Protein AF-0000000066037462 (afdb_homodimer)

Secondary structure (DSSP, 8-state):
--GGGTTTTHHHHHHHHHHHHHSTTHHHHHHHH-SSEEEEEETTS-EEEE-HHHHHHH---HHHHTT--GGGGB-TTS-HHHHHHHHHHHHTT--EEEEEEEE-TTS-EEEEEEEEEEEE-TTS-EEEEEEEEEE-HHHHHHHHHHHHHHHHHHHHHHHSSSEEEEE-TTS-EEEE-HHHHHHHHHTTT--HHHHHT--TTTS-TT-EEEEEEEETTEEEEEEEEEEEE------GGGTTT--PPPEEEEEEEE-HHHHHHHHHHHHHHHHHHHHHHHHHHHHHHHHHHHHHHHHHHHHHHHHHHHHTTTSTHHHHHHHHHHHHHHHHHHHHHTPPP---S--EEEEHHHHHHHHHHHHTTTS-TT-EEEEEES-TT-EEEE-HHHHHHHHHHHHHHHHHHHHH-TTS--EEEEEEEEETTEEEEEEEESS-------------TTS--TT-HHHHHHHHHHHTT-EEEEEE-TTS-EEEEEEEE-HHHHHGGG-/--GGGTTSTHHHHHHHHHHHHHSTTHHHHHHHH-SSEEEEEETTS-EEEE-HHHHHHH---HHHHTT--GGGGB-TTS-HHHHHHHHHHHHTT--EEEEEEEE-TTS-EEEEEEEEEEEE-TTS-EEEEEEEEEE-HHHHHHHHHHHHHHHHHHHHHHHSSSEEEEE-TTS-EEEE-HHHHHHHHHTTT--HHHHHT--TTTS-TT-EEEEEEEETTEEEEEEEEEEEE------GGGTTT--PPPEEEEEEEE-HHHHHHHHHHHHHHHHHHHHHHHHHHHHHHHHHHHHHHHHHHHHHHHHHHHHTTTSTHHHHHHHHHHHHHHHHHHHHHTPPP---S--EEEEHHHHHHHHHHHHTTTS-TT-EEEEEES-TT-EEEE-HHHHHHHHHHHHHHHHHHHHH-TTS--EEEEEEEEETTEEEEEEEESS-------------TTS--TT-HHHHHHHHHHHTT-EEEEEE-TTS-EEEEEEEE-HHHHHGGG-

Radius of gyration: 48.55 Å; Cα contacts (8 Å, |Δi|>4): 1665; chains: 2; bounding box: 73×156×96 Å

Solvent-accessible surface area (backbone atoms only — not comparable to full-atom values): 52484 Å² total; per-residue (Å²): 127,73,71,75,57,64,71,79,41,53,61,61,47,51,52,46,49,53,46,42,69,76,35,75,56,52,43,48,51,50,50,48,66,32,82,53,20,33,37,33,21,35,70,85,44,26,24,73,45,57,26,56,31,31,25,66,71,37,62,42,53,62,79,71,41,49,69,31,48,70,69,73,30,58,38,93,64,41,60,65,68,58,55,51,52,44,48,57,36,43,75,69,65,32,66,38,74,50,75,45,38,32,32,28,72,87,62,50,69,43,23,30,43,36,40,39,35,62,38,59,44,97,86,68,45,75,46,28,36,40,37,39,37,42,81,42,31,65,63,50,24,51,51,29,46,36,51,35,50,50,46,49,46,52,52,49,43,59,66,46,89,38,21,36,38,31,23,38,82,81,67,43,78,76,44,65,26,57,50,35,52,50,50,13,52,44,45,75,66,38,60,53,53,66,68,56,70,58,53,68,88,76,43,54,71,70,43,75,45,77,42,68,38,69,41,81,88,38,82,35,36,33,38,38,34,31,36,79,36,80,44,57,52,50,49,42,77,44,66,81,63,68,67,31,72,57,28,35,39,35,42,36,32,80,45,34,64,61,49,48,51,50,48,48,52,50,49,52,52,49,50,52,50,28,53,52,48,51,46,43,43,47,37,31,53,39,50,54,54,24,54,60,35,38,46,49,33,47,50,51,40,51,49,51,37,65,70,61,48,95,47,81,75,32,54,62,40,47,51,23,37,52,35,30,54,51,20,52,53,44,51,61,46,45,42,54,68,85,76,84,55,70,68,42,78,44,59,41,57,64,52,51,50,51,54,48,62,72,40,54,83,73,45,53,97,59,44,44,80,46,79,48,60,76,49,87,80,43,60,46,47,38,41,63,59,58,56,48,36,40,53,48,39,52,49,51,50,51,51,59,54,42,66,76,42,75,88,53,72,47,46,36,40,38,39,36,43,80,53,95,54,24,36,36,38,38,39,37,35,65,51,58,67,64,79,65,67,81,55,75,67,77,65,58,45,80,44,82,43,82,73,46,46,64,58,38,36,48,53,53,34,48,72,59,65,30,48,78,46,80,44,74,38,92,88,44,12,26,35,40,36,41,34,35,48,27,66,70,53,68,65,54,65,78,109,126,71,72,75,56,62,71,78,41,53,59,60,46,51,52,46,49,52,46,42,69,76,34,74,56,53,44,50,50,50,51,50,66,32,83,54,20,35,38,32,20,35,69,85,46,27,23,74,45,58,26,58,32,32,27,64,70,38,62,42,53,61,78,70,42,50,69,31,47,70,68,74,31,57,37,92,64,42,59,66,68,57,54,50,54,43,50,57,37,44,77,69,66,32,66,39,74,50,74,44,39,32,31,28,71,86,63,50,67,43,23,29,43,37,40,37,36,61,38,60,45,98,86,68,44,75,47,28,35,39,36,39,37,42,82,43,31,66,62,48,25,51,52,33,46,35,51,37,50,50,45,48,46,52,53,49,44,60,67,47,88,39,22,35,38,30,24,39,83,82,68,42,79,77,43,65,28,57,50,35,51,49,49,13,52,46,45,75,67,39,60,51,54,66,68,57,71,59,55,68,87,78,43,55,72,69,43,75,46,76,43,70,36,68,43,80,88,38,82,35,36,33,36,38,34,32,37,80,37,79,45,55,51,50,49,44,77,43,65,82,61,70,66,31,72,58,28,36,38,35,42,35,32,81,45,34,64,62,49,48,51,50,49,50,53,50,50,51,51,51,50,51,50,27,52,51,50,51,44,44,44,48,39,33,52,41,49,54,54,24,54,61,35,37,46,49,33,48,51,51,38,51,49,51,37,64,71,61,48,94,47,81,77,31,54,62,39,48,51,22,37,53,35,31,53,52,20,51,53,46,50,62,43,45,44,53,69,83,77,84,56,68,68,43,78,43,60,41,58,65,51,51,50,50,54,48,62,72,39,56,80,73,46,54,96,60,44,45,80,46,77,50,61,76,50,87,80,42,61,47,46,38,41,64,59,58,57,48,36,40,54,46,38,52,50,52,50,51,51,57,54,40,66,77,42,75,88,55,70,48,45,36,41,37,40,36,41,77,56,95,54,23,36,36,36,38,40,36,36,64,52,60,69,62,79,65,68,77,54,75,68,78,66,60,41,79,45,81,47,81,71,46,44,64,59,40,36,48,52,55,34,50,71,58,66,28,48,78,45,78,42,74,38,92,90,44,13,26,35,40,37,42,34,34,48,28,66,72,54,69,66,53,63,81,108

InterPro domains:
  IPR000014 PAS domain [PS50112] (30-94)
  IPR000014 PAS domain [SM00091] (25-92)
  IPR000014 PAS domain [TIGR00229] (27-146)
  IPR000014 PAS domain [cd00130] (34-136)
  IPR000700 PAS-associated, C-terminal [PS50113] (94-148)
  IPR001610 PAC motif [SM00086] (97-139)
  IPR013767 PAS fold [PF00989] (27-136)
  IPR014285 Nitrogen fixation negative regulator NifL [TIGR02938] (25-343)
  IPR035965 PAS domain superfamily [SSF55785] (33-136)
  IPR036890 Histidine kinase/HSP90-like ATPase superfamily [SSF55874] (347-486)
  IPR052163 Diguanylate Cyclase/Regulatory Protein [PTHR46663] (29-149)

Organism: Klebsiella oxytoca (NCBI:txid571)

Nearest PDB structures (foldseek):
  2gj3-assembly1_A  TM=9.673E-01  e=5.608E-14  Azotobacter vinelandii
  6ph2-assembly2_D  TM=9.497E-01  e=4.662E-12  Brucella melitensis bv. 1 str. 16M
  6ph3-assembly2_C  TM=4.786E-01  e=8.064E-17  Brucella melitensis bv. 1 str. 16M
  8dik-assembly1_A  TM=9.574E-01  e=7.719E-10  Escherichia coli
  3lyx-assembly1_A  TM=8.939E-01  e=1.826E-09  Colwellia psychrerythraea 34H

Sequence (990 aa):
MTLNMMLDNAVPEAIAGALTQQHPGLFFTMVEQASVAISLTDARANIIYANPAFCRQTGYSLAQLLNQNPRLLASSQTPREIYQEMWQTLLQRQPWRGQLINQRRDGGLYLVDIDITPVLNPQGELEHYLAMQRDISVSYTLEQRLRNHMTLMEAVLNNIPAAVVVVDEQDRVVMDNLAYKTFCADCGGKELLVELQVSPRKMGPGAEQILPVVVRGAVRWLSVTCWALPGVSEEASRYFVDSAPARTLMVIADCTQQRQQQEQGRLDRLKQQMTAGKLLAAIRESLDAALIQLNCPINMLAAARRLNGEGSGNVALDAAWREGEEAMARLQRCRPSLELESNAVWPLQPFFDDLYALYRTRFDDRARLQVDMASPHLVGFGQRTQLLACLSLWLDRTLALAAELPSVPLEIELYAEEDEGWLSLYLNDNVPLLQVRYAHSPDALNSPGKGMELRLIQTLVAYHRGAIELASRPQGGTSLVLRFPLFNTLTGGEQMTLNMMLDNAVPEAIAGALTQQHPGLFFTMVEQASVAISLTDARANIIYANPAFCRQTGYSLAQLLNQNPRLLASSQTPREIYQEMWQTLLQRQPWRGQLINQRRDGGLYLVDIDITPVLNPQGELEHYLAMQRDISVSYTLEQRLRNHMTLMEAVLNNIPAAVVVVDEQDRVVMDNLAYKTFCADCGGKELLVELQVSPRKMGPGAEQILPVVVRGAVRWLSVTCWALPGVSEEASRYFVDSAPARTLMVIADCTQQRQQQEQGRLDRLKQQMTAGKLLAAIRESLDAALIQLNCPINMLAAARRLNGEGSGNVALDAAWREGEEAMARLQRCRPSLELESNAVWPLQPFFDDLYALYRTRFDDRARLQVDMASPHLVGFGQRTQLLACLSLWLDRTLALAAELPSVPLEIELYAEEDEGWLSLYLNDNVPLLQVRYAHSPDALNSPGKGMELRLIQTLVAYHRGAIELASRPQGGTSLVLRFPLFNTLTGGEQ

Foldseek 3Di:
DPVVCPPVCPVVVVVVVVVCVVPPCPVVVVQQPDLWWKFKAWPVQQTQDTHVNVCVVQVHDRVRRGRDHPCQFADPPFDPVQVVVCVVQVVVQHKDWDWGWTAHPVGDTFIKTKIKGFDADPVRHTTMIMMIIDGCRVVVVVVVVVVVVVVVVLVCQAPDQWKKFKAFPVRHTPDTHPVQCVQCVQLVVHRPCVQQVDDLVPAPAQDWDWGWGQGNNDIWIKIKHKHKDDDFDPDPVCVPVRDDTIMMMMIIHTCRVVVVVVVVVVLVVLVVLLLVLLLLLVLLLVLVVVLVVLVVVLVVLVVVLVVVPPDPVNVVSVVVSVVSVVVSVVSVVPNDDSPPDDKDKAFCVVLVVSLCVNCVVVADPLEDEAEEEPDRRDIDIGDSSLVSSLVVLVVVLQSVQCVVVVPHRKYWYWYWYDDPQKIKIKIKIQAAPPPPPPPCPPDDSSPVDRPCSVVSSVSSLVVQVKDWDWDADPNRIIMIMIMGGHPVVVPPVVD/DPVVCPPVCVVVVVVVVVVCVVPPCVVVVVQQPDLWWKFKAWPVQQTQDTHPNVCVVQVHDRVRRGRDHPCQFADPPFDPVQVVVCVVQVVVQHKDWDWGWTAHPVGDTFIKTKIWGFDADPVRHTTMIMMIIDGCRVVVVVVVVVVVVVVVVLVCQAPDQWKKFKAFPVRHTPDTHPVQCVQCVQLVVHRPCVQQVDDLVPAPAQDWDWGWGQGNNDIWIKIKHKHKDDDFDPDPVCVPVRDDTIMMMMIIHTCRVVVVVVVVVVLVVLVVLLLVLLLLLLLLLVLVVVLVVLCVVLVVLVVVLVVVPPDPVNVVSVVVSVVSVVVSVVSVVPNDDSPPDDKDKAFCVVLVVSLCVNCVVVADPLEDEAEEEPDRRDIDITDSSLVSSLVVLVVVLQSVQCVVVVPDRKYWYWYWYDDPQKIKIKIKIQAAPPPPPPPPPPDDSSPVDRPCSVVSSVSSLVVQVKDWDWDADPNRIIMIMIMGGHPVVVVPVVD

Structure (mmCIF, N/CA/C/O backbone):
data_AF-0000000066037462-model_v1
#
loop_
_entity.id
_entity.type
_entity.pdbx_description
1 polymer 'Nitrogen fixation regulatory protein'
#
loop_
_atom_site.group_PDB
_atom_site.id
_atom_site.type_symbol
_atom_site.label_atom_id
_atom_site.label_alt_id
_atom_site.label_comp_id
_atom_site.label_asym_id
_atom_site.label_entity_id
_atom_site.label_seq_id
_atom_site.pdbx_PDB_ins_code
_atom_site.Cartn_x
_atom_site.Cartn_y
_atom_site.Cartn_z
_atom_site.occupancy
_atom_site.B_iso_or_equiv
_atom_site.auth_seq_id
_atom_site.auth_comp_id
_atom_site.auth_asym_id
_atom_site.auth_atom_id
_atom_site.pdbx_PDB_model_num
ATOM 1 N N . MET A 1 1 ? -6.363 57.156 3.645 1 24.55 1 MET A N 1
ATOM 2 C CA . MET A 1 1 ? -7.281 56.875 4.746 1 24.55 1 MET A CA 1
ATOM 3 C C . MET A 1 1 ? -6.793 57.531 6.039 1 24.55 1 MET A C 1
ATOM 5 O O . MET A 1 1 ? -7.488 57.5 7.055 1 24.55 1 MET A O 1
ATOM 9 N N . THR A 1 2 ? -5.52 57.969 6.012 1 28.16 2 THR A N 1
ATOM 10 C CA . THR A 1 2 ? -4.723 58.5 7.125 1 28.16 2 THR A CA 1
ATOM 11 C C . THR A 1 2 ? -5.168 59.906 7.512 1 28.16 2 THR A C 1
ATOM 13 O O . THR A 1 2 ? -5.195 60.25 8.695 1 28.16 2 THR A O 1
ATOM 16 N N . LEU A 1 3 ? -5.398 60.719 6.488 1 29.78 3 LEU A N 1
ATOM 17 C CA . LEU A 1 3 ? -5.637 62.156 6.68 1 29.78 3 LEU A CA 1
ATOM 18 C C . LEU A 1 3 ? -7.004 62.406 7.301 1 29.78 3 LEU A C 1
ATOM 20 O O . LEU A 1 3 ? -7.168 63.312 8.117 1 29.78 3 LEU A O 1
ATOM 24 N N . ASN A 1 4 ? -8.039 61.625 6.777 1 30.88 4 ASN A N 1
ATOM 25 C CA . ASN A 1 4 ? -9.398 61.906 7.223 1 30.88 4 ASN A CA 1
ATOM 26 C C . ASN A 1 4 ? -9.594 61.531 8.695 1 30.88 4 ASN A C 1
ATOM 28 O O . ASN A 1 4 ? -10.719 61.562 9.203 1 30.88 4 ASN A O 1
ATOM 32 N N . MET A 1 5 ? -8.617 60.969 9.352 1 34.03 5 MET A N 1
ATOM 33 C CA . MET A 1 5 ? -8.578 60.562 10.742 1 34.03 5 MET A CA 1
ATOM 34 C C . MET A 1 5 ? -8.508 61.75 11.68 1 34.03 5 MET A C 1
ATOM 36 O O . MET A 1 5 ? -8.734 61.625 12.883 1 34.03 5 MET A O 1
ATOM 40 N N . MET A 1 6 ? -8.023 62.906 11.234 1 35.03 6 MET A N 1
ATOM 41 C CA . MET A 1 6 ? -7.805 64.125 12.031 1 35.03 6 MET A CA 1
ATOM 42 C C . MET A 1 6 ? -9.117 64.812 12.344 1 35.03 6 MET A C 1
ATOM 44 O O . MET A 1 6 ? -9.219 65.562 13.328 1 35.03 6 MET A O 1
ATOM 48 N N . LEU A 1 7 ? -9.961 64.875 11.336 1 37.12 7 LEU A N 1
ATOM 49 C CA . LEU A 1 7 ? -11.047 65.812 11.484 1 37.12 7 LEU A CA 1
ATOM 50 C C . LEU A 1 7 ? -12.039 65.375 12.547 1 37.12 7 LEU A C 1
ATOM 52 O O . LEU A 1 7 ? -12.609 66.188 13.266 1 37.12 7 LEU A O 1
ATOM 56 N N . ASP A 1 8 ? -12.531 64.062 12.367 1 41.34 8 ASP A N 1
ATOM 57 C CA . ASP A 1 8 ? -13.664 63.625 13.188 1 41.34 8 ASP A CA 1
ATOM 58 C C . ASP A 1 8 ? -13.211 63.25 14.594 1 41.34 8 ASP A C 1
ATOM 60 O O . ASP A 1 8 ? -13.922 62.531 15.312 1 41.34 8 ASP A O 1
ATOM 64 N N . ASN A 1 9 ? -12.031 63.594 15.078 1 47.56 9 ASN A N 1
ATOM 65 C CA . ASN A 1 9 ? -11.289 63.281 16.297 1 47.56 9 ASN A CA 1
ATOM 66 C C . ASN A 1 9 ? -11.641 64.188 17.438 1 47.56 9 ASN A C 1
ATOM 68 O O . ASN A 1 9 ? -10.93 64.25 18.453 1 47.56 9 ASN A O 1
ATOM 72 N N . ALA A 1 10 ? -12.578 65.062 17.203 1 56.97 10 ALA A N 1
ATOM 73 C CA . ALA A 1 10 ? -12.945 66 18.25 1 56.97 10 ALA A CA 1
ATOM 74 C C . ALA A 1 10 ? -13.586 65.25 19.438 1 56.97 10 ALA A C 1
ATOM 76 O O . ALA A 1 10 ? -13.312 65.625 20.594 1 56.97 10 ALA A O 1
ATOM 77 N N . VAL A 1 11 ? -14.422 64.312 19.016 1 58.28 11 VAL A N 1
ATOM 78 C CA . VAL A 1 11 ? -15.203 63.688 20.078 1 58.28 11 VAL A CA 1
ATOM 79 C C . VAL A 1 11 ? -14.281 62.875 21 1 58.28 11 VAL A C 1
ATOM 81 O O . VAL A 1 11 ? -14.273 63.094 22.219 1 58.28 11 VAL A O 1
ATOM 84 N N . PRO A 1 12 ? -13.375 62.125 20.391 1 65.81 12 PRO A N 1
ATOM 85 C CA . PRO A 1 12 ? -12.492 61.375 21.297 1 65.81 12 PRO A CA 1
ATOM 86 C C . PRO A 1 12 ? -11.578 62.312 22.094 1 65.81 12 PRO A C 1
ATOM 88 O O . PRO A 1 12 ? -11.312 62.031 23.281 1 65.81 12 PRO A O 1
ATOM 91 N N . GLU A 1 13 ? -11.227 63.375 21.453 1 66.25 13 GLU A N 1
ATOM 92 C CA . GLU A 1 13 ? -10.344 64.312 22.141 1 66.25 13 GLU A CA 1
ATOM 93 C C . GLU A 1 13 ? -11.07 65 23.297 1 66.25 13 GLU A C 1
ATOM 95 O O . GLU A 1 13 ? -10.477 65.25 24.359 1 66.25 13 GLU A O 1
ATOM 100 N N . ALA A 1 14 ? -12.375 65.312 23 1 73.44 14 ALA A N 1
ATOM 101 C CA . ALA A 1 14 ? -13.164 65.938 24.047 1 73.44 14 ALA A CA 1
ATOM 102 C C . ALA A 1 14 ? -13.367 64.938 25.219 1 73.44 14 ALA A C 1
ATOM 104 O O . ALA A 1 14 ? -13.258 65.375 26.391 1 73.44 14 ALA A O 1
ATOM 105 N N . ILE A 1 15 ? -13.633 63.781 24.859 1 72.75 15 ILE A N 1
ATOM 106 C CA . ILE A 1 15 ? -13.82 62.75 25.891 1 72.75 15 ILE A CA 1
ATOM 107 C C . ILE A 1 15 ? -12.508 62.562 26.656 1 72.75 15 ILE A C 1
ATOM 109 O O . ILE A 1 15 ? -12.5 62.531 27.891 1 72.75 15 ILE A O 1
ATOM 113 N N . ALA A 1 16 ? -11.484 62.469 25.891 1 71 16 ALA A N 1
ATOM 114 C CA . ALA A 1 16 ? -10.172 62.281 26.484 1 71 16 ALA A CA 1
ATOM 115 C C . ALA A 1 16 ? -9.789 63.438 27.391 1 71 16 ALA A C 1
ATOM 117 O O . ALA A 1 16 ? -9.219 63.219 28.469 1 71 16 ALA A O 1
ATOM 118 N N . GLY A 1 17 ? -10.086 64.562 26.828 1 70.44 17 GLY A N 1
ATOM 119 C CA . GLY A 1 17 ? -9.797 65.75 27.625 1 70.44 17 GLY A CA 1
ATOM 120 C C . GLY A 1 17 ? -10.516 65.75 28.969 1 70.44 17 GLY A C 1
ATOM 121 O O . GLY A 1 17 ? -9.914 66.062 30 1 70.44 17 GLY A O 1
ATOM 122 N N . ALA A 1 18 ? -11.734 65.438 28.922 1 75.19 18 ALA A N 1
ATOM 123 C CA . ALA A 1 18 ? -12.539 65.375 30.141 1 75.19 18 ALA A CA 1
ATOM 124 C C . ALA A 1 18 ? -12.039 64.312 31.094 1 75.19 18 ALA A C 1
ATOM 126 O O . ALA A 1 18 ? -11.945 64.5 32.312 1 75.19 18 ALA A O 1
ATOM 127 N N . LEU A 1 19 ? -11.703 63.219 30.547 1 76.75 19 LEU A N 1
ATOM 128 C CA . LEU A 1 19 ? -11.227 62.094 31.344 1 76.75 19 LEU A CA 1
ATOM 129 C C . LEU A 1 19 ? -9.867 62.406 31.953 1 76.75 19 LEU A C 1
ATOM 131 O O . LEU A 1 19 ? -9.602 62.031 33.125 1 76.75 19 LEU A O 1
ATOM 135 N N . THR A 1 20 ? -9 62.969 31.141 1 72.56 20 THR A N 1
ATOM 136 C CA . THR A 1 20 ? -7.672 63.344 31.625 1 72.56 20 THR A CA 1
ATOM 137 C C . THR A 1 20 ? -7.758 64.312 32.781 1 72.56 20 THR A C 1
ATOM 139 O O . THR A 1 20 ? -6.945 64.312 33.688 1 72.56 20 THR A O 1
ATOM 142 N N . GLN A 1 21 ? -8.766 65.188 32.656 1 69.81 21 GLN A N 1
ATOM 143 C CA . GLN A 1 21 ? -8.961 66.188 33.688 1 69.81 21 GLN A CA 1
ATOM 144 C C . GLN A 1 21 ? -9.445 65.562 34.969 1 69.81 21 GLN A C 1
ATOM 146 O O . GLN A 1 21 ? -8.992 65.938 36.062 1 69.81 21 GLN A O 1
ATOM 151 N N . GLN A 1 22 ? -10.336 64.688 34.812 1 71.06 22 GLN A N 1
ATOM 152 C CA . GLN A 1 22 ? -10.922 64 35.969 1 71.06 22 GLN A CA 1
ATOM 153 C C . GLN A 1 22 ? -9.938 63.031 36.594 1 71.06 22 GLN A C 1
ATOM 155 O O . GLN A 1 22 ? -9.891 62.906 37.812 1 71.06 22 GLN A O 1
ATOM 160 N N . HIS A 1 23 ? -9.164 62.406 35.781 1 75.31 23 HIS A N 1
ATOM 161 C CA . HIS A 1 23 ? -8.203 61.406 36.25 1 75.31 23 HIS A CA 1
ATOM 162 C C . HIS A 1 23 ? -6.863 61.562 35.531 1 75.31 23 HIS A C 1
ATOM 164 O O . HIS A 1 23 ? -6.57 60.844 34.594 1 75.31 23 HIS A O 1
ATOM 170 N N . PRO A 1 24 ? -6.117 62.469 36.281 1 67.44 24 PRO A N 1
ATOM 171 C CA . PRO A 1 24 ? -4.805 62.656 35.656 1 67.44 24 PRO A CA 1
ATOM 172 C C . PRO A 1 24 ? -3.969 61.375 35.594 1 67.44 24 PRO A C 1
ATOM 174 O O . PRO A 1 24 ? -4.016 60.562 36.531 1 67.44 24 PRO A O 1
ATOM 177 N N . GLY A 1 25 ? -3.578 60.844 34.5 1 77.62 25 GLY A N 1
ATOM 178 C CA . GLY A 1 25 ? -2.699 59.688 34.375 1 77.62 25 GLY A CA 1
ATOM 179 C C . GLY A 1 25 ? -3.402 58.438 33.844 1 77.62 25 GLY A C 1
ATOM 180 O O . GLY A 1 25 ? -2.803 57.375 33.75 1 77.62 25 GLY A O 1
ATOM 181 N N . LEU A 1 26 ? -4.699 58.625 33.656 1 80.88 26 LEU A N 1
ATOM 182 C CA . LEU A 1 26 ? -5.5 57.469 33.25 1 80.88 26 LEU A CA 1
ATOM 183 C C . LEU A 1 26 ? -4.914 56.844 31.969 1 80.88 26 LEU A C 1
ATOM 185 O O . LEU A 1 26 ? -4.734 55.656 31.906 1 80.88 26 LEU A O 1
ATOM 189 N N . PHE A 1 27 ? -4.598 57.656 31.031 1 85.25 27 PHE A N 1
ATOM 190 C CA . PHE A 1 27 ? -4.09 57.156 29.766 1 85.25 27 PHE A CA 1
ATOM 191 C C . PHE A 1 27 ? -2.688 56.594 29.938 1 85.25 27 PHE A C 1
ATOM 193 O O . PHE A 1 27 ? -2.311 55.625 29.25 1 85.25 27 PHE A O 1
ATOM 200 N N . PHE A 1 28 ? -1.96 57.156 30.828 1 84.56 28 PHE A N 1
ATOM 201 C CA . PHE A 1 28 ? -0.673 56.562 31.172 1 84.56 28 PHE A CA 1
ATOM 202 C C . PHE A 1 28 ? -0.854 55.156 31.719 1 84.56 28 PHE A C 1
ATOM 204 O O . PHE A 1 28 ? -0.123 54.25 31.344 1 84.56 28 PHE A O 1
ATOM 211 N N . THR A 1 29 ? -1.801 55.031 32.562 1 83.12 29 THR A N 1
ATOM 212 C CA . THR A 1 29 ? -2.098 53.719 33.156 1 83.12 29 THR A CA 1
ATOM 213 C C . THR A 1 29 ? -2.479 52.719 32.062 1 83.12 29 THR A C 1
ATOM 215 O O . THR A 1 29 ? -2.08 51.531 32.125 1 83.12 29 THR A O 1
ATOM 218 N N . MET A 1 30 ? -3.217 53.156 31.078 1 86.12 30 MET A N 1
ATOM 219 C CA . MET A 1 30 ? -3.621 52.281 29.969 1 86.12 30 MET A CA 1
ATOM 220 C C . MET A 1 30 ? -2.406 51.781 29.188 1 86.12 30 MET A C 1
ATOM 222 O O . MET A 1 30 ? -2.326 50.594 28.844 1 86.12 30 MET A O 1
ATOM 226 N N . VAL A 1 31 ? -1.505 52.656 28.938 1 88.25 31 VAL A N 1
ATOM 227 C CA . VAL A 1 31 ? -0.301 52.312 28.188 1 88.25 31 VAL A CA 1
ATOM 228 C C . VAL A 1 31 ? 0.572 51.375 29 1 88.25 31 VAL A C 1
ATOM 230 O O . VAL A 1 31 ? 1.131 50.406 28.453 1 88.25 31 VAL A O 1
ATOM 233 N N . GLU A 1 32 ? 0.625 51.562 30.297 1 87.19 32 GLU A N 1
ATOM 234 C CA . GLU A 1 32 ? 1.433 50.75 31.188 1 87.19 32 GLU A CA 1
ATOM 235 C C . GLU A 1 32 ? 0.896 49.312 31.25 1 87.19 32 GLU A C 1
ATOM 237 O O . GLU A 1 32 ? 1.666 48.375 31.391 1 87.19 32 GLU A O 1
ATOM 242 N N . GLN A 1 33 ? -0.359 49.219 31.078 1 84.06 33 GLN A N 1
ATOM 243 C CA . GLN A 1 33 ? -0.981 47.906 31.234 1 84.06 33 GLN A CA 1
ATOM 244 C C . GLN A 1 33 ? -1.166 47.219 29.875 1 84.06 33 GLN A C 1
ATOM 246 O O . GLN A 1 33 ? -1.546 46.062 29.828 1 84.06 33 GLN A O 1
ATOM 251 N N . ALA A 1 34 ? -0.884 48.031 28.844 1 84.44 34 ALA A N 1
ATOM 252 C CA . ALA A 1 34 ? -1.077 47.438 27.516 1 84.44 34 ALA A CA 1
ATOM 253 C C . ALA A 1 34 ? -0.188 46.219 27.312 1 84.44 34 ALA A C 1
ATOM 255 O O . ALA A 1 34 ? 0.958 46.188 27.766 1 84.44 34 ALA A O 1
ATOM 256 N N . SER A 1 35 ? -0.757 45.219 26.719 1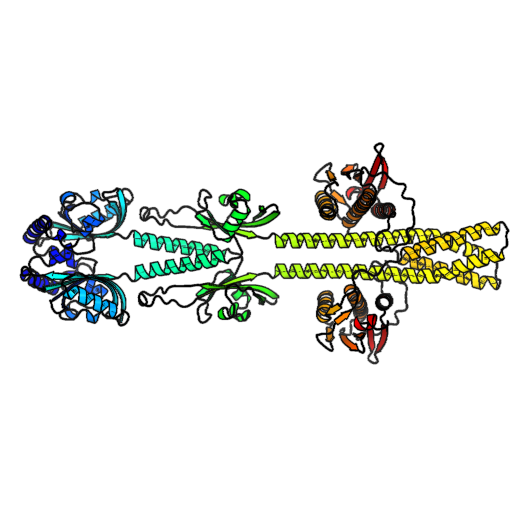 84.75 35 SER A N 1
ATOM 257 C CA . SER A 1 35 ? -0.01 44 26.438 1 84.75 35 SER A CA 1
ATOM 258 C C . SER A 1 35 ? 0.869 44.156 25.203 1 84.75 35 SER A C 1
ATOM 260 O O . SER A 1 35 ? 1.735 43.312 24.938 1 84.75 35 SER A O 1
ATOM 262 N N . VAL A 1 36 ? 0.69 45.156 24.484 1 88.12 36 VAL A N 1
ATOM 263 C CA . VAL A 1 36 ? 1.5 45.469 23.297 1 88.12 36 VAL A CA 1
ATOM 264 C C . VAL A 1 36 ? 2.711 46.312 23.703 1 88.12 36 VAL A C 1
ATOM 266 O O . VAL A 1 36 ? 2.607 47.188 24.562 1 88.12 36 VAL A O 1
ATOM 269 N N . ALA A 1 37 ? 3.764 45.969 23.109 1 94.44 37 ALA A N 1
ATOM 270 C CA . ALA A 1 37 ? 4.977 46.719 23.391 1 94.44 37 ALA A CA 1
ATOM 271 C C . ALA A 1 37 ? 4.93 48.125 22.75 1 94.44 37 ALA A C 1
ATOM 273 O O . ALA A 1 37 ? 4.742 48.219 21.531 1 94.44 37 ALA A O 1
ATOM 274 N N . ILE A 1 38 ? 5.105 49.125 23.547 1 93.69 38 ILE A N 1
ATOM 275 C CA . ILE A 1 38 ? 5.051 50.531 23.078 1 93.69 38 ILE A CA 1
ATOM 276 C C . ILE A 1 38 ? 6.332 51.25 23.484 1 93.69 38 ILE A C 1
ATOM 278 O O . ILE A 1 38 ? 6.789 51.125 24.625 1 93.69 38 ILE A O 1
ATOM 282 N N . SER A 1 39 ? 6.898 51.969 22.578 1 94.88 39 SER A N 1
ATOM 283 C CA . SER A 1 39 ? 8.047 52.812 22.875 1 94.88 39 SER A CA 1
ATOM 284 C C . SER A 1 39 ? 7.914 54.188 22.219 1 94.88 39 SER A C 1
ATOM 286 O O . SER A 1 39 ? 7.238 54.312 21.188 1 94.88 39 SER A O 1
ATOM 288 N N . LEU A 1 40 ? 8.438 55.125 22.859 1 93.31 40 LEU A N 1
ATOM 289 C CA . LEU A 1 40 ? 8.469 56.5 22.375 1 93.31 40 LEU A CA 1
ATOM 290 C C . LEU A 1 40 ? 9.906 57 22.266 1 93.31 40 LEU A C 1
ATOM 292 O O . LEU A 1 40 ? 10.695 56.844 23.188 1 93.31 40 LEU A O 1
ATOM 296 N N . THR A 1 41 ? 10.234 57.531 21.141 1 94.56 41 THR A N 1
ATOM 297 C CA . THR A 1 41 ? 11.562 58.125 20.969 1 94.56 41 THR A CA 1
ATOM 298 C C . THR A 1 41 ? 11.469 59.625 20.656 1 94.56 41 THR A C 1
ATOM 300 O O . THR A 1 41 ? 10.398 60.094 20.297 1 94.56 41 THR A O 1
ATOM 303 N N . ASP A 1 42 ? 12.562 60.281 20.875 1 92.12 42 ASP A N 1
ATOM 304 C CA . ASP A 1 42 ? 12.617 61.688 20.453 1 92.12 42 ASP A CA 1
ATOM 305 C C . ASP A 1 42 ? 12.844 61.812 18.938 1 92.12 42 ASP A C 1
ATOM 307 O O . ASP A 1 42 ? 12.781 60.812 18.219 1 92.12 42 ASP A O 1
ATOM 311 N N . ALA A 1 43 ? 12.977 63.031 18.438 1 91.81 43 ALA A N 1
ATOM 312 C CA . ALA A 1 43 ? 13.117 63.281 17 1 91.81 43 ALA A CA 1
ATOM 313 C C . ALA A 1 43 ? 14.414 62.688 16.469 1 91.81 43 ALA A C 1
ATOM 315 O O . ALA A 1 43 ? 14.547 62.438 15.258 1 91.81 43 ALA A O 1
ATOM 316 N N . ARG A 1 44 ? 15.414 62.406 17.328 1 92.81 44 ARG A N 1
ATOM 317 C CA . ARG A 1 44 ? 16.672 61.812 16.938 1 92.81 44 ARG A CA 1
ATOM 318 C C . ARG A 1 44 ? 16.625 60.281 17.141 1 92.81 44 ARG A C 1
ATOM 320 O O . ARG A 1 44 ? 17.656 59.625 17.078 1 92.81 44 ARG A O 1
ATOM 327 N N . ALA A 1 45 ? 15.5 59.75 17.484 1 93.94 45 ALA A N 1
ATOM 328 C CA . ALA A 1 45 ? 15.234 58.312 17.625 1 93.94 45 ALA A CA 1
ATOM 329 C C . ALA A 1 45 ? 15.922 57.75 18.875 1 93.94 45 ALA A C 1
ATOM 331 O O . ALA A 1 45 ? 16.453 56.625 18.828 1 93.94 45 ALA A O 1
ATOM 332 N N . ASN A 1 46 ? 16.016 58.562 19.859 1 95.5 46 ASN A N 1
ATOM 333 C CA . ASN A 1 46 ? 16.422 58.062 21.172 1 95.5 46 ASN A CA 1
ATOM 334 C C . ASN A 1 46 ? 15.203 57.75 22.047 1 95.5 46 ASN A C 1
ATOM 336 O O . ASN A 1 46 ? 14.289 58.562 22.156 1 95.5 46 ASN A O 1
ATOM 340 N N . ILE A 1 47 ? 15.211 56.656 22.703 1 95.62 47 ILE A N 1
ATOM 341 C CA . ILE A 1 47 ? 14.062 56.219 23.484 1 95.62 47 ILE A CA 1
ATOM 342 C C . ILE A 1 47 ? 13.883 57.125 24.703 1 95.62 47 ILE A C 1
ATOM 344 O O . ILE A 1 47 ? 14.82 57.312 25.484 1 95.62 47 ILE A O 1
ATOM 348 N N . ILE A 1 48 ? 12.742 57.625 24.859 1 93.06 48 ILE A N 1
ATOM 349 C CA . ILE A 1 48 ? 12.469 58.469 26.016 1 93.06 48 ILE A CA 1
ATOM 350 C C . ILE A 1 48 ? 11.438 57.812 26.922 1 93.06 48 ILE A C 1
ATOM 352 O O . ILE A 1 48 ? 11.242 58.25 28.062 1 93.06 48 ILE A O 1
ATOM 356 N N . TYR A 1 49 ? 10.773 56.812 26.359 1 92.5 49 TYR A N 1
ATOM 357 C CA . TYR A 1 49 ? 9.805 56.031 27.141 1 92.5 49 TYR A CA 1
ATOM 358 C C . TYR A 1 49 ? 9.562 54.656 26.531 1 92.5 49 TYR A C 1
ATOM 360 O O . TYR A 1 49 ? 9.656 54.5 25.312 1 92.5 49 TYR A O 1
ATOM 368 N N . ALA A 1 50 ? 9.344 53.719 27.359 1 94.25 50 ALA A N 1
ATOM 369 C CA . ALA A 1 50 ? 8.898 52.375 26.984 1 94.25 50 ALA A CA 1
ATOM 370 C C . ALA A 1 50 ? 8.008 51.781 28.062 1 94.25 50 ALA A C 1
ATOM 372 O O . ALA A 1 50 ? 8.273 51.938 29.25 1 94.25 50 ALA A O 1
ATOM 373 N N . ASN A 1 51 ? 6.941 51.156 27.641 1 91.06 51 ASN A N 1
ATOM 374 C CA . ASN A 1 51 ? 6.055 50.531 28.625 1 91.06 51 ASN A CA 1
ATOM 375 C C . ASN A 1 51 ? 6.578 49.188 29.094 1 91.06 51 ASN A C 1
ATOM 377 O O . ASN A 1 51 ? 7.555 48.688 28.547 1 91.06 51 ASN A O 1
ATOM 381 N N . PRO A 1 52 ? 6.004 48.594 30.094 1 92.62 52 PRO A N 1
ATOM 382 C CA . PRO A 1 52 ? 6.461 47.312 30.641 1 92.62 52 PRO A CA 1
ATOM 383 C C . PRO A 1 52 ? 6.457 46.219 29.609 1 92.62 52 PRO A C 1
ATOM 385 O O . PRO A 1 52 ? 7.344 45.344 29.625 1 92.62 52 PRO A O 1
ATOM 388 N N . ALA A 1 53 ? 5.48 46.188 28.734 1 92.75 53 ALA A N 1
ATOM 389 C CA . ALA A 1 53 ? 5.418 45.156 27.688 1 92.75 53 ALA A CA 1
ATOM 390 C C . ALA A 1 53 ? 6.652 45.188 26.797 1 92.75 53 ALA A C 1
ATOM 392 O O . ALA A 1 53 ? 7.184 44.156 26.406 1 92.75 53 ALA A O 1
ATOM 393 N N . PHE A 1 54 ? 7.07 46.406 26.422 1 95.44 54 PHE A N 1
ATOM 394 C CA . PHE A 1 54 ? 8.273 46.594 25.625 1 95.44 54 PHE A CA 1
ATOM 395 C C . PHE A 1 54 ? 9.5 46.062 26.375 1 95.44 54 PHE A C 1
ATOM 397 O O . PHE A 1 54 ? 10.344 45.375 25.797 1 95.44 54 PHE A O 1
ATOM 404 N N . CYS A 1 55 ? 9.547 46.344 27.641 1 95.94 55 CYS A N 1
ATOM 405 C CA . CYS A 1 55 ? 10.664 45.906 28.469 1 95.94 55 CYS A CA 1
ATOM 406 C C . CYS A 1 55 ? 10.703 44.375 28.562 1 95.94 55 CYS A C 1
ATOM 408 O O . CYS A 1 55 ? 11.758 43.781 28.406 1 95.94 55 CYS A O 1
ATOM 410 N N . ARG A 1 56 ? 9.594 43.781 28.766 1 94.75 56 ARG A N 1
ATOM 411 C CA . ARG A 1 56 ? 9.5 42.344 28.844 1 94.75 56 ARG A CA 1
ATOM 412 C C . ARG A 1 56 ? 9.883 41.688 27.531 1 94.75 56 ARG A C 1
ATOM 414 O O . ARG A 1 56 ? 10.602 40.688 27.516 1 94.75 56 ARG A O 1
ATOM 421 N N . GLN A 1 57 ? 9.414 42.219 26.469 1 94.94 57 GLN A N 1
ATOM 422 C CA . GLN A 1 57 ? 9.648 41.656 25.141 1 94.94 57 GLN A CA 1
ATOM 423 C C . GLN A 1 57 ? 11.125 41.75 24.75 1 94.94 57 GLN A C 1
ATOM 425 O O . GLN A 1 57 ? 11.672 40.812 24.156 1 94.94 57 GLN A O 1
ATOM 430 N N . THR A 1 58 ? 11.781 42.812 25.078 1 95.81 58 THR A N 1
ATOM 431 C CA . THR A 1 58 ? 13.148 43.062 24.641 1 95.81 58 THR A CA 1
ATOM 432 C C . THR A 1 58 ? 14.141 42.531 25.656 1 95.81 58 THR A C 1
ATOM 434 O O . THR A 1 58 ? 15.305 42.281 25.328 1 95.81 58 THR A O 1
ATOM 437 N N . GLY A 1 59 ? 13.688 42.469 26.953 1 95.94 59 GLY A N 1
ATOM 438 C CA . GLY A 1 59 ? 14.562 42 28.016 1 95.94 59 GLY A CA 1
ATOM 439 C C . GLY A 1 59 ? 15.336 43.125 28.688 1 95.94 59 GLY A C 1
ATOM 440 O O . GLY A 1 59 ? 16.141 42.875 29.578 1 95.94 59 GLY A O 1
ATOM 441 N N . TYR A 1 60 ? 15.164 44.375 28.25 1 96 60 TYR A N 1
ATOM 442 C CA . TYR A 1 60 ? 15.844 45.531 28.828 1 96 60 TYR A CA 1
ATOM 443 C C . TYR A 1 60 ? 14.945 46.219 29.828 1 96 60 TYR A C 1
ATOM 445 O O . TYR A 1 60 ? 13.734 46.344 29.625 1 96 60 TYR A O 1
ATOM 453 N N . SER A 1 61 ? 15.484 46.719 30.891 1 94.31 61 SER A N 1
ATOM 454 C CA . SER A 1 61 ? 14.734 47.594 31.797 1 94.31 61 SER A CA 1
ATOM 455 C C . SER A 1 61 ? 14.547 48.969 31.203 1 94.31 61 SER A C 1
ATOM 457 O O . SER A 1 61 ? 15.25 49.375 30.266 1 94.31 61 SER A O 1
ATOM 459 N N . LEU A 1 62 ? 13.578 49.656 31.703 1 93.12 62 LEU A N 1
ATOM 460 C CA . LEU A 1 62 ? 13.352 51.031 31.219 1 93.12 62 LEU A CA 1
ATOM 461 C C . LEU A 1 62 ? 14.602 51.875 31.375 1 93.12 62 LEU A C 1
ATOM 463 O O . LEU A 1 62 ? 14.953 52.625 30.469 1 93.12 62 LEU A O 1
ATOM 467 N N . ALA A 1 63 ? 15.297 51.719 32.438 1 92 63 ALA A N 1
ATOM 468 C CA . ALA A 1 63 ? 16.516 52.469 32.719 1 92 63 ALA A CA 1
ATOM 469 C C . ALA A 1 63 ? 17.578 52.188 31.656 1 92 63 ALA A C 1
ATOM 471 O O . ALA A 1 63 ? 18.297 53.094 31.234 1 92 63 ALA A O 1
ATOM 472 N N . GLN A 1 64 ? 17.672 51 31.25 1 94.19 64 GLN A N 1
ATOM 473 C CA . GLN A 1 64 ? 18.672 50.594 30.25 1 94.19 64 GLN A CA 1
ATOM 474 C C . GLN A 1 64 ? 18.281 51.094 28.859 1 94.19 64 GLN A C 1
ATOM 476 O O . GLN A 1 64 ? 19.141 51.312 28.016 1 94.19 64 GLN A O 1
ATOM 481 N N . LEU A 1 65 ? 17 51.281 28.641 1 95 65 LEU A N 1
ATOM 482 C CA . LEU A 1 65 ? 16.484 51.625 27.312 1 95 65 LEU A CA 1
ATOM 483 C C . LEU A 1 65 ? 16.531 53.156 27.109 1 95 65 LEU A C 1
ATOM 485 O O . LEU A 1 65 ? 16.672 53.625 25.984 1 95 65 LEU A O 1
ATOM 489 N N . LEU A 1 66 ? 16.484 53.906 28.172 1 93.75 66 LEU A N 1
ATOM 490 C CA . LEU A 1 66 ? 16.391 55.375 28.062 1 93.75 66 LEU A CA 1
ATOM 491 C C . LEU A 1 66 ? 17.625 55.938 27.359 1 93.75 66 LEU A C 1
ATOM 493 O O . LEU A 1 66 ? 18.75 55.562 27.688 1 93.75 66 LEU A O 1
ATOM 497 N N . ASN A 1 67 ? 17.391 56.75 26.422 1 94.06 67 ASN A N 1
ATOM 498 C CA . ASN A 1 67 ? 18.375 57.469 25.641 1 94.06 67 ASN A CA 1
ATOM 499 C C . ASN A 1 67 ? 19.156 56.562 24.703 1 94.06 67 ASN A C 1
ATOM 501 O O . ASN A 1 67 ? 20.172 56.969 24.141 1 94.06 67 ASN A O 1
ATOM 505 N N . GLN A 1 68 ? 18.75 55.375 24.609 1 95 68 GLN A N 1
ATOM 506 C CA . GLN A 1 68 ? 19.312 54.5 23.609 1 95 68 GLN A CA 1
ATOM 507 C C . GLN A 1 68 ? 18.531 54.531 22.312 1 95 68 GLN A C 1
ATOM 509 O O . GLN A 1 68 ? 17.359 54.906 22.297 1 95 68 GLN A O 1
ATOM 514 N N . ASN A 1 69 ? 19.25 54.188 21.219 1 94.62 69 ASN A N 1
ATOM 515 C CA . ASN A 1 69 ? 18.594 54.031 19.922 1 94.62 69 ASN A CA 1
ATOM 516 C C . ASN A 1 69 ? 18.047 52.625 19.719 1 94.62 69 ASN A C 1
ATOM 518 O O . ASN A 1 69 ? 18.688 51.625 20.094 1 94.62 69 ASN A O 1
ATOM 522 N N . PRO A 1 70 ? 16.812 52.469 19.219 1 93.81 70 PRO A N 1
ATOM 523 C CA . PRO A 1 70 ? 16.219 51.156 19.016 1 93.81 70 PRO A CA 1
ATOM 524 C C . PRO A 1 70 ? 17.062 50.25 18.125 1 93.81 70 PRO A C 1
ATOM 526 O O . PRO A 1 70 ? 16.844 49.031 18.094 1 93.81 70 PRO A O 1
ATOM 529 N N . ARG A 1 71 ? 18.047 50.812 17.453 1 92.25 71 ARG A N 1
ATOM 530 C CA . ARG A 1 71 ? 19 50.031 16.688 1 92.25 71 ARG A CA 1
ATOM 531 C C . ARG A 1 71 ? 19.656 48.969 17.562 1 92.25 71 ARG A C 1
ATOM 533 O O . ARG A 1 71 ? 20.172 47.969 17.047 1 92.25 71 ARG A O 1
ATOM 540 N N . LEU A 1 72 ? 19.594 49.188 18.844 1 93.38 72 LEU A N 1
ATOM 541 C CA . LEU A 1 72 ? 20.141 48.219 19.797 1 93.38 72 LEU A CA 1
ATOM 542 C C . LEU A 1 72 ? 19.453 46.875 19.672 1 93.38 72 LEU A C 1
ATOM 544 O O . LEU A 1 72 ? 20.047 45.844 19.984 1 93.38 72 LEU A O 1
ATOM 548 N N . LEU A 1 73 ? 18.203 46.875 19.188 1 95.19 73 LEU A N 1
ATOM 549 C CA . LEU A 1 73 ? 17.438 45.625 19.047 1 95.19 73 LEU A CA 1
ATOM 550 C C . LEU A 1 73 ? 17.656 45 17.672 1 95.19 73 LEU A C 1
ATOM 552 O O . LEU A 1 73 ? 17.156 43.906 17.406 1 95.19 73 LEU A O 1
ATOM 556 N N . ALA A 1 74 ? 18.312 45.75 16.797 1 92.31 74 ALA A N 1
ATOM 557 C CA . ALA A 1 74 ? 18.484 45.312 15.414 1 92.31 74 ALA A CA 1
ATOM 558 C C . ALA A 1 74 ? 19.328 44.031 15.367 1 92.31 74 ALA A C 1
ATOM 560 O O . ALA A 1 74 ? 20.266 43.875 16.141 1 92.31 74 ALA A O 1
ATOM 561 N N . SER A 1 75 ? 18.828 43.156 14.57 1 89.56 75 SER A N 1
ATOM 562 C CA . SER A 1 75 ? 19.578 41.938 14.312 1 89.56 75 SER A CA 1
ATOM 563 C C . SER A 1 75 ? 20.203 41.969 12.922 1 89.56 75 SER A C 1
ATOM 565 O O . SER A 1 75 ? 19.844 42.812 12.086 1 89.56 75 SER A O 1
ATOM 567 N N . SER A 1 76 ? 21.156 41.094 12.602 1 85.5 76 SER A N 1
ATOM 568 C CA . SER A 1 76 ? 21.797 41 11.289 1 85.5 76 SER A CA 1
ATOM 569 C C . SER A 1 76 ? 20.938 40.188 10.32 1 85.5 76 SER A C 1
ATOM 571 O O . SER A 1 76 ? 21.25 40.125 9.125 1 85.5 76 SER A O 1
ATOM 573 N N . GLN A 1 77 ? 19.781 39.812 10.828 1 89.62 77 GLN A N 1
ATOM 574 C CA . GLN A 1 77 ? 18.984 38.906 10 1 89.62 77 GLN A CA 1
ATOM 575 C C . GLN A 1 77 ? 17.984 39.688 9.148 1 89.62 77 GLN A C 1
ATOM 577 O O . GLN A 1 77 ? 17.453 39.156 8.164 1 89.62 77 GLN A O 1
ATOM 582 N N . THR A 1 78 ? 17.594 40.906 9.523 1 93.31 78 THR A N 1
ATOM 583 C CA . THR A 1 78 ? 16.719 41.781 8.719 1 93.31 78 THR A CA 1
ATOM 584 C C . THR A 1 78 ? 17.5 42.438 7.582 1 93.31 78 THR A C 1
ATOM 586 O O . THR A 1 78 ? 18.531 43.062 7.82 1 93.31 78 THR A O 1
ATOM 589 N N . PRO A 1 79 ? 17.031 42.281 6.391 1 92.94 79 PRO A N 1
ATOM 590 C CA . PRO A 1 79 ? 17.719 42.906 5.262 1 92.94 79 PRO A CA 1
ATOM 591 C C . PRO A 1 79 ? 17.797 44.438 5.402 1 92.94 79 PRO A C 1
ATOM 593 O O . PRO A 1 79 ? 16.844 45.062 5.871 1 92.94 79 PRO A O 1
ATOM 596 N N . ARG A 1 80 ? 18.859 45 4.844 1 93.31 80 ARG A N 1
ATOM 597 C CA . ARG A 1 80 ? 19.109 46.438 4.957 1 93.31 80 ARG A CA 1
ATOM 598 C C . ARG A 1 80 ? 18.062 47.25 4.203 1 93.31 80 ARG A C 1
ATOM 600 O O . ARG A 1 80 ? 17.719 48.344 4.617 1 93.31 80 ARG A O 1
ATOM 607 N N . GLU A 1 81 ? 17.641 46.562 3.154 1 94.12 81 GLU A N 1
ATOM 608 C CA . GLU A 1 81 ? 16.672 47.25 2.316 1 94.12 81 GLU A CA 1
ATOM 609 C C . GLU A 1 81 ? 15.398 47.594 3.102 1 94.12 81 GLU A C 1
ATOM 611 O O . GLU A 1 81 ? 14.742 48.594 2.842 1 94.12 81 GLU A O 1
ATOM 616 N N . ILE A 1 82 ? 15.078 46.781 4.062 1 94.75 82 ILE A N 1
ATOM 617 C CA . ILE A 1 82 ? 13.875 47 4.855 1 94.75 82 ILE A CA 1
ATOM 618 C C . ILE A 1 82 ? 14.055 48.219 5.758 1 94.75 82 ILE A C 1
ATOM 620 O O . ILE A 1 82 ? 13.148 49.062 5.871 1 94.75 82 ILE A O 1
ATOM 624 N N . TYR A 1 83 ? 15.18 48.406 6.391 1 94.06 83 TYR A N 1
ATOM 625 C CA . TYR A 1 83 ? 15.461 49.562 7.238 1 94.06 83 TYR A CA 1
ATOM 626 C C . TYR A 1 83 ? 15.492 50.844 6.418 1 94.06 83 TYR A C 1
ATOM 628 O O . TYR A 1 83 ? 15.023 51.906 6.875 1 94.06 83 TYR A O 1
ATOM 636 N N . GLN A 1 84 ? 16.109 50.719 5.254 1 95.12 84 GLN A N 1
ATOM 637 C CA . GLN A 1 84 ? 16.172 51.875 4.375 1 95.12 84 GLN A CA 1
ATOM 638 C C . GLN A 1 84 ? 14.766 52.375 4.016 1 95.12 84 GLN A C 1
ATOM 640 O O . GLN A 1 84 ? 14.492 53.562 4.078 1 95.12 84 GLN A O 1
ATOM 645 N N . GLU A 1 85 ? 13.992 51.438 3.617 1 96.12 85 GLU A N 1
ATOM 646 C CA . GLU A 1 85 ? 12.609 51.781 3.295 1 96.12 85 GLU A CA 1
ATOM 647 C C . GLU A 1 85 ? 11.898 52.406 4.5 1 96.12 85 GLU A C 1
ATOM 649 O O . GLU A 1 85 ? 11.133 53.344 4.355 1 96.12 85 GLU A O 1
ATOM 654 N N . MET A 1 86 ? 12.094 51.812 5.676 1 95.56 86 MET A N 1
ATOM 655 C CA . MET A 1 86 ? 11.5 52.312 6.918 1 95.56 86 MET A CA 1
ATOM 656 C C . MET A 1 86 ? 11.867 53.781 7.16 1 95.56 86 MET A C 1
ATOM 658 O O . MET A 1 86 ? 10.992 54.625 7.359 1 95.56 86 MET A O 1
ATOM 662 N N . TRP A 1 87 ? 13.109 54.156 7.055 1 94.44 87 TRP A N 1
ATOM 663 C CA . TRP A 1 87 ? 13.586 55.5 7.375 1 94.44 87 TRP A CA 1
ATOM 664 C C . TRP A 1 87 ? 13.164 56.5 6.301 1 94.44 87 TRP A C 1
ATOM 666 O O . TRP A 1 87 ? 12.852 57.656 6.602 1 94.44 87 TRP A O 1
ATOM 676 N N . GLN A 1 88 ? 13.242 56 5.066 1 96.31 88 GLN A N 1
ATOM 677 C CA . GLN A 1 88 ? 12.766 56.844 3.994 1 96.31 88 GLN A CA 1
ATOM 678 C C . GLN A 1 88 ? 11.328 57.281 4.234 1 96.31 88 GLN A C 1
ATOM 680 O O . GLN A 1 88 ? 10.977 58.469 4.035 1 96.31 88 GLN A O 1
ATOM 685 N N . THR A 1 89 ? 10.547 56.375 4.676 1 96.5 89 THR A N 1
ATOM 686 C CA . THR A 1 89 ? 9.141 56.656 4.938 1 96.5 89 THR A CA 1
ATOM 687 C C . THR A 1 89 ? 8.977 57.562 6.152 1 96.5 89 THR A C 1
ATOM 689 O O . THR A 1 89 ? 8.219 58.531 6.113 1 96.5 89 THR A O 1
ATOM 692 N N . LEU A 1 90 ? 9.695 57.312 7.238 1 94.56 90 LEU A N 1
ATOM 693 C CA . LEU A 1 90 ? 9.594 58.062 8.484 1 94.56 90 LEU A CA 1
ATOM 694 C C . LEU A 1 90 ? 10.07 59.5 8.297 1 94.56 90 LEU A C 1
ATOM 696 O O . LEU A 1 90 ? 9.5 60.438 8.875 1 94.56 90 LEU A O 1
ATOM 700 N N . LEU A 1 91 ? 11.109 59.688 7.5 1 92.5 91 LEU A N 1
ATOM 701 C CA . LEU A 1 91 ? 11.664 61.031 7.27 1 92.5 91 LEU A CA 1
ATOM 702 C C . LEU A 1 91 ? 10.695 61.875 6.465 1 92.5 91 LEU A C 1
ATOM 704 O O . LEU A 1 91 ? 10.773 63.125 6.512 1 92.5 91 LEU A O 1
ATOM 708 N N . GLN A 1 92 ? 9.805 61.25 5.742 1 93.88 92 GLN A N 1
ATOM 709 C CA . GLN A 1 92 ? 8.75 61.969 5.027 1 93.88 92 GLN A CA 1
ATOM 710 C C . GLN A 1 92 ? 7.547 62.219 5.926 1 93.88 92 GLN A C 1
ATOM 712 O O . GLN A 1 92 ? 6.488 62.625 5.453 1 93.88 92 GLN A O 1
ATOM 717 N N . ARG A 1 93 ? 7.695 61.906 7.242 1 92.12 93 ARG A N 1
ATOM 718 C CA . ARG A 1 93 ? 6.672 62.125 8.266 1 92.12 93 ARG A CA 1
ATOM 719 C C . ARG A 1 93 ? 5.457 61.219 8.008 1 92.12 93 ARG A C 1
ATOM 721 O O . ARG A 1 93 ? 4.32 61.625 8.25 1 92.12 93 ARG A O 1
ATOM 728 N N . GLN A 1 94 ? 5.754 60.125 7.395 1 92.94 94 GLN A N 1
ATOM 729 C CA . GLN A 1 94 ? 4.715 59.125 7.148 1 92.94 94 GLN A CA 1
ATOM 730 C C . GLN A 1 94 ? 4.898 57.906 8.047 1 92.94 94 GLN A C 1
ATOM 732 O O . GLN A 1 94 ? 6.027 57.5 8.336 1 92.94 94 GLN A O 1
ATOM 737 N N . PRO A 1 95 ? 3.77 57.344 8.5 1 93.69 95 PRO A N 1
ATOM 738 C CA . PRO A 1 95 ? 3.877 56.125 9.305 1 93.69 95 PRO A CA 1
ATOM 739 C C . PRO A 1 95 ? 4.391 54.938 8.5 1 93.69 95 PRO A C 1
ATOM 741 O O . PRO A 1 95 ? 4.152 54.844 7.289 1 93.69 95 PRO A O 1
ATOM 744 N N . TRP A 1 96 ? 5.102 54.031 9.109 1 95.31 96 TRP A N 1
ATOM 745 C CA . TRP A 1 96 ? 5.66 52.812 8.492 1 95.31 96 TRP A CA 1
ATOM 746 C C . TRP A 1 96 ? 5.234 51.562 9.25 1 95.31 96 TRP A C 1
ATOM 748 O O . TRP A 1 96 ? 5.207 51.562 10.477 1 95.31 96 TRP A O 1
ATOM 758 N N . ARG A 1 97 ? 4.809 50.562 8.516 1 94.38 97 ARG A N 1
ATOM 759 C CA . ARG A 1 97 ? 4.484 49.25 9.07 1 94.38 97 ARG A CA 1
ATOM 760 C C . ARG A 1 97 ? 5.285 48.156 8.383 1 94.38 97 ARG A C 1
ATOM 762 O O . ARG A 1 97 ? 5.465 48.188 7.16 1 94.38 97 ARG A O 1
ATOM 769 N N . GLY A 1 98 ? 5.805 47.219 9.148 1 94.06 98 GLY A N 1
ATOM 770 C CA . GLY A 1 98 ? 6.555 46.094 8.57 1 94.06 98 GLY A CA 1
ATOM 771 C C . GLY A 1 98 ? 6.984 45.062 9.594 1 94.06 98 GLY A C 1
ATOM 772 O O . GLY A 1 98 ? 6.594 45.156 10.758 1 94.06 98 GLY A O 1
ATOM 773 N N . GLN A 1 99 ? 7.648 44.062 9.117 1 95.31 99 GLN A N 1
ATOM 774 C CA . GLN A 1 99 ? 8.18 43 9.969 1 95.31 99 GLN A CA 1
ATOM 775 C C . GLN A 1 99 ? 9.703 43.094 10.055 1 95.31 99 GLN A C 1
ATOM 777 O O . GLN A 1 99 ? 10.375 43.375 9.062 1 95.31 99 GLN A O 1
ATOM 782 N N . LEU A 1 100 ? 10.25 42.938 11.273 1 95.94 100 LEU A N 1
ATOM 783 C CA . LEU A 1 100 ? 11.688 42.938 11.531 1 95.94 100 LEU A CA 1
ATOM 784 C C . LEU A 1 100 ? 12.07 41.75 12.398 1 95.94 100 LEU A C 1
ATOM 786 O O . LEU A 1 100 ? 11.258 41.25 13.188 1 95.94 100 LEU A O 1
ATOM 790 N N . ILE A 1 101 ? 13.25 41.25 12.195 1 96 101 ILE A N 1
ATOM 791 C CA . ILE A 1 101 ? 13.836 40.312 13.148 1 96 101 ILE A CA 1
ATOM 792 C C . ILE A 1 101 ? 14.719 41.062 14.141 1 96 101 ILE A C 1
ATOM 794 O O . ILE A 1 101 ? 15.766 41.594 13.766 1 96 101 ILE A O 1
ATOM 798 N N . ASN A 1 102 ? 14.289 41.125 15.422 1 96.12 102 ASN A N 1
ATOM 799 C CA . ASN A 1 102 ? 15.023 41.812 16.469 1 96.12 102 ASN A CA 1
ATOM 800 C C . ASN A 1 102 ? 15.75 40.844 17.391 1 96.12 102 ASN A C 1
ATOM 802 O O . ASN A 1 102 ? 15.523 39.625 17.312 1 96.12 102 ASN A O 1
ATOM 806 N N . GLN A 1 103 ? 16.625 41.375 18.141 1 95.94 103 GLN A N 1
ATOM 807 C CA . GLN A 1 103 ? 17.406 40.562 19.094 1 95.94 103 GLN A CA 1
ATOM 808 C C . GLN A 1 103 ? 17.172 41.062 20.516 1 95.94 103 GLN A C 1
ATOM 810 O O . GLN A 1 103 ? 17.25 42.281 20.797 1 95.94 103 GLN A O 1
ATOM 815 N N . ARG A 1 104 ? 16.859 40.094 21.375 1 96.06 104 ARG A N 1
ATOM 816 C CA . ARG A 1 104 ? 16.656 40.438 22.781 1 96.06 104 ARG A CA 1
ATOM 817 C C . ARG A 1 104 ? 18 40.656 23.484 1 96.06 104 ARG A C 1
ATOM 819 O O . ARG A 1 104 ? 19.062 40.375 22.906 1 96.06 104 ARG A O 1
ATOM 826 N N . ARG A 1 105 ? 17.922 41.125 24.672 1 95.38 105 ARG A N 1
ATOM 827 C CA . ARG A 1 105 ? 19.141 41.344 25.453 1 95.38 105 ARG A CA 1
ATOM 828 C C . ARG A 1 105 ? 19.906 40.031 25.641 1 95.38 105 ARG A C 1
ATOM 830 O O . ARG A 1 105 ? 21.141 40.031 25.625 1 95.38 105 ARG A O 1
ATOM 837 N N . ASP A 1 106 ? 19.234 38.938 25.719 1 94.31 106 ASP A N 1
ATOM 838 C CA . ASP A 1 106 ? 19.859 37.656 25.953 1 94.31 106 ASP A CA 1
ATOM 839 C C . ASP A 1 106 ? 20.375 37.031 24.641 1 94.31 106 ASP A C 1
ATOM 841 O O . ASP A 1 106 ? 20.891 35.938 24.625 1 94.31 106 ASP A O 1
ATOM 845 N N . GLY A 1 107 ? 20.156 37.688 23.578 1 93.19 107 GLY A N 1
ATOM 846 C CA . GLY A 1 107 ? 20.656 37.219 22.297 1 93.19 107 GLY A CA 1
ATOM 847 C C . GLY A 1 107 ? 19.609 36.5 21.469 1 93.19 107 GLY A C 1
ATOM 848 O O . GLY A 1 107 ? 19.828 36.188 20.297 1 93.19 107 GLY A O 1
ATOM 849 N N . GLY A 1 108 ? 18.516 36.188 22.094 1 94.06 108 GLY A N 1
ATOM 850 C CA . GLY A 1 108 ? 17.453 35.5 21.375 1 94.06 108 GLY A CA 1
ATOM 851 C C . GLY A 1 108 ? 16.844 36.312 20.266 1 94.06 108 GLY A C 1
ATOM 852 O O . GLY A 1 108 ? 16.656 37.531 20.422 1 94.06 108 GLY A O 1
ATOM 853 N N . LEU A 1 109 ? 16.625 35.688 19.094 1 94.81 109 LEU A N 1
ATOM 854 C CA . LEU A 1 109 ? 16 36.406 17.969 1 94.81 109 LEU A CA 1
ATOM 855 C C . LEU A 1 109 ? 14.484 36.219 18 1 94.81 109 LEU A C 1
ATOM 857 O O . LEU A 1 109 ? 13.977 35.188 18.453 1 94.81 109 LEU A O 1
ATOM 861 N N . TYR A 1 110 ? 13.789 37.25 17.641 1 95.31 110 TYR A N 1
ATOM 862 C CA . TYR A 1 110 ? 12.336 37.156 17.547 1 95.31 110 TYR A CA 1
ATOM 863 C C . TYR A 1 110 ? 11.812 38 16.391 1 95.31 110 TYR A C 1
ATOM 865 O O . TYR A 1 110 ? 12.406 39.031 16.047 1 95.31 110 TYR A O 1
ATOM 873 N N . LEU A 1 111 ? 10.773 37.531 15.734 1 95.38 111 LEU A N 1
ATOM 874 C CA . LEU A 1 111 ? 10.102 38.219 14.641 1 95.38 111 LEU A CA 1
ATOM 875 C C . LEU A 1 111 ? 9.055 39.188 15.18 1 95.38 111 LEU A C 1
ATOM 877 O O . LEU A 1 111 ? 8.195 38.812 15.977 1 95.38 111 LEU A O 1
ATOM 881 N N . VAL A 1 112 ? 9.164 40.438 14.789 1 95.44 112 VAL A N 1
ATOM 882 C CA . VAL A 1 112 ? 8.25 41.438 15.336 1 95.44 112 VAL A CA 1
ATOM 883 C C . VAL A 1 112 ? 7.48 42.094 14.203 1 95.44 112 VAL A C 1
ATOM 885 O O . VAL A 1 112 ? 8.023 42.312 13.117 1 95.44 112 VAL A O 1
ATOM 888 N N . ASP A 1 113 ? 6.23 42.219 14.359 1 94.38 113 ASP A N 1
ATOM 889 C CA . ASP A 1 113 ? 5.387 43.094 13.562 1 94.38 113 ASP A CA 1
ATOM 890 C C . ASP A 1 113 ? 5.332 44.5 14.18 1 94.38 113 ASP A C 1
ATOM 892 O O . ASP A 1 113 ? 4.891 44.656 15.32 1 94.38 113 ASP A O 1
ATOM 896 N N . ILE A 1 114 ? 5.789 45.562 13.5 1 95.38 114 ILE A N 1
ATOM 897 C CA . ILE A 1 114 ? 5.992 46.875 14.133 1 95.38 114 ILE A CA 1
ATOM 898 C C . ILE A 1 114 ? 5.293 47.938 13.32 1 95.38 114 ILE A C 1
ATOM 900 O O . ILE A 1 114 ? 5.293 47.906 12.086 1 95.38 114 ILE A O 1
ATOM 904 N N . ASP A 1 115 ? 4.641 48.812 14.008 1 94.25 115 ASP A N 1
ATOM 905 C CA . ASP A 1 115 ? 4.074 50.031 13.477 1 94.25 115 ASP A CA 1
ATOM 906 C C . ASP A 1 115 ? 4.77 51.25 14.078 1 94.25 115 ASP A C 1
ATOM 908 O O . ASP A 1 115 ? 4.777 51.438 15.305 1 94.25 115 ASP A O 1
ATOM 912 N N . ILE A 1 116 ? 5.348 52.125 13.281 1 95 116 ILE A N 1
ATOM 913 C CA . ILE A 1 116 ? 6.008 53.344 13.75 1 95 116 ILE A CA 1
ATOM 914 C C . ILE A 1 116 ? 5.293 54.562 13.18 1 95 116 ILE A C 1
ATOM 916 O O . ILE A 1 116 ? 5.105 54.688 11.961 1 95 116 ILE A O 1
ATOM 920 N N . THR A 1 117 ? 4.949 55.469 14.039 1 92.44 117 THR A N 1
ATOM 921 C CA . THR A 1 117 ? 4.215 56.656 13.641 1 92.44 117 THR A CA 1
ATOM 922 C C . THR A 1 117 ? 4.938 57.906 14.102 1 92.44 117 THR A C 1
ATOM 924 O O . THR A 1 117 ? 5.207 58.094 15.289 1 92.44 117 THR A O 1
ATOM 927 N N . PRO A 1 118 ? 5.219 58.875 13.188 1 92.88 118 PRO A N 1
ATOM 928 C CA . PRO A 1 118 ? 5.75 60.156 13.602 1 92.88 118 PRO A CA 1
ATOM 929 C C . PRO A 1 118 ? 4.703 61.031 14.305 1 92.88 118 PRO A C 1
ATOM 931 O O . PRO A 1 118 ? 3.559 61.094 13.844 1 92.88 118 PRO A O 1
ATOM 934 N N . VAL A 1 119 ? 5.035 61.531 15.438 1 87.94 119 VAL A N 1
ATOM 935 C CA . VAL A 1 119 ? 4.184 62.469 16.172 1 87.94 119 VAL A CA 1
ATOM 936 C C . VAL A 1 119 ? 4.68 63.906 15.969 1 87.94 119 VAL A C 1
ATOM 938 O O . VAL A 1 119 ? 5.812 64.25 16.328 1 87.94 119 VAL A O 1
ATOM 941 N N . LEU A 1 120 ? 3.799 64.75 15.438 1 87 120 LEU A N 1
ATOM 942 C CA . LEU A 1 120 ? 4.172 66.125 15.117 1 87 120 LEU A CA 1
ATOM 943 C C . LEU A 1 120 ? 3.596 67.062 16.141 1 87 120 LEU A C 1
ATOM 945 O O . LEU A 1 120 ? 2.518 66.812 16.688 1 87 120 LEU A O 1
ATOM 949 N N . ASN A 1 121 ? 4.34 68.125 16.406 1 79.5 121 ASN A N 1
ATOM 950 C CA . ASN A 1 121 ? 3.797 69.188 17.25 1 79.5 121 ASN A CA 1
ATOM 951 C C . ASN A 1 121 ? 2.799 70 16.484 1 79.5 121 ASN A C 1
ATOM 953 O O . ASN A 1 121 ? 2.557 69.812 15.289 1 79.5 121 ASN A O 1
ATOM 957 N N . PRO A 1 122 ? 2.178 70.875 17.203 1 76.44 122 PRO A N 1
ATOM 958 C CA . PRO A 1 122 ? 1.175 71.75 16.547 1 76.44 122 PRO A CA 1
ATOM 959 C C . PRO A 1 122 ? 1.757 72.562 15.391 1 76.44 122 PRO A C 1
ATOM 961 O O . PRO A 1 122 ? 1.024 72.938 14.484 1 76.44 122 PRO A O 1
ATOM 964 N N . GLN A 1 123 ? 3.084 72.812 15.445 1 85.12 123 GLN A N 1
ATOM 965 C CA . GLN A 1 123 ? 3.744 73.562 14.398 1 85.12 123 GLN A CA 1
ATOM 966 C C . GLN A 1 123 ? 4.133 72.688 13.219 1 85.12 123 GLN A C 1
ATOM 968 O O . GLN A 1 123 ? 4.645 73.188 12.211 1 85.12 123 GLN A O 1
ATOM 973 N N . GLY A 1 124 ? 3.893 71.438 13.297 1 83.62 124 GLY A N 1
ATOM 974 C CA . GLY A 1 124 ? 4.168 70.5 12.211 1 83.62 124 GLY A CA 1
ATOM 975 C C . GLY A 1 124 ? 5.578 69.938 12.242 1 83.62 124 GLY A C 1
ATOM 976 O O . GLY A 1 124 ? 6.039 69.375 11.258 1 83.62 124 GLY A O 1
ATOM 977 N N . GLU A 1 125 ? 6.219 70.188 13.312 1 88.38 125 GLU A N 1
ATOM 978 C CA . GLU A 1 125 ? 7.582 69.688 13.445 1 88.38 125 GLU A CA 1
ATOM 979 C C . GLU A 1 125 ? 7.594 68.375 14.141 1 88.38 125 GLU A C 1
ATOM 981 O O . GLU A 1 125 ? 6.793 68.125 15.039 1 88.38 125 GLU A O 1
ATOM 986 N N . LEU A 1 126 ? 8.516 67.5 13.68 1 90.94 126 LEU A N 1
ATOM 987 C CA . LEU A 1 126 ? 8.648 66.188 14.273 1 90.94 126 LEU A CA 1
ATOM 988 C C . LEU A 1 126 ? 9.102 66.25 15.727 1 90.94 126 LEU A C 1
ATOM 990 O O . LEU A 1 126 ? 10.102 66.938 16.031 1 90.94 126 LEU A O 1
ATOM 994 N N . GLU A 1 127 ? 8.422 65.625 16.594 1 89.12 127 GLU A N 1
ATOM 995 C CA . GLU A 1 127 ? 8.758 65.625 18.016 1 89.12 127 GLU A CA 1
ATOM 996 C C . GLU A 1 127 ? 9.148 64.25 18.531 1 89.12 127 GLU A C 1
ATOM 998 O O . GLU A 1 127 ? 10.125 64.125 19.266 1 89.12 127 GLU A O 1
ATOM 1003 N N . HIS A 1 128 ? 8.273 63.312 18.156 1 91.56 128 HIS A N 1
ATOM 1004 C CA . HIS A 1 128 ? 8.508 61.969 18.641 1 91.56 128 HIS A CA 1
ATOM 1005 C C . HIS A 1 128 ? 8.195 60.906 17.562 1 91.56 128 HIS A C 1
ATOM 1007 O O . HIS A 1 128 ? 7.543 61.25 16.562 1 91.56 128 HIS A O 1
ATOM 1013 N N . TYR A 1 129 ? 8.773 59.781 17.688 1 94.19 129 TYR A N 1
ATOM 1014 C CA . TYR A 1 129 ? 8.312 58.594 17 1 94.19 129 TYR A CA 1
ATOM 1015 C C . TYR A 1 129 ? 7.645 57.625 17.984 1 94.19 129 TYR A C 1
ATOM 1017 O O . TYR A 1 129 ? 8.195 57.344 19.047 1 94.19 129 TYR A O 1
ATOM 1025 N N . LEU A 1 130 ? 6.461 57.25 17.641 1 93.19 130 LEU A N 1
ATOM 1026 C CA . LEU A 1 130 ? 5.73 56.25 18.406 1 93.19 130 LEU A CA 1
ATOM 1027 C C . LEU A 1 130 ? 5.793 54.875 17.734 1 93.19 130 LEU A C 1
ATOM 1029 O O . LEU A 1 130 ? 5.398 54.75 16.562 1 93.19 130 LEU A O 1
ATOM 1033 N N . ALA A 1 131 ? 6.324 53.906 18.406 1 95.31 131 ALA A N 1
ATOM 1034 C CA . ALA A 1 131 ? 6.426 52.562 17.844 1 95.31 131 ALA A CA 1
ATOM 1035 C C . ALA A 1 131 ? 5.613 51.562 18.672 1 95.31 131 ALA A C 1
ATOM 1037 O O . ALA A 1 131 ? 5.629 51.625 19.906 1 95.31 131 ALA A O 1
ATOM 1038 N N . MET A 1 132 ? 4.848 50.75 18.031 1 93.38 132 MET A N 1
ATOM 1039 C CA . MET A 1 132 ? 4.113 49.625 18.609 1 93.38 132 MET A CA 1
ATOM 1040 C C . MET A 1 132 ? 4.484 48.312 17.922 1 93.38 132 MET A C 1
ATOM 1042 O O . MET A 1 132 ? 4.531 48.25 16.703 1 93.38 132 MET A O 1
ATOM 1046 N N . GLN A 1 133 ? 4.852 47.438 18.719 1 94.31 133 GLN A N 1
ATOM 1047 C CA . GLN A 1 133 ? 5.312 46.188 18.094 1 94.31 133 GLN A CA 1
ATOM 1048 C C . GLN A 1 133 ? 4.719 44.969 18.797 1 94.31 133 GLN A C 1
ATOM 1050 O O . GLN A 1 133 ? 4.367 45.031 19.969 1 94.31 133 GLN A O 1
ATOM 1055 N N . ARG A 1 134 ? 4.566 43.906 18.078 1 90.25 134 ARG A N 1
ATOM 1056 C CA . ARG A 1 134 ? 4.066 42.625 18.547 1 90.25 134 ARG A CA 1
ATOM 1057 C C . ARG A 1 134 ? 4.984 41.469 18.109 1 90.25 134 ARG A C 1
ATOM 1059 O O . ARG A 1 134 ? 5.387 41.406 16.953 1 90.25 134 ARG A O 1
ATOM 1066 N N . ASP A 1 135 ? 5.285 40.594 19.156 1 92.62 135 ASP A N 1
ATOM 1067 C CA . ASP A 1 135 ? 6.055 39.406 18.844 1 92.62 135 ASP A CA 1
ATOM 1068 C C . ASP A 1 135 ? 5.188 38.375 18.125 1 92.62 135 ASP A C 1
ATOM 1070 O O . ASP A 1 135 ? 4.262 37.812 18.719 1 92.62 135 ASP A O 1
ATOM 1074 N N . ILE A 1 136 ? 5.504 38.062 16.844 1 91.94 136 ILE A N 1
ATOM 1075 C CA . ILE A 1 136 ? 4.68 37.156 16.062 1 91.94 136 ILE A CA 1
ATOM 1076 C C . ILE A 1 136 ? 5.469 35.875 15.766 1 91.94 136 ILE A C 1
ATOM 1078 O O . ILE A 1 136 ? 5.18 35.188 14.797 1 91.94 136 ILE A O 1
ATOM 1082 N N . SER A 1 137 ? 6.477 35.625 16.531 1 92.19 137 SER A N 1
ATOM 1083 C CA . SER A 1 137 ? 7.32 34.469 16.312 1 92.19 137 SER A CA 1
ATOM 1084 C C . SER A 1 137 ? 6.508 33.156 16.391 1 92.19 137 SER A C 1
ATOM 1086 O O . SER A 1 137 ? 6.625 32.281 15.531 1 92.19 137 SER A O 1
ATOM 1088 N N . VAL A 1 138 ? 5.711 33.062 17.406 1 87.69 138 VAL A N 1
ATOM 1089 C CA . VAL A 1 138 ? 4.953 31.828 17.656 1 87.69 138 VAL A CA 1
ATOM 1090 C C . VAL A 1 138 ? 3.947 31.609 16.531 1 87.69 138 VAL A C 1
ATOM 1092 O O . VAL A 1 138 ? 3.818 30.5 16.016 1 87.69 138 VAL A O 1
ATOM 1095 N N . SER A 1 139 ? 3.186 32.688 16.203 1 88.75 139 SER A N 1
ATOM 1096 C CA . SER A 1 139 ? 2.209 32.562 15.125 1 88.75 139 SER A CA 1
ATOM 1097 C C . SER A 1 139 ? 2.873 32.156 13.812 1 88.75 139 SER A C 1
ATOM 1099 O O . SER A 1 139 ? 2.33 31.344 13.07 1 88.75 139 SER A O 1
ATOM 1101 N N . TYR A 1 140 ? 3.994 32.75 13.523 1 90.38 140 TYR A N 1
ATOM 1102 C CA . TYR A 1 140 ? 4.734 32.406 12.32 1 90.38 140 TYR A CA 1
ATOM 1103 C C . TYR A 1 140 ? 5.141 30.938 12.32 1 90.38 140 TYR A C 1
ATOM 1105 O O . TYR A 1 140 ? 4.961 30.234 11.32 1 90.38 140 TYR A O 1
ATOM 1113 N N . THR A 1 141 ? 5.719 30.5 13.375 1 89.88 141 THR A N 1
ATOM 1114 C CA . THR A 1 141 ? 6.152 29.125 13.492 1 89.88 141 THR A CA 1
ATOM 1115 C C . THR A 1 141 ? 4.98 28.156 13.297 1 89.88 141 THR A C 1
ATOM 1117 O O . THR A 1 141 ? 5.109 27.156 12.602 1 89.88 141 THR A O 1
ATOM 1120 N N . LEU A 1 142 ? 3.846 28.484 13.859 1 89.25 142 LEU A N 1
ATOM 1121 C CA . LEU A 1 142 ? 2.656 27.641 13.719 1 89.25 142 LEU A CA 1
ATOM 1122 C C . LEU A 1 142 ? 2.203 27.578 12.266 1 89.25 142 LEU A C 1
ATOM 1124 O O . LEU A 1 142 ? 1.837 26.516 11.773 1 89.25 142 LEU A O 1
ATOM 1128 N N . GLU A 1 143 ? 2.232 28.672 11.672 1 91.12 143 GLU A N 1
ATOM 1129 C CA . GLU A 1 143 ? 1.83 28.734 10.266 1 91.12 143 GLU A CA 1
ATOM 1130 C C . GLU A 1 143 ? 2.754 27.891 9.391 1 91.12 143 GLU A C 1
ATOM 1132 O O . GLU A 1 143 ? 2.289 27.172 8.508 1 91.12 143 GLU A O 1
ATOM 1137 N N . GLN A 1 144 ? 4.012 28.094 9.625 1 90.19 144 GLN A N 1
ATOM 1138 C CA . GLN A 1 144 ? 4.98 27.344 8.828 1 90.19 144 GLN A CA 1
ATOM 1139 C C . GLN A 1 144 ? 4.887 25.859 9.102 1 90.19 144 GLN A C 1
ATOM 1141 O O . GLN A 1 144 ? 5.008 25.031 8.188 1 90.19 144 GLN A O 1
ATOM 1146 N N . ARG A 1 145 ? 4.711 25.516 10.344 1 88.81 145 ARG A N 1
ATOM 1147 C CA . ARG A 1 145 ? 4.531 24.109 10.695 1 88.81 145 ARG A CA 1
ATOM 1148 C C . ARG A 1 145 ? 3.328 23.5 9.984 1 88.81 145 ARG A C 1
ATOM 1150 O O . ARG A 1 145 ? 3.387 22.375 9.5 1 88.81 145 ARG A O 1
ATOM 1157 N N . LEU A 1 146 ? 2.273 24.219 9.984 1 90.62 146 LEU A N 1
ATOM 1158 C CA . LEU A 1 146 ? 1.08 23.766 9.281 1 90.62 146 LEU A CA 1
ATOM 1159 C C . LEU A 1 146 ? 1.368 23.578 7.797 1 90.62 146 LEU A C 1
ATOM 1161 O O . LEU A 1 146 ? 0.974 22.562 7.211 1 90.62 146 LEU A O 1
ATOM 1165 N N . ARG A 1 147 ? 2.043 24.531 7.246 1 89.56 147 ARG A N 1
ATOM 1166 C CA . ARG A 1 147 ? 2.383 24.438 5.828 1 89.56 147 ARG A CA 1
ATOM 1167 C C . ARG A 1 147 ? 3.217 23.188 5.543 1 89.56 147 ARG A C 1
ATOM 1169 O O . ARG A 1 147 ? 2.973 22.484 4.562 1 89.56 147 ARG A O 1
ATOM 1176 N N . ASN A 1 148 ? 4.18 23 6.348 1 88.19 148 ASN A N 1
ATOM 1177 C CA . ASN A 1 148 ? 5.031 21.812 6.184 1 88.19 148 ASN A CA 1
ATOM 1178 C C . ASN A 1 148 ? 4.23 20.531 6.312 1 88.19 148 ASN A C 1
ATOM 1180 O O . ASN A 1 148 ? 4.434 19.594 5.539 1 88.19 148 ASN A O 1
ATOM 1184 N N . HIS A 1 149 ? 3.408 20.5 7.266 1 87.69 149 HIS A N 1
ATOM 1185 C CA . HIS A 1 149 ? 2.596 19.312 7.484 1 87.69 149 HIS A CA 1
ATOM 1186 C C . HIS A 1 149 ? 1.654 19.062 6.309 1 87.69 149 HIS A C 1
ATOM 1188 O O . HIS A 1 149 ? 1.429 17.906 5.922 1 87.69 149 HIS A O 1
ATOM 1194 N N . MET A 1 150 ? 1.121 20.109 5.902 1 89.31 150 MET A N 1
ATOM 1195 C CA . MET A 1 150 ? 0.22 19.984 4.758 1 89.31 150 MET A CA 1
ATOM 1196 C C . MET A 1 150 ? 0.96 19.453 3.535 1 89.31 150 MET A C 1
ATOM 1198 O O . MET A 1 150 ? 0.448 18.594 2.82 1 89.31 150 MET A O 1
ATOM 1202 N N . THR A 1 151 ? 2.117 19.969 3.309 1 88.56 151 THR A N 1
ATOM 1203 C CA . THR A 1 151 ? 2.926 19.516 2.178 1 88.56 151 THR A CA 1
ATOM 1204 C C . THR A 1 151 ? 3.295 18.047 2.32 1 88.56 151 THR A C 1
ATOM 1206 O O . THR A 1 151 ? 3.236 17.297 1.349 1 88.56 151 THR A O 1
ATOM 1209 N N . LEU A 1 152 ? 3.686 17.719 3.434 1 87.5 152 LEU A N 1
ATOM 1210 C CA . LEU A 1 152 ? 4.027 16.328 3.707 1 87.5 152 LEU A CA 1
ATOM 1211 C C . LEU A 1 152 ? 2.824 15.422 3.477 1 87.5 152 LEU A C 1
ATOM 1213 O O . LEU A 1 152 ? 2.943 14.383 2.826 1 87.5 152 LEU A O 1
ATOM 1217 N N . MET A 1 153 ? 1.765 15.781 4.031 1 87.94 153 MET A N 1
ATOM 1218 C CA . MET A 1 153 ? 0.545 14.984 3.898 1 87.94 153 MET A CA 1
ATOM 1219 C C . MET A 1 153 ? 0.176 14.805 2.43 1 87.94 153 MET A C 1
ATOM 1221 O O . MET A 1 153 ? -0.151 13.695 2.004 1 87.94 153 MET A O 1
ATOM 1225 N N . GLU A 1 154 ? 0.242 15.852 1.776 1 87.81 154 GLU A N 1
ATOM 1226 C CA . GLU A 1 154 ? -0.078 15.789 0.353 1 87.81 154 GLU A CA 1
ATOM 1227 C C . GLU A 1 154 ? 0.864 14.844 -0.384 1 87.81 154 GLU A C 1
ATOM 1229 O O . GLU A 1 154 ? 0.427 14.062 -1.229 1 87.81 154 GLU A O 1
ATOM 1234 N N . ALA A 1 155 ? 2.1 14.961 -0.067 1 88.44 155 ALA A N 1
ATOM 1235 C CA . ALA A 1 155 ? 3.092 14.109 -0.721 1 88.44 155 ALA A CA 1
ATOM 1236 C C . ALA A 1 155 ? 2.861 12.641 -0.389 1 88.44 155 ALA A C 1
ATOM 1238 O O . ALA A 1 155 ? 2.926 11.781 -1.271 1 88.44 155 ALA A O 1
ATOM 1239 N N . VAL A 1 156 ? 2.641 12.328 0.793 1 88.19 156 VAL A N 1
ATOM 1240 C CA . VAL A 1 156 ? 2.402 10.961 1.235 1 88.19 156 VAL A CA 1
ATOM 1241 C C . VAL A 1 156 ? 1.129 10.422 0.586 1 88.19 156 VAL A C 1
ATOM 1243 O O . VAL A 1 156 ? 1.141 9.344 -0.022 1 88.19 156 VAL A O 1
ATOM 1246 N N . LEU A 1 157 ? 0.097 11.164 0.706 1 89.5 157 LEU A N 1
ATOM 1247 C CA . LEU A 1 157 ? -1.204 10.727 0.212 1 89.5 157 LEU A CA 1
ATOM 1248 C C . LEU A 1 157 ? -1.16 10.484 -1.293 1 89.5 157 LEU A C 1
ATOM 1250 O O . LEU A 1 157 ? -1.829 9.578 -1.798 1 89.5 157 LEU A O 1
ATOM 1254 N N . ASN A 1 158 ? -0.353 11.195 -1.95 1 87.88 158 ASN A N 1
ATOM 1255 C CA . ASN A 1 158 ? -0.341 11.086 -3.406 1 87.88 158 ASN A CA 1
ATOM 1256 C C . ASN A 1 158 ? 0.605 9.984 -3.877 1 87.88 158 ASN A C 1
ATOM 1258 O O . ASN A 1 158 ? 0.542 9.555 -5.031 1 87.88 158 ASN A O 1
ATOM 1262 N N . ASN A 1 159 ? 1.417 9.477 -2.994 1 87.44 159 ASN A N 1
ATOM 1263 C CA . ASN A 1 159 ? 2.434 8.555 -3.498 1 87.44 159 ASN A CA 1
ATOM 1264 C C . ASN A 1 159 ? 2.359 7.199 -2.803 1 87.44 159 ASN A C 1
ATOM 1266 O O . ASN A 1 159 ? 3.145 6.301 -3.102 1 87.44 159 ASN A O 1
ATOM 1270 N N . ILE A 1 160 ? 1.476 7.062 -1.976 1 85.88 160 ILE A N 1
ATOM 1271 C CA . ILE A 1 160 ? 1.268 5.762 -1.35 1 85.88 160 ILE A CA 1
ATOM 1272 C C . ILE A 1 160 ? 0.455 4.867 -2.281 1 85.88 160 ILE A C 1
ATOM 1274 O O . ILE A 1 160 ? -0.357 5.355 -3.07 1 85.88 160 ILE A O 1
ATOM 1278 N N . PRO A 1 161 ? 0.744 3.613 -2.244 1 84.75 161 PRO A N 1
ATOM 1279 C CA . PRO A 1 161 ? 0.015 2.688 -3.115 1 84.75 161 PRO A CA 1
ATOM 1280 C C . PRO A 1 161 ? -1.354 2.307 -2.557 1 84.75 161 PRO A C 1
ATOM 1282 O O . PRO A 1 161 ? -1.668 1.119 -2.438 1 84.75 161 PRO A O 1
ATOM 1285 N N . ALA A 1 162 ? -2.172 3.17 -2.209 1 91.12 162 ALA A N 1
ATOM 1286 C CA . ALA A 1 162 ? -3.512 2.947 -1.675 1 91.12 162 ALA A CA 1
ATOM 1287 C C . ALA A 1 162 ? -4.379 4.195 -1.829 1 91.12 162 ALA A C 1
ATOM 1289 O O . ALA A 1 162 ? -3.863 5.316 -1.868 1 91.12 162 ALA A O 1
ATOM 1290 N N . ALA A 1 163 ? -5.641 3.98 -2.023 1 93.94 163 ALA A N 1
ATOM 1291 C CA . ALA A 1 163 ? -6.598 5.082 -1.95 1 93.94 163 ALA A CA 1
ATOM 1292 C C . ALA A 1 163 ? -6.953 5.406 -0.502 1 93.94 163 ALA A C 1
ATOM 1294 O O . ALA A 1 163 ? -7.168 4.5 0.307 1 93.94 163 ALA A O 1
ATOM 1295 N N . VAL A 1 164 ? -6.871 6.637 -0.214 1 93.69 164 VAL A N 1
ATOM 1296 C CA . VAL A 1 164 ? -7.188 7.109 1.13 1 93.69 164 VAL A CA 1
ATOM 1297 C C . VAL A 1 164 ? -8.359 8.086 1.071 1 93.69 164 VAL A C 1
ATOM 1299 O O . VAL A 1 164 ? -8.367 9.008 0.258 1 93.69 164 VAL A O 1
ATOM 1302 N N . VAL A 1 165 ? -9.305 7.883 1.966 1 93.56 165 VAL A N 1
ATOM 1303 C CA . VAL A 1 165 ? -10.469 8.766 2.02 1 93.56 165 VAL A CA 1
ATOM 1304 C C . VAL A 1 165 ? -10.922 8.938 3.469 1 93.56 165 VAL A C 1
ATOM 1306 O O . VAL A 1 165 ? -10.844 7.992 4.262 1 93.56 165 VAL A O 1
ATOM 1309 N N . VAL A 1 166 ? -11.211 10.156 3.789 1 92.25 166 VAL A N 1
ATOM 1310 C CA . VAL A 1 166 ? -11.773 10.461 5.102 1 92.25 166 VAL A CA 1
ATOM 1311 C C . VAL A 1 166 ? -13.242 10.867 4.953 1 92.25 166 VAL A C 1
ATOM 1313 O O . VAL A 1 166 ? -13.57 11.727 4.141 1 92.25 166 VAL A O 1
ATOM 1316 N N . VAL A 1 167 ? -14.039 10.258 5.738 1 91.38 167 VAL A N 1
ATOM 1317 C CA . VAL A 1 167 ? -15.461 10.555 5.664 1 91.38 167 VAL A CA 1
ATOM 1318 C C . VAL A 1 167 ? -15.961 11.062 7.016 1 91.38 167 VAL A C 1
ATOM 1320 O O . VAL A 1 167 ? -15.367 10.758 8.055 1 91.38 167 VAL A O 1
ATOM 1323 N N . ASP A 1 168 ? -16.984 11.906 6.918 1 87.62 168 ASP A N 1
ATOM 1324 C CA . ASP A 1 168 ? -17.578 12.43 8.148 1 87.62 168 ASP A CA 1
ATOM 1325 C C . ASP A 1 168 ? -18.656 11.5 8.68 1 87.62 168 ASP A C 1
ATOM 1327 O O . ASP A 1 168 ? -18.766 10.352 8.258 1 87.62 168 ASP A O 1
ATOM 1331 N N . GLU A 1 169 ? -19.438 12.016 9.711 1 81.25 169 GLU A N 1
ATOM 1332 C CA . GLU A 1 169 ? -20.469 11.227 10.391 1 81.25 169 GLU A CA 1
ATOM 1333 C C . GLU A 1 169 ? -21.578 10.82 9.43 1 81.25 169 GLU A C 1
ATOM 1335 O O . GLU A 1 169 ? -22.25 9.805 9.641 1 81.25 169 GLU A O 1
ATOM 1340 N N . GLN A 1 170 ? -21.719 11.539 8.391 1 83.06 170 GLN A N 1
ATOM 1341 C CA . GLN A 1 170 ? -22.766 11.25 7.414 1 83.06 170 GLN A CA 1
ATOM 1342 C C . GLN A 1 170 ? -22.203 10.516 6.203 1 83.06 170 GLN A C 1
ATOM 1344 O O . GLN A 1 170 ? -22.828 10.477 5.145 1 83.06 170 GLN A O 1
ATOM 1349 N N . ASP A 1 171 ? -20.984 10.062 6.238 1 84.62 171 ASP A N 1
ATOM 1350 C CA . ASP A 1 171 ? -20.297 9.312 5.195 1 84.62 171 ASP A CA 1
ATOM 1351 C C . ASP A 1 171 ? -20 10.195 3.986 1 84.62 171 ASP A C 1
ATOM 1353 O O . ASP A 1 171 ? -19.984 9.719 2.852 1 84.62 171 ASP A O 1
ATOM 1357 N N . ARG A 1 172 ? -20 11.445 4.281 1 89.25 172 ARG A N 1
ATOM 1358 C CA . ARG A 1 172 ? -19.578 12.352 3.223 1 89.25 172 ARG A CA 1
ATOM 1359 C C . ARG A 1 172 ? -18.062 12.484 3.195 1 89.25 172 ARG A C 1
ATOM 1361 O O . ARG A 1 172 ? -17.422 12.578 4.246 1 89.25 172 ARG A O 1
ATOM 1368 N N . VAL A 1 173 ? -17.516 12.555 1.988 1 91.31 173 VAL A N 1
ATOM 1369 C CA . VAL A 1 173 ? -16.062 12.633 1.814 1 91.31 173 VAL A CA 1
ATOM 1370 C C . VAL A 1 173 ? -15.57 14.016 2.213 1 91.31 173 VAL A C 1
ATOM 1372 O O . VAL A 1 173 ? -16.031 15.031 1.68 1 91.31 173 VAL A O 1
ATOM 1375 N N . VAL A 1 174 ? -14.664 14.031 3.154 1 88 174 VAL A N 1
ATOM 1376 C CA . VAL A 1 174 ? -14.078 15.281 3.633 1 88 174 VAL A CA 1
ATOM 1377 C C . VAL A 1 174 ? -12.719 15.492 2.982 1 88 174 VAL A C 1
ATOM 1379 O O . VAL A 1 174 ? -12.305 16.625 2.742 1 88 174 VAL A O 1
ATOM 1382 N N . MET A 1 175 ? -12.07 14.336 2.785 1 89.62 175 MET A N 1
ATOM 1383 C CA . MET A 1 175 ? -10.742 14.367 2.176 1 89.62 175 MET A CA 1
ATOM 1384 C C . MET A 1 175 ? -10.484 13.094 1.378 1 89.62 175 MET A C 1
ATOM 1386 O O . MET A 1 175 ? -10.992 12.023 1.725 1 89.62 175 MET A O 1
ATOM 1390 N N . ASP A 1 176 ? -9.836 13.203 0.357 1 93.25 176 ASP A N 1
ATOM 1391 C CA . ASP A 1 176 ? -9.445 12.039 -0.436 1 93.25 176 ASP A CA 1
ATOM 1392 C C . ASP A 1 176 ? -8.141 12.305 -1.184 1 93.25 176 ASP A C 1
ATOM 1394 O O . ASP A 1 176 ? -7.68 13.445 -1.262 1 93.25 176 ASP A O 1
ATOM 1398 N N . ASN A 1 177 ? -7.449 11.312 -1.459 1 92.81 177 ASN A N 1
ATOM 1399 C CA . ASN A 1 177 ? -6.207 11.477 -2.205 1 92.81 177 ASN A CA 1
ATOM 1400 C C . ASN A 1 177 ? -6.406 11.203 -3.693 1 92.81 177 ASN A C 1
ATOM 1402 O O . ASN A 1 177 ? -7.531 10.969 -4.141 1 92.81 177 ASN A O 1
ATOM 1406 N N . LEU A 1 178 ? -5.355 11.312 -4.41 1 91.69 178 LEU A N 1
ATOM 1407 C CA . LEU A 1 178 ? -5.41 11.18 -5.859 1 91.69 178 LEU A CA 1
ATOM 1408 C C . LEU A 1 178 ? -5.855 9.781 -6.262 1 91.69 178 LEU A C 1
ATOM 1410 O O . LEU A 1 178 ? -6.648 9.617 -7.195 1 91.69 178 LEU A O 1
ATOM 1414 N N . ALA A 1 179 ? -5.328 8.75 -5.598 1 92.69 179 ALA A N 1
ATOM 1415 C CA . ALA A 1 179 ? -5.695 7.371 -5.898 1 92.69 179 ALA A CA 1
ATOM 1416 C C . ALA A 1 179 ? -7.203 7.164 -5.766 1 92.69 179 ALA A C 1
ATOM 1418 O O . ALA A 1 179 ? -7.824 6.512 -6.605 1 92.69 179 ALA A O 1
ATOM 1419 N N . TYR A 1 180 ? -7.797 7.703 -4.762 1 95.12 180 TYR A N 1
ATOM 1420 C CA . TYR A 1 180 ? -9.242 7.594 -4.574 1 95.12 180 TYR A CA 1
ATOM 1421 C C . TYR A 1 180 ? -9.992 8.297 -5.699 1 95.12 180 TYR A C 1
ATOM 1423 O O . TYR A 1 180 ? -10.969 7.762 -6.234 1 95.12 180 TYR A O 1
ATOM 1431 N N . LYS A 1 181 ? -9.523 9.469 -6.016 1 94.12 181 LYS A N 1
ATOM 1432 C CA . LYS A 1 181 ? -10.148 10.227 -7.098 1 94.12 181 LYS A CA 1
ATOM 1433 C C . LYS A 1 181 ? -10.078 9.461 -8.414 1 94.12 181 LYS A C 1
ATOM 1435 O O . LYS A 1 181 ? -11.016 9.508 -9.219 1 94.12 181 LYS A O 1
ATOM 1440 N N . THR A 1 182 ? -8.977 8.836 -8.633 1 92.5 182 THR A N 1
ATOM 1441 C CA . THR A 1 182 ? -8.805 8.031 -9.844 1 92.5 182 THR A CA 1
ATOM 1442 C C . THR A 1 182 ? -9.805 6.879 -9.875 1 92.5 182 THR A C 1
ATOM 1444 O O . THR A 1 182 ? -10.391 6.59 -10.922 1 92.5 182 THR A O 1
ATOM 1447 N N . PHE A 1 183 ? -9.977 6.242 -8.766 1 92.38 183 PHE A N 1
ATOM 1448 C CA . PHE A 1 183 ? -10.953 5.164 -8.68 1 92.38 183 PHE A CA 1
ATOM 1449 C C . PHE A 1 183 ? -12.352 5.676 -8.992 1 92.38 183 PHE A C 1
ATOM 1451 O O . PHE A 1 183 ? -13.125 5.008 -9.68 1 92.38 183 PHE A O 1
ATOM 1458 N N . CYS A 1 184 ? -12.648 6.801 -8.43 1 93.56 184 CYS A N 1
ATOM 1459 C CA . CYS A 1 184 ? -13.961 7.383 -8.688 1 93.56 184 CYS A CA 1
ATOM 1460 C C . CYS A 1 184 ? -14.141 7.672 -10.172 1 93.56 184 CYS A C 1
ATOM 1462 O O . CYS A 1 184 ? -15.203 7.391 -10.742 1 93.56 184 CYS A O 1
ATOM 1464 N N . ALA A 1 185 ? -13.125 8.234 -10.75 1 92.31 185 ALA A N 1
ATOM 1465 C CA . ALA A 1 185 ? -13.164 8.508 -12.188 1 92.31 185 ALA A CA 1
ATOM 1466 C C . ALA A 1 185 ? -13.375 7.223 -12.984 1 92.31 185 ALA A C 1
ATOM 1468 O O . ALA A 1 185 ? -14.148 7.203 -13.945 1 92.31 185 ALA A O 1
ATOM 1469 N N . ASP A 1 186 ? -12.703 6.176 -12.602 1 90.38 186 ASP A N 1
ATOM 1470 C CA . ASP A 1 186 ? -12.781 4.887 -13.281 1 90.38 186 ASP A CA 1
ATOM 1471 C C . ASP A 1 186 ? -14.156 4.254 -13.109 1 90.38 186 ASP A C 1
ATOM 1473 O O . ASP A 1 186 ? -14.562 3.404 -13.906 1 90.38 186 ASP A O 1
ATOM 1477 N N . CYS A 1 187 ? -14.844 4.645 -12.047 1 89.12 187 CYS A N 1
ATOM 1478 C CA . CYS A 1 187 ? -16.203 4.152 -11.805 1 89.12 187 CYS A CA 1
ATOM 1479 C C . CYS A 1 187 ? -17.234 5.055 -12.461 1 89.12 187 CYS A C 1
ATOM 1481 O O . CYS A 1 187 ? -18.375 5.117 -12.016 1 89.12 187 CYS A O 1
ATOM 1483 N N . GLY A 1 188 ? -16.859 5.875 -13.438 1 88.44 188 GLY A N 1
ATOM 1484 C CA . GLY A 1 188 ? -17.797 6.73 -14.156 1 88.44 188 GLY A CA 1
ATOM 1485 C C . GLY A 1 188 ? -18.125 8.016 -13.414 1 88.44 188 GLY A C 1
ATOM 1486 O O . GLY A 1 188 ? -19.203 8.578 -13.578 1 88.44 188 GLY A O 1
ATOM 1487 N N . GLY A 1 189 ? -17.328 8.43 -12.469 1 90 189 GLY A N 1
ATOM 1488 C CA . GLY A 1 189 ? -17.547 9.656 -11.719 1 90 189 GLY A CA 1
ATOM 1489 C C . GLY A 1 189 ? -18.359 9.445 -10.453 1 90 189 GLY A C 1
ATOM 1490 O O . GLY A 1 189 ? -18.609 10.398 -9.711 1 90 189 GLY A O 1
ATOM 1491 N N . LYS A 1 190 ? -18.734 8.148 -10.258 1 90 190 LYS A N 1
ATOM 1492 C CA . LYS A 1 190 ? -19.453 7.836 -9.031 1 90 190 LYS A CA 1
ATOM 1493 C C . LYS A 1 190 ? -18.5 7.66 -7.855 1 90 190 LYS A C 1
ATOM 1495 O O . LYS A 1 190 ? -17.328 7.371 -8.047 1 90 190 LYS A O 1
ATOM 1500 N N . GLU A 1 191 ? -19.062 7.906 -6.66 1 91.62 191 GLU A N 1
ATOM 1501 C CA . GLU A 1 191 ? -18.266 7.695 -5.453 1 91.62 191 GLU A CA 1
ATOM 1502 C C . GLU A 1 191 ? -17.922 6.223 -5.273 1 91.62 191 GLU A C 1
ATOM 1504 O O . GLU A 1 191 ? -18.797 5.359 -5.324 1 91.62 191 GLU A O 1
ATOM 1509 N N . LEU A 1 192 ? -16.641 5.961 -5.094 1 91.31 192 LEU A N 1
ATOM 1510 C CA . LEU A 1 192 ? -16.172 4.59 -4.953 1 91.31 192 LEU A CA 1
ATOM 1511 C C . LEU A 1 192 ? -16.844 3.893 -3.781 1 91.31 192 LEU A C 1
ATOM 1513 O O . LEU A 1 192 ? -17.219 2.721 -3.879 1 91.31 192 LEU A O 1
ATOM 1517 N N . LEU A 1 193 ? -16.969 4.582 -2.672 1 90.38 193 LEU A N 1
ATOM 1518 C CA . LEU A 1 193 ? -17.531 3.982 -1.471 1 90.38 193 LEU A CA 1
ATOM 1519 C C . LEU A 1 193 ? -18.969 3.527 -1.719 1 90.38 193 LEU A C 1
ATOM 1521 O O . LEU A 1 193 ? -19.406 2.527 -1.151 1 90.38 193 LEU A O 1
ATOM 1525 N N . VAL A 1 194 ? -19.672 4.285 -2.473 1 88.5 194 VAL A N 1
ATOM 1526 C CA . VAL A 1 194 ? -21.047 3.932 -2.83 1 88.5 194 VAL A CA 1
ATOM 1527 C C . VAL A 1 194 ? -21.047 2.689 -3.717 1 88.5 194 VAL A C 1
ATOM 1529 O O . VAL A 1 194 ? -21.844 1.776 -3.518 1 88.5 194 VAL A O 1
ATOM 1532 N N . GLU A 1 195 ? -20.094 2.65 -4.688 1 89.44 195 GLU A N 1
ATOM 1533 C CA . GLU A 1 195 ? -19.984 1.512 -5.594 1 89.44 195 GLU A CA 1
ATOM 1534 C C . GLU A 1 195 ? -19.594 0.243 -4.844 1 89.44 195 GLU A C 1
ATOM 1536 O O . GLU A 1 195 ? -20 -0.859 -5.223 1 89.44 195 GLU A O 1
ATOM 1541 N N . LEU A 1 196 ? -18.812 0.386 -3.832 1 88.88 196 LEU A N 1
ATOM 1542 C CA . LEU A 1 196 ? -18.375 -0.741 -3.02 1 88.88 196 LEU A CA 1
ATOM 1543 C C . LEU A 1 196 ? -19.453 -1.142 -2.014 1 88.88 196 LEU A C 1
ATOM 1545 O O . LEU A 1 196 ? -19.375 -2.213 -1.407 1 88.88 196 LEU A O 1
ATOM 1549 N N . GLN A 1 197 ? -20.469 -0.341 -1.814 1 85.06 197 GLN A N 1
ATOM 1550 C CA . GLN A 1 197 ? -21.562 -0.571 -0.864 1 85.06 197 GLN A CA 1
ATOM 1551 C C . GLN A 1 197 ? -21.016 -0.763 0.55 1 85.06 197 GLN A C 1
ATOM 1553 O O . GLN A 1 197 ? -21.391 -1.713 1.24 1 85.06 197 GLN A O 1
ATOM 1558 N N . VAL A 1 198 ? -20.016 0.006 0.831 1 84.69 198 VAL A N 1
ATOM 1559 C CA . VAL A 1 198 ? -19.406 -0.095 2.152 1 84.69 198 VAL A CA 1
ATOM 1560 C C . VAL A 1 198 ? -19.812 1.104 3.004 1 84.69 198 VAL A C 1
ATOM 1562 O O . VAL A 1 198 ? -19.906 2.229 2.504 1 84.69 198 VAL A O 1
ATOM 1565 N N . SER A 1 199 ? -20.188 0.775 4.25 1 80.19 199 SER A N 1
ATOM 1566 C CA . SER A 1 199 ? -20.391 1.812 5.254 1 80.19 199 SER A CA 1
ATOM 1567 C C . SER A 1 199 ? -19.328 1.744 6.344 1 80.19 199 SER A C 1
ATOM 1569 O O . SER A 1 199 ? -19.281 0.774 7.105 1 80.19 199 SER A O 1
ATOM 1571 N N . PRO A 1 200 ? -18.5 2.729 6.352 1 75.62 200 PRO A N 1
ATOM 1572 C CA . PRO A 1 200 ? -17.406 2.73 7.324 1 75.62 200 PRO A CA 1
ATOM 1573 C C . PRO A 1 200 ? -17.875 2.518 8.758 1 75.62 200 PRO A C 1
ATOM 1575 O O . PRO A 1 200 ? -17.188 1.882 9.555 1 75.62 200 PRO A O 1
ATOM 1578 N N . ARG A 1 201 ? -19.047 3.068 9.109 1 73.62 201 ARG A N 1
ATOM 1579 C CA . ARG A 1 201 ? -19.562 2.908 10.469 1 73.62 201 ARG A CA 1
ATOM 1580 C C . ARG A 1 201 ? -19.844 1.441 10.781 1 73.62 201 ARG A C 1
ATOM 1582 O O . ARG A 1 201 ? -19.734 1.015 11.93 1 73.62 201 ARG A O 1
ATOM 1589 N N . LYS A 1 202 ? -20.141 0.721 9.68 1 75.56 202 LYS A N 1
ATOM 1590 C CA . LYS A 1 202 ? -20.5 -0.68 9.883 1 75.56 202 LYS A CA 1
ATOM 1591 C C . LYS A 1 202 ? -19.25 -1.56 9.945 1 75.56 202 LYS A C 1
ATOM 1593 O O . LYS A 1 202 ? -19.297 -2.67 10.477 1 75.56 202 LYS A O 1
ATOM 1598 N N . MET A 1 203 ? -18.234 -0.795 9.508 1 79.88 203 MET A N 1
ATOM 1599 C CA . MET A 1 203 ? -17 -1.566 9.531 1 79.88 203 MET A CA 1
ATOM 1600 C C . MET A 1 203 ? -16.25 -1.358 10.844 1 79.88 203 MET A C 1
ATOM 1602 O O . MET A 1 203 ? -16.172 -0.24 11.352 1 79.88 203 MET A O 1
ATOM 1606 N N . GLY A 1 204 ? -16.219 -2.229 11.75 1 75.31 204 GLY A N 1
ATOM 1607 C CA . GLY A 1 204 ? -15.406 -2.141 12.953 1 75.31 204 GLY A CA 1
ATOM 1608 C C . GLY A 1 204 ? -14.008 -1.611 12.695 1 75.31 204 GLY A C 1
ATOM 1609 O O . GLY A 1 204 ? -13.484 -1.74 11.586 1 75.31 204 GLY A O 1
ATOM 1610 N N . PRO A 1 205 ? -13.453 -0.72 13.602 1 77 205 PRO A N 1
ATOM 1611 C CA . PRO A 1 205 ? -12.102 -0.187 13.414 1 77 205 PRO A CA 1
ATOM 1612 C C . PRO A 1 205 ? -11.062 -1.281 13.195 1 77 205 PRO A C 1
ATOM 1614 O O . PRO A 1 205 ? -11.016 -2.256 13.953 1 77 205 PRO A O 1
ATOM 1617 N N . GLY A 1 206 ? -10.383 -1.184 12.117 1 77.62 206 GLY A N 1
ATOM 1618 C CA . GLY A 1 206 ? -9.289 -2.104 11.836 1 77.62 206 GLY A CA 1
ATOM 1619 C C . GLY A 1 206 ? -9.719 -3.311 11.031 1 77.62 206 GLY A C 1
ATOM 1620 O O . GLY A 1 206 ? -8.883 -4.129 10.633 1 77.62 206 GLY A O 1
ATOM 1621 N N . ALA A 1 207 ? -10.984 -3.4 10.797 1 80 207 ALA A N 1
ATOM 1622 C CA . ALA A 1 207 ? -11.469 -4.559 10.047 1 80 207 ALA A CA 1
ATOM 1623 C C . ALA A 1 207 ? -11.125 -4.434 8.562 1 80 207 ALA A C 1
ATOM 1625 O O . ALA A 1 207 ? -11.188 -3.342 7.992 1 80 207 ALA A O 1
ATOM 1626 N N . GLU A 1 208 ? -10.633 -5.5 7.98 1 84.44 208 GLU A N 1
ATOM 1627 C CA . GLU A 1 208 ? -10.32 -5.543 6.555 1 84.44 208 GLU A CA 1
ATOM 1628 C C . GLU A 1 208 ? -11.359 -6.348 5.781 1 84.44 208 GLU A C 1
ATOM 1630 O O . GLU A 1 208 ? -11.789 -7.41 6.23 1 84.44 208 GLU A O 1
ATOM 1635 N N . GLN A 1 209 ? -11.859 -5.812 4.695 1 86.19 209 GLN A N 1
ATOM 1636 C CA . GLN A 1 209 ? -12.789 -6.504 3.801 1 86.19 209 GLN A CA 1
ATOM 1637 C C . GLN A 1 209 ? -12.32 -6.406 2.35 1 86.19 209 GLN A C 1
ATOM 1639 O O . GLN A 1 209 ? -11.883 -5.344 1.902 1 86.19 209 GLN A O 1
ATOM 1644 N N . ILE A 1 210 ? -12.289 -7.461 1.722 1 87.75 210 ILE A N 1
ATOM 1645 C CA . ILE A 1 210 ? -11.992 -7.465 0.294 1 87.75 210 ILE A CA 1
ATOM 1646 C C . ILE A 1 210 ? -13.297 -7.469 -0.506 1 87.75 210 ILE A C 1
ATOM 1648 O O . ILE A 1 210 ? -14.125 -8.367 -0.354 1 87.75 210 ILE A O 1
ATOM 1652 N N . LEU A 1 211 ? -13.492 -6.504 -1.339 1 87.81 211 LEU A N 1
ATOM 1653 C CA . LEU A 1 211 ? -14.758 -6.328 -2.043 1 87.81 211 LEU A CA 1
ATOM 1654 C C . LEU A 1 211 ? -14.531 -6.195 -3.545 1 87.81 211 LEU A C 1
ATOM 1656 O O . LEU A 1 211 ? -13.562 -5.562 -3.977 1 87.81 211 LEU A O 1
ATOM 1660 N N . PRO A 1 212 ? -15.391 -6.828 -4.301 1 88.56 212 PRO A N 1
ATOM 1661 C CA . PRO A 1 212 ? -15.32 -6.656 -5.754 1 88.56 212 PRO A CA 1
ATOM 1662 C C . PRO A 1 212 ? -16 -5.375 -6.23 1 88.56 212 PRO A C 1
ATOM 1664 O O . PRO A 1 212 ? -17 -4.941 -5.641 1 88.56 212 PRO A O 1
ATOM 1667 N N . VAL A 1 213 ? -15.422 -4.68 -7.211 1 88.5 213 VAL A N 1
ATOM 1668 C CA . VAL A 1 213 ? -16.031 -3.494 -7.809 1 88.5 213 VAL A CA 1
ATOM 1669 C C . VAL A 1 213 ? -15.766 -3.486 -9.312 1 88.5 213 VAL A C 1
ATOM 1671 O O . VAL A 1 213 ? -14.719 -3.949 -9.773 1 88.5 213 VAL A O 1
ATOM 1674 N N . VAL A 1 214 ? -16.734 -3.139 -10.07 1 85.62 214 VAL A N 1
ATOM 1675 C CA . VAL A 1 214 ? -16.578 -3.064 -11.523 1 85.62 214 VAL A CA 1
ATOM 1676 C C . VAL A 1 214 ? -15.992 -1.705 -11.906 1 85.62 214 VAL A C 1
ATOM 1678 O O . VAL A 1 214 ? -16.594 -0.665 -11.617 1 85.62 214 VAL A O 1
ATOM 1681 N N . VAL A 1 215 ? -14.812 -1.721 -12.422 1 82.94 215 VAL A N 1
ATOM 1682 C CA . VAL A 1 215 ? -14.141 -0.508 -12.875 1 82.94 215 VAL A CA 1
ATOM 1683 C C . VAL A 1 215 ? -13.859 -0.606 -14.375 1 82.94 215 VAL A C 1
ATOM 1685 O O . VAL A 1 215 ? -13.141 -1.504 -14.82 1 82.94 215 VAL A O 1
ATOM 1688 N N . ARG A 1 216 ? -14.352 0.256 -15.195 1 81.12 216 ARG A N 1
ATOM 1689 C CA . ARG A 1 216 ? -14.172 0.282 -16.641 1 81.12 216 ARG A CA 1
ATOM 1690 C C . ARG A 1 216 ? -14.516 -1.068 -17.266 1 81.12 216 ARG A C 1
ATOM 1692 O O . ARG A 1 216 ? -13.758 -1.593 -18.078 1 81.12 216 ARG A O 1
ATOM 1699 N N . GLY A 1 217 ? -15.469 -1.793 -16.75 1 76.19 217 GLY A N 1
ATOM 1700 C CA . GLY A 1 217 ? -15.961 -3.035 -17.328 1 76.19 217 GLY A CA 1
ATOM 1701 C C . GLY A 1 217 ? -15.266 -4.266 -16.766 1 76.19 217 GLY A C 1
ATOM 1702 O O . GLY A 1 217 ? -15.656 -5.395 -17.078 1 76.19 217 GLY A O 1
ATOM 1703 N N . ALA A 1 218 ? -14.211 -4.051 -15.945 1 81.88 218 ALA A N 1
ATOM 1704 C CA . ALA A 1 218 ? -13.5 -5.184 -15.359 1 81.88 218 ALA A CA 1
ATOM 1705 C C . ALA A 1 218 ? -13.703 -5.238 -13.852 1 81.88 218 ALA A C 1
ATOM 1707 O O . ALA A 1 218 ? -13.828 -4.195 -13.195 1 81.88 218 ALA A O 1
ATOM 1708 N N . VAL A 1 219 ? -13.805 -6.441 -13.414 1 84.69 219 VAL A N 1
ATOM 1709 C CA . VAL A 1 219 ? -13.961 -6.617 -11.977 1 84.69 219 VAL A CA 1
ATOM 1710 C C . VAL A 1 219 ? -12.609 -6.457 -11.289 1 84.69 219 VAL A C 1
ATOM 1712 O O . VAL A 1 219 ? -11.625 -7.098 -11.672 1 84.69 219 VAL A O 1
ATOM 1715 N N . ARG A 1 220 ? -12.586 -5.488 -10.32 1 87.38 220 ARG A N 1
ATOM 1716 C CA . ARG A 1 220 ? -11.406 -5.289 -9.477 1 87.38 220 ARG A CA 1
ATOM 1717 C C . ARG A 1 220 ? -11.703 -5.676 -8.031 1 87.38 220 ARG A C 1
ATOM 1719 O O . ARG A 1 220 ? -12.844 -5.582 -7.578 1 87.38 220 ARG A O 1
ATOM 1726 N N . TRP A 1 221 ? -10.695 -6.215 -7.438 1 87.94 221 TRP A N 1
ATOM 1727 C CA . TRP A 1 221 ? -10.82 -6.582 -6.031 1 87.94 221 TRP A CA 1
ATOM 1728 C C . TRP A 1 221 ? -10.07 -5.594 -5.141 1 87.94 221 TRP A C 1
ATOM 1730 O O . TRP A 1 221 ? -8.844 -5.477 -5.23 1 87.94 221 TRP A O 1
ATOM 1740 N N . LEU A 1 222 ? -10.805 -4.945 -4.238 1 91.31 222 LEU A N 1
ATOM 1741 C CA . LEU A 1 222 ? -10.219 -3.904 -3.406 1 91.31 222 LEU A CA 1
ATOM 1742 C C . LEU A 1 222 ? -10.297 -4.277 -1.931 1 91.31 222 LEU A C 1
ATOM 1744 O O . LEU A 1 222 ? -11.336 -4.746 -1.459 1 91.31 222 LEU A O 1
ATOM 1748 N N . SER A 1 223 ? -9.148 -4.188 -1.235 1 90.19 223 SER A N 1
ATOM 1749 C CA . SER A 1 223 ? -9.102 -4.363 0.212 1 90.19 223 SER A CA 1
ATOM 1750 C C . SER A 1 223 ? -9.398 -3.053 0.936 1 90.19 223 SER A C 1
ATOM 1752 O O . SER A 1 223 ? -8.688 -2.064 0.761 1 90.19 223 SER A O 1
ATOM 1754 N N . VAL A 1 224 ? -10.453 -3.033 1.787 1 92.12 224 VAL A N 1
ATOM 1755 C CA . VAL A 1 224 ? -10.883 -1.82 2.475 1 92.12 224 VAL A CA 1
ATOM 1756 C C . VAL A 1 224 ? -10.672 -1.973 3.979 1 92.12 224 VAL A C 1
ATOM 1758 O O . VAL A 1 224 ? -11.109 -2.957 4.578 1 92.12 224 VAL A O 1
ATOM 1761 N N . THR A 1 225 ? -9.992 -1.043 4.551 1 90.44 225 THR A N 1
ATOM 1762 C CA . THR A 1 225 ? -9.789 -0.961 5.992 1 90.44 225 THR A CA 1
ATOM 1763 C C . THR A 1 225 ? -10.211 0.404 6.523 1 90.44 225 THR A C 1
ATOM 1765 O O . THR A 1 225 ? -10.109 1.411 5.82 1 90.44 225 THR A O 1
ATOM 1768 N N . CYS A 1 226 ? -10.75 0.513 7.77 1 90.5 226 CYS A N 1
ATOM 1769 C CA . CYS A 1 226 ? -11.25 1.774 8.305 1 90.5 226 CYS A CA 1
ATOM 1770 C C . CYS A 1 226 ? -10.789 1.979 9.742 1 90.5 226 CYS A C 1
ATOM 1772 O O . CYS A 1 226 ? -10.617 1.013 10.484 1 90.5 226 CYS A O 1
ATOM 1774 N N . TRP A 1 227 ? -10.539 3.209 10.094 1 87.81 227 TRP A N 1
ATOM 1775 C CA . TRP A 1 227 ? -10.117 3.605 11.43 1 87.81 227 TRP A CA 1
ATOM 1776 C C . TRP A 1 227 ? -10.836 4.879 11.867 1 87.81 227 TRP A C 1
ATOM 1778 O O . TRP A 1 227 ? -11.156 5.734 11.039 1 87.81 227 TRP A O 1
ATOM 1788 N N . ALA A 1 228 ? -11.023 5.008 13.195 1 87.44 228 ALA A N 1
ATOM 1789 C CA . ALA A 1 228 ? -11.578 6.246 13.734 1 87.44 228 ALA A CA 1
ATOM 1790 C C . ALA A 1 228 ? -10.547 7.367 13.727 1 87.44 228 ALA A C 1
ATOM 1792 O O . ALA A 1 228 ? -9.375 7.141 14.023 1 87.44 228 ALA A O 1
ATOM 1793 N N . LEU A 1 229 ? -10.977 8.555 13.281 1 88.31 229 LEU A N 1
ATOM 1794 C CA . LEU A 1 229 ? -10.133 9.742 13.25 1 88.31 229 LEU A CA 1
ATOM 1795 C C . LEU A 1 229 ? -10.688 10.828 14.164 1 88.31 229 LEU A C 1
ATOM 1797 O O . LEU A 1 229 ? -11.516 11.633 13.742 1 88.31 229 LEU A O 1
ATOM 1801 N N . PRO A 1 230 ? -10.07 10.844 15.359 1 83.44 230 PRO A N 1
ATOM 1802 C CA . PRO A 1 230 ? -10.539 11.93 16.234 1 83.44 230 PRO A CA 1
ATOM 1803 C C . PRO A 1 230 ? -10.148 13.312 15.703 1 83.44 230 PRO A C 1
ATOM 1805 O O . PRO A 1 230 ? -9.109 13.461 15.055 1 83.44 230 PRO A O 1
ATOM 1808 N N . GLY A 1 231 ? -11 14.227 15.797 1 81.25 231 GLY A N 1
ATOM 1809 C CA . GLY A 1 231 ? -10.711 15.586 15.367 1 81.25 231 GLY A CA 1
ATOM 1810 C C . GLY A 1 231 ? -11.25 16.641 16.312 1 81.25 231 GLY A C 1
ATOM 1811 O O . GLY A 1 231 ? -11.922 16.312 17.297 1 81.25 231 GLY A O 1
ATOM 1812 N N . VAL A 1 232 ? -10.711 17.797 16.109 1 79.94 232 VAL A N 1
ATOM 1813 C CA . VAL A 1 232 ? -11.164 18.938 16.891 1 79.94 232 VAL A CA 1
ATOM 1814 C C . VAL A 1 232 ? -11.789 19.984 15.969 1 79.94 232 VAL A C 1
ATOM 1816 O O . VAL A 1 232 ? -11.484 20.031 14.773 1 79.94 232 VAL A O 1
ATOM 1819 N N . SER A 1 233 ? -12.719 20.75 16.562 1 82.56 233 SER A N 1
ATOM 1820 C CA . SER A 1 233 ? -13.344 21.812 15.773 1 82.56 233 SER A CA 1
ATOM 1821 C C . SER A 1 233 ? -12.359 22.953 15.5 1 82.56 233 SER A C 1
ATOM 1823 O O . SER A 1 233 ? -11.578 23.328 16.375 1 82.56 233 SER A O 1
ATOM 1825 N N . GLU A 1 234 ? -12.422 23.422 14.266 1 82.44 234 GLU A N 1
ATOM 1826 C CA . GLU A 1 234 ? -11.531 24.516 13.875 1 82.44 234 GLU A CA 1
ATOM 1827 C C . GLU A 1 234 ? -12.203 25.875 14.047 1 82.44 234 GLU A C 1
ATOM 1829 O O . GLU A 1 234 ? -11.578 26.906 13.852 1 82.44 234 GLU A O 1
ATOM 1834 N N . GLU A 1 235 ? -13.453 25.781 14.477 1 83.06 235 GLU A N 1
ATOM 1835 C CA . GLU A 1 235 ? -14.203 27.031 14.602 1 83.06 235 GLU A CA 1
ATOM 1836 C C . GLU A 1 235 ? -13.992 27.656 15.984 1 83.06 235 GLU A C 1
ATOM 1838 O O . GLU A 1 235 ? -14.266 27.016 17 1 83.06 235 GLU A O 1
ATOM 1843 N N . ALA A 1 236 ? -13.594 28.844 15.961 1 83.81 236 ALA A N 1
ATOM 1844 C CA . ALA A 1 236 ? -13.344 29.562 17.203 1 83.81 236 ALA A CA 1
ATOM 1845 C C . ALA A 1 236 ? -14.625 29.672 18.031 1 83.81 236 ALA A C 1
ATOM 1847 O O . ALA A 1 236 ? -14.562 29.719 19.266 1 83.81 236 ALA A O 1
ATOM 1848 N N . SER A 1 237 ? -15.773 29.641 17.328 1 81.88 237 SER A N 1
ATOM 1849 C CA . SER A 1 237 ? -17.062 29.75 18.016 1 81.88 237 SER A CA 1
ATOM 1850 C C . SER A 1 237 ? -17.344 28.516 18.859 1 81.88 237 SER A C 1
ATOM 1852 O O . SER A 1 237 ? -18.234 28.547 19.719 1 81.88 237 SER A O 1
ATOM 1854 N N . ARG A 1 238 ? -16.547 27.5 18.641 1 82.56 238 ARG A N 1
ATOM 1855 C CA . ARG A 1 238 ? -16.766 26.266 19.391 1 82.56 238 ARG A CA 1
ATOM 1856 C C . ARG A 1 238 ? -15.656 26.031 20.391 1 82.56 238 ARG A C 1
ATOM 1858 O O . ARG A 1 238 ? -15.406 24.891 20.797 1 82.56 238 ARG A O 1
ATOM 1865 N N . TYR A 1 239 ? -15.016 27 20.797 1 86.12 239 TYR A N 1
ATOM 1866 C CA . TYR A 1 239 ? -13.883 26.953 21.703 1 86.12 239 TYR A CA 1
ATOM 1867 C C . TYR A 1 239 ? -14.234 26.219 22.984 1 86.12 239 TYR A C 1
ATOM 1869 O O . TYR A 1 239 ? -13.445 25.406 23.484 1 86.12 239 TYR A O 1
ATOM 1877 N N . PHE A 1 240 ? -15.445 26.406 23.484 1 87.75 240 PHE A N 1
ATOM 1878 C CA . PHE A 1 240 ? -15.781 25.844 24.781 1 87.75 240 PHE A CA 1
ATOM 1879 C C . PHE A 1 240 ? -16.453 24.484 24.641 1 87.75 240 PHE A C 1
ATOM 1881 O O . PHE A 1 240 ? -16.719 23.812 25.641 1 87.75 240 PHE A O 1
ATOM 1888 N N . VAL A 1 241 ? -16.906 23.906 23.516 1 75.75 241 VAL A N 1
ATOM 1889 C CA . VAL A 1 241 ? -17.594 22.625 23.344 1 75.75 241 VAL A CA 1
ATOM 1890 C C . VAL A 1 241 ? -16.656 21.625 22.672 1 75.75 241 VAL A C 1
ATOM 1892 O O . VAL A 1 241 ? -16.922 20.422 22.688 1 75.75 241 VAL A O 1
ATOM 1895 N N . ASP A 1 242 ? -15.359 21.719 22.656 1 66.75 242 ASP A N 1
ATOM 1896 C CA . ASP A 1 242 ? -14.289 20.953 22 1 66.75 242 ASP A CA 1
ATOM 1897 C C . ASP A 1 242 ? -14.852 19.719 21.297 1 66.75 242 ASP A C 1
ATOM 1899 O O . ASP A 1 242 ? -14.18 18.688 21.203 1 66.75 242 ASP A O 1
ATOM 1903 N N . SER A 1 243 ? -16.125 19.641 20.891 1 69 243 SER A N 1
ATOM 1904 C CA . SER A 1 243 ? -16.641 18.422 20.266 1 69 243 SER A CA 1
ATOM 1905 C C . SER A 1 243 ? -16.484 18.484 18.75 1 69 243 SER A C 1
ATOM 1907 O O . SER A 1 243 ? -16.75 19.5 18.125 1 69 243 SER A O 1
ATOM 1909 N N . ALA A 1 244 ? -15.555 17.734 18.219 1 73.94 244 ALA A N 1
ATOM 1910 C CA . ALA A 1 244 ? -15.461 17.672 16.766 1 73.94 244 ALA A CA 1
ATOM 1911 C C . ALA A 1 244 ? -16.156 16.406 16.234 1 73.94 244 ALA A C 1
ATOM 1913 O O . ALA A 1 244 ? -16.203 15.383 16.922 1 73.94 244 ALA A O 1
ATOM 1914 N N . PRO A 1 245 ? -16.812 16.625 15.062 1 71.81 245 PRO A N 1
ATOM 1915 C CA . PRO A 1 245 ? -17.5 15.484 14.445 1 71.81 245 PRO A CA 1
ATOM 1916 C C . PRO A 1 245 ? -16.578 14.289 14.234 1 71.81 245 PRO A C 1
ATOM 1918 O O . PRO A 1 245 ? -15.375 14.461 14.016 1 71.81 245 PRO A O 1
ATOM 1921 N N . ALA A 1 246 ? -17.172 13.156 14.5 1 79.81 246 ALA A N 1
ATOM 1922 C CA . ALA A 1 246 ? -16.469 11.898 14.328 1 79.81 246 ALA A CA 1
ATOM 1923 C C . ALA A 1 246 ? -16.109 11.664 12.867 1 79.81 246 ALA A C 1
ATOM 1925 O O . ALA A 1 246 ? -16.922 11.883 11.969 1 79.81 246 ALA A O 1
ATOM 1926 N N . ARG A 1 247 ? -14.859 11.578 12.562 1 88.88 247 ARG A N 1
ATOM 1927 C CA . ARG A 1 247 ? -14.422 11.258 11.203 1 88.88 247 ARG A CA 1
ATOM 1928 C C . ARG A 1 247 ? -13.836 9.844 11.141 1 88.88 247 ARG A C 1
ATOM 1930 O O . ARG A 1 247 ? -13.547 9.242 12.172 1 88.88 247 ARG A O 1
ATOM 1937 N N . THR A 1 248 ? -13.945 9.25 9.969 1 90.69 248 THR A N 1
ATOM 1938 C CA . THR A 1 248 ? -13.398 7.914 9.75 1 90.69 248 THR A CA 1
ATOM 1939 C C . THR A 1 248 ? -12.406 7.918 8.594 1 90.69 248 THR A C 1
ATOM 1941 O O . THR A 1 248 ? -12.688 8.461 7.527 1 90.69 248 THR A O 1
ATOM 1944 N N . LEU A 1 249 ? -11.273 7.375 8.875 1 92.12 249 LEU A N 1
ATOM 1945 C CA . LEU A 1 249 ? -10.266 7.191 7.848 1 92.12 249 LEU A CA 1
ATOM 1946 C C . LEU A 1 249 ? -10.414 5.832 7.172 1 92.12 249 LEU A C 1
ATOM 1948 O O . LEU A 1 249 ? -10.523 4.805 7.852 1 92.12 249 LEU A O 1
ATOM 1952 N N . MET A 1 250 ? -10.469 5.773 5.844 1 93.06 250 MET A N 1
ATOM 1953 C CA . MET A 1 250 ? -10.531 4.527 5.082 1 93.06 250 MET A CA 1
ATOM 1954 C C . MET A 1 250 ? -9.336 4.402 4.141 1 93.06 250 MET A C 1
ATOM 1956 O O . MET A 1 250 ? -8.961 5.371 3.477 1 93.06 250 MET A O 1
ATOM 1960 N N . VAL A 1 251 ? -8.773 3.26 4.18 1 92.88 251 VAL A N 1
ATOM 1961 C CA . VAL A 1 251 ? -7.672 2.945 3.283 1 92.88 251 VAL A CA 1
ATOM 1962 C C . VAL A 1 251 ? -8.07 1.801 2.354 1 92.88 251 VAL A C 1
ATOM 1964 O O . VAL A 1 251 ? -8.5 0.741 2.812 1 92.88 251 VAL A O 1
ATOM 1967 N N . ILE A 1 252 ? -7.918 1.988 1.035 1 93 252 ILE A N 1
ATOM 1968 C CA . ILE A 1 252 ? -8.352 1.035 0.019 1 93 252 ILE A CA 1
ATOM 1969 C C . ILE A 1 252 ? -7.16 0.622 -0.843 1 93 252 ILE A C 1
ATOM 1971 O O . ILE A 1 252 ? -6.516 1.466 -1.471 1 93 252 ILE A O 1
ATOM 1975 N N . ALA A 1 253 ? -6.832 -0.614 -0.898 1 90.19 253 ALA A N 1
ATOM 1976 C CA . ALA A 1 253 ? -5.719 -1.137 -1.688 1 90.19 253 ALA A CA 1
ATOM 1977 C C . ALA A 1 253 ? -6.219 -2.057 -2.799 1 90.19 253 ALA A C 1
ATOM 1979 O O . ALA A 1 253 ? -7.148 -2.844 -2.59 1 90.19 253 ALA A O 1
ATOM 1980 N N . ASP A 1 254 ? -5.609 -1.928 -4.031 1 87.62 254 ASP A N 1
ATOM 1981 C CA . ASP A 1 254 ? -5.965 -2.758 -5.18 1 87.62 254 ASP A CA 1
ATOM 1982 C C . ASP A 1 254 ? -5.23 -4.094 -5.141 1 87.62 254 ASP A C 1
ATOM 1984 O O . ASP A 1 254 ? -4.012 -4.145 -5.328 1 87.62 254 ASP A O 1
ATOM 1988 N N . CYS A 1 255 ? -5.977 -5.117 -4.934 1 83.75 255 CYS A N 1
ATOM 1989 C CA . CYS A 1 255 ? -5.367 -6.441 -4.883 1 83.75 255 CYS A CA 1
ATOM 1990 C C . CYS A 1 255 ? -5.773 -7.277 -6.09 1 83.75 255 CYS A C 1
ATOM 1992 O O . CYS A 1 255 ? -5.73 -8.508 -6.043 1 83.75 255 CYS A O 1
ATOM 1994 N N . THR A 1 256 ? -6.168 -6.637 -7.148 1 79.94 256 THR A N 1
ATOM 1995 C CA . THR A 1 256 ? -6.695 -7.305 -8.336 1 79.94 256 THR A CA 1
ATOM 1996 C C . THR A 1 256 ? -5.625 -8.18 -8.984 1 79.94 256 THR A C 1
ATOM 1998 O O . THR A 1 256 ? -5.859 -9.359 -9.242 1 79.94 256 THR A O 1
ATOM 2001 N N . GLN A 1 257 ? -4.504 -7.59 -9.273 1 72.69 257 GLN A N 1
ATOM 2002 C CA . GLN A 1 257 ? -3.457 -8.312 -9.984 1 72.69 257 GLN A CA 1
ATOM 2003 C C . GLN A 1 257 ? -2.992 -9.531 -9.188 1 72.69 257 GLN A C 1
ATOM 2005 O O . GLN A 1 257 ? -2.777 -10.602 -9.75 1 72.69 257 GLN A O 1
ATOM 2010 N N . GLN A 1 258 ? -2.863 -9.273 -8.008 1 72.38 258 GLN A N 1
ATOM 2011 C CA . GLN A 1 258 ? -2.445 -10.375 -7.148 1 72.38 258 GLN A CA 1
ATOM 2012 C C . GLN A 1 258 ? -3.457 -11.516 -7.184 1 72.38 258 GLN A C 1
ATOM 2014 O O . GLN A 1 258 ? -3.084 -12.68 -7.324 1 72.38 258 GLN A O 1
ATOM 2019 N N . ARG A 1 259 ? -4.668 -11.164 -7.152 1 70.94 259 ARG A N 1
ATOM 2020 C CA . ARG A 1 259 ? -5.723 -12.18 -7.16 1 70.94 259 ARG A CA 1
ATOM 2021 C C . ARG A 1 259 ? -5.824 -12.852 -8.523 1 70.94 259 ARG A C 1
ATOM 2023 O O . ARG A 1 259 ? -5.98 -14.07 -8.609 1 70.94 259 ARG A O 1
ATOM 2030 N N . GLN A 1 260 ? -5.73 -12.062 -9.539 1 72.94 260 GLN A N 1
ATOM 2031 C CA . GLN A 1 260 ? -5.805 -12.609 -10.891 1 72.94 260 GLN A CA 1
ATOM 2032 C C . GLN A 1 260 ? -4.633 -13.547 -11.172 1 72.94 260 GLN A C 1
ATOM 2034 O O . GLN A 1 260 ? -4.812 -14.617 -11.75 1 72.94 260 GLN A O 1
ATOM 2039 N N . GLN A 1 261 ? -3.475 -13.039 -10.789 1 70.44 261 GLN A N 1
ATOM 2040 C CA . GLN A 1 261 ? -2.295 -13.867 -11.008 1 70.44 261 GLN A CA 1
ATOM 2041 C C . GLN A 1 261 ? -2.385 -15.172 -10.227 1 70.44 261 GLN A C 1
ATOM 2043 O O . GLN A 1 261 ? -2.004 -16.234 -10.727 1 70.44 261 GLN A O 1
ATOM 2048 N N . GLN A 1 262 ? -2.92 -14.977 -9.125 1 69.69 262 GLN A N 1
ATOM 2049 C CA . GLN A 1 262 ? -3.094 -16.172 -8.305 1 69.69 262 GLN A CA 1
ATOM 2050 C C . GLN A 1 262 ? -4.113 -17.125 -8.93 1 69.69 262 GLN A C 1
ATOM 2052 O O . GLN A 1 262 ? -3.891 -18.328 -8.992 1 69.69 262 GLN A O 1
ATOM 2057 N N . GLU A 1 263 ? -5.102 -16.547 -9.438 1 73.56 263 GLU A N 1
ATOM 2058 C CA . GLU A 1 263 ? -6.148 -17.359 -10.055 1 73.56 263 GLU A CA 1
ATOM 2059 C C . GLU A 1 263 ? -5.672 -17.953 -11.375 1 73.56 263 GLU A C 1
ATOM 2061 O O . GLU A 1 263 ? -5.934 -19.125 -11.664 1 73.56 263 GLU A O 1
ATOM 2066 N N . GLN A 1 264 ? -5.02 -17.172 -12.102 1 73.94 264 GLN A N 1
ATOM 2067 C CA . GLN A 1 264 ? -4.496 -17.672 -13.367 1 73.94 264 GLN A CA 1
ATOM 2068 C C . GLN A 1 264 ? -3.469 -18.781 -13.141 1 73.94 264 GLN A C 1
ATOM 2070 O O . GLN A 1 264 ? -3.453 -19.781 -13.859 1 73.94 264 GLN A O 1
ATOM 2075 N N . GLY A 1 265 ? -2.6 -18.484 -12.203 1 70.94 265 GLY A N 1
ATOM 2076 C CA . GLY A 1 265 ? -1.646 -19.531 -11.867 1 70.94 265 GLY A CA 1
ATOM 2077 C C . GLY A 1 265 ? -2.309 -20.828 -11.438 1 70.94 265 GLY A C 1
ATOM 2078 O O . GLY A 1 265 ? -1.896 -21.906 -11.867 1 70.94 265 GLY A O 1
ATOM 2079 N N . ARG A 1 266 ? -3.334 -20.656 -10.766 1 73.5 266 ARG A N 1
ATOM 2080 C CA . ARG A 1 266 ? -4.086 -21.812 -10.297 1 73.5 266 ARG A CA 1
ATOM 2081 C C . ARG A 1 266 ? -4.734 -22.562 -11.461 1 73.5 266 ARG A C 1
ATOM 2083 O O . ARG A 1 266 ? -4.664 -23.781 -11.547 1 73.5 266 ARG A O 1
ATOM 2090 N N . LEU A 1 267 ? -5.305 -21.844 -12.414 1 79.69 267 LEU A N 1
ATOM 2091 C CA . LEU A 1 267 ? -5.973 -22.453 -13.555 1 79.69 267 LEU A CA 1
ATOM 2092 C C . LEU A 1 267 ? -4.965 -23.125 -14.484 1 79.69 267 LEU A C 1
ATOM 2094 O O . LEU A 1 267 ? -5.227 -24.203 -15.031 1 79.69 267 LEU A O 1
ATOM 2098 N N . ASP A 1 268 ? -3.85 -22.531 -14.617 1 76 268 ASP A N 1
ATOM 2099 C CA . ASP A 1 268 ? -2.805 -23.125 -15.453 1 76 268 ASP A CA 1
ATOM 2100 C C . ASP A 1 268 ? -2.316 -24.453 -14.867 1 76 268 ASP A C 1
ATOM 2102 O O . ASP A 1 268 ? -2.078 -25.406 -15.602 1 76 268 ASP A O 1
ATOM 2106 N N . ARG A 1 269 ? -2.242 -24.438 -13.609 1 75.31 269 ARG A N 1
ATOM 2107 C CA . ARG A 1 269 ? -1.852 -25.672 -12.938 1 75.31 269 ARG A CA 1
ATOM 2108 C C . ARG A 1 269 ? -2.906 -26.75 -13.133 1 75.31 269 ARG A C 1
ATOM 2110 O O . ARG A 1 269 ? -2.572 -27.906 -13.391 1 75.31 269 ARG A O 1
ATOM 2117 N N . LEU A 1 270 ? -4.07 -26.312 -13.07 1 81.62 270 LEU A N 1
ATOM 2118 C CA . LEU A 1 270 ? -5.168 -27.25 -13.25 1 81.62 270 LEU A CA 1
ATOM 2119 C C . LEU A 1 270 ? -5.195 -27.797 -14.672 1 81.62 270 LEU A C 1
ATOM 2121 O O . LEU A 1 270 ? -5.379 -29 -14.883 1 81.62 270 LEU A O 1
ATOM 2125 N N . LYS A 1 271 ? -4.965 -26.953 -15.617 1 82.81 271 LYS A N 1
ATOM 2126 C CA . LYS A 1 271 ? -4.938 -27.359 -17.016 1 82.81 271 LYS A CA 1
ATOM 2127 C C . LYS A 1 271 ? -3.812 -28.344 -17.281 1 82.81 271 LYS A C 1
ATOM 2129 O O . LYS A 1 271 ? -4.008 -29.344 -17.984 1 82.81 271 LYS A O 1
ATOM 2134 N N . GLN A 1 272 ? -2.703 -28.078 -16.734 1 78.19 272 GLN A N 1
ATOM 2135 C CA . GLN A 1 272 ? -1.563 -28.984 -16.891 1 78.19 272 GLN A CA 1
ATOM 2136 C C . GLN A 1 272 ? -1.839 -30.344 -16.266 1 78.19 272 GLN A C 1
ATOM 2138 O O . GLN A 1 272 ? -1.493 -31.375 -16.844 1 78.19 272 GLN A O 1
ATOM 2143 N N . GLN A 1 273 ? -2.447 -30.312 -15.18 1 81.88 273 GLN A N 1
ATOM 2144 C CA . GLN A 1 273 ? -2.781 -31.562 -14.5 1 81.88 273 GLN A CA 1
ATOM 2145 C C . GLN A 1 273 ? -3.787 -32.375 -15.305 1 81.88 273 GLN A C 1
ATOM 2147 O O . GLN A 1 273 ? -3.656 -33.594 -15.422 1 81.88 273 GLN A O 1
ATOM 2152 N N . MET A 1 274 ? -4.684 -31.656 -15.836 1 85.88 274 MET A N 1
ATOM 2153 C CA . MET A 1 274 ? -5.703 -32.344 -16.641 1 85.88 274 MET A CA 1
ATOM 2154 C C . MET A 1 274 ? -5.098 -32.906 -17.906 1 85.88 274 MET A C 1
ATOM 2156 O O . MET A 1 274 ? -5.426 -34.031 -18.281 1 85.88 274 MET A O 1
ATOM 2160 N N . THR A 1 275 ? -4.246 -32.188 -18.547 1 82.19 275 THR A N 1
ATOM 2161 C CA . THR A 1 275 ? -3.6 -32.656 -19.766 1 82.19 275 THR A CA 1
ATOM 2162 C C . THR A 1 275 ? -2.762 -33.906 -19.484 1 82.19 275 THR A C 1
ATOM 2164 O O . THR A 1 275 ? -2.799 -34.875 -20.25 1 82.19 275 THR A O 1
ATOM 2167 N N . ALA A 1 276 ? -2.104 -33.812 -18.422 1 80.25 276 ALA A N 1
ATOM 2168 C CA . ALA A 1 276 ? -1.313 -34.969 -18.016 1 80.25 276 ALA A CA 1
ATOM 2169 C C . ALA A 1 276 ? -2.211 -36.156 -17.719 1 80.25 276 ALA A C 1
ATOM 2171 O O . ALA A 1 276 ? -1.902 -37.281 -18.109 1 80.25 276 ALA A O 1
ATOM 2172 N N . GLY A 1 277 ? -3.271 -35.906 -17.047 1 80.5 277 GLY A N 1
ATOM 2173 C CA . GLY A 1 277 ? -4.207 -36.969 -16.719 1 80.5 277 GLY A CA 1
ATOM 2174 C C . GLY A 1 277 ? -4.832 -37.594 -17.953 1 80.5 277 GLY A C 1
ATOM 2175 O O . GLY A 1 277 ? -4.953 -38.812 -18.031 1 80.5 277 GLY A O 1
ATOM 2176 N N . LYS A 1 278 ? -5.18 -36.812 -18.891 1 83.88 278 LYS A N 1
ATOM 2177 C CA . LYS A 1 278 ? -5.75 -37.312 -20.141 1 83.88 278 LYS A CA 1
ATOM 2178 C C . LYS A 1 278 ? -4.742 -38.188 -20.906 1 83.88 278 LYS A C 1
ATOM 2180 O O . LYS A 1 278 ? -5.098 -39.219 -21.453 1 83.88 278 LYS A O 1
ATOM 2185 N N . LEU A 1 279 ? -3.582 -37.688 -20.922 1 81.62 279 LEU A N 1
ATOM 2186 C CA . LEU A 1 279 ? -2.533 -38.406 -21.625 1 81.62 279 LEU A CA 1
ATOM 2187 C C . LEU A 1 279 ? -2.297 -39.781 -20.984 1 81.62 279 LEU A C 1
ATOM 2189 O O . LEU A 1 279 ? -2.184 -40.781 -21.672 1 81.62 279 LEU A O 1
ATOM 2193 N N . LEU A 1 280 ? -2.287 -39.812 -19.719 1 84.06 280 LEU A N 1
ATOM 2194 C CA . LEU A 1 280 ? -2.057 -41.094 -19.016 1 84.06 280 LEU A CA 1
ATOM 2195 C C . LEU A 1 280 ? -3.225 -42.031 -19.219 1 84.06 280 LEU A C 1
ATOM 2197 O O . LEU A 1 280 ? -3.023 -43.25 -19.359 1 84.06 280 LEU A O 1
ATOM 2201 N N . ALA A 1 281 ? -4.355 -41.469 -19.219 1 84.69 281 ALA A N 1
ATOM 2202 C CA . ALA A 1 281 ? -5.531 -42.312 -19.484 1 84.69 281 ALA A CA 1
ATOM 2203 C C . ALA A 1 281 ? -5.477 -42.906 -20.891 1 84.69 281 ALA A C 1
ATOM 2205 O O . ALA A 1 281 ? -5.848 -44.062 -21.094 1 84.69 281 ALA A O 1
ATOM 2206 N N . ALA A 1 282 ? -5.066 -42.125 -21.828 1 84.31 282 ALA A N 1
ATOM 2207 C CA . ALA A 1 282 ? -4.941 -42.562 -23.219 1 84.31 282 ALA A CA 1
ATOM 2208 C C . ALA A 1 282 ? -3.906 -43.688 -23.328 1 84.31 282 ALA A C 1
ATOM 2210 O O . ALA A 1 282 ? -4.137 -44.688 -24.016 1 84.31 282 ALA A O 1
ATOM 2211 N N . ILE A 1 283 ? -2.861 -43.5 -22.703 1 84.62 283 ILE A N 1
ATOM 2212 C CA . ILE A 1 283 ? -1.799 -44.5 -22.719 1 84.62 283 ILE A CA 1
ATOM 2213 C C . ILE A 1 283 ? -2.291 -45.812 -22.078 1 84.62 283 ILE A C 1
ATOM 2215 O O . ILE A 1 283 ? -2.098 -46.875 -22.609 1 84.62 283 ILE A O 1
ATOM 2219 N N . ARG A 1 284 ? -2.939 -45.656 -21.031 1 85.56 284 ARG A N 1
ATOM 2220 C CA . ARG A 1 284 ? -3.461 -46.844 -20.328 1 85.56 284 ARG A CA 1
ATOM 2221 C C . ARG A 1 284 ? -4.461 -47.594 -21.203 1 85.56 284 ARG A C 1
ATOM 2223 O O . ARG A 1 284 ? -4.41 -48.812 -21.281 1 85.56 284 ARG A O 1
ATOM 2230 N N . GLU A 1 285 ? -5.301 -46.875 -21.734 1 83.69 285 GLU A N 1
ATOM 2231 C CA . GLU A 1 285 ? -6.309 -47.469 -22.609 1 83.69 285 GLU A CA 1
ATOM 2232 C C . GLU A 1 285 ? -5.656 -48.25 -23.766 1 83.69 285 GLU A C 1
ATOM 2234 O O . GLU A 1 285 ? -6.062 -49.344 -24.078 1 83.69 285 GLU A O 1
ATOM 2239 N N . SER A 1 286 ? -4.762 -47.688 -24.391 1 84.12 286 SER A N 1
ATOM 2240 C CA . SER A 1 286 ? -4.078 -48.281 -25.516 1 84.12 286 SER A CA 1
ATOM 2241 C C . SER A 1 286 ? -3.289 -49.531 -25.078 1 84.12 286 SER A C 1
ATOM 2243 O O . SER A 1 286 ? -3.27 -50.531 -25.781 1 84.12 286 SER A O 1
ATOM 2245 N N . LEU A 1 287 ? -2.678 -49.406 -23.984 1 86.5 287 LEU A N 1
ATOM 2246 C CA . LEU A 1 287 ? -1.904 -50.531 -23.453 1 86.5 287 LEU A CA 1
ATOM 2247 C C . LEU A 1 287 ? -2.814 -51.688 -23.109 1 86.5 287 LEU A C 1
ATOM 2249 O O . LEU A 1 287 ? -2.516 -52.844 -23.438 1 86.5 287 LEU A O 1
ATOM 2253 N N . ASP A 1 288 ? -3.881 -51.438 -22.5 1 85.5 288 ASP A N 1
ATOM 2254 C CA . ASP A 1 288 ? -4.82 -52.5 -22.109 1 85.5 288 ASP A CA 1
ATOM 2255 C C . ASP A 1 288 ? -5.367 -53.219 -23.344 1 85.5 288 ASP A C 1
ATOM 2257 O O . ASP A 1 288 ? -5.453 -54.438 -23.375 1 85.5 288 ASP A O 1
ATOM 2261 N N . ALA A 1 289 ? -5.746 -52.469 -24.297 1 84.31 289 ALA A N 1
ATOM 2262 C CA . ALA A 1 289 ? -6.258 -53.031 -25.531 1 84.31 289 ALA A CA 1
ATOM 2263 C C . ALA A 1 289 ? -5.195 -53.875 -26.219 1 84.31 289 ALA A C 1
ATOM 2265 O O . ALA A 1 289 ? -5.488 -54.969 -26.719 1 84.31 289 ALA A O 1
ATOM 2266 N N . ALA A 1 290 ? -4.023 -53.438 -26.25 1 88.31 290 ALA A N 1
ATOM 2267 C CA . ALA A 1 290 ? -2.932 -54.156 -26.891 1 88.31 290 ALA A CA 1
ATOM 2268 C C . ALA A 1 290 ? -2.625 -55.469 -26.125 1 88.31 290 ALA A C 1
ATOM 2270 O O . ALA A 1 290 ? -2.344 -56.5 -26.75 1 88.31 290 ALA A O 1
ATOM 2271 N N . LEU A 1 291 ? -2.678 -55.406 -24.891 1 89.5 291 LEU A N 1
ATOM 2272 C CA . LEU A 1 291 ? -2.406 -56.562 -24.062 1 89.5 291 LEU A CA 1
ATOM 2273 C C . LEU A 1 291 ? -3.445 -57.656 -24.312 1 89.5 291 LEU A C 1
ATOM 2275 O O . LEU A 1 291 ? -3.105 -58.844 -24.406 1 89.5 291 LEU A O 1
ATOM 2279 N N . ILE A 1 292 ? -4.668 -57.312 -24.422 1 88.75 292 ILE A N 1
ATOM 2280 C CA . ILE A 1 292 ? -5.742 -58.25 -24.719 1 88.75 292 ILE A CA 1
ATOM 2281 C C . ILE A 1 292 ? -5.52 -58.875 -26.094 1 88.75 292 ILE A C 1
ATOM 2283 O O . ILE A 1 292 ? -5.617 -60.094 -26.234 1 88.75 292 ILE A O 1
ATOM 2287 N N . GLN A 1 293 ? -5.156 -58.094 -27.031 1 88.44 293 GLN A N 1
ATOM 2288 C CA . GLN A 1 293 ? -4.965 -58.562 -28.406 1 88.44 293 GLN A CA 1
ATOM 2289 C C . GLN A 1 293 ? -3.734 -59.438 -28.516 1 88.44 293 GLN A C 1
ATOM 2291 O O . GLN A 1 293 ? -3.705 -60.375 -29.344 1 88.44 293 GLN A O 1
ATOM 2296 N N . LEU A 1 294 ? -2.766 -59.25 -27.688 1 91.75 294 LEU A N 1
ATOM 2297 C CA . LEU A 1 294 ? -1.514 -60 -27.75 1 91.75 294 LEU A CA 1
ATOM 2298 C C . LEU A 1 294 ? -1.663 -61.375 -27.125 1 91.75 294 LEU A C 1
ATOM 2300 O O . LEU A 1 294 ? -0.833 -62.25 -27.344 1 91.75 294 LEU A O 1
ATOM 2304 N N . ASN A 1 295 ? -2.732 -61.562 -26.438 1 89.81 295 ASN A N 1
ATOM 2305 C CA . ASN A 1 295 ? -2.953 -62.875 -25.797 1 89.81 295 ASN A CA 1
ATOM 2306 C C . ASN A 1 295 ? -3.119 -63.969 -26.828 1 89.81 295 ASN A C 1
ATOM 2308 O O . ASN A 1 295 ? -2.58 -65.062 -26.656 1 89.81 295 ASN A O 1
ATOM 2312 N N . CYS A 1 296 ? -3.805 -63.656 -27.891 1 88.38 296 CYS A N 1
ATOM 2313 C CA . CYS A 1 296 ? -4.074 -64.688 -28.891 1 88.38 296 CYS A CA 1
ATOM 2314 C C . CYS A 1 296 ? -2.781 -65.125 -29.547 1 88.38 296 CYS A C 1
ATOM 2316 O O . CYS A 1 296 ? -2.473 -66.312 -29.531 1 88.38 296 CYS A O 1
ATOM 2318 N N . PRO A 1 297 ? -1.975 -64.312 -30.078 1 89.06 297 PRO A N 1
ATOM 2319 C CA . PRO A 1 297 ? -0.717 -64.688 -30.688 1 89.06 297 PRO A CA 1
ATOM 2320 C C . PRO A 1 297 ? 0.19 -65.438 -29.719 1 89.06 297 PRO A C 1
ATOM 2322 O O . PRO A 1 297 ? 0.792 -66.5 -30.078 1 89.06 297 PRO A O 1
ATOM 2325 N N . ILE A 1 298 ? 0.27 -65.062 -28.547 1 90.62 298 ILE A N 1
ATOM 2326 C CA . ILE A 1 298 ? 1.159 -65.688 -27.562 1 90.62 298 ILE A CA 1
ATOM 2327 C C . ILE A 1 298 ? 0.618 -67 -27.172 1 90.62 298 ILE A C 1
ATOM 2329 O O . ILE A 1 298 ? 1.382 -68 -27.031 1 90.62 298 ILE A O 1
ATOM 2333 N N . ASN A 1 299 ? -0.653 -67.188 -27 1 87.81 299 ASN A N 1
ATOM 2334 C CA . ASN A 1 299 ? -1.276 -68.438 -26.703 1 87.81 299 ASN A CA 1
ATOM 2335 C C . ASN A 1 299 ? -1.108 -69.438 -27.844 1 87.81 299 ASN A C 1
ATOM 2337 O O . ASN A 1 299 ? -0.939 -70.625 -27.609 1 87.81 299 ASN A O 1
ATOM 2341 N N . MET A 1 300 ? -1.209 -68.938 -29.094 1 86.31 300 MET A N 1
ATOM 2342 C CA . MET A 1 300 ? -1.02 -69.812 -30.25 1 86.31 300 MET A CA 1
ATOM 2343 C C . MET A 1 300 ? 0.401 -70.375 -30.297 1 86.31 300 MET A C 1
ATOM 2345 O O . MET A 1 300 ? 0.61 -71.5 -30.672 1 86.31 300 MET A O 1
ATOM 2349 N N . LEU A 1 301 ? 1.343 -69.562 -29.969 1 85.44 301 LEU A N 1
ATOM 2350 C CA . LEU A 1 301 ? 2.727 -70 -29.906 1 85.44 301 LEU A CA 1
ATOM 2351 C C . LEU A 1 301 ? 2.902 -71.062 -28.812 1 85.44 301 LEU A C 1
ATOM 2353 O O . LEU A 1 301 ? 3.629 -72.062 -29 1 85.44 301 LEU A O 1
ATOM 2357 N N . ALA A 1 302 ? 2.24 -70.875 -27.719 1 84.81 302 ALA A N 1
ATOM 2358 C CA . ALA A 1 302 ? 2.275 -71.875 -26.641 1 84.81 302 ALA A CA 1
ATOM 2359 C C . ALA A 1 302 ? 1.695 -73.188 -27.109 1 84.81 302 ALA A C 1
ATOM 2361 O O . ALA A 1 302 ? 2.238 -74.25 -26.781 1 84.81 302 ALA A O 1
ATOM 2362 N N . ALA A 1 303 ? 0.636 -73.125 -27.859 1 82.44 303 ALA A N 1
ATOM 2363 C CA . ALA A 1 303 ? -0.002 -74.375 -28.391 1 82.44 303 ALA A CA 1
ATOM 2364 C C . ALA A 1 303 ? 0.899 -75.062 -29.406 1 82.44 303 ALA A C 1
ATOM 2366 O O . ALA A 1 303 ? 1.032 -76.25 -29.375 1 82.44 303 ALA A O 1
ATOM 2367 N N . ALA A 1 304 ? 1.469 -74.25 -30.234 1 78.88 304 ALA A N 1
ATOM 2368 C CA . ALA A 1 304 ? 2.373 -74.812 -31.25 1 78.88 304 ALA A CA 1
ATOM 2369 C C . ALA A 1 304 ? 3.568 -75.5 -30.594 1 78.88 304 ALA A C 1
ATOM 2371 O O . ALA A 1 304 ? 4.035 -76.5 -31.062 1 78.88 304 ALA A O 1
ATOM 2372 N N . ARG A 1 305 ? 3.998 -74.938 -29.547 1 79.12 305 ARG A N 1
ATOM 2373 C CA . ARG A 1 305 ? 5.102 -75.5 -28.781 1 79.12 305 ARG A CA 1
ATOM 2374 C C . ARG A 1 305 ? 4.723 -76.875 -28.219 1 79.12 305 ARG A C 1
ATOM 2376 O O . ARG A 1 305 ? 5.508 -77.812 -28.281 1 79.12 305 ARG A O 1
ATOM 2383 N N . ARG A 1 306 ? 3.584 -77 -27.719 1 78.38 306 ARG A N 1
ATOM 2384 C CA . ARG A 1 306 ? 3.113 -78.25 -27.109 1 78.38 306 ARG A CA 1
ATOM 2385 C C . ARG A 1 306 ? 2.926 -79.312 -28.172 1 78.38 306 ARG A C 1
ATOM 2387 O O . ARG A 1 306 ? 3.211 -80.5 -27.906 1 78.38 306 ARG A O 1
ATOM 2394 N N . LEU A 1 307 ? 2.492 -79 -29.359 1 76.75 307 LEU A N 1
ATOM 2395 C CA . LEU A 1 307 ? 2.189 -79.938 -30.422 1 76.75 307 LEU A CA 1
ATOM 2396 C C . LEU A 1 307 ? 3.467 -80.438 -31.078 1 76.75 307 LEU A C 1
ATOM 2398 O O . LEU A 1 307 ? 3.514 -81.562 -31.562 1 76.75 307 LEU A O 1
ATOM 2402 N N . ASN A 1 308 ? 4.465 -79.562 -31.25 1 70.62 308 ASN A N 1
ATOM 2403 C CA . ASN A 1 308 ? 5.684 -80 -31.953 1 70.62 308 ASN A CA 1
ATOM 2404 C C . ASN A 1 308 ? 6.574 -80.875 -31.078 1 70.62 308 ASN A C 1
ATOM 2406 O O . ASN A 1 308 ? 7.535 -81.438 -31.578 1 70.62 308 ASN A O 1
ATOM 2410 N N . GLY A 1 309 ? 6.168 -81.438 -29.938 1 63.19 309 GLY A N 1
ATOM 2411 C CA . GLY A 1 309 ? 6.902 -82.375 -29.125 1 63.19 309 GLY A CA 1
ATOM 2412 C C . GLY A 1 309 ? 8.297 -81.938 -28.766 1 63.19 309 GLY A C 1
ATOM 2413 O O . GLY A 1 309 ? 8.562 -80.688 -28.719 1 63.19 309 GLY A O 1
ATOM 2414 N N . GLU A 1 310 ? 9.328 -82.812 -28.297 1 59.88 310 GLU A N 1
ATOM 2415 C CA . GLU A 1 310 ? 10.664 -82.562 -27.781 1 59.88 310 GLU A CA 1
ATOM 2416 C C . GLU A 1 310 ? 11.672 -82.312 -28.906 1 59.88 310 GLU A C 1
ATOM 2418 O O . GLU A 1 310 ? 12.875 -82.25 -28.672 1 59.88 310 GLU A O 1
ATOM 2423 N N . GLY A 1 311 ? 11.336 -82 -30.188 1 56.75 311 GLY A N 1
ATOM 2424 C CA . GLY A 1 311 ? 12.344 -81.938 -31.234 1 56.75 311 GLY A CA 1
ATOM 2425 C C . GLY A 1 311 ? 12.906 -80.5 -31.406 1 56.75 311 GLY A C 1
ATOM 2426 O O . GLY A 1 311 ? 12.531 -79.625 -30.688 1 56.75 311 GLY A O 1
ATOM 2427 N N . SER A 1 312 ? 14.078 -80.312 -32.281 1 58.31 312 SER A N 1
ATOM 2428 C CA . SER A 1 312 ? 14.898 -79.125 -32.531 1 58.31 312 SER A CA 1
ATOM 2429 C C . SER A 1 312 ? 14.039 -77.875 -32.812 1 58.31 312 SER A C 1
ATOM 2431 O O . SER A 1 312 ? 14.383 -76.812 -32.438 1 58.31 312 SER A O 1
ATOM 2433 N N . GLY A 1 313 ? 12.945 -78 -33.562 1 59.69 313 GLY A N 1
ATOM 2434 C CA . GLY A 1 313 ? 12.047 -76.875 -33.938 1 59.69 313 GLY A CA 1
ATOM 2435 C C . GLY A 1 313 ? 11.352 -76.25 -32.719 1 59.69 313 GLY A C 1
ATOM 2436 O O . GLY A 1 313 ? 10.914 -75.125 -32.75 1 59.69 313 GLY A O 1
ATOM 2437 N N . ASN A 1 314 ? 11.508 -76.875 -31.609 1 74.44 314 ASN A N 1
ATOM 2438 C CA . ASN A 1 314 ? 10.852 -76.562 -30.344 1 74.44 314 ASN A CA 1
ATOM 2439 C C . ASN A 1 314 ? 11.633 -75.5 -29.562 1 74.44 314 ASN A C 1
ATOM 2441 O O . ASN A 1 314 ? 11.039 -74.688 -28.859 1 74.44 314 ASN A O 1
ATOM 2445 N N . VAL A 1 315 ? 12.977 -75.375 -29.969 1 79.25 315 VAL A N 1
ATOM 2446 C CA . VAL A 1 315 ? 13.789 -74.438 -29.219 1 79.25 315 VAL A CA 1
ATOM 2447 C C . VAL A 1 315 ? 13.445 -73 -29.641 1 79.25 315 VAL A C 1
ATOM 2449 O O . VAL A 1 315 ? 13.312 -72.125 -28.797 1 79.25 315 VAL A O 1
ATOM 2452 N N . ALA A 1 316 ? 13.328 -72.875 -30.984 1 81.44 316 ALA A N 1
ATOM 2453 C CA . ALA A 1 316 ? 12.992 -71.562 -31.516 1 81.44 316 ALA A CA 1
ATOM 2454 C C . ALA A 1 316 ? 11.609 -71.125 -31.062 1 81.44 316 ALA A C 1
ATOM 2456 O O . ALA A 1 316 ? 11.391 -69.938 -30.719 1 81.44 316 ALA A O 1
ATOM 2457 N N . LEU A 1 317 ? 10.656 -72.062 -31.047 1 83.5 317 LEU A N 1
ATOM 2458 C CA . LEU A 1 317 ? 9.297 -71.75 -30.594 1 83.5 317 LEU A CA 1
ATOM 2459 C C . LEU A 1 317 ? 9.273 -71.438 -29.109 1 83.5 317 LEU A C 1
ATOM 2461 O O . LEU A 1 317 ? 8.531 -70.562 -28.688 1 83.5 317 LEU A O 1
ATOM 2465 N N . ASP A 1 318 ? 10.094 -72.125 -28.406 1 86.25 318 ASP A N 1
ATOM 2466 C CA . ASP A 1 318 ? 10.195 -71.875 -26.969 1 86.25 318 ASP A CA 1
ATOM 2467 C C . ASP A 1 318 ? 10.781 -70.5 -26.688 1 86.25 318 ASP A C 1
ATOM 2469 O O . ASP A 1 318 ? 10.297 -69.75 -25.812 1 86.25 318 ASP A O 1
ATOM 2473 N N . ALA A 1 319 ? 11.82 -70.188 -27.406 1 86.5 319 ALA A N 1
ATOM 2474 C CA . ALA A 1 319 ? 12.453 -68.875 -27.25 1 86.5 319 ALA A CA 1
ATOM 2475 C C . ALA A 1 319 ? 11.484 -67.75 -27.609 1 86.5 319 ALA A C 1
ATOM 2477 O O . ALA A 1 319 ? 11.398 -66.75 -26.906 1 86.5 319 ALA A O 1
ATOM 2478 N N . ALA A 1 320 ? 10.781 -67.875 -28.688 1 88.56 320 ALA A N 1
ATOM 2479 C CA . ALA A 1 320 ? 9.805 -66.875 -29.125 1 88.56 320 ALA A CA 1
ATOM 2480 C C . ALA A 1 320 ? 8.695 -66.75 -28.094 1 88.56 320 ALA A C 1
ATOM 2482 O O . ALA A 1 320 ? 8.266 -65.625 -27.812 1 88.56 320 ALA A O 1
ATOM 2483 N N . TRP A 1 321 ? 8.242 -67.75 -27.594 1 89.5 321 TRP A N 1
ATOM 2484 C CA . TRP A 1 321 ? 7.18 -67.75 -26.594 1 89.5 321 TRP A CA 1
ATOM 2485 C C . TRP A 1 321 ? 7.664 -67.062 -25.328 1 89.5 321 TRP A C 1
ATOM 2487 O O . TRP A 1 321 ? 6.945 -66.188 -24.75 1 89.5 321 TRP A O 1
ATOM 2497 N N . ARG A 1 322 ? 8.836 -67.312 -24.844 1 89.56 322 ARG A N 1
ATOM 2498 C CA . ARG A 1 322 ? 9.391 -66.688 -23.641 1 89.56 322 ARG A CA 1
ATOM 2499 C C . ARG A 1 322 ? 9.555 -65.188 -23.828 1 89.56 322 ARG A C 1
ATOM 2501 O O . ARG A 1 322 ? 9.258 -64.438 -22.922 1 89.56 322 ARG A O 1
ATOM 2508 N N . GLU A 1 323 ? 10.016 -64.875 -25 1 90.12 323 GLU A N 1
ATOM 2509 C CA . GLU A 1 323 ? 10.164 -63.438 -25.297 1 90.12 323 GLU A CA 1
ATOM 2510 C C . GLU A 1 323 ? 8.805 -62.719 -25.297 1 90.12 323 GLU A C 1
ATOM 2512 O O . GLU A 1 323 ? 8.695 -61.562 -24.875 1 90.12 323 GLU A O 1
ATOM 2517 N N . GLY A 1 324 ? 7.867 -63.344 -25.859 1 91.06 324 GLY A N 1
ATOM 2518 C CA . GLY A 1 324 ? 6.52 -62.781 -25.859 1 91.06 324 GLY A CA 1
ATOM 2519 C C . GLY A 1 324 ? 5.965 -62.594 -24.453 1 91.06 324 GLY A C 1
ATOM 2520 O O . GLY A 1 324 ? 5.387 -61.562 -24.156 1 91.06 324 GLY A O 1
ATOM 2521 N N . GLU A 1 325 ? 6.16 -63.594 -23.625 1 91.38 325 GLU A N 1
ATOM 2522 C CA . GLU A 1 325 ? 5.684 -63.5 -22.25 1 91.38 325 GLU A CA 1
ATOM 2523 C C . GLU A 1 325 ? 6.391 -62.406 -21.469 1 91.38 325 GLU A C 1
ATOM 2525 O O . GLU A 1 325 ? 5.77 -61.719 -20.656 1 91.38 325 GLU A O 1
ATOM 2530 N N . GLU A 1 326 ? 7.621 -62.281 -21.688 1 90.5 326 GLU A N 1
ATOM 2531 C CA . GLU A 1 326 ? 8.383 -61.25 -21.031 1 90.5 326 GLU A CA 1
ATOM 2532 C C . GLU A 1 326 ? 7.93 -59.875 -21.484 1 90.5 326 GLU A C 1
ATOM 2534 O O . GLU A 1 326 ? 7.855 -58.938 -20.688 1 90.5 326 GLU A O 1
ATOM 2539 N N . ALA A 1 327 ? 7.699 -59.75 -22.75 1 90.19 327 ALA A N 1
ATOM 2540 C CA . ALA A 1 327 ? 7.211 -58.469 -23.297 1 90.19 327 ALA A CA 1
ATOM 2541 C C . ALA A 1 327 ? 5.855 -58.094 -22.703 1 90.19 327 ALA A C 1
ATOM 2543 O O . ALA A 1 327 ? 5.617 -56.938 -22.359 1 90.19 327 ALA A O 1
ATOM 2544 N N . MET A 1 328 ? 5.012 -59.062 -22.562 1 90.19 328 MET A N 1
ATOM 2545 C CA . MET A 1 328 ? 3.691 -58.812 -21.984 1 90.19 328 MET A CA 1
ATOM 2546 C C . MET A 1 328 ? 3.812 -58.375 -20.516 1 90.19 328 MET A C 1
ATOM 2548 O O . MET A 1 328 ? 3.092 -57.5 -20.078 1 90.19 328 MET A O 1
ATOM 2552 N N . ALA A 1 329 ? 4.695 -58.969 -19.812 1 90.5 329 ALA A N 1
ATOM 2553 C CA . ALA A 1 329 ? 4.93 -58.625 -18.422 1 90.5 329 ALA A CA 1
ATOM 2554 C C . ALA A 1 329 ? 5.449 -57.188 -18.312 1 90.5 329 ALA A C 1
ATOM 2556 O O . ALA A 1 329 ? 5.055 -56.438 -17.406 1 90.5 329 ALA A O 1
ATOM 2557 N N . ARG A 1 330 ? 6.277 -56.844 -19.172 1 85.06 330 ARG A N 1
ATOM 2558 C CA . ARG A 1 330 ? 6.82 -55.5 -19.203 1 85.06 330 ARG A CA 1
ATOM 2559 C C . ARG A 1 330 ? 5.723 -54.469 -19.469 1 85.06 330 ARG A C 1
ATOM 2561 O O . ARG A 1 330 ? 5.68 -53.406 -18.828 1 85.06 330 ARG A O 1
ATOM 2568 N N . LEU A 1 331 ? 4.887 -54.688 -20.438 1 87.44 331 LEU A N 1
ATOM 2569 C CA . LEU A 1 331 ? 3.783 -53.812 -20.781 1 87.44 331 LEU A CA 1
ATOM 2570 C C . LEU A 1 331 ? 2.812 -53.688 -19.609 1 87.44 331 LEU A C 1
ATOM 2572 O O . LEU A 1 331 ? 2.289 -52.594 -19.344 1 87.44 331 LEU A O 1
ATOM 2576 N N . GLN A 1 332 ? 2.596 -54.75 -18.922 1 87.31 332 GLN A N 1
ATOM 2577 C CA . GLN A 1 332 ? 1.705 -54.719 -17.766 1 87.31 332 GLN A CA 1
ATOM 2578 C C . GLN A 1 332 ? 2.277 -53.844 -16.656 1 87.31 332 GLN A C 1
ATOM 2580 O O . GLN A 1 332 ? 1.538 -53.125 -15.977 1 87.31 332 GLN A O 1
ATOM 2585 N N . ARG A 1 333 ? 3.51 -53.875 -16.562 1 81.06 333 ARG A N 1
ATOM 2586 C CA . ARG A 1 333 ? 4.176 -53.125 -15.516 1 81.06 333 ARG A CA 1
ATOM 2587 C C . ARG A 1 333 ? 4.191 -51.625 -15.852 1 81.06 333 ARG A C 1
ATOM 2589 O O . ARG A 1 333 ? 4.219 -50.781 -14.953 1 81.06 333 ARG A O 1
ATOM 2596 N N . CYS A 1 334 ? 4.238 -51.312 -17.078 1 80.56 334 CYS A N 1
ATOM 2597 C CA . CYS A 1 334 ? 4.344 -49.906 -17.484 1 80.56 334 CYS A CA 1
ATOM 2598 C C . CYS A 1 334 ? 2.967 -49.25 -17.562 1 80.56 334 CYS A C 1
ATOM 2600 O O . CYS A 1 334 ? 2.846 -48.094 -17.953 1 80.56 334 CYS A O 1
ATOM 2602 N N . ARG A 1 335 ? 1.981 -50.031 -17.109 1 81.94 335 ARG A N 1
ATOM 2603 C CA . ARG A 1 335 ? 0.628 -49.469 -17.078 1 81.94 335 ARG A CA 1
ATOM 2604 C C . ARG A 1 335 ? 0.534 -48.312 -16.109 1 81.94 335 ARG A C 1
ATOM 2606 O O . ARG A 1 335 ? 0.746 -48.469 -14.898 1 81.94 335 ARG A O 1
ATOM 2613 N N . PRO A 1 336 ? 0.242 -47.125 -16.609 1 84.69 336 PRO A N 1
ATOM 2614 C CA . PRO A 1 336 ? 0.243 -45.969 -15.719 1 84.69 336 PRO A CA 1
ATOM 2615 C C . PRO A 1 336 ? -0.917 -45.969 -14.727 1 84.69 336 PRO A C 1
ATOM 2617 O O . PRO A 1 336 ? -2.025 -46.375 -15.07 1 84.69 336 PRO A O 1
ATOM 2620 N N . SER A 1 337 ? -0.515 -45.5 -13.539 1 82.56 337 SER A N 1
ATOM 2621 C CA . SER A 1 337 ? -1.57 -45.312 -12.547 1 82.56 337 SER A CA 1
ATOM 2622 C C . SER A 1 337 ? -2.387 -44.062 -12.844 1 82.56 337 SER A C 1
ATOM 2624 O O . SER A 1 337 ? -1.844 -43.031 -13.305 1 82.56 337 SER A O 1
ATOM 2626 N N . LEU A 1 338 ? -3.631 -44.156 -12.578 1 82.81 338 LEU A N 1
ATOM 2627 C CA . LEU A 1 338 ? -4.5 -43 -12.781 1 82.81 338 LEU A CA 1
ATOM 2628 C C . LEU A 1 338 ? -4.793 -42.281 -11.453 1 82.81 338 LEU A C 1
ATOM 2630 O O . LEU A 1 338 ? -5.652 -41.406 -11.383 1 82.81 338 LEU A O 1
ATOM 2634 N N . GLU A 1 339 ? -4.023 -42.719 -10.453 1 80.75 339 GLU A N 1
ATOM 2635 C CA . GLU A 1 339 ? -4.152 -42.062 -9.156 1 80.75 339 GLU A CA 1
ATOM 2636 C C . GLU A 1 339 ? -3.268 -40.812 -9.094 1 80.75 339 GLU A C 1
ATOM 2638 O O . GLU A 1 339 ? -2.176 -40.844 -8.523 1 80.75 339 GLU A O 1
ATOM 2643 N N . LEU A 1 340 ? -3.758 -39.781 -9.531 1 76.06 340 LEU A N 1
ATOM 2644 C CA . LEU A 1 340 ? -2.98 -38.562 -9.625 1 76.06 340 LEU A CA 1
ATOM 2645 C C . LEU A 1 340 ? -3.227 -37.656 -8.414 1 76.06 340 LEU A C 1
ATOM 2647 O O . LEU A 1 340 ? -2.434 -36.75 -8.125 1 76.06 340 LEU A O 1
ATOM 2651 N N . GLU A 1 341 ? -4.348 -37.938 -7.734 1 81 341 GLU A N 1
ATOM 2652 C CA . GLU A 1 341 ? -4.688 -37.188 -6.527 1 81 341 GLU A CA 1
ATOM 2653 C C . GLU A 1 341 ? -5.477 -38.062 -5.547 1 81 341 GLU A C 1
ATOM 2655 O O . GLU A 1 341 ? -6 -39.125 -5.918 1 81 341 GLU A O 1
ATOM 2660 N N . SER A 1 342 ? -5.453 -37.625 -4.387 1 82.38 342 SER A N 1
ATOM 2661 C CA . SER A 1 342 ? -6.18 -38.375 -3.367 1 82.38 342 SER A CA 1
ATOM 2662 C C . SER A 1 342 ? -7.688 -38.188 -3.523 1 82.38 342 SER A C 1
ATOM 2664 O O . SER A 1 342 ? -8.156 -37.125 -3.891 1 82.38 342 SER A O 1
ATOM 2666 N N . ASN A 1 343 ? -8.289 -39.281 -3.289 1 87 343 ASN A N 1
ATOM 2667 C CA . ASN A 1 343 ? -9.742 -39.188 -3.264 1 87 343 ASN A CA 1
ATOM 2668 C C . ASN A 1 343 ? -10.234 -38.312 -2.131 1 87 343 ASN A C 1
ATOM 2670 O O . ASN A 1 343 ? -9.695 -38.344 -1.024 1 87 343 ASN A O 1
ATOM 2674 N N . ALA A 1 344 ? -11.117 -37.469 -2.455 1 89.25 344 ALA A N 1
ATOM 2675 C CA . ALA A 1 344 ? -11.664 -36.531 -1.459 1 89.25 344 ALA A CA 1
ATOM 2676 C C . ALA A 1 344 ? -13.094 -36.156 -1.806 1 89.25 344 ALA A C 1
ATOM 2678 O O . ALA A 1 344 ? -13.578 -36.438 -2.902 1 89.25 344 ALA A O 1
ATOM 2679 N N . VAL A 1 345 ? -13.719 -35.594 -0.79 1 91.12 345 VAL A N 1
ATOM 2680 C CA . VAL A 1 345 ? -15.023 -34.969 -1.003 1 91.12 345 VAL A CA 1
ATOM 2681 C C . VAL A 1 345 ? -14.859 -33.5 -1.376 1 91.12 345 VAL A C 1
ATOM 2683 O O . VAL A 1 345 ? -14.102 -32.781 -0.731 1 91.12 345 VAL A O 1
ATOM 2686 N N . TRP A 1 346 ? -15.492 -33.094 -2.418 1 89 346 TRP A N 1
ATOM 2687 C CA . TRP A 1 346 ? -15.359 -31.719 -2.859 1 89 346 TRP A CA 1
ATOM 2688 C C . TRP A 1 346 ? -16.703 -31.172 -3.334 1 89 346 TRP A C 1
ATOM 2690 O O . TRP A 1 346 ? -17.531 -31.906 -3.869 1 89 346 TRP A O 1
ATOM 2700 N N . PRO A 1 347 ? -16.922 -29.844 -3.182 1 92.62 347 PRO A N 1
ATOM 2701 C CA . PRO A 1 347 ? -18.156 -29.219 -3.635 1 92.62 347 PRO A CA 1
ATOM 2702 C C . PRO A 1 347 ? -18.25 -29.109 -5.156 1 92.62 347 PRO A C 1
ATOM 2704 O O . PRO A 1 347 ? -17.234 -28.859 -5.816 1 92.62 347 PRO A O 1
ATOM 2707 N N . LEU A 1 348 ? -19.375 -29.25 -5.703 1 93.38 348 LEU A N 1
ATOM 2708 C CA . LEU A 1 348 ? -19.562 -29.297 -7.148 1 93.38 348 LEU A CA 1
ATOM 2709 C C . LEU A 1 348 ? -19.547 -27.891 -7.742 1 93.38 348 LEU A C 1
ATOM 2711 O O . LEU A 1 348 ? -19.156 -27.703 -8.891 1 93.38 348 LEU A O 1
ATOM 2715 N N . GLN A 1 349 ? -19.984 -26.969 -6.957 1 92.06 349 GLN A N 1
ATOM 2716 C CA . GLN A 1 349 ? -20.078 -25.625 -7.5 1 92.06 349 GLN A CA 1
ATOM 2717 C C . GLN A 1 349 ? -18.703 -25.125 -7.949 1 92.06 349 GLN A C 1
ATOM 2719 O O . GLN A 1 349 ? -18.531 -24.734 -9.109 1 92.06 349 GLN A O 1
ATOM 2724 N N . PRO A 1 350 ? -17.703 -25.203 -7.035 1 90.25 350 PRO A N 1
ATOM 2725 C CA . PRO A 1 350 ? -16.375 -24.812 -7.496 1 90.25 350 PRO A CA 1
ATOM 2726 C C . PRO A 1 350 ? -15.867 -25.672 -8.656 1 90.25 350 PRO A C 1
ATOM 2728 O O . PRO A 1 350 ? -15.109 -25.188 -9.5 1 90.25 350 PRO A O 1
ATOM 2731 N N . PHE A 1 351 ? -16.281 -26.812 -8.664 1 92.75 351 PHE A N 1
ATOM 2732 C CA . PHE A 1 351 ? -15.93 -27.734 -9.734 1 92.75 351 PHE A CA 1
ATOM 2733 C C . PHE A 1 351 ? -16.438 -27.234 -11.078 1 92.75 351 PHE A C 1
ATOM 2735 O O . PHE A 1 351 ? -15.68 -27.172 -12.047 1 92.75 351 PHE A O 1
ATOM 2742 N N . PHE A 1 352 ? -17.594 -26.828 -11.156 1 93.06 352 PHE A N 1
ATOM 2743 C CA . PHE A 1 352 ? -18.188 -26.312 -12.391 1 93.06 352 PHE A CA 1
ATOM 2744 C C . PHE A 1 352 ? -17.625 -24.938 -12.719 1 93.06 352 PHE A C 1
ATOM 2746 O O . PHE A 1 352 ? -17.453 -24.594 -13.891 1 93.06 352 PHE A O 1
ATOM 2753 N N . ASP A 1 353 ? -17.328 -24.219 -11.656 1 90.56 353 ASP A N 1
ATOM 2754 C CA . ASP A 1 353 ? -16.703 -22.922 -11.875 1 90.56 353 ASP A CA 1
ATOM 2755 C C . ASP A 1 353 ? -15.375 -23.062 -12.602 1 90.56 353 ASP A C 1
ATOM 2757 O O . ASP A 1 353 ? -15.062 -22.281 -13.508 1 90.56 353 ASP A O 1
ATOM 2761 N N . ASP A 1 354 ? -14.648 -24.016 -12.172 1 90 354 ASP A N 1
ATOM 2762 C CA . ASP A 1 354 ? -13.359 -24.281 -12.805 1 90 354 ASP A CA 1
ATOM 2763 C C . ASP A 1 354 ? -13.539 -24.703 -14.258 1 90 354 ASP A C 1
ATOM 2765 O O . ASP A 1 354 ? -12.805 -24.25 -15.141 1 90 354 ASP A O 1
ATOM 2769 N N . LEU A 1 355 ? -14.484 -25.547 -14.477 1 91.5 355 LEU A N 1
ATOM 2770 C CA . LEU A 1 355 ? -14.766 -25.984 -15.836 1 91.5 355 LEU A CA 1
ATOM 2771 C C . LEU A 1 355 ? -15.109 -24.812 -16.734 1 91.5 355 LEU A C 1
ATOM 2773 O O . LEU A 1 355 ? -14.594 -24.688 -17.844 1 91.5 355 LEU A O 1
ATOM 2777 N N . TYR A 1 356 ? -15.945 -24 -16.188 1 88.56 356 TYR A N 1
ATOM 2778 C CA . TYR A 1 356 ? -16.359 -22.812 -16.938 1 88.56 356 TYR A CA 1
ATOM 2779 C C . TYR A 1 356 ? -15.172 -21.906 -17.234 1 88.56 356 TYR A C 1
ATOM 2781 O O . TYR A 1 356 ? -15.031 -21.406 -18.359 1 88.56 356 TYR A O 1
ATOM 2789 N N . ALA A 1 357 ? -14.367 -21.734 -16.281 1 86.38 357 ALA A N 1
ATOM 2790 C CA . ALA A 1 357 ? -13.203 -20.859 -16.422 1 86.38 357 ALA A CA 1
ATOM 2791 C C . ALA A 1 357 ? -12.234 -21.391 -17.484 1 86.38 357 ALA A C 1
ATOM 2793 O O . ALA A 1 357 ? -11.641 -20.625 -18.234 1 86.38 357 ALA A O 1
ATOM 2794 N N . LEU A 1 358 ? -12.062 -22.594 -17.547 1 86.62 358 LEU A N 1
ATOM 2795 C CA . LEU A 1 358 ? -11.133 -23.234 -18.484 1 86.62 358 LEU A CA 1
ATOM 2796 C C . LEU A 1 358 ? -11.633 -23.125 -19.922 1 86.62 358 LEU A C 1
ATOM 2798 O O . LEU A 1 358 ? -10.836 -23.047 -20.859 1 86.62 358 LEU A O 1
ATOM 2802 N N . TYR A 1 359 ? -12.945 -23.031 -20.109 1 88 359 TYR A N 1
ATOM 2803 C CA . TYR A 1 359 ? -13.484 -23.109 -21.469 1 88 359 TYR A CA 1
ATOM 2804 C C . TYR A 1 359 ? -14.07 -21.766 -21.891 1 88 359 TYR A C 1
ATOM 2806 O O . TYR A 1 359 ? -14.555 -21.625 -23.016 1 88 359 TYR A O 1
ATOM 2814 N N . ARG A 1 360 ? -13.922 -20.859 -21.031 1 79.56 360 ARG A N 1
ATOM 2815 C CA . ARG A 1 360 ? -14.5 -19.547 -21.297 1 79.56 360 ARG A CA 1
ATOM 2816 C C . ARG A 1 360 ? -13.977 -18.969 -22.609 1 79.56 360 ARG A C 1
ATOM 2818 O O . ARG A 1 360 ? -14.734 -18.391 -23.391 1 79.56 360 ARG A O 1
ATOM 2825 N N . THR A 1 361 ? -12.711 -19.188 -22.812 1 77.38 361 THR A N 1
ATOM 2826 C CA . THR A 1 361 ? -12.094 -18.578 -23.984 1 77.38 361 THR A CA 1
ATOM 2827 C C . THR A 1 361 ? -12.227 -19.5 -25.203 1 77.38 361 THR A C 1
ATOM 2829 O O . THR A 1 361 ? -11.977 -19.094 -26.328 1 77.38 361 THR A O 1
ATOM 2832 N N . ARG A 1 362 ? -12.555 -20.719 -24.969 1 80.44 362 ARG A N 1
ATOM 2833 C CA . ARG A 1 362 ? -12.625 -21.688 -26.062 1 80.44 362 ARG A CA 1
ATOM 2834 C C . ARG A 1 362 ? -13.992 -21.625 -26.75 1 80.44 362 ARG A C 1
ATOM 2836 O O . ARG A 1 362 ? -14.125 -22.047 -27.906 1 80.44 362 ARG A O 1
ATOM 2843 N N . PHE A 1 363 ? -14.969 -21.141 -25.922 1 79.69 363 PHE A N 1
ATOM 2844 C CA . PHE A 1 363 ? -16.312 -21.031 -26.484 1 79.69 363 PHE A CA 1
ATOM 2845 C C . PHE A 1 363 ? -16.469 -19.75 -27.297 1 79.69 363 PHE A C 1
ATOM 2847 O O . PHE A 1 363 ? -16.031 -18.688 -26.859 1 79.69 363 PHE A O 1
ATOM 2854 N N . ASP A 1 364 ? -16.703 -19.922 -28.547 1 74.12 364 ASP A N 1
ATOM 2855 C CA . ASP A 1 364 ? -16.984 -18.75 -29.391 1 74.12 364 ASP A CA 1
ATOM 2856 C C . ASP A 1 364 ? -18.266 -18.062 -28.953 1 74.12 364 ASP A C 1
ATOM 2858 O O . ASP A 1 364 ? -18.969 -18.547 -28.062 1 74.12 364 ASP A O 1
ATOM 2862 N N . ASP A 1 365 ? -18.656 -16.906 -29.625 1 70.81 365 ASP A N 1
ATOM 2863 C CA . ASP A 1 365 ? -19.797 -16.078 -29.281 1 70.81 365 ASP A CA 1
ATOM 2864 C C . ASP A 1 365 ? -21.109 -16.844 -29.5 1 70.81 365 ASP A C 1
ATOM 2866 O O . ASP A 1 365 ? -22.141 -16.5 -28.906 1 70.81 365 ASP A O 1
ATOM 2870 N N . ARG A 1 366 ? -21.031 -17.969 -30.328 1 75.31 366 ARG A N 1
ATOM 2871 C CA . ARG A 1 366 ? -22.281 -18.672 -30.656 1 75.31 366 ARG A CA 1
ATOM 2872 C C . ARG A 1 366 ? -22.438 -19.922 -29.812 1 75.31 366 ARG A C 1
ATOM 2874 O O . ARG A 1 366 ? -23.469 -20.594 -29.891 1 75.31 366 ARG A O 1
ATOM 2881 N N . ALA A 1 367 ? -21.422 -20.188 -28.969 1 81.44 367 ALA A N 1
ATOM 2882 C CA . ALA A 1 367 ? -21.5 -21.391 -28.141 1 81.44 367 ALA A CA 1
ATOM 2883 C C . ALA A 1 367 ? -21.969 -21.062 -26.734 1 81.44 367 ALA A C 1
ATOM 2885 O O . ALA A 1 367 ? -21.594 -20.031 -26.172 1 81.44 367 ALA A O 1
ATOM 2886 N N . ARG A 1 368 ? -23.016 -21.812 -26.25 1 84.25 368 ARG A N 1
ATOM 2887 C CA . ARG A 1 368 ? -23.562 -21.578 -24.906 1 84.25 368 ARG A CA 1
ATOM 2888 C C . ARG A 1 368 ? -23.406 -22.828 -24.031 1 84.25 368 ARG A C 1
ATOM 2890 O O . ARG A 1 368 ? -23.797 -23.922 -24.438 1 84.25 368 ARG A O 1
ATOM 2897 N N . LEU A 1 369 ? -22.766 -22.672 -22.969 1 89.06 369 LEU A N 1
ATOM 2898 C CA . LEU A 1 369 ? -22.672 -23.703 -21.953 1 89.06 369 LEU A CA 1
ATOM 2899 C C . LEU A 1 369 ? -23.531 -23.359 -20.734 1 89.06 369 LEU A C 1
ATOM 2901 O O . LEU A 1 369 ? -23.266 -22.359 -20.062 1 89.06 369 LEU A O 1
ATOM 2905 N N . GLN A 1 370 ? -24.641 -24.062 -20.562 1 91.38 370 GLN A N 1
ATOM 2906 C CA . GLN A 1 370 ? -25.516 -23.859 -19.406 1 91.38 370 GLN A CA 1
ATOM 2907 C C . GLN A 1 370 ? -25.281 -24.938 -18.344 1 91.38 370 GLN A C 1
ATOM 2909 O O . GLN A 1 370 ? -25.359 -26.125 -18.641 1 91.38 370 GLN A O 1
ATOM 2914 N N . VAL A 1 371 ? -24.922 -24.516 -17.172 1 92.75 371 VAL A N 1
ATOM 2915 C CA . VAL A 1 371 ? -24.656 -25.438 -16.078 1 92.75 371 VAL A CA 1
ATOM 2916 C C . VAL A 1 371 ? -25.703 -25.234 -14.984 1 92.75 371 VAL A C 1
ATOM 2918 O O . VAL A 1 371 ? -25.922 -24.109 -14.516 1 92.75 371 VAL A O 1
ATOM 2921 N N . ASP A 1 372 ? -26.422 -26.328 -14.633 1 93.81 372 ASP A N 1
ATOM 2922 C CA . ASP A 1 372 ? -27.422 -26.297 -13.562 1 93.81 372 ASP A CA 1
ATOM 2923 C C . ASP A 1 372 ? -27.219 -27.453 -12.586 1 93.81 372 ASP A C 1
ATOM 2925 O O . ASP A 1 372 ? -26.703 -28.5 -12.969 1 93.81 372 ASP A O 1
ATOM 2929 N N . MET A 1 373 ? -27.547 -27.219 -11.375 1 94.25 373 MET A N 1
ATOM 2930 C CA . MET A 1 373 ? -27.453 -28.234 -10.328 1 94.25 373 MET A CA 1
ATOM 2931 C C . MET A 1 373 ? -28.766 -28.375 -9.578 1 94.25 373 MET A C 1
ATOM 2933 O O . MET A 1 373 ? -29.453 -27.375 -9.328 1 94.25 373 MET A O 1
ATOM 2937 N N . ALA A 1 374 ? -29.094 -29.578 -9.18 1 94.12 374 ALA A N 1
ATOM 2938 C CA . ALA A 1 374 ? -30.312 -29.812 -8.398 1 94.12 374 ALA A CA 1
ATOM 2939 C C . ALA A 1 374 ? -30.25 -29.094 -7.059 1 94.12 374 ALA A C 1
ATOM 2941 O O . ALA A 1 374 ? -31.281 -28.703 -6.508 1 94.12 374 ALA A O 1
ATOM 2942 N N . SER A 1 375 ? -29.062 -28.984 -6.492 1 92.62 375 SER A N 1
ATOM 2943 C CA . SER A 1 375 ? -28.812 -28.297 -5.227 1 92.62 375 SER A CA 1
ATOM 2944 C C . SER A 1 375 ? -27.438 -27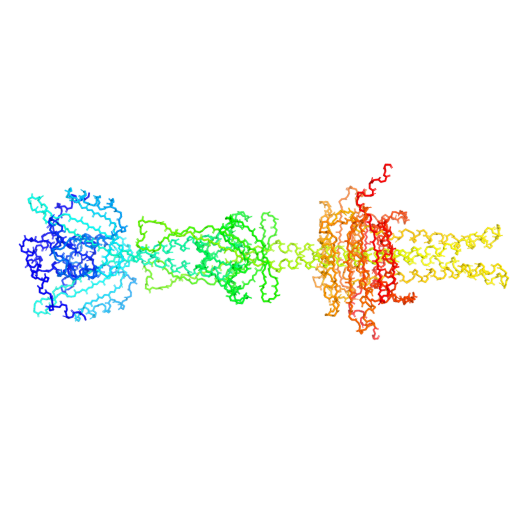.656 -5.227 1 92.62 375 SER A C 1
ATOM 2946 O O . SER A 1 375 ? -26.484 -28.203 -5.785 1 92.62 375 SER A O 1
ATOM 2948 N N . PRO A 1 376 ? -27.406 -26.531 -4.605 1 90.12 376 PRO A N 1
ATOM 2949 C CA . PRO A 1 376 ? -26.094 -25.875 -4.539 1 90.12 376 PRO A CA 1
ATOM 2950 C C . PRO A 1 376 ? -25.125 -26.594 -3.596 1 90.12 376 PRO A C 1
ATOM 2952 O O . PRO A 1 376 ? -23.922 -26.312 -3.623 1 90.12 376 PRO A O 1
ATOM 2955 N N . HIS A 1 377 ? -25.594 -27.562 -2.824 1 90.69 377 HIS A N 1
ATOM 2956 C CA . HIS A 1 377 ? -24.766 -28.234 -1.83 1 90.69 377 HIS A CA 1
ATOM 2957 C C . HIS A 1 377 ? -24.312 -29.609 -2.316 1 90.69 377 HIS A C 1
ATOM 2959 O O . HIS A 1 377 ? -23.844 -30.422 -1.524 1 90.69 377 HIS A O 1
ATOM 2965 N N . LEU A 1 378 ? -24.469 -29.828 -3.568 1 92.81 378 LEU A N 1
ATOM 2966 C CA . LEU A 1 378 ? -24.047 -31.109 -4.109 1 92.81 378 LEU A CA 1
ATOM 2967 C C . LEU A 1 378 ? -22.531 -31.281 -3.977 1 92.81 378 LEU A C 1
ATOM 2969 O O . LEU A 1 378 ? -21.781 -30.297 -4.074 1 92.81 378 LEU A O 1
ATOM 2973 N N . VAL A 1 379 ? -22.109 -32.5 -3.66 1 92.94 379 VAL A N 1
ATOM 2974 C CA . VAL A 1 379 ? -20.688 -32.812 -3.527 1 92.94 379 VAL A CA 1
ATOM 2975 C C . VAL A 1 379 ? -20.328 -33.969 -4.445 1 92.94 379 VAL A C 1
ATOM 2977 O O . VAL A 1 379 ? -21.203 -34.75 -4.867 1 92.94 379 VAL A O 1
ATOM 2980 N N . GLY A 1 380 ? -19.109 -34.031 -4.859 1 92.25 380 GLY A N 1
ATOM 2981 C CA . GLY A 1 380 ? -18.531 -35.156 -5.543 1 92.25 380 GLY A CA 1
ATOM 2982 C C . GLY A 1 380 ? -17.531 -35.938 -4.691 1 92.25 380 GLY A C 1
ATOM 2983 O O . GLY A 1 380 ? -17.156 -35.469 -3.611 1 92.25 380 GLY A O 1
ATOM 2984 N N . PHE A 1 381 ? -17.234 -37.094 -5.141 1 92.06 381 PHE A N 1
ATOM 2985 C CA . PHE A 1 381 ? -16.234 -37.906 -4.465 1 92.06 381 PHE A CA 1
ATOM 2986 C C . PHE A 1 381 ? -15.25 -38.5 -5.469 1 92.06 381 PHE A C 1
ATOM 2988 O O . PHE A 1 381 ? -15.648 -38.906 -6.562 1 92.06 381 PHE A O 1
ATOM 2995 N N . GLY A 1 382 ? -13.945 -38.594 -5.074 1 90.62 382 GLY A N 1
ATOM 2996 C CA . GLY A 1 382 ? -12.891 -39.125 -5.918 1 90.62 382 GLY A CA 1
ATOM 2997 C C . GLY A 1 382 ? -11.844 -38.094 -6.289 1 90.62 382 GLY A C 1
ATOM 2998 O O . GLY A 1 382 ? -11.633 -37.125 -5.562 1 90.62 382 GLY A O 1
ATOM 2999 N N . GLN A 1 383 ? -11.203 -38.375 -7.402 1 91.38 383 GLN A N 1
ATOM 3000 C CA . GLN A 1 383 ? -10.195 -37.438 -7.895 1 91.38 383 GLN A CA 1
ATOM 3001 C C . GLN A 1 383 ? -10.828 -36.312 -8.711 1 91.38 383 GLN A C 1
ATOM 3003 O O . GLN A 1 383 ? -11.227 -36.531 -9.859 1 91.38 383 GLN A O 1
ATOM 3008 N N . ARG A 1 384 ? -10.852 -35.25 -8.234 1 91.94 384 ARG A N 1
ATOM 3009 C CA . ARG A 1 384 ? -11.555 -34.094 -8.812 1 91.94 384 ARG A CA 1
ATOM 3010 C C . ARG A 1 384 ? -11.023 -33.781 -10.203 1 91.94 384 ARG A C 1
ATOM 3012 O O . ARG A 1 384 ? -11.797 -33.531 -11.133 1 91.94 384 ARG A O 1
ATOM 3019 N N . THR A 1 385 ? -9.727 -33.812 -10.328 1 89.94 385 THR A N 1
ATOM 3020 C CA . THR A 1 385 ? -9.094 -33.438 -11.586 1 89.94 385 THR A CA 1
ATOM 3021 C C . THR A 1 385 ? -9.438 -34.406 -12.688 1 89.94 385 THR A C 1
ATOM 3023 O O . THR A 1 385 ? -9.602 -34.031 -13.852 1 89.94 385 THR A O 1
ATOM 3026 N N . GLN A 1 386 ? -9.555 -35.625 -12.367 1 91.75 386 GLN A N 1
ATOM 3027 C CA . GLN A 1 386 ? -9.891 -36.625 -13.352 1 91.75 386 GLN A CA 1
ATOM 3028 C C . GLN A 1 386 ? -11.344 -36.5 -13.805 1 91.75 386 GLN A C 1
ATOM 3030 O O . GLN A 1 386 ? -11.656 -36.75 -14.969 1 91.75 386 GLN A O 1
ATOM 3035 N N . LEU A 1 387 ? -12.188 -36.25 -12.836 1 93.31 387 LEU A N 1
ATOM 3036 C CA . LEU A 1 387 ? -13.586 -36.031 -13.211 1 93.31 387 LEU A CA 1
ATOM 3037 C C . LEU A 1 387 ? -13.719 -34.781 -14.117 1 93.31 387 LEU A C 1
ATOM 3039 O O . LEU A 1 387 ? -14.516 -34.781 -15.055 1 93.31 387 LEU A O 1
ATOM 3043 N N . LEU A 1 388 ? -12.961 -33.844 -13.812 1 93.75 388 LEU A N 1
ATOM 3044 C CA . LEU A 1 388 ? -12.922 -32.656 -14.672 1 93.75 388 LEU A CA 1
ATOM 3045 C C . LEU A 1 388 ? -12.406 -33.031 -16.062 1 93.75 388 LEU A C 1
ATOM 3047 O O . LEU A 1 388 ? -12.898 -32.5 -17.062 1 93.75 388 LEU A O 1
ATOM 3051 N N . ALA A 1 389 ? -11.398 -33.844 -16.094 1 91.94 389 ALA A N 1
ATOM 3052 C CA . ALA A 1 389 ? -10.852 -34.312 -17.359 1 91.94 389 ALA A CA 1
ATOM 3053 C C . ALA A 1 389 ? -11.914 -35.031 -18.188 1 91.94 389 ALA A C 1
ATOM 3055 O O . ALA A 1 389 ? -11.945 -34.875 -19.422 1 91.94 389 ALA A O 1
ATOM 3056 N N . CYS A 1 390 ? -12.812 -35.781 -17.562 1 92.75 390 CYS A N 1
ATOM 3057 C CA . CYS A 1 390 ? -13.898 -36.469 -18.266 1 92.75 390 CYS A CA 1
ATOM 3058 C C . CYS A 1 390 ? -14.789 -35.438 -18.984 1 92.75 390 CYS A C 1
ATOM 3060 O O . CYS A 1 390 ? -15.078 -35.625 -20.172 1 92.75 390 CYS A O 1
ATOM 3062 N N . LEU A 1 391 ? -15.141 -34.5 -18.25 1 94.38 391 LEU A N 1
ATOM 3063 C CA . LEU A 1 391 ? -16 -33.469 -18.828 1 94.38 391 LEU A CA 1
ATOM 3064 C C . LEU A 1 391 ? -15.273 -32.688 -19.922 1 94.38 391 LEU A C 1
ATOM 3066 O O . LEU A 1 391 ? -15.859 -32.375 -20.953 1 94.38 391 LEU A O 1
ATOM 3070 N N . SER A 1 392 ? -14.055 -32.406 -19.672 1 92.75 392 SER A N 1
ATOM 3071 C CA . SER A 1 392 ? -13.234 -31.688 -20.656 1 92.75 392 SER A CA 1
ATOM 3072 C C . SER A 1 392 ? -13.133 -32.469 -21.953 1 92.75 392 SER A C 1
ATOM 3074 O O . SER A 1 392 ? -13.195 -31.891 -23.047 1 92.75 392 SER A O 1
ATOM 3076 N N . LEU A 1 393 ? -12.922 -33.719 -21.828 1 90.69 393 LEU A N 1
ATOM 3077 C CA . LEU A 1 393 ? -12.828 -34.594 -23.016 1 90.69 393 LEU A CA 1
ATOM 3078 C C . LEU A 1 393 ? -14.102 -34.5 -23.844 1 90.69 393 LEU A C 1
ATOM 3080 O O . LEU A 1 393 ? -14.047 -34.406 -25.062 1 90.69 393 LEU A O 1
ATOM 3084 N N . TRP A 1 394 ? -15.203 -34.562 -23.156 1 91.44 394 TRP A N 1
ATOM 3085 C CA . TRP A 1 394 ? -16.484 -34.469 -23.859 1 91.44 394 TRP A CA 1
ATOM 3086 C C . TRP A 1 394 ? -16.656 -33.125 -24.531 1 91.44 394 TRP A C 1
ATOM 3088 O O . TRP A 1 394 ? -17.078 -33.031 -25.688 1 91.44 394 TRP A O 1
ATOM 3098 N N . LEU A 1 395 ? -16.359 -32.094 -23.812 1 91.44 395 LEU A N 1
ATOM 3099 C CA . LEU A 1 395 ? -16.516 -30.75 -24.328 1 91.44 395 LEU A CA 1
ATOM 3100 C C . LEU A 1 395 ? -15.594 -30.516 -25.531 1 91.44 395 LEU A C 1
ATOM 3102 O O . LEU A 1 395 ? -15.992 -29.891 -26.516 1 91.44 395 LEU A O 1
ATOM 3106 N N . ASP A 1 396 ? -14.367 -30.969 -25.406 1 87.06 396 ASP A N 1
ATOM 3107 C CA . ASP A 1 396 ? -13.43 -30.844 -26.516 1 87.06 396 ASP A CA 1
ATOM 3108 C C . ASP A 1 396 ? -13.953 -31.547 -27.766 1 87.06 396 ASP A C 1
ATOM 3110 O O . ASP A 1 396 ? -13.852 -31.016 -28.875 1 87.06 396 ASP A O 1
ATOM 3114 N N . ARG A 1 397 ? -14.453 -32.719 -27.516 1 84.31 397 ARG A N 1
ATOM 3115 C CA . ARG A 1 397 ? -15.039 -33.469 -28.609 1 84.31 397 ARG A CA 1
ATOM 3116 C C . ARG A 1 397 ? -16.203 -32.719 -29.266 1 84.31 397 ARG A C 1
ATOM 3118 O O . ARG A 1 397 ? -16.281 -32.625 -30.484 1 84.31 397 ARG A O 1
ATOM 3125 N N . THR A 1 398 ? -17.062 -32.219 -28.406 1 87.44 398 THR A N 1
ATOM 3126 C CA . THR A 1 398 ? -18.234 -31.516 -28.875 1 87.44 398 THR A CA 1
ATOM 3127 C C . THR A 1 398 ? -17.844 -30.25 -29.641 1 87.44 398 THR A C 1
ATOM 3129 O O . THR A 1 398 ? -18.422 -29.953 -30.672 1 87.44 398 THR A O 1
ATOM 3132 N N . LEU A 1 399 ? -16.891 -29.609 -29.203 1 86.56 399 LEU A N 1
ATOM 3133 C CA . LEU A 1 399 ? -16.422 -28.391 -29.844 1 86.56 399 LEU A CA 1
ATOM 3134 C C . LEU A 1 399 ? -15.789 -28.688 -31.188 1 86.56 399 LEU A C 1
ATOM 3136 O O . LEU A 1 399 ? -15.992 -27.953 -32.156 1 86.56 399 LEU A O 1
ATOM 3140 N N . ALA A 1 400 ? -14.961 -29.75 -31.219 1 82.25 400 ALA A N 1
ATOM 3141 C CA . ALA A 1 400 ? -14.328 -30.156 -32.469 1 82.25 400 ALA A CA 1
ATOM 3142 C C . ALA A 1 400 ? -15.359 -30.547 -33.531 1 82.25 400 ALA A C 1
ATOM 3144 O O . ALA A 1 400 ? -15.234 -30.188 -34.688 1 82.25 400 ALA A O 1
ATOM 3145 N N . LEU A 1 401 ? -16.375 -31.25 -33.094 1 82.25 401 LEU A N 1
ATOM 3146 C CA . LEU A 1 401 ? -17.438 -31.672 -34 1 82.25 401 LEU A CA 1
ATOM 3147 C C . LEU A 1 401 ? -18.297 -30.5 -34.438 1 82.25 401 LEU A C 1
ATOM 3149 O O . LEU A 1 401 ? -18.719 -30.438 -35.594 1 82.25 401 LEU A O 1
ATOM 3153 N N . ALA A 1 402 ? -18.5 -29.656 -33.562 1 84.56 402 ALA A N 1
ATOM 3154 C CA . ALA A 1 402 ? -19.297 -28.469 -33.875 1 84.56 402 ALA A CA 1
ATOM 3155 C C . ALA A 1 402 ? -18.578 -27.578 -34.875 1 84.56 402 ALA A C 1
ATOM 3157 O O . ALA A 1 402 ? -19.234 -26.906 -35.688 1 84.56 402 ALA A O 1
ATOM 3158 N N . ALA A 1 403 ? -17.328 -27.547 -34.781 1 80.56 403 ALA A N 1
ATOM 3159 C CA . ALA A 1 403 ? -16.547 -26.719 -35.688 1 80.56 403 ALA A CA 1
ATOM 3160 C C . ALA A 1 403 ? -16.703 -27.203 -37.156 1 80.56 403 ALA A C 1
ATOM 3162 O O . ALA A 1 403 ? -16.594 -26.422 -38.094 1 80.56 403 ALA A O 1
ATOM 3163 N N . GLU A 1 404 ? -17.016 -28.5 -37.281 1 77.38 404 GLU A N 1
ATOM 3164 C CA . GLU A 1 404 ? -17.188 -29.094 -38.594 1 77.38 404 GLU A CA 1
ATOM 3165 C C . GLU A 1 404 ? -18.609 -28.859 -39.125 1 77.38 404 GLU A C 1
ATOM 3167 O O . GLU A 1 404 ? -18.875 -29.047 -40.312 1 77.38 404 GLU A O 1
ATOM 3172 N N . LEU A 1 405 ? -19.469 -28.484 -38.188 1 75.12 405 LEU A N 1
ATOM 3173 C CA . LEU A 1 405 ? -20.844 -28.203 -38.562 1 75.12 405 LEU A CA 1
ATOM 3174 C C . LEU A 1 405 ? -21.203 -26.734 -38.281 1 75.12 405 LEU A C 1
ATOM 3176 O O . LEU A 1 405 ? -21.953 -26.438 -37.375 1 75.12 405 LEU A O 1
ATOM 3180 N N . PRO A 1 406 ? -20.797 -25.734 -39.062 1 66.94 406 PRO A N 1
ATOM 3181 C CA . PRO A 1 406 ? -20.859 -24.312 -38.688 1 66.94 406 PRO A CA 1
ATOM 3182 C C . PRO A 1 406 ? -22.281 -23.766 -38.688 1 66.94 406 PRO A C 1
ATOM 3184 O O . PRO A 1 406 ? -22.531 -22.703 -38.125 1 66.94 406 PRO A O 1
ATOM 3187 N N . SER A 1 407 ? -23.219 -24.453 -39.188 1 72.62 407 SER A N 1
ATOM 3188 C CA . SER A 1 407 ? -24.5 -23.812 -39.438 1 72.62 407 SER A CA 1
ATOM 3189 C C . SER A 1 407 ? -25.328 -23.75 -38.156 1 72.62 407 SER A C 1
ATOM 3191 O O . SER A 1 407 ? -26.266 -22.953 -38.031 1 72.62 407 SER A O 1
ATOM 3193 N N . VAL A 1 408 ? -24.953 -24.469 -37.125 1 73.56 408 VAL A N 1
ATOM 3194 C CA . VAL A 1 408 ? -25.812 -24.5 -35.938 1 73.56 408 VAL A CA 1
ATOM 3195 C C . VAL A 1 408 ? -25.016 -24.047 -34.719 1 73.56 408 VAL A C 1
ATOM 3197 O O . VAL A 1 408 ? -23.906 -24.516 -34.469 1 73.56 408 VAL A O 1
ATOM 3200 N N . PRO A 1 409 ? -25.641 -23 -34.031 1 84.88 409 PRO A N 1
ATOM 3201 C CA . PRO A 1 409 ? -24.984 -22.625 -32.781 1 84.88 409 PRO A CA 1
ATOM 3202 C C . PRO A 1 409 ? -24.875 -23.781 -31.797 1 84.88 409 PRO A C 1
ATOM 3204 O O . PRO A 1 409 ? -25.844 -24.531 -31.609 1 84.88 409 PRO A O 1
ATOM 3207 N N . LEU A 1 410 ? -23.734 -23.953 -31.25 1 88.75 410 LEU A N 1
ATOM 3208 C CA . LEU A 1 410 ? -23.5 -25.047 -30.312 1 88.75 410 LEU A CA 1
ATOM 3209 C C . LEU A 1 410 ? -24.141 -24.766 -28.953 1 88.75 410 LEU A C 1
ATOM 3211 O O . LEU A 1 410 ? -23.953 -23.688 -28.375 1 88.75 410 LEU A O 1
ATOM 3215 N N . GLU A 1 411 ? -25.031 -25.641 -28.531 1 89.88 411 GLU A N 1
ATOM 3216 C CA . GLU A 1 411 ? -25.656 -25.578 -27.219 1 89.88 411 GLU A CA 1
ATOM 3217 C C . GLU A 1 411 ? -25.312 -26.797 -26.391 1 89.88 411 GLU A C 1
ATOM 3219 O O . GLU A 1 411 ? -25.562 -27.938 -26.797 1 89.88 411 GLU A O 1
ATOM 3224 N N . ILE A 1 412 ? -24.703 -26.562 -25.25 1 92.31 412 ILE A N 1
ATOM 3225 C CA . ILE A 1 412 ? -24.359 -27.641 -24.328 1 92.31 412 ILE A CA 1
ATOM 3226 C C . ILE A 1 412 ? -25.047 -27.391 -22.984 1 92.31 412 ILE A C 1
ATOM 3228 O O . ILE A 1 412 ? -25 -26.281 -22.453 1 92.31 412 ILE A O 1
ATOM 3232 N N . GLU A 1 413 ? -25.75 -28.359 -22.453 1 94 413 GLU A N 1
ATOM 3233 C CA . GLU A 1 413 ? -26.406 -28.281 -21.141 1 94 413 GLU A CA 1
ATOM 3234 C C . GLU A 1 413 ? -25.828 -29.312 -20.188 1 94 413 GLU A C 1
ATOM 3236 O O . GLU A 1 413 ? -25.781 -30.516 -20.5 1 94 413 GLU A O 1
ATOM 3241 N N . LEU A 1 414 ? -25.328 -28.844 -19.094 1 95.25 414 LEU A N 1
ATOM 3242 C CA . LEU A 1 414 ? -24.812 -29.703 -18.047 1 95.25 414 LEU A CA 1
ATOM 3243 C C . LEU A 1 414 ? -25.688 -29.625 -16.797 1 95.25 414 LEU A C 1
ATOM 3245 O O . LEU A 1 414 ? -25.969 -28.531 -16.297 1 95.25 414 LEU A O 1
ATOM 3249 N N . TYR A 1 415 ? -26.219 -30.812 -16.359 1 95.88 415 TYR A N 1
ATOM 3250 C CA . TYR A 1 415 ? -27.078 -30.875 -15.18 1 95.88 415 TYR A CA 1
ATOM 3251 C C . TYR A 1 415 ? -26.547 -31.922 -14.203 1 95.88 415 TYR A C 1
ATOM 3253 O O . TYR A 1 415 ? -26.125 -33 -14.609 1 95.88 415 TYR A O 1
ATOM 3261 N N . ALA A 1 416 ? -26.531 -31.562 -12.906 1 96.31 416 ALA A N 1
ATOM 3262 C CA . ALA A 1 416 ? -26.031 -32.469 -11.891 1 96.31 416 ALA A CA 1
ATOM 3263 C C . ALA A 1 416 ? -27.078 -32.719 -10.812 1 96.31 416 ALA A C 1
ATOM 3265 O O . ALA A 1 416 ? -27.797 -31.812 -10.414 1 96.31 416 ALA A O 1
ATOM 3266 N N . GLU A 1 417 ? -27.219 -33.938 -10.383 1 95.69 417 GLU A N 1
ATOM 3267 C CA . GLU A 1 417 ? -28.109 -34.312 -9.297 1 95.69 417 GLU A CA 1
ATOM 3268 C C . GLU A 1 417 ? -27.578 -35.5 -8.516 1 95.69 417 GLU A C 1
ATOM 3270 O O . GLU A 1 417 ? -26.688 -36.219 -8.984 1 95.69 417 GLU A O 1
ATOM 3275 N N . GLU A 1 418 ? -27.953 -35.562 -7.309 1 93.5 418 GLU A N 1
ATOM 3276 C CA . GLU A 1 418 ? -27.656 -36.75 -6.492 1 93.5 418 GLU A CA 1
ATOM 3277 C C . GLU A 1 418 ? -28.844 -37.688 -6.43 1 93.5 418 GLU A C 1
ATOM 3279 O O . GLU A 1 418 ? -29.984 -37.25 -6.199 1 93.5 418 GLU A O 1
ATOM 3284 N N . ASP A 1 419 ? -28.578 -38.938 -6.82 1 86.62 419 ASP A N 1
ATOM 3285 C CA . ASP A 1 419 ? -29.625 -39.969 -6.777 1 86.62 419 ASP A CA 1
ATOM 3286 C C . ASP A 1 419 ? -29.141 -41.219 -6.098 1 86.62 419 ASP A C 1
ATOM 3288 O O . ASP A 1 419 ? -28.266 -41.938 -6.625 1 86.62 419 ASP A O 1
ATOM 3292 N N . GLU A 1 420 ? -29.719 -41.594 -5.016 1 83.56 420 GLU A N 1
ATOM 3293 C CA . GLU A 1 420 ? -29.453 -42.844 -4.309 1 83.56 420 GLU A CA 1
ATOM 3294 C C . GLU A 1 420 ? -27.953 -43.031 -4.062 1 83.56 420 GLU A C 1
ATOM 3296 O O . GLU A 1 420 ? -27.406 -44.094 -4.375 1 83.56 420 GLU A O 1
ATOM 3301 N N . GLY A 1 421 ? -27.281 -42.031 -3.643 1 87.75 421 GLY A N 1
ATOM 3302 C CA . GLY A 1 421 ? -25.875 -42.156 -3.283 1 87.75 421 GLY A CA 1
ATOM 3303 C C . GLY A 1 421 ? -24.938 -42.031 -4.465 1 87.75 421 GLY A C 1
ATOM 3304 O O . GLY A 1 421 ? -23.734 -42.25 -4.34 1 87.75 421 GLY A O 1
ATOM 3305 N N . TRP A 1 422 ? -25.562 -41.688 -5.629 1 92.88 422 TRP A N 1
ATOM 3306 C CA . TRP A 1 422 ? -24.75 -41.469 -6.824 1 92.88 422 TRP A CA 1
ATOM 3307 C C . TRP A 1 422 ? -24.828 -40 -7.281 1 92.88 422 TRP A C 1
ATOM 3309 O O . TRP A 1 422 ? -25.891 -39.406 -7.195 1 92.88 422 TRP A O 1
ATOM 3319 N N . LEU A 1 423 ? -23.719 -39.531 -7.648 1 95.31 423 LEU A N 1
ATOM 3320 C CA . LEU A 1 423 ? -23.719 -38.25 -8.367 1 95.31 423 LEU A CA 1
ATOM 3321 C C . LEU A 1 423 ? -23.938 -38.469 -9.859 1 95.31 423 LEU A C 1
ATOM 3323 O O . LEU A 1 423 ? -23.156 -39.188 -10.5 1 95.31 423 LEU A O 1
ATOM 3327 N N . SER A 1 424 ? -24.938 -37.938 -10.383 1 95.69 424 SER A N 1
ATOM 3328 C CA . SER A 1 424 ? -25.234 -38.094 -11.805 1 95.69 424 SER A CA 1
ATOM 3329 C C . SER A 1 424 ? -25.016 -36.75 -12.539 1 95.69 424 SER A C 1
ATOM 3331 O O . SER A 1 424 ? -25.531 -35.719 -12.125 1 95.69 424 SER A O 1
ATOM 3333 N N . LEU A 1 425 ? -24.219 -36.812 -13.547 1 96.19 425 LEU A N 1
ATOM 3334 C CA . LEU A 1 425 ? -23.984 -35.656 -14.422 1 96.19 425 LEU A CA 1
ATOM 3335 C C . LEU A 1 425 ? -24.609 -35.906 -15.797 1 96.19 425 LEU A C 1
ATOM 3337 O O . LEU A 1 425 ? -24.281 -36.875 -16.469 1 96.19 425 LEU A O 1
ATOM 3341 N N . TYR A 1 426 ? -25.469 -35.031 -16.188 1 95.25 426 TYR A N 1
ATOM 3342 C CA . TYR A 1 426 ? -26.125 -35.125 -17.484 1 95.25 426 TYR A CA 1
ATOM 3343 C C . TYR A 1 426 ? -25.578 -34.062 -18.453 1 95.25 426 TYR A C 1
ATOM 3345 O O . TYR A 1 426 ? -25.672 -32.875 -18.188 1 95.25 426 TYR A O 1
ATOM 3353 N N . LEU A 1 427 ? -24.938 -34.531 -19.5 1 94.81 427 LEU A N 1
ATOM 3354 C CA . LEU A 1 427 ? -24.422 -33.625 -20.547 1 94.81 427 LEU A CA 1
ATOM 3355 C C . LEU A 1 427 ? -25.203 -33.781 -21.828 1 94.81 427 LEU A C 1
ATOM 3357 O O . LEU A 1 427 ? -25.188 -34.844 -22.453 1 94.81 427 LEU A O 1
ATOM 3361 N N . ASN A 1 428 ? -25.891 -32.75 -22.219 1 93.56 428 ASN A N 1
ATOM 3362 C CA . ASN A 1 428 ? -26.672 -32.75 -23.453 1 93.56 428 ASN A CA 1
ATOM 3363 C C . ASN A 1 428 ? -26.141 -31.703 -24.438 1 93.56 428 ASN A C 1
ATOM 3365 O O . ASN A 1 428 ? -25.781 -30.594 -24.031 1 93.56 428 ASN A O 1
ATOM 3369 N N . ASP A 1 429 ? -25.922 -32.094 -25.594 1 90.56 429 ASP A N 1
ATOM 3370 C CA . ASP A 1 429 ? -25.531 -31.141 -26.641 1 90.56 429 ASP A CA 1
ATOM 3371 C C . ASP A 1 429 ? -26.328 -31.359 -27.922 1 90.56 429 ASP A C 1
ATOM 3373 O O . ASP A 1 429 ? -27.094 -32.312 -28.016 1 90.56 429 ASP A O 1
ATOM 3377 N N . ASN A 1 430 ? -26.312 -30.5 -28.922 1 88.06 430 ASN A N 1
ATOM 3378 C CA . ASN A 1 430 ? -27.078 -30.594 -30.156 1 88.06 430 ASN A CA 1
ATOM 3379 C C . ASN A 1 430 ? -26.219 -31.062 -31.328 1 88.06 430 ASN A C 1
ATOM 3381 O O . ASN A 1 430 ? -26.547 -30.812 -32.5 1 88.06 430 ASN A O 1
ATOM 3385 N N . VAL A 1 431 ? -25.125 -31.688 -30.984 1 85.88 431 VAL A N 1
ATOM 3386 C CA . VAL A 1 431 ? -24.266 -32.219 -32.031 1 85.88 431 VAL A CA 1
ATOM 3387 C C . VAL A 1 431 ? -24.578 -33.719 -32.25 1 85.88 431 VAL A C 1
ATOM 3389 O O . VAL A 1 431 ? -24.641 -34.469 -31.281 1 85.88 431 VAL A O 1
ATOM 3392 N N . PRO A 1 432 ? -24.859 -34.031 -33.5 1 79.94 432 PRO A N 1
ATOM 3393 C CA . PRO A 1 432 ? -25.203 -35.406 -33.781 1 79.94 432 PRO A CA 1
ATOM 3394 C C . PRO A 1 432 ? -24.094 -36.375 -33.406 1 79.94 432 PRO A C 1
ATOM 3396 O O . PRO A 1 432 ? -22.906 -36.031 -33.531 1 79.94 432 PRO A O 1
ATOM 3399 N N . LEU A 1 433 ? -24.562 -37.438 -32.844 1 73.5 433 LEU A N 1
ATOM 3400 C CA . LEU A 1 433 ? -23.609 -38.469 -32.469 1 73.5 433 LEU A CA 1
ATOM 3401 C C . LEU A 1 433 ? -22.984 -39.125 -33.719 1 73.5 433 LEU A C 1
ATOM 3403 O O . LEU A 1 433 ? -23.719 -39.625 -34.562 1 73.5 433 LEU A O 1
ATOM 3407 N N . LEU A 1 434 ? -22.062 -38.562 -34.281 1 60.31 434 LEU A N 1
ATOM 3408 C CA . LEU A 1 434 ? -21.5 -39.188 -35.469 1 60.31 434 LEU A CA 1
ATOM 3409 C C . LEU A 1 434 ? -20.828 -40.5 -35.125 1 60.31 434 LEU A C 1
ATOM 3411 O O . LEU A 1 434 ? -20.219 -40.625 -34.031 1 60.31 434 LEU A O 1
ATOM 3415 N N . GLN A 1 435 ? -21.438 -41.531 -35.625 1 49.31 435 GLN A N 1
ATOM 3416 C CA . GLN A 1 435 ? -20.781 -42.812 -35.469 1 49.31 435 GLN A CA 1
ATOM 3417 C C . GLN A 1 435 ? -19.281 -42.719 -35.719 1 49.31 435 GLN A C 1
ATOM 3419 O O . GLN A 1 435 ? -18.844 -42.438 -36.812 1 49.31 435 GLN A O 1
ATOM 3424 N N . VAL A 1 436 ? -18.656 -42 -34.938 1 44.97 436 VAL A N 1
ATOM 3425 C CA . VAL A 1 436 ? -17.219 -42 -35.125 1 44.97 436 VAL A CA 1
ATOM 3426 C C . VAL A 1 436 ? -16.719 -43.438 -35.312 1 44.97 436 VAL A C 1
ATOM 3428 O O . VAL A 1 436 ? -16.859 -44.25 -34.406 1 44.97 436 VAL A O 1
ATOM 3431 N N . ARG A 1 437 ? -16.844 -43.906 -36.562 1 41.41 437 ARG A N 1
ATOM 3432 C CA . ARG A 1 437 ? -16.016 -45.062 -36.844 1 41.41 437 ARG A CA 1
ATOM 3433 C C . ARG A 1 437 ? -14.602 -44.875 -36.281 1 41.41 437 ARG A C 1
ATOM 3435 O O . ARG A 1 437 ? -14.055 -43.781 -36.375 1 41.41 437 ARG A O 1
ATOM 3442 N N . TYR A 1 438 ? -14.273 -45.594 -35.344 1 37.84 438 TYR A N 1
ATOM 3443 C CA . TYR A 1 438 ? -12.922 -45.781 -34.781 1 37.84 438 TYR A CA 1
ATOM 3444 C C . TYR A 1 438 ? -11.875 -45.562 -35.875 1 37.84 438 TYR A C 1
ATOM 3446 O O . TYR A 1 438 ? -11.469 -46.5 -36.562 1 37.84 438 TYR A O 1
ATOM 3454 N N . ALA A 1 439 ? -12.148 -44.719 -36.812 1 33.62 439 ALA A N 1
ATOM 3455 C CA . ALA A 1 439 ? -10.984 -44.625 -37.688 1 33.62 439 ALA A CA 1
ATOM 3456 C C . ALA A 1 439 ? -9.75 -44.156 -36.938 1 33.62 439 ALA A C 1
ATOM 3458 O O . ALA A 1 439 ? -9.82 -43.219 -36.156 1 33.62 439 ALA A O 1
ATOM 3459 N N . HIS A 1 440 ? -8.82 -45.031 -36.75 1 34.75 440 HIS A N 1
ATOM 3460 C CA . HIS A 1 440 ? -7.453 -44.969 -36.25 1 34.75 440 HIS A CA 1
ATOM 3461 C C . HIS A 1 440 ? -6.711 -43.75 -36.844 1 34.75 440 HIS A C 1
ATOM 3463 O O . HIS A 1 440 ? -6.156 -43.844 -37.938 1 34.75 440 HIS A O 1
ATOM 3469 N N . SER A 1 441 ? -7.254 -42.656 -37 1 33.44 441 SER A N 1
ATOM 3470 C CA . SER A 1 441 ? -6.262 -41.75 -37.531 1 33.44 441 SER A CA 1
ATOM 3471 C C . SER A 1 441 ? -4.961 -41.781 -36.75 1 33.44 441 SER A C 1
ATOM 3473 O O . SER A 1 441 ? -4.98 -41.812 -35.5 1 33.44 441 SER A O 1
ATOM 3475 N N . PRO A 1 442 ? -3.848 -42.188 -37.344 1 32.5 442 PRO A N 1
ATOM 3476 C CA . PRO A 1 442 ? -2.471 -42.406 -36.906 1 32.5 442 PRO A CA 1
ATOM 3477 C C . PRO A 1 442 ? -1.921 -41.281 -36.031 1 32.5 442 PRO A C 1
ATOM 3479 O O . PRO A 1 442 ? -0.748 -41.312 -35.656 1 32.5 442 PRO A O 1
ATOM 3482 N N . ASP A 1 443 ? -2.42 -40.094 -36.062 1 34.44 443 ASP A N 1
ATOM 3483 C CA . ASP A 1 443 ? -1.531 -39.062 -35.531 1 34.44 443 ASP A CA 1
ATOM 3484 C C . ASP A 1 443 ? -1.275 -39.25 -34.062 1 34.44 443 ASP A C 1
ATOM 3486 O O . ASP A 1 443 ? -2.104 -39.844 -33.344 1 34.44 443 ASP A O 1
ATOM 3490 N N . ALA A 1 444 ? -0.159 -38.75 -33.406 1 40.78 444 ALA A N 1
ATOM 3491 C CA . ALA A 1 444 ? 0.585 -38.781 -32.156 1 40.78 444 ALA A CA 1
ATOM 3492 C C . ALA A 1 444 ? -0.331 -38.5 -30.953 1 40.78 444 ALA A C 1
ATOM 3494 O O . ALA A 1 444 ? -1.241 -37.688 -31.047 1 40.78 444 ALA A O 1
ATOM 3495 N N . LEU A 1 445 ? -0.407 -39.375 -30.047 1 38.56 445 LEU A N 1
ATOM 3496 C CA . LEU A 1 445 ? -1 -39.312 -28.703 1 38.56 445 LEU A CA 1
ATOM 3497 C C . LEU A 1 445 ? -0.905 -37.906 -28.125 1 38.56 445 LEU A C 1
ATOM 3499 O O . LEU A 1 445 ? -1.373 -37.656 -27.016 1 38.56 445 LEU A O 1
ATOM 3503 N N . ASN A 1 446 ? -0.081 -37.062 -28.641 1 40.62 446 ASN A N 1
ATOM 3504 C CA . ASN A 1 446 ? 0.108 -35.781 -27.984 1 40.62 446 ASN A CA 1
ATOM 3505 C C . ASN A 1 446 ? -1.194 -34.969 -27.922 1 40.62 446 ASN A C 1
ATOM 3507 O O . ASN A 1 446 ? -1.265 -33.938 -27.25 1 40.62 446 ASN A O 1
ATOM 3511 N N . SER A 1 447 ? -2.174 -35.344 -28.906 1 39.84 447 SER A N 1
ATOM 3512 C CA . SER A 1 447 ? -3.535 -34.812 -28.859 1 39.84 447 SER A CA 1
ATOM 3513 C C . SER A 1 447 ? -4.555 -35.938 -28.766 1 39.84 447 SER A C 1
ATOM 3515 O O . SER A 1 447 ? -4.531 -36.875 -29.562 1 39.84 447 SER A O 1
ATOM 3517 N N . PRO A 1 448 ? -5.023 -36.375 -27.562 1 41.03 448 PRO A N 1
ATOM 3518 C CA . PRO A 1 448 ? -6.07 -37.375 -27.656 1 41.03 448 PRO A CA 1
ATOM 3519 C C . PRO A 1 448 ? -6.805 -37.375 -28.984 1 41.03 448 PRO A C 1
ATOM 3521 O O . PRO A 1 448 ? -7.344 -36.344 -29.391 1 41.03 448 PRO A O 1
ATOM 3524 N N . GLY A 1 449 ? -6.23 -37.875 -29.906 1 41.19 449 GLY A N 1
ATOM 3525 C CA . GLY A 1 449 ? -6.719 -37.969 -31.281 1 41.19 449 GLY A CA 1
ATOM 3526 C C . GLY A 1 449 ? -8.234 -38 -31.375 1 41.19 449 GLY A C 1
ATOM 3527 O O . GLY A 1 449 ? -8.914 -38.281 -30.391 1 41.19 449 GLY A O 1
ATOM 3528 N N . LYS A 1 450 ? -8.727 -37.5 -32.406 1 51.62 450 LYS A N 1
ATOM 3529 C CA . LYS A 1 450 ? -10.078 -37.469 -32.969 1 51.62 450 LYS A CA 1
ATOM 3530 C C . LYS A 1 450 ? -10.75 -38.844 -32.906 1 51.62 450 LYS A C 1
ATOM 3532 O O . LYS A 1 450 ? -10.211 -39.812 -33.406 1 51.62 450 LYS A O 1
ATOM 3537 N N . GLY A 1 451 ? -11.484 -39.125 -31.719 1 59.91 451 GLY A N 1
ATOM 3538 C CA . GLY A 1 451 ? -12.352 -40.281 -31.672 1 59.91 451 GLY A CA 1
ATOM 3539 C C . GLY A 1 451 ? -12.148 -41.125 -30.438 1 59.91 451 GLY A C 1
ATOM 3540 O O . GLY A 1 451 ? -12.938 -42.031 -30.172 1 59.91 451 GLY A O 1
ATOM 3541 N N . MET A 1 452 ? -11.023 -40.781 -29.625 1 73.75 452 MET A N 1
ATOM 3542 C CA . MET A 1 452 ? -10.781 -41.656 -28.469 1 73.75 452 MET A CA 1
ATOM 3543 C C . MET A 1 452 ? -11.406 -41.062 -27.219 1 73.75 452 MET A C 1
ATOM 3545 O O . MET A 1 452 ? -11.305 -41.656 -26.141 1 73.75 452 MET A O 1
ATOM 3549 N N . GLU A 1 453 ? -12.008 -39.969 -27.375 1 81.81 453 GLU A N 1
ATOM 3550 C CA . GLU A 1 453 ? -12.508 -39.25 -26.203 1 81.81 453 GLU A CA 1
ATOM 3551 C C . GLU A 1 453 ? -13.461 -40.125 -25.391 1 81.81 453 GLU A C 1
ATOM 3553 O O . GLU A 1 453 ? -13.359 -40.188 -24.172 1 81.81 453 GLU A O 1
ATOM 3558 N N . LEU A 1 454 ? -14.297 -40.781 -26.094 1 82.56 454 LEU A N 1
ATOM 3559 C CA . LEU A 1 454 ? -15.297 -41.594 -25.406 1 82.56 454 LEU A CA 1
ATOM 3560 C C . LEU A 1 454 ? -14.641 -42.75 -24.672 1 82.56 454 LEU A C 1
ATOM 3562 O O . LEU A 1 454 ? -15.055 -43.125 -23.562 1 82.56 454 LEU A O 1
ATOM 3566 N N . ARG A 1 455 ? -13.695 -43.344 -25.328 1 82.94 455 ARG A N 1
ATOM 3567 C CA . ARG A 1 455 ? -12.977 -44.438 -24.688 1 82.94 455 ARG A CA 1
ATOM 3568 C C . ARG A 1 455 ? -12.234 -43.969 -23.453 1 82.94 455 ARG A C 1
ATOM 3570 O O . ARG A 1 455 ? -12.18 -44.656 -22.438 1 82.94 455 ARG A O 1
ATOM 3577 N N . LEU A 1 456 ? -11.703 -42.844 -23.578 1 87.56 456 LEU A N 1
ATOM 3578 C CA . LEU A 1 456 ? -10.977 -42.281 -22.438 1 87.56 456 LEU A CA 1
ATOM 3579 C C . LEU A 1 456 ? -11.922 -41.969 -21.281 1 87.56 456 LEU A C 1
ATOM 3581 O O . LEU A 1 456 ? -11.594 -42.219 -20.125 1 87.56 456 LEU A O 1
ATOM 3585 N N . ILE A 1 457 ? -13.062 -41.438 -21.609 1 91.12 457 ILE A N 1
ATOM 3586 C CA . ILE A 1 457 ? -14.07 -41.156 -20.594 1 91.12 457 ILE A CA 1
ATOM 3587 C C . ILE A 1 457 ? -14.469 -42.469 -19.891 1 91.12 457 ILE A C 1
ATOM 3589 O O . ILE A 1 457 ? -14.57 -42.5 -18.656 1 91.12 457 ILE A O 1
ATOM 3593 N N . GLN A 1 458 ? -14.609 -43.438 -20.688 1 87 458 GLN A N 1
ATOM 3594 C CA . GLN A 1 458 ? -14.984 -44.75 -20.156 1 87 458 GLN A CA 1
ATOM 3595 C C . GLN A 1 458 ? -13.922 -45.281 -19.188 1 87 458 GLN A C 1
ATOM 3597 O O . GLN A 1 458 ? -14.25 -45.812 -18.125 1 87 458 GLN A O 1
ATOM 3602 N N . THR A 1 459 ? -12.719 -45.125 -19.625 1 86.88 459 THR A N 1
ATOM 3603 C CA . THR A 1 459 ? -11.609 -45.562 -18.797 1 86.88 459 THR A CA 1
ATOM 3604 C C . THR A 1 459 ? -11.617 -44.812 -17.453 1 86.88 459 THR A C 1
ATOM 3606 O O . THR A 1 459 ? -11.461 -45.438 -16.391 1 86.88 459 THR A O 1
ATOM 3609 N N . LEU A 1 460 ? -11.789 -43.562 -17.469 1 90.5 460 LEU A N 1
ATOM 3610 C CA . LEU A 1 460 ? -11.75 -42.75 -16.266 1 90.5 460 LEU A CA 1
ATOM 3611 C C . LEU A 1 460 ? -12.961 -43 -15.375 1 90.5 460 LEU A C 1
ATOM 3613 O O . LEU A 1 460 ? -12.844 -43.062 -14.148 1 90.5 460 LEU A O 1
ATOM 3617 N N . VAL A 1 461 ? -14.109 -43.156 -15.992 1 92.06 461 VAL A N 1
ATOM 3618 C CA . VAL A 1 461 ? -15.336 -43.438 -15.25 1 92.06 461 VAL A CA 1
ATOM 3619 C C . VAL A 1 461 ? -15.211 -44.812 -14.555 1 92.06 461 VAL A C 1
ATOM 3621 O O . VAL A 1 461 ? -15.578 -44.938 -13.391 1 92.06 461 VAL A O 1
ATOM 3624 N N . ALA A 1 462 ? -14.703 -45.75 -15.344 1 88.75 462 ALA A N 1
ATOM 3625 C CA . ALA A 1 462 ? -14.523 -47.094 -14.797 1 88.75 462 ALA A CA 1
ATOM 3626 C C . ALA A 1 462 ? -13.562 -47.062 -13.609 1 88.75 462 ALA A C 1
ATOM 3628 O O . ALA A 1 462 ? -13.766 -47.781 -12.625 1 88.75 462 ALA A O 1
ATOM 3629 N N . TYR A 1 463 ? -12.602 -46.312 -13.75 1 88.19 463 TYR A N 1
ATOM 3630 C CA . TYR A 1 463 ? -11.625 -46.219 -12.664 1 88.19 463 TYR A CA 1
ATOM 3631 C C . TYR A 1 463 ? -12.281 -45.719 -11.383 1 88.19 463 TYR A C 1
ATOM 3633 O O . TYR A 1 463 ? -11.875 -46.094 -10.289 1 88.19 463 TYR A O 1
ATOM 3641 N N . HIS A 1 464 ? -13.242 -44.875 -11.516 1 91.06 464 HIS A N 1
ATOM 3642 C CA . HIS A 1 464 ? -13.938 -44.312 -10.359 1 91.06 464 HIS A CA 1
ATOM 3643 C C . HIS A 1 464 ? -15.172 -45.156 -10.016 1 91.06 464 HIS A C 1
ATOM 3645 O O . HIS A 1 464 ? -16.062 -44.688 -9.312 1 91.06 464 HIS A O 1
ATOM 3651 N N . ARG A 1 465 ? -15.242 -46.344 -10.648 1 89.56 465 ARG A N 1
ATOM 3652 C CA . ARG A 1 465 ? -16.359 -47.25 -10.438 1 89.56 465 ARG A CA 1
ATOM 3653 C C . ARG A 1 465 ? -17.688 -46.594 -10.812 1 89.56 465 ARG A C 1
ATOM 3655 O O . ARG A 1 465 ? -18.688 -46.719 -10.109 1 89.56 465 ARG A O 1
ATOM 3662 N N . GLY A 1 466 ? -17.578 -45.812 -11.805 1 92.75 466 GLY A N 1
ATOM 3663 C CA . GLY A 1 466 ? -18.766 -45.125 -12.281 1 92.75 466 GLY A CA 1
ATOM 3664 C C . GLY A 1 466 ? -19.438 -45.812 -13.445 1 92.75 466 GLY A C 1
ATOM 3665 O O . GLY A 1 466 ? -19.109 -46.969 -13.766 1 92.75 466 GLY A O 1
ATOM 3666 N N . ALA A 1 467 ? -20.484 -45.125 -13.883 1 92.69 467 ALA A N 1
ATOM 3667 C CA . ALA A 1 467 ? -21.219 -45.625 -15.039 1 92.69 467 ALA A CA 1
ATOM 3668 C C . ALA A 1 467 ? -21.391 -44.531 -16.094 1 92.69 467 ALA A C 1
ATOM 3670 O O . ALA A 1 467 ? -21.406 -43.344 -15.773 1 92.69 467 ALA A O 1
ATOM 3671 N N . ILE A 1 468 ? -21.391 -44.969 -17.328 1 93.19 468 ILE A N 1
ATOM 3672 C CA . ILE A 1 468 ? -21.5 -44.031 -18.453 1 93.19 468 ILE A CA 1
ATOM 3673 C C . ILE A 1 468 ? -22.609 -44.531 -19.406 1 93.19 468 ILE A C 1
ATOM 3675 O O . ILE A 1 468 ? -22.766 -45.719 -19.641 1 93.19 468 ILE A O 1
ATOM 3679 N N . GLU A 1 469 ? -23.469 -43.625 -19.766 1 90.81 469 GLU A N 1
ATOM 3680 C CA . GLU A 1 469 ? -24.516 -43.875 -20.734 1 90.81 469 GLU A CA 1
ATOM 3681 C C . GLU A 1 469 ? -24.516 -42.844 -21.859 1 90.81 469 GLU A C 1
ATOM 3683 O O . GLU A 1 469 ? -24.438 -41.656 -21.594 1 90.81 469 GLU A O 1
ATOM 3688 N N . LEU A 1 470 ? -24.484 -43.344 -23.047 1 89.75 470 LEU A N 1
ATOM 3689 C CA . LEU A 1 470 ? -24.531 -42.5 -24.219 1 89.75 470 LEU A CA 1
ATOM 3690 C C . LEU A 1 470 ? -25.781 -42.75 -25.047 1 89.75 470 LEU A C 1
ATOM 3692 O O . LEU A 1 470 ? -26.109 -43.906 -25.312 1 89.75 470 LEU A O 1
ATOM 3696 N N . ALA A 1 471 ? -26.484 -41.656 -25.344 1 86.19 471 ALA A N 1
ATOM 3697 C CA . ALA A 1 471 ? -27.703 -41.812 -26.141 1 86.19 471 ALA A CA 1
ATOM 3698 C C . ALA A 1 471 ? -27.844 -40.688 -27.141 1 86.19 471 ALA A C 1
ATOM 3700 O O . ALA A 1 471 ? -27.344 -39.562 -26.922 1 86.19 471 ALA A O 1
ATOM 3701 N N . SER A 1 472 ? -28.359 -41.062 -28.297 1 86.06 472 SER A N 1
ATOM 3702 C CA . SER A 1 472 ? -28.75 -40.031 -29.266 1 86.06 472 SER A CA 1
ATOM 3703 C C . SER A 1 472 ? -30.109 -39.438 -28.922 1 86.06 472 SER A C 1
ATOM 3705 O O . SER A 1 472 ? -31.016 -40.156 -28.5 1 86.06 472 SER A O 1
ATOM 3707 N N . ARG A 1 473 ? -30.156 -38.188 -29.094 1 81.88 473 ARG A N 1
ATOM 3708 C CA . ARG A 1 473 ? -31.406 -37.5 -28.797 1 81.88 473 ARG A CA 1
ATOM 3709 C C . ARG A 1 473 ? -32.312 -37.406 -30.031 1 81.88 473 ARG A C 1
ATOM 3711 O O . ARG A 1 473 ? -31.812 -37.312 -31.156 1 81.88 473 ARG A O 1
ATOM 3718 N N . PRO A 1 474 ? -33.531 -37.531 -29.75 1 73.25 474 PRO A N 1
ATOM 3719 C CA . PRO A 1 474 ? -34.469 -37.5 -30.875 1 73.25 474 PRO A CA 1
ATOM 3720 C C . PRO A 1 474 ? -34.344 -36.188 -31.688 1 73.25 474 PRO A C 1
ATOM 3722 O O . PRO A 1 474 ? -34.5 -36.219 -32.906 1 73.25 474 PRO A O 1
ATOM 3725 N N . GLN A 1 475 ? -33.969 -35.188 -31.219 1 74.38 475 GLN A N 1
ATOM 3726 C CA . GLN A 1 475 ? -33.906 -33.875 -31.891 1 74.38 475 GLN A CA 1
ATOM 3727 C C . GLN A 1 475 ? -32.562 -33.688 -32.594 1 74.38 475 GLN A C 1
ATOM 3729 O O . GLN A 1 475 ? -32.312 -32.625 -33.125 1 74.38 475 GLN A O 1
ATOM 3734 N N . GLY A 1 476 ? -31.656 -34.719 -32.719 1 77.5 476 GLY A N 1
ATOM 3735 C CA . GLY A 1 476 ? -30.406 -34.656 -33.438 1 77.5 476 GLY A CA 1
ATOM 3736 C C . GLY A 1 476 ? -29.203 -34.375 -32.531 1 77.5 476 GLY A C 1
ATOM 3737 O O . GLY A 1 476 ? -28.078 -34.344 -33.031 1 77.5 476 GLY A O 1
ATOM 3738 N N . GLY A 1 477 ? -29.375 -34.469 -31.266 1 87.69 477 GLY A N 1
ATOM 3739 C CA . GLY A 1 477 ? -28.266 -34.188 -30.359 1 87.69 477 GLY A CA 1
ATOM 3740 C C . GLY A 1 477 ? -27.797 -35.438 -29.609 1 87.69 477 GLY A C 1
ATOM 3741 O O . GLY A 1 477 ? -28.141 -36.562 -29.984 1 87.69 477 GLY A O 1
ATOM 3742 N N . THR A 1 478 ? -26.797 -35.281 -28.781 1 89.44 478 THR A N 1
ATOM 3743 C CA . THR A 1 478 ? -26.219 -36.375 -28.016 1 89.44 478 THR A CA 1
ATOM 3744 C C . THR A 1 478 ? -26.375 -36.125 -26.516 1 89.44 478 THR A C 1
ATOM 3746 O O . THR A 1 478 ? -26.344 -35 -26.062 1 89.44 478 THR A O 1
ATOM 3749 N N . SER A 1 479 ? -26.75 -37.188 -25.859 1 91.62 479 SER A N 1
ATOM 3750 C CA . SER A 1 479 ? -26.844 -37.156 -24.406 1 91.62 479 SER A CA 1
ATOM 3751 C C . SER A 1 479 ? -25.844 -38.094 -23.75 1 91.62 479 SER A C 1
ATOM 3753 O O . SER A 1 479 ? -25.797 -39.281 -24.078 1 91.62 479 SER A O 1
ATOM 3755 N N . LEU A 1 480 ? -24.969 -37.531 -22.891 1 92.56 480 LEU A N 1
ATOM 3756 C CA . LEU A 1 480 ? -24.016 -38.312 -22.109 1 92.56 480 LEU A CA 1
ATOM 3757 C C . LEU A 1 480 ? -24.344 -38.25 -20.625 1 92.56 480 LEU A C 1
ATOM 3759 O O . LEU A 1 480 ? -24.531 -37.156 -20.062 1 92.56 480 LEU A O 1
ATOM 3763 N N . VAL A 1 481 ? -24.531 -39.375 -20.031 1 94.19 481 VAL A N 1
ATOM 3764 C CA . VAL A 1 481 ? -24.812 -39.438 -18.594 1 94.19 481 VAL A CA 1
ATOM 3765 C C . VAL A 1 481 ? -23.641 -40.094 -17.875 1 94.19 481 VAL A C 1
ATOM 3767 O O . VAL A 1 481 ? -23.234 -41.219 -18.219 1 94.19 481 VAL A O 1
ATOM 3770 N N . LEU A 1 482 ? -23.062 -39.406 -16.969 1 95 482 LEU A N 1
ATOM 3771 C CA . LEU A 1 482 ? -22 -39.938 -16.125 1 95 482 LEU A CA 1
ATOM 3772 C C . LEU A 1 482 ? -22.484 -40.062 -14.68 1 95 482 LEU A C 1
ATOM 3774 O O . LEU A 1 482 ? -23.109 -39.156 -14.141 1 95 482 LEU A O 1
ATOM 3778 N N . ARG A 1 483 ? -22.266 -41.188 -14.086 1 94.62 483 ARG A N 1
ATOM 3779 C CA . ARG A 1 483 ? -22.641 -41.438 -12.688 1 94.62 483 ARG A CA 1
ATOM 3780 C C . ARG A 1 483 ? -21.422 -41.844 -11.875 1 94.62 483 ARG A C 1
ATOM 3782 O O . ARG A 1 483 ? -20.641 -42.688 -12.312 1 94.62 483 ARG A O 1
ATOM 3789 N N . PHE A 1 484 ? -21.219 -41.281 -10.766 1 94.38 484 PHE A N 1
ATOM 3790 C CA . PHE A 1 484 ? -20.109 -41.594 -9.875 1 94.38 484 PHE A CA 1
ATOM 3791 C C . PHE A 1 484 ? -20.609 -41.875 -8.461 1 94.38 484 PHE A C 1
ATOM 3793 O O . PHE A 1 484 ? -21.531 -41.188 -7.98 1 94.38 484 PHE A O 1
ATOM 3800 N N . PRO A 1 485 ? -20 -42.875 -7.836 1 92.69 485 PRO A N 1
ATOM 3801 C CA . PRO A 1 485 ? -20.422 -43.156 -6.469 1 92.69 485 PRO A CA 1
ATOM 3802 C C . PRO A 1 485 ? -19.969 -42.094 -5.465 1 92.69 485 PRO A C 1
ATOM 3804 O O . PRO A 1 485 ? -18.891 -41.531 -5.598 1 92.69 485 PRO A O 1
ATOM 3807 N N . LEU A 1 486 ? -20.781 -41.844 -4.504 1 90.69 486 LEU A N 1
ATOM 3808 C CA . LEU A 1 486 ? -20.438 -40.906 -3.439 1 90.69 486 LEU A CA 1
ATOM 3809 C C . LEU A 1 486 ? -19.828 -41.625 -2.246 1 90.69 486 LEU A C 1
ATOM 3811 O O . LEU A 1 486 ? -19.922 -42.844 -2.148 1 90.69 486 LEU A O 1
ATOM 3815 N N . PHE A 1 487 ? -19.062 -40.906 -1.399 1 71.56 487 PHE A N 1
ATOM 3816 C CA . PHE A 1 487 ? -18.281 -41.469 -0.302 1 71.56 487 PHE A CA 1
ATOM 3817 C C . PHE A 1 487 ? -19.141 -42.406 0.537 1 71.56 487 PHE A C 1
ATOM 3819 O O . PHE A 1 487 ? -18.688 -43.5 0.917 1 71.56 487 PHE A O 1
ATOM 3826 N N . ASN A 1 488 ? -20.281 -42.031 0.891 1 63.47 488 ASN A N 1
ATOM 3827 C CA . ASN A 1 488 ? -21.141 -42.812 1.778 1 63.47 488 ASN A CA 1
ATOM 3828 C C . ASN A 1 488 ? -21.484 -44.156 1.174 1 63.47 488 ASN A C 1
ATOM 3830 O O . ASN A 1 488 ? -21.672 -45.156 1.9 1 63.47 488 ASN A O 1
ATOM 3834 N N . THR A 1 489 ? -21.594 -44.281 -0.07 1 56.34 489 THR A N 1
ATOM 3835 C CA . THR A 1 489 ? -21.984 -45.531 -0.724 1 56.34 489 THR A CA 1
ATOM 3836 C C . THR A 1 489 ? -20.812 -46.5 -0.794 1 56.34 489 THR A C 1
ATOM 3838 O O . THR A 1 489 ? -21 -47.719 -0.867 1 56.34 489 THR A O 1
ATOM 3841 N N . LEU A 1 490 ? -19.625 -45.969 -0.834 1 56.66 490 LEU A N 1
ATOM 3842 C CA . LEU A 1 490 ? -18.469 -46.844 -0.914 1 56.66 490 LEU A CA 1
ATOM 3843 C C . LEU A 1 490 ? -18.172 -47.5 0.437 1 56.66 490 LEU A C 1
ATOM 3845 O O . LEU A 1 490 ? -17.688 -48.625 0.498 1 56.66 490 LEU A O 1
ATOM 3849 N N . THR A 1 491 ? -18.391 -46.875 1.513 1 54.81 491 THR A N 1
ATOM 3850 C CA . THR A 1 491 ? -18.188 -47.469 2.834 1 54.81 491 THR A CA 1
ATOM 3851 C C . THR A 1 491 ? -19.391 -48.312 3.246 1 54.81 491 THR A C 1
ATOM 3853 O O . THR A 1 491 ? -19.312 -49.094 4.188 1 54.81 491 THR A O 1
ATOM 3856 N N . GLY A 1 492 ? -20.5 -48.219 2.744 1 47.62 492 GLY A N 1
ATOM 3857 C CA . GLY A 1 492 ? -21.625 -49 3.221 1 47.62 492 GLY A CA 1
ATOM 3858 C C . GLY A 1 492 ? -21.609 -50.438 2.721 1 47.62 492 GLY A C 1
ATOM 3859 O O . GLY A 1 492 ? -22.5 -51.219 3.053 1 47.62 492 GLY A O 1
ATOM 3860 N N . GLY A 1 493 ? -20.984 -50.875 1.688 1 39.09 493 GLY A N 1
ATOM 3861 C CA . GLY A 1 493 ? -21.125 -52.281 1.358 1 39.09 493 GLY A CA 1
ATOM 3862 C C . GLY A 1 493 ? -20.531 -53.188 2.41 1 39.09 493 GLY A C 1
ATOM 3863 O O . GLY A 1 493 ? -20.531 -54.406 2.248 1 39.09 493 GLY A O 1
ATOM 3864 N N . GLU A 1 494 ? -19.562 -52.781 3.215 1 35.94 494 GLU A N 1
ATOM 3865 C CA . GLU A 1 494 ? -19.156 -53.812 4.172 1 35.94 494 GLU A CA 1
ATOM 3866 C C . GLU A 1 494 ? -20.234 -54.062 5.219 1 35.94 494 GLU A C 1
ATOM 3868 O O . GLU A 1 494 ? -20.016 -54.812 6.18 1 35.94 494 GLU A O 1
ATOM 3873 N N . GLN A 1 495 ? -21.5 -53.656 5.109 1 28.5 495 GLN A N 1
ATOM 3874 C CA . GLN A 1 495 ? -22.234 -54.531 6.016 1 28.5 495 GLN A CA 1
ATOM 3875 C C . GLN A 1 495 ? -22.547 -55.875 5.352 1 28.5 495 GLN A C 1
ATOM 3877 O O . GLN A 1 495 ? -22.906 -55.906 4.176 1 28.5 495 GLN A O 1
ATOM 3882 N N . MET B 1 1 ? 2.711 38.906 42.531 1 24.64 1 MET B N 1
ATOM 3883 C CA . MET B 1 1 ? 3.564 39.656 41.625 1 24.64 1 MET B CA 1
ATOM 3884 C C . MET B 1 1 ? 2.969 41.031 41.312 1 24.64 1 MET B C 1
ATOM 3886 O O . MET B 1 1 ? 3.604 41.875 40.656 1 24.64 1 MET B O 1
ATOM 3890 N N . THR B 1 2 ? 1.684 41.219 41.688 1 28.16 2 THR B N 1
ATOM 3891 C CA . THR B 1 2 ? 0.825 42.344 41.375 1 28.16 2 THR B CA 1
ATOM 3892 C C . THR B 1 2 ? 1.185 43.562 42.25 1 28.16 2 THR B C 1
ATOM 3894 O O . THR B 1 2 ? 1.158 44.688 41.812 1 28.16 2 THR B O 1
ATOM 3897 N N . LEU B 1 3 ? 1.374 43.281 43.562 1 30.31 3 LEU B N 1
ATOM 3898 C CA . LEU B 1 3 ? 1.515 44.344 44.562 1 30.31 3 LEU B CA 1
ATOM 3899 C C . LEU B 1 3 ? 2.855 45.031 44.438 1 30.31 3 LEU B C 1
ATOM 3901 O O . LEU B 1 3 ? 2.947 46.25 44.656 1 30.31 3 LEU B O 1
ATOM 3905 N N . ASN B 1 4 ? 3.943 44.219 44.219 1 30.7 4 ASN B N 1
ATOM 3906 C CA . ASN B 1 4 ? 5.277 44.812 44.188 1 30.7 4 ASN B CA 1
ATOM 3907 C C . ASN B 1 4 ? 5.465 45.75 43 1 30.7 4 ASN B C 1
ATOM 3909 O O . ASN B 1 4 ? 6.566 46.25 42.781 1 30.7 4 ASN B O 1
ATOM 3913 N N . MET B 1 5 ? 4.508 45.844 42.125 1 34 5 MET B N 1
ATOM 3914 C CA . MET B 1 5 ? 4.457 46.688 40.906 1 34 5 MET B CA 1
ATOM 3915 C C . MET B 1 5 ? 4.258 48.156 41.281 1 34 5 MET B C 1
ATOM 3917 O O . MET B 1 5 ? 4.469 49.031 40.438 1 34 5 MET B O 1
ATOM 3921 N N . MET B 1 6 ? 3.711 48.469 42.438 1 34.88 6 MET B N 1
ATOM 3922 C CA . MET B 1 6 ? 3.379 49.812 42.875 1 34.88 6 MET B CA 1
ATOM 3923 C C . MET B 1 6 ? 4.633 50.594 43.281 1 34.88 6 MET B C 1
ATOM 3925 O O . MET B 1 6 ? 4.652 51.812 43.25 1 34.88 6 MET B O 1
ATOM 3929 N N . LEU B 1 7 ? 5.488 49.875 43.969 1 36.97 7 LEU B N 1
ATOM 3930 C CA . LEU B 1 7 ? 6.516 50.656 44.656 1 36.97 7 LEU B CA 1
ATOM 3931 C C . LEU B 1 7 ? 7.492 51.25 43.656 1 36.97 7 LEU B C 1
ATOM 3933 O O . LEU B 1 7 ? 7.984 52.375 43.875 1 36.97 7 LEU B O 1
ATOM 3937 N N . ASP B 1 8 ? 8.07 50.344 42.75 1 41.22 8 ASP B N 1
ATOM 3938 C CA . ASP B 1 8 ? 9.203 50.781 41.938 1 41.22 8 ASP B CA 1
ATOM 3939 C C . ASP B 1 8 ? 8.727 51.594 40.75 1 41.22 8 ASP B C 1
ATOM 3941 O O . ASP B 1 8 ? 9.461 51.781 39.781 1 41.22 8 ASP B O 1
ATOM 3945 N N . ASN B 1 9 ? 7.508 52.125 40.688 1 47.53 9 ASN B N 1
ATOM 3946 C CA . ASN B 1 9 ? 6.75 52.812 39.656 1 47.53 9 ASN B CA 1
ATOM 3947 C C . ASN B 1 9 ? 6.977 54.312 39.656 1 47.53 9 ASN B C 1
ATOM 3949 O O . ASN B 1 9 ? 6.219 55.062 39.062 1 47.53 9 ASN B O 1
ATOM 3953 N N . ALA B 1 10 ? 7.867 54.719 40.5 1 56.97 10 ALA B N 1
ATOM 3954 C CA . ALA B 1 10 ? 8.125 56.156 40.594 1 56.97 10 ALA B CA 1
ATOM 3955 C C . ALA B 1 10 ? 8.766 56.688 39.344 1 56.97 10 ALA B C 1
ATOM 3957 O O . ALA B 1 10 ? 8.43 57.781 38.875 1 56.97 10 ALA B O 1
ATOM 3958 N N . VAL B 1 11 ? 9.688 55.844 38.875 1 58.66 11 VAL B N 1
ATOM 3959 C CA . VAL B 1 11 ? 10.469 56.344 37.75 1 58.66 11 VAL B CA 1
ATOM 3960 C C . VAL B 1 11 ? 9.57 56.469 36.531 1 58.66 11 VAL B C 1
ATOM 3962 O O . VAL B 1 11 ? 9.492 57.562 35.906 1 58.66 11 VAL B O 1
ATOM 3965 N N . PRO B 1 12 ? 8.758 55.438 36.281 1 66.19 12 PRO B N 1
ATOM 3966 C CA . PRO B 1 12 ? 7.898 55.656 35.094 1 66.19 12 PRO B CA 1
ATOM 3967 C C . PRO B 1 12 ? 6.891 56.781 35.281 1 66.19 12 PRO B C 1
ATOM 3969 O O . PRO B 1 12 ? 6.594 57.5 34.344 1 66.19 12 PRO B O 1
ATOM 3972 N N . GLU B 1 13 ? 6.492 56.906 36.5 1 67.06 13 GLU B N 1
ATOM 3973 C CA . GLU B 1 13 ? 5.516 57.938 36.781 1 67.06 13 GLU B CA 1
ATOM 3974 C C . GLU B 1 13 ? 6.141 59.344 36.625 1 67.06 13 GLU B C 1
ATOM 3976 O O . GLU B 1 13 ? 5.496 60.25 36.125 1 67.06 13 GLU B O 1
ATOM 3981 N N . ALA B 1 14 ? 7.434 59.406 37.094 1 73.38 14 ALA B N 1
ATOM 3982 C CA . ALA B 1 14 ? 8.133 60.688 36.938 1 73.38 14 ALA B CA 1
ATOM 3983 C C . ALA B 1 14 ? 8.359 61 35.469 1 73.38 14 ALA B C 1
ATOM 3985 O O . ALA B 1 14 ? 8.172 62.156 35.062 1 73.38 14 ALA B O 1
ATOM 3986 N N . ILE B 1 15 ? 8.711 60 34.781 1 73.06 15 ILE B N 1
ATOM 3987 C CA . ILE B 1 15 ? 8.93 60.188 33.344 1 73.06 15 ILE B CA 1
ATOM 3988 C C . ILE B 1 15 ? 7.613 60.562 32.656 1 73.06 15 ILE B C 1
ATOM 3990 O O . ILE B 1 15 ? 7.559 61.5 31.875 1 73.06 15 ILE B O 1
ATOM 3994 N N . ALA B 1 16 ? 6.629 59.812 33.062 1 71.19 16 ALA B N 1
ATOM 3995 C CA . ALA B 1 16 ? 5.309 60.062 32.469 1 71.19 16 ALA B CA 1
ATOM 3996 C C . ALA B 1 16 ? 4.812 61.469 32.812 1 71.19 16 ALA B C 1
ATOM 3998 O O . ALA B 1 16 ? 4.219 62.125 31.953 1 71.19 16 ALA B O 1
ATOM 3999 N N . GLY B 1 17 ? 5.043 61.781 34.062 1 70.69 17 GLY B N 1
ATOM 4000 C CA . GLY B 1 17 ? 4.645 63.094 34.469 1 70.69 17 GLY B CA 1
ATOM 4001 C C . GLY B 1 17 ? 5.316 64.188 33.656 1 70.69 17 GLY B C 1
ATOM 4002 O O . GLY B 1 17 ? 4.656 65.125 33.219 1 70.69 17 GLY B O 1
ATOM 4003 N N . ALA B 1 18 ? 6.57 64.062 33.469 1 75.31 18 ALA B N 1
ATOM 4004 C CA . ALA B 1 18 ? 7.328 65 32.688 1 75.31 18 ALA B CA 1
ATOM 4005 C C . ALA B 1 18 ? 6.867 65.062 31.234 1 75.31 18 ALA B C 1
ATOM 4007 O O . ALA B 1 18 ? 6.711 66.125 30.656 1 75.31 18 ALA B O 1
ATOM 4008 N N . LEU B 1 19 ? 6.629 63.938 30.734 1 76.81 19 LEU B N 1
ATOM 4009 C CA . LEU B 1 19 ? 6.203 63.812 29.344 1 76.81 19 LEU B CA 1
ATOM 4010 C C . LEU B 1 19 ? 4.801 64.375 29.156 1 76.81 19 LEU B C 1
ATOM 4012 O O . LEU B 1 19 ? 4.523 65.062 28.156 1 76.81 19 LEU B O 1
ATOM 4016 N N . THR B 1 20 ? 3.932 64.062 30.078 1 72.75 20 THR B N 1
ATOM 4017 C CA . THR B 1 20 ? 2.564 64.562 30.016 1 72.75 20 THR B CA 1
ATOM 4018 C C . THR B 1 20 ? 2.541 66.062 30.094 1 72.75 20 THR B C 1
ATOM 4020 O O . THR B 1 20 ? 1.693 66.75 29.469 1 72.75 20 THR B O 1
ATOM 4023 N N . GLN B 1 21 ? 3.484 66.625 30.875 1 70.19 21 GLN B N 1
ATOM 4024 C CA . GLN B 1 21 ? 3.574 68.062 31.016 1 70.19 21 GLN B CA 1
ATOM 4025 C C . GLN B 1 21 ? 4.059 68.688 29.719 1 70.19 21 GLN B C 1
ATOM 4027 O O . GLN B 1 21 ? 3.545 69.75 29.297 1 70.19 21 GLN B O 1
ATOM 4032 N N . GLN B 1 22 ? 5.012 68.062 29.172 1 71.31 22 GLN B N 1
ATOM 4033 C CA . GLN B 1 22 ? 5.598 68.625 27.953 1 71.31 22 GLN B CA 1
ATOM 4034 C C . GLN B 1 22 ? 4.668 68.438 26.766 1 71.31 22 GLN B C 1
ATOM 4036 O O . GLN B 1 22 ? 4.59 69.312 25.891 1 71.31 22 GLN B O 1
ATOM 4041 N N . HIS B 1 23 ? 3.969 67.375 26.75 1 75.31 23 HIS B N 1
ATOM 4042 C CA . HIS B 1 23 ? 3.068 67 25.656 1 75.31 23 HIS B CA 1
ATOM 4043 C C . HIS B 1 23 ? 1.744 66.5 26.172 1 75.31 23 HIS B C 1
ATOM 4045 O O . HIS B 1 23 ? 1.534 65.25 26.188 1 75.31 23 HIS B O 1
ATOM 4051 N N . PRO B 1 24 ? 0.914 67.562 26.375 1 67.56 24 PRO B N 1
ATOM 4052 C CA . PRO B 1 24 ? -0.389 67.125 26.875 1 67.56 24 PRO B CA 1
ATOM 4053 C C . PRO B 1 24 ? -1.128 66.188 25.891 1 67.56 24 PRO B C 1
ATOM 4055 O O . PRO B 1 24 ? -1.064 66.438 24.672 1 67.56 24 PRO B O 1
ATOM 4058 N N . GLY B 1 25 ? -1.439 65 26.141 1 77.75 25 GLY B N 1
ATOM 4059 C CA . GLY B 1 25 ? -2.227 64.125 25.281 1 77.75 25 GLY B CA 1
ATOM 4060 C C . GLY B 1 25 ? -1.417 62.969 24.672 1 77.75 25 GLY B C 1
ATOM 4061 O O . GLY B 1 25 ? -1.934 62.188 23.875 1 77.75 25 GLY B O 1
ATOM 4062 N N . LEU B 1 26 ? -0.131 63.031 24.953 1 81 26 LEU B N 1
ATOM 4063 C CA . LEU B 1 26 ? 0.766 62.031 24.359 1 81 26 LEU B CA 1
ATOM 4064 C C . LEU B 1 26 ? 0.276 60.625 24.641 1 81 26 LEU B C 1
ATOM 4066 O O . LEU B 1 26 ? 0.191 59.812 23.734 1 81 26 LEU B O 1
ATOM 4070 N N . PHE B 1 27 ? -0.074 60.375 25.859 1 85.31 27 PHE B N 1
ATOM 4071 C CA . PHE B 1 27 ? -0.498 59.031 26.234 1 85.31 27 PHE B CA 1
ATOM 4072 C C . PHE B 1 27 ? -1.86 58.688 25.625 1 85.31 27 PHE B C 1
ATOM 4074 O O . PHE B 1 27 ? -2.139 57.531 25.281 1 85.31 27 PHE B O 1
ATOM 4081 N N . PHE B 1 28 ? -2.654 59.719 25.5 1 84.81 28 PHE B N 1
ATOM 4082 C CA . PHE B 1 28 ? -3.906 59.531 24.781 1 84.81 28 PHE B CA 1
ATOM 4083 C C . PHE B 1 28 ? -3.641 59.094 23.344 1 84.81 28 PHE B C 1
ATOM 4085 O O . PHE B 1 28 ? -4.289 58.188 22.828 1 84.81 28 PHE B O 1
ATOM 4092 N N . THR B 1 29 ? -2.713 59.719 22.719 1 83.19 29 THR B N 1
ATOM 4093 C CA . THR B 1 29 ? -2.34 59.406 21.359 1 83.19 29 THR B CA 1
ATOM 4094 C C . THR B 1 29 ? -1.849 57.969 21.266 1 83.19 29 THR B C 1
ATOM 4096 O O . THR B 1 29 ? -2.16 57.25 20.297 1 83.19 29 THR B O 1
ATOM 4099 N N . MET B 1 30 ? -1.106 57.5 22.25 1 86.25 30 MET B N 1
ATOM 4100 C CA . MET B 1 30 ? -0.6 56.125 22.281 1 86.25 30 MET B CA 1
ATOM 4101 C C . MET B 1 30 ? -1.748 55.125 22.328 1 86.25 30 MET B C 1
ATOM 4103 O O . MET B 1 30 ? -1.731 54.125 21.625 1 86.25 30 MET B O 1
ATOM 4107 N N . VAL B 1 31 ? -2.703 55.406 23.141 1 88.38 31 VAL B N 1
ATOM 4108 C CA . VAL B 1 31 ? -3.854 54.531 23.297 1 88.38 31 VAL B CA 1
ATOM 4109 C C . VAL B 1 31 ? -4.68 54.5 22.016 1 88.38 31 VAL B C 1
ATOM 4111 O O . VAL B 1 31 ? -5.148 53.438 21.594 1 88.38 31 VAL B O 1
ATOM 4114 N N . GLU B 1 32 ? -4.797 55.656 21.375 1 87.38 32 GLU B N 1
ATOM 4115 C CA . GLU B 1 32 ? -5.57 55.781 20.141 1 87.38 32 GLU B CA 1
ATOM 4116 C C . GLU B 1 32 ? -4.934 54.969 19 1 87.38 32 GLU B C 1
ATOM 4118 O O . GLU B 1 32 ? -5.637 54.438 18.141 1 87.38 32 GLU B O 1
ATOM 4123 N N . GLN B 1 33 ? -3.668 54.844 19.078 1 84.06 33 GLN B N 1
ATOM 4124 C CA . GLN B 1 33 ? -2.957 54.219 17.984 1 84.06 33 GLN B CA 1
ATOM 4125 C C . GLN B 1 33 ? -2.676 52.75 18.297 1 84.06 33 GLN B C 1
ATOM 4127 O O . GLN B 1 33 ? -2.209 52 17.422 1 84.06 33 GLN B O 1
ATOM 4132 N N . ALA B 1 34 ? -2.979 52.406 19.547 1 84.56 34 ALA B N 1
ATOM 4133 C CA . ALA B 1 34 ? -2.695 51.031 19.938 1 84.56 34 ALA B CA 1
ATOM 4134 C C . ALA B 1 34 ? -3.488 50.062 19.094 1 84.56 34 ALA B C 1
ATOM 4136 O O . ALA B 1 34 ? -4.648 50.312 18.75 1 84.56 34 ALA B O 1
ATOM 4137 N N . SER B 1 35 ? -2.826 49 18.688 1 84.75 35 SER B N 1
ATOM 4138 C CA . SER B 1 35 ? -3.475 47.969 17.875 1 84.75 35 SER B CA 1
ATOM 4139 C C . SER B 1 35 ? -4.32 47.031 18.734 1 84.75 35 SER B C 1
ATOM 4141 O O . SER B 1 35 ? -5.117 46.25 18.219 1 84.75 35 SER B O 1
ATOM 4143 N N . VAL B 1 36 ? -4.191 47.094 19.984 1 88.19 36 VAL B N 1
ATOM 4144 C CA . VAL B 1 36 ? -4.98 46.312 20.922 1 88.19 36 VAL B CA 1
ATOM 4145 C C . VAL B 1 36 ? -6.262 47.062 21.281 1 88.19 36 VAL B C 1
ATOM 4147 O O . VAL B 1 36 ? -6.25 48.281 21.438 1 88.19 36 VAL B O 1
ATOM 4150 N N . ALA B 1 37 ? -7.262 46.312 21.359 1 94.5 37 ALA B N 1
ATOM 4151 C CA . ALA B 1 37 ? -8.539 46.938 21.719 1 94.5 37 ALA B CA 1
ATOM 4152 C C . ALA B 1 37 ? -8.57 47.281 23.203 1 94.5 37 ALA B C 1
ATOM 4154 O O . ALA B 1 37 ? -8.352 46.406 24.062 1 94.5 37 ALA B O 1
ATOM 4155 N N . ILE B 1 38 ? -8.844 48.531 23.516 1 93.69 38 ILE B N 1
ATOM 4156 C CA . ILE B 1 38 ? -8.875 49.031 24.875 1 93.69 38 ILE B CA 1
ATOM 4157 C C . ILE B 1 38 ? -10.219 49.719 25.156 1 93.69 38 ILE B C 1
ATOM 4159 O O . ILE B 1 38 ? -10.711 50.469 24.328 1 93.69 38 ILE B O 1
ATOM 4163 N N . SER B 1 39 ? -10.812 49.406 26.266 1 94.94 39 SER B N 1
ATOM 4164 C CA . SER B 1 39 ? -12.031 50.062 26.703 1 94.94 39 SER B CA 1
ATOM 4165 C C . SER B 1 39 ? -11.977 50.406 28.188 1 94.94 39 SER B C 1
ATOM 4167 O O . SER B 1 39 ? -11.273 49.75 28.953 1 94.94 39 SER B O 1
ATOM 4169 N N . LEU B 1 40 ? -12.586 51.469 28.5 1 93.31 40 LEU B N 1
ATOM 4170 C CA . LEU B 1 40 ? -12.711 51.906 29.875 1 93.31 40 LEU B CA 1
ATOM 4171 C C . LEU B 1 40 ? -14.172 52.031 30.281 1 93.31 40 LEU B C 1
ATOM 4173 O O . LEU B 1 40 ? -14.984 52.594 29.547 1 93.31 40 LEU B O 1
ATOM 4177 N N . THR B 1 41 ? -14.5 51.469 31.406 1 94.56 41 THR B N 1
ATOM 4178 C CA . THR B 1 41 ? -15.859 51.594 31.922 1 94.56 41 THR B CA 1
ATOM 4179 C C . THR B 1 41 ? -15.867 52.281 33.281 1 94.56 41 THR B C 1
ATOM 4181 O O . THR B 1 41 ? -14.828 52.375 33.938 1 94.56 41 THR B O 1
ATOM 4184 N N . ASP B 1 42 ? -17 52.812 33.625 1 92.06 42 ASP B N 1
ATOM 4185 C CA . ASP B 1 42 ? -17.156 53.344 34.969 1 92.06 42 ASP B CA 1
ATOM 4186 C C . ASP B 1 42 ? -17.328 52.219 36 1 92.06 42 ASP B C 1
ATOM 4188 O O . ASP B 1 42 ? -17.172 51.031 35.656 1 92.06 42 ASP B O 1
ATOM 4192 N N . ALA B 1 43 ? -17.547 52.562 37.281 1 91.69 43 ALA B N 1
ATOM 4193 C CA . ALA B 1 43 ? -17.656 51.594 38.375 1 91.69 43 ALA B CA 1
ATOM 4194 C C . ALA B 1 43 ? -18.891 50.719 38.188 1 91.69 43 ALA B C 1
ATOM 4196 O O . ALA B 1 43 ? -18.969 49.625 38.75 1 91.69 43 ALA B O 1
ATOM 4197 N N . ARG B 1 44 ? -19.891 51.156 37.375 1 92.81 44 ARG B N 1
ATOM 4198 C CA . ARG B 1 44 ? -21.094 50.375 37.094 1 92.81 44 ARG B CA 1
ATOM 4199 C C . ARG B 1 44 ? -20.938 49.594 35.781 1 92.81 44 ARG B C 1
ATOM 4201 O O . ARG B 1 44 ? -21.922 49.062 35.281 1 92.81 44 ARG B O 1
ATOM 4208 N N . ALA B 1 45 ? -19.781 49.594 35.219 1 93.94 45 ALA B N 1
ATOM 4209 C CA . ALA B 1 45 ? -19.422 48.844 34 1 93.94 45 ALA B CA 1
ATOM 4210 C C . ALA B 1 45 ? -20.109 49.406 32.781 1 93.94 45 ALA B C 1
ATOM 4212 O O . ALA B 1 45 ? -20.562 48.656 31.906 1 93.94 45 ALA B O 1
ATOM 4213 N N . ASN B 1 46 ? -20.297 50.688 32.781 1 95.5 46 ASN B N 1
ATOM 4214 C CA . ASN B 1 46 ? -20.703 51.375 31.547 1 95.5 46 ASN B CA 1
ATOM 4215 C C . ASN B 1 46 ? -19.5 51.969 30.812 1 95.5 46 ASN B C 1
ATOM 4217 O O . ASN B 1 46 ? -18.641 52.625 31.422 1 95.5 46 ASN B O 1
ATOM 4221 N N . ILE B 1 47 ? -19.453 51.812 29.562 1 95.69 47 ILE B N 1
ATOM 4222 C CA . ILE B 1 47 ? -18.297 52.219 28.766 1 95.69 47 ILE B CA 1
ATOM 4223 C C . ILE B 1 47 ? -18.234 53.75 28.719 1 95.69 47 ILE B C 1
ATOM 4225 O O . ILE B 1 47 ? -19.203 54.406 28.344 1 95.69 47 ILE B O 1
ATOM 4229 N N . ILE B 1 48 ? -17.141 54.25 29.047 1 93.06 48 ILE B N 1
ATOM 4230 C CA . ILE B 1 48 ? -16.953 55.719 29.016 1 93.06 48 ILE B CA 1
ATOM 4231 C C . ILE B 1 48 ? -15.906 56.094 27.969 1 93.06 48 ILE B C 1
ATOM 4233 O O . ILE B 1 48 ? -15.789 57.25 27.578 1 93.06 48 ILE B O 1
ATOM 4237 N N . TYR B 1 49 ? -15.141 55.062 27.547 1 92.5 49 TYR B N 1
ATOM 4238 C CA . TYR B 1 49 ? -14.156 55.281 26.5 1 92.5 49 TYR B CA 1
ATOM 4239 C C . TYR B 1 49 ? -13.789 53.969 25.812 1 92.5 49 TYR B C 1
ATOM 4241 O O . TYR B 1 49 ? -13.828 52.906 26.438 1 92.5 49 TYR B O 1
ATOM 4249 N N . ALA B 1 50 ? -13.547 54.031 24.562 1 94.25 50 ALA B N 1
ATOM 4250 C CA . ALA B 1 50 ? -12.992 52.938 23.766 1 94.25 50 ALA B CA 1
ATOM 4251 C C . ALA B 1 50 ? -12.094 53.469 22.656 1 94.25 50 ALA B C 1
ATOM 4253 O O . ALA B 1 50 ? -12.414 54.5 22.031 1 94.25 50 ALA B O 1
ATOM 4254 N N . ASN B 1 51 ? -10.969 52.844 22.469 1 91.19 51 ASN B N 1
ATOM 4255 C CA . ASN B 1 51 ? -10.07 53.281 21.422 1 91.19 51 ASN B CA 1
ATOM 4256 C C . ASN B 1 51 ? -10.508 52.781 20.047 1 91.19 51 ASN B C 1
ATOM 4258 O O . ASN B 1 51 ? -11.43 51.969 19.938 1 91.19 51 ASN B O 1
ATOM 4262 N N . PRO B 1 52 ? -9.93 53.25 18.984 1 92.75 52 PRO B N 1
ATOM 4263 C CA . PRO B 1 52 ? -10.305 52.844 17.625 1 92.75 52 PRO B CA 1
ATOM 4264 C C . PRO B 1 52 ? -10.188 51.344 17.391 1 92.75 52 PRO B C 1
ATOM 4266 O O . PRO B 1 52 ? -11.008 50.75 16.688 1 92.75 52 PRO B O 1
ATOM 4269 N N . ALA B 1 53 ? -9.18 50.719 17.953 1 92.94 53 ALA B N 1
ATOM 4270 C CA . ALA B 1 53 ? -9.016 49.281 17.797 1 92.94 53 ALA B CA 1
ATOM 4271 C C . ALA B 1 53 ? -10.219 48.5 18.344 1 92.94 53 ALA B C 1
ATOM 4273 O O . ALA B 1 53 ? -10.656 47.531 17.75 1 92.94 53 ALA B O 1
ATOM 4274 N N . PHE B 1 54 ? -10.711 48.938 19.516 1 95.5 54 PHE B N 1
ATOM 4275 C CA . PHE B 1 54 ? -11.898 48.344 20.109 1 95.5 54 PHE B CA 1
ATOM 4276 C C . PHE B 1 54 ? -13.109 48.531 19.203 1 95.5 54 PHE B C 1
ATOM 4278 O O . PHE B 1 54 ? -13.883 47.594 19 1 95.5 54 PHE B O 1
ATOM 4285 N N . CYS B 1 55 ? -13.219 49.688 18.625 1 95.94 55 CYS B N 1
ATOM 4286 C CA . CYS B 1 55 ? -14.328 49.969 17.734 1 95.94 55 CYS B CA 1
ATOM 4287 C C . CYS B 1 55 ? -14.25 49.125 16.484 1 95.94 55 CYS B C 1
ATOM 4289 O O . CYS B 1 55 ? -15.258 48.531 16.062 1 95.94 55 CYS B O 1
ATOM 4291 N N . ARG B 1 56 ? -13.109 48.969 15.922 1 94.75 56 ARG B N 1
ATOM 4292 C CA . ARG B 1 56 ? -12.922 48.156 14.734 1 94.75 56 ARG B CA 1
ATOM 4293 C C . ARG B 1 56 ? -13.211 46.688 15.031 1 94.75 56 ARG B C 1
ATOM 4295 O O . ARG B 1 56 ? -13.859 46 14.242 1 94.75 56 ARG B O 1
ATOM 4302 N N . GLN B 1 57 ? -12.75 46.219 16.125 1 94.94 57 GLN B N 1
ATOM 4303 C CA . GLN B 1 57 ? -12.898 44.812 16.5 1 94.94 57 GLN B CA 1
ATOM 4304 C C . GLN B 1 57 ? -14.359 44.438 16.75 1 94.94 57 GLN B C 1
ATOM 4306 O O . GLN B 1 57 ? -14.812 43.375 16.391 1 94.94 57 GLN B O 1
ATOM 4311 N N . THR B 1 58 ? -15.094 45.344 17.391 1 95.81 58 THR B N 1
ATOM 4312 C CA . THR B 1 58 ? -16.469 45.031 17.797 1 95.81 58 THR B CA 1
ATOM 4313 C C . THR B 1 58 ? -17.453 45.438 16.703 1 95.81 58 THR B C 1
ATOM 4315 O O . THR B 1 58 ? -18.578 44.938 16.656 1 95.81 58 THR B O 1
ATOM 4318 N N . GLY B 1 59 ? -17.047 46.438 15.875 1 96 59 GLY B N 1
ATOM 4319 C CA . GLY B 1 59 ? -17.906 46.906 14.812 1 96 59 GLY B CA 1
ATOM 4320 C C . GLY B 1 59 ? -18.781 48.094 15.242 1 96 59 GLY B C 1
ATOM 4321 O O . GLY B 1 59 ? -19.609 48.562 14.453 1 96 59 GLY B O 1
ATOM 4322 N N . TYR B 1 60 ? -18.688 48.531 16.484 1 96 60 TYR B N 1
ATOM 4323 C CA . TYR B 1 60 ? -19.469 49.656 17 1 96 60 TYR B CA 1
ATOM 4324 C C . TYR B 1 60 ? -18.672 50.938 16.969 1 96 60 TYR B C 1
ATOM 4326 O O . TYR B 1 60 ? -17.469 50.938 17.234 1 96 60 TYR B O 1
ATOM 4334 N N . SER B 1 61 ? -19.281 52.031 16.672 1 94.38 61 SER B N 1
ATOM 4335 C CA . SER B 1 61 ? -18.625 53.344 16.812 1 94.38 61 SER B CA 1
ATOM 4336 C C . SER B 1 61 ? -18.516 53.75 18.281 1 94.38 61 SER B C 1
ATOM 4338 O O . SER B 1 61 ? -19.219 53.188 19.125 1 94.38 61 SER B O 1
ATOM 4340 N N . LEU B 1 62 ? -17.625 54.625 18.531 1 93.12 62 LEU B N 1
ATOM 4341 C CA . LEU B 1 62 ? -17.469 55.094 19.906 1 93.12 62 LEU B CA 1
ATOM 4342 C C . LEU B 1 62 ? -18.797 55.656 20.438 1 93.12 62 LEU B C 1
ATOM 4344 O O . LEU B 1 62 ? -19.172 55.406 21.578 1 93.12 62 LEU B O 1
ATOM 4348 N N . ALA B 1 63 ? -19.5 56.344 19.609 1 92.12 63 ALA B N 1
ATOM 4349 C CA . ALA B 1 63 ? -20.781 56.938 19.984 1 92.12 63 ALA B CA 1
ATOM 4350 C C . ALA B 1 63 ? -21.781 55.875 20.391 1 92.12 63 ALA B C 1
ATOM 4352 O O . ALA B 1 63 ? -22.547 56.062 21.344 1 92.12 63 ALA B O 1
ATOM 4353 N N . GLN B 1 64 ? -21.781 54.781 19.719 1 94.19 64 GLN B N 1
ATOM 4354 C CA . GLN B 1 64 ? -22.703 53.688 20 1 94.19 64 GLN B CA 1
ATOM 4355 C C . GLN B 1 64 ? -22.312 52.938 21.266 1 94.19 64 GLN B C 1
ATOM 4357 O O . GLN B 1 64 ? -23.156 52.375 21.938 1 94.19 64 GLN B O 1
ATOM 4362 N N . LEU B 1 65 ? -21.047 52.969 21.578 1 95 65 LEU B N 1
ATOM 4363 C CA . LEU B 1 65 ? -20.516 52.188 22.703 1 95 65 LEU B CA 1
ATOM 4364 C C . LEU B 1 65 ? -20.672 52.969 24 1 95 65 LEU B C 1
ATOM 4366 O O . LEU B 1 65 ? -20.797 52.375 25.078 1 95 65 LEU B O 1
ATOM 4370 N N . LEU B 1 66 ? -20.719 54.281 23.953 1 93.75 66 LEU B N 1
ATOM 4371 C CA . LEU B 1 66 ? -20.734 55.094 25.156 1 93.75 66 LEU B CA 1
ATOM 4372 C C . LEU B 1 66 ? -21.969 54.812 26 1 93.75 66 LEU B C 1
ATOM 4374 O O . LEU B 1 66 ? -23.078 54.781 25.484 1 93.75 66 LEU B O 1
ATOM 4378 N N . ASN B 1 67 ? -21.75 54.594 27.203 1 94 67 ASN B N 1
ATOM 4379 C CA . ASN B 1 67 ? -22.766 54.375 28.234 1 94 67 ASN B CA 1
ATOM 4380 C C . ASN B 1 67 ? -23.438 53.031 28.094 1 94 67 ASN B C 1
ATOM 4382 O O . ASN B 1 67 ? -24.469 52.75 28.719 1 94 67 ASN B O 1
ATOM 4386 N N . GLN B 1 68 ? -22.953 52.25 27.234 1 94.94 68 GLN B N 1
ATOM 4387 C CA . GLN B 1 68 ? -23.422 50.875 27.141 1 94.94 68 GLN B CA 1
ATOM 4388 C C . GLN B 1 68 ? -22.594 49.938 28.031 1 94.94 68 GLN B C 1
ATOM 4390 O O . GLN B 1 68 ? -21.453 50.25 28.375 1 94.94 68 GLN B O 1
ATOM 4395 N N . ASN B 1 69 ? -23.25 48.781 28.375 1 94.56 69 ASN B N 1
ATOM 4396 C CA . ASN B 1 69 ? -22.547 47.75 29.094 1 94.56 69 ASN B CA 1
ATOM 4397 C C . ASN B 1 69 ? -21.875 46.75 28.141 1 94.56 69 ASN B C 1
ATOM 4399 O O . ASN B 1 69 ? -22.469 46.375 27.125 1 94.56 69 ASN B O 1
ATOM 4403 N N . PRO B 1 70 ? -20.609 46.375 28.406 1 93.88 70 PRO B N 1
ATOM 4404 C CA . PRO B 1 70 ? -19.906 45.438 27.516 1 93.88 70 PRO B CA 1
ATOM 4405 C C . PRO B 1 70 ? -20.656 44.125 27.328 1 93.88 70 PRO B C 1
ATOM 4407 O O . PRO B 1 70 ? -20.359 43.344 26.422 1 93.88 70 PRO B O 1
ATOM 4410 N N . ARG B 1 71 ? -21.656 43.875 28.156 1 92.19 71 ARG B N 1
ATOM 4411 C CA . ARG B 1 71 ? -22.516 42.719 27.984 1 92.19 71 ARG B CA 1
ATOM 4412 C C . ARG B 1 71 ? -23.125 42.688 26.578 1 92.19 71 ARG B C 1
ATOM 4414 O O . ARG B 1 71 ? -23.547 41.625 26.109 1 92.19 71 ARG B O 1
ATOM 4421 N N . LEU B 1 72 ? -23.141 43.844 25.953 1 93.31 72 LEU B N 1
ATOM 4422 C CA . LEU B 1 72 ? -23.656 43.938 24.594 1 93.31 72 LEU B CA 1
ATOM 4423 C C . LEU B 1 72 ? -22.859 43.062 23.641 1 93.31 72 LEU B C 1
ATOM 4425 O O . LEU B 1 72 ? -23.391 42.625 22.625 1 93.31 72 LEU B O 1
ATOM 4429 N N . LEU B 1 73 ? -21.594 42.75 23.984 1 95.12 73 LEU B N 1
ATOM 4430 C CA . LEU B 1 73 ? -20.734 41.938 23.125 1 95.12 73 LEU B CA 1
ATOM 4431 C C . LEU B 1 73 ? -20.859 40.469 23.484 1 95.12 73 LEU B C 1
ATOM 4433 O O . LEU B 1 73 ? -20.281 39.625 22.812 1 95.12 73 LEU B O 1
ATOM 4437 N N . ALA B 1 74 ? -21.531 40.188 24.594 1 92.25 74 ALA B N 1
ATOM 4438 C CA . ALA B 1 74 ? -21.625 38.812 25.094 1 92.25 74 ALA B CA 1
ATOM 4439 C C . ALA B 1 74 ? -22.375 37.938 24.094 1 92.25 74 ALA B C 1
ATOM 4441 O O . ALA B 1 74 ? -23.328 38.375 23.453 1 92.25 74 ALA B O 1
ATOM 4442 N N . SER B 1 75 ? -21.766 36.812 23.938 1 89.38 75 SER B N 1
ATOM 4443 C CA . SER B 1 75 ? -22.438 35.812 23.109 1 89.38 75 SER B CA 1
ATOM 4444 C C . SER B 1 75 ? -23.016 34.688 23.969 1 89.38 75 SER B C 1
ATOM 4446 O O . SER B 1 75 ? -22.719 34.594 25.156 1 89.38 75 SER B O 1
ATOM 4448 N N . SER B 1 76 ? -23.906 33.844 23.453 1 85.31 76 SER B N 1
ATOM 4449 C CA . SER B 1 76 ? -24.5 32.719 24.172 1 85.31 76 SER B CA 1
ATOM 4450 C C . SER B 1 76 ? -23.562 31.5 24.172 1 85.31 76 SER B C 1
ATOM 4452 O O . SER B 1 76 ? -23.828 30.5 24.828 1 85.31 76 SER B O 1
ATOM 4454 N N . GLN B 1 77 ? -22.391 31.75 23.609 1 89.62 77 GLN B N 1
ATOM 4455 C CA . GLN B 1 77 ? -21.5 30.594 23.453 1 89.62 77 GLN B CA 1
ATOM 4456 C C . GLN B 1 77 ? -20.531 30.484 24.625 1 89.62 77 GLN B C 1
ATOM 4458 O O . GLN B 1 77 ? -19.938 29.422 24.859 1 89.62 77 GLN B O 1
ATOM 4463 N N . THR B 1 78 ? -20.219 31.562 25.375 1 93.31 78 THR B N 1
ATOM 4464 C CA . THR B 1 78 ? -19.391 31.516 26.578 1 93.31 78 THR B CA 1
ATOM 4465 C C . THR B 1 78 ? -20.188 30.984 27.766 1 93.31 78 THR B C 1
ATOM 4467 O O . THR B 1 78 ? -21.266 31.5 28.078 1 93.31 78 THR B O 1
ATOM 4470 N N . PRO B 1 79 ? -19.672 29.984 28.391 1 92.94 79 PRO B N 1
ATOM 4471 C CA . PRO B 1 79 ? -20.359 29.453 29.578 1 92.94 79 PRO B CA 1
ATOM 4472 C C . PRO B 1 79 ? -20.547 30.5 30.672 1 92.94 79 PRO B C 1
ATOM 4474 O O . PRO B 1 79 ? -19.656 31.328 30.906 1 92.94 79 PRO B O 1
ATOM 4477 N N . ARG B 1 80 ? -21.641 30.344 31.422 1 93.31 80 ARG B N 1
ATOM 4478 C CA . ARG B 1 80 ? -22 31.297 32.469 1 93.31 80 ARG B CA 1
ATOM 4479 C C . ARG B 1 80 ? -20.984 31.297 33.594 1 93.31 80 ARG B C 1
ATOM 4481 O O . ARG B 1 80 ? -20.734 32.312 34.219 1 93.31 80 ARG B O 1
ATOM 4488 N N . GLU B 1 81 ? -20.484 30.094 33.75 1 94.12 81 GLU B N 1
ATOM 4489 C CA . GLU B 1 81 ? -19.531 29.922 34.844 1 94.12 81 GLU B CA 1
ATOM 4490 C C . GLU B 1 81 ? -18.312 30.828 34.656 1 94.12 81 GLU B C 1
ATOM 4492 O O . GLU B 1 81 ? -17.719 31.297 35.625 1 94.12 81 GLU B O 1
ATOM 4497 N N . ILE B 1 82 ? -17.969 31.125 33.438 1 94.75 82 ILE B N 1
ATOM 4498 C CA . ILE B 1 82 ? -16.812 31.953 33.156 1 94.75 82 ILE B CA 1
ATOM 4499 C C . ILE B 1 82 ? -17.109 33.406 33.531 1 94.75 82 ILE B C 1
ATOM 4501 O O . ILE B 1 82 ? -16.266 34.062 34.156 1 94.75 82 ILE B O 1
ATOM 4505 N N . TYR B 1 83 ? -18.266 33.938 33.25 1 94.12 83 TYR B N 1
ATOM 4506 C CA . TYR B 1 83 ? -18.672 35.281 33.625 1 94.12 83 TYR B CA 1
ATOM 4507 C C . TYR B 1 83 ? -18.766 35.438 35.125 1 94.12 83 TYR B C 1
ATOM 4509 O O . TYR B 1 83 ? -18.391 36.469 35.688 1 94.12 83 TYR B O 1
ATOM 4517 N N . GLN B 1 84 ? -19.312 34.406 35.719 1 95.12 84 GLN B N 1
ATOM 4518 C CA . GLN B 1 84 ? -19.438 34.438 37.188 1 95.12 84 GLN B CA 1
ATOM 4519 C C . GLN B 1 84 ? -18.062 34.562 37.844 1 95.12 84 GLN B C 1
ATOM 4521 O O . GLN B 1 84 ? -17.891 35.375 38.75 1 95.12 84 GLN B O 1
ATOM 4526 N N . GLU B 1 85 ? -17.203 33.719 37.406 1 96.12 85 GLU B N 1
ATOM 4527 C CA . GLU B 1 85 ? -15.852 33.812 37.938 1 96.12 85 GLU B CA 1
ATOM 4528 C C . GLU B 1 85 ? -15.227 35.156 37.688 1 96.12 85 GLU B C 1
ATOM 4530 O O . GLU B 1 85 ? -14.531 35.719 38.531 1 96.12 85 GLU B O 1
ATOM 4535 N N . MET B 1 86 ? -15.422 35.719 36.469 1 95.56 86 MET B N 1
ATOM 4536 C CA . MET B 1 86 ? -14.906 37.031 36.125 1 95.56 86 MET B CA 1
ATOM 4537 C C . MET B 1 86 ? -15.383 38.094 37.094 1 95.56 86 MET B C 1
ATOM 4539 O O . MET B 1 86 ? -14.578 38.812 37.656 1 95.56 86 MET B O 1
ATOM 4543 N N . TRP B 1 87 ? -16.656 38.156 37.406 1 94.44 87 TRP B N 1
ATOM 4544 C CA . TRP B 1 87 ? -17.234 39.219 38.25 1 94.44 87 TRP B CA 1
ATOM 4545 C C . TRP B 1 87 ? -16.859 39.031 39.719 1 94.44 87 TRP B C 1
ATOM 4547 O O . TRP B 1 87 ? -16.641 40 40.438 1 94.44 87 TRP B O 1
ATOM 4557 N N . GLN B 1 88 ? -16.859 37.75 40.062 1 96.31 88 GLN B N 1
ATOM 4558 C CA . GLN B 1 88 ? -16.406 37.469 41.438 1 96.31 88 GLN B CA 1
ATOM 4559 C C . GLN B 1 88 ? -15.016 38.031 41.688 1 96.31 88 GLN B C 1
ATOM 4561 O O . GLN B 1 88 ? -14.75 38.625 42.719 1 96.31 88 GLN B O 1
ATOM 4566 N N . THR B 1 89 ? -14.172 37.875 40.719 1 96.56 89 THR B N 1
ATOM 4567 C CA . THR B 1 89 ? -12.797 38.344 40.844 1 96.56 89 THR B CA 1
ATOM 4568 C C . THR B 1 89 ? -12.742 39.875 40.781 1 96.56 89 THR B C 1
ATOM 4570 O O . THR B 1 89 ? -12.062 40.5 41.594 1 96.56 89 THR B O 1
ATOM 4573 N N . LEU B 1 90 ? -13.484 40.5 39.906 1 94.56 90 LEU B N 1
ATOM 4574 C CA . LEU B 1 90 ? -13.477 41.938 39.688 1 94.56 90 LEU B CA 1
ATOM 4575 C C . LEU B 1 90 ? -14.055 42.656 40.906 1 94.56 90 LEU B C 1
ATOM 4577 O O . LEU B 1 90 ? -13.57 43.719 41.312 1 94.56 90 LEU B O 1
ATOM 4581 N N . LEU B 1 91 ? -15.062 42.094 41.531 1 92.5 91 LEU B N 1
ATOM 4582 C CA . LEU B 1 91 ? -15.711 42.688 42.688 1 92.5 91 LEU B CA 1
ATOM 4583 C C . LEU B 1 91 ? -14.789 42.656 43.906 1 92.5 91 LEU B C 1
ATOM 4585 O O . LEU B 1 91 ? -14.953 43.469 44.844 1 92.5 91 LEU B O 1
ATOM 4589 N N . GLN B 1 92 ? -13.828 41.781 43.906 1 93.94 92 GLN B N 1
ATOM 4590 C CA . GLN B 1 92 ? -12.812 41.719 44.938 1 93.94 92 GLN B CA 1
ATOM 4591 C C . GLN B 1 92 ? -11.656 42.656 44.625 1 93.94 92 GLN B C 1
ATOM 4593 O O . GLN B 1 92 ? -10.617 42.625 45.281 1 93.94 92 GLN B O 1
ATOM 4598 N N . ARG B 1 93 ? -11.812 43.5 43.562 1 92.19 93 ARG B N 1
ATOM 4599 C CA . ARG B 1 93 ? -10.844 44.5 43.125 1 92.19 93 ARG B CA 1
ATOM 4600 C C . ARG B 1 93 ? -9.562 43.812 42.625 1 92.19 93 ARG B C 1
ATOM 4602 O O . ARG B 1 93 ? -8.461 44.344 42.844 1 92.19 93 ARG B O 1
ATOM 4609 N N . GLN B 1 94 ? -9.758 42.625 42.125 1 93 94 GLN B N 1
ATOM 4610 C CA . GLN B 1 94 ? -8.641 41.906 41.562 1 93 94 GLN B CA 1
ATOM 4611 C C . GLN B 1 94 ? -8.758 41.844 40.031 1 93 94 GLN B C 1
ATOM 4613 O O . GLN B 1 94 ? -9.867 41.719 39.5 1 93 94 GLN B O 1
ATOM 4618 N N . PRO B 1 95 ? -7.609 41.938 39.344 1 93.81 95 PRO B N 1
ATOM 4619 C CA . PRO B 1 95 ? -7.648 41.781 37.906 1 93.81 95 PRO B CA 1
ATOM 4620 C C . PRO B 1 95 ? -8.047 40.375 37.438 1 93.81 95 PRO B C 1
ATOM 4622 O O . PRO B 1 95 ? -7.762 39.406 38.125 1 93.81 95 PRO B O 1
ATOM 4625 N N . TRP B 1 96 ? -8.719 40.281 36.312 1 95.44 96 TRP B N 1
ATOM 4626 C CA . TRP B 1 96 ? -9.164 39 35.75 1 95.44 96 TRP B CA 1
ATOM 4627 C C . TRP B 1 96 ? -8.672 38.844 34.312 1 95.44 96 TRP B C 1
ATOM 4629 O O . TRP B 1 96 ? -8.68 39.812 33.531 1 95.44 96 TRP B O 1
ATOM 4639 N N . ARG B 1 97 ? -8.156 37.688 34 1 94.5 97 ARG B N 1
ATOM 4640 C CA . ARG B 1 97 ? -7.754 37.312 32.656 1 94.5 97 ARG B CA 1
ATOM 4641 C C . ARG B 1 97 ? -8.445 36.062 32.188 1 94.5 97 ARG B C 1
ATOM 4643 O O . ARG B 1 97 ? -8.586 35.094 32.938 1 94.5 97 ARG B O 1
ATOM 4650 N N . GLY B 1 98 ? -8.922 36.031 30.938 1 94.12 98 GLY B N 1
ATOM 4651 C CA . GLY B 1 98 ? -9.57 34.844 30.422 1 94.12 98 GLY B CA 1
ATOM 4652 C C . GLY B 1 98 ? -9.953 34.969 28.953 1 94.12 98 GLY B C 1
ATOM 4653 O O . GLY B 1 98 ? -9.609 35.938 28.297 1 94.12 98 GLY B O 1
ATOM 4654 N N . GLN B 1 99 ? -10.531 33.938 28.453 1 95.31 99 GLN B N 1
ATOM 4655 C CA . GLN B 1 99 ? -11.008 33.906 27.078 1 95.31 99 GLN B CA 1
ATOM 4656 C C . GLN B 1 99 ? -12.539 33.906 27.031 1 95.31 99 GLN B C 1
ATOM 4658 O O . GLN B 1 99 ? -13.195 33.281 27.844 1 95.31 99 GLN B O 1
ATOM 4663 N N . LEU B 1 100 ? -13.117 34.719 26.125 1 95.88 100 LEU B N 1
ATOM 4664 C CA . LEU B 1 100 ? -14.555 34.812 25.906 1 95.88 100 LEU B CA 1
ATOM 4665 C C . LEU B 1 100 ? -14.883 34.719 24.406 1 95.88 100 LEU B C 1
ATOM 4667 O O . LEU B 1 100 ? -14.062 35.094 23.562 1 95.88 100 LEU B O 1
ATOM 4671 N N . ILE B 1 101 ? -16.016 34.156 24.109 1 95.94 101 ILE B N 1
ATOM 4672 C CA . ILE B 1 101 ? -16.562 34.281 22.766 1 95.94 101 ILE B CA 1
ATOM 4673 C C . ILE B 1 101 ? -17.531 35.469 22.703 1 95.94 101 ILE B C 1
ATOM 4675 O O . ILE B 1 101 ? -18.609 35.438 23.312 1 95.94 101 ILE B O 1
ATOM 4679 N N . ASN B 1 102 ? -17.141 36.531 21.969 1 96.12 102 ASN B N 1
ATOM 4680 C CA . ASN B 1 102 ? -17.969 37.75 21.828 1 96.12 102 ASN B CA 1
ATOM 4681 C C . ASN B 1 102 ? -18.656 37.812 20.469 1 96.12 102 ASN B C 1
ATOM 4683 O O . ASN B 1 102 ? -18.328 37.031 19.562 1 96.12 102 ASN B O 1
ATOM 4687 N N . GLN B 1 103 ? -19.594 38.656 20.375 1 96 103 GLN B N 1
ATOM 4688 C CA . GLN B 1 103 ? -20.328 38.844 19.141 1 96 103 GLN B CA 1
ATOM 4689 C C . GLN B 1 103 ? -20.188 40.281 18.641 1 96 103 GLN B C 1
ATOM 4691 O O . GLN B 1 103 ? -20.359 41.219 19.422 1 96 103 GLN B O 1
ATOM 4696 N N . ARG B 1 104 ? -19.812 40.375 17.375 1 96.06 104 ARG B N 1
ATOM 4697 C CA . ARG B 1 104 ? -19.703 41.688 16.766 1 96.06 104 ARG B CA 1
ATOM 4698 C C . ARG B 1 104 ? -21.078 42.281 16.453 1 96.06 104 ARG B C 1
ATOM 4700 O O . ARG B 1 104 ? -22.094 41.594 16.547 1 96.06 104 ARG B O 1
ATOM 4707 N N . ARG B 1 105 ? -21.078 43.531 16.078 1 95.38 105 ARG B N 1
ATOM 4708 C CA . ARG B 1 105 ? -22.328 44.188 15.711 1 95.38 105 ARG B CA 1
ATOM 4709 C C . ARG B 1 105 ? -23.016 43.438 14.555 1 95.38 105 ARG B C 1
ATOM 4711 O O . ARG B 1 105 ? -24.234 43.375 14.516 1 95.38 105 ARG B O 1
ATOM 4718 N N . ASP B 1 106 ? -22.266 42.906 13.672 1 94.31 106 ASP B N 1
ATOM 4719 C CA . ASP B 1 106 ? -22.797 42.219 12.492 1 94.31 106 ASP B CA 1
ATOM 4720 C C . ASP B 1 106 ? -23.203 40.812 12.82 1 94.31 106 ASP B C 1
ATOM 4722 O O . ASP B 1 106 ? -23.656 40.062 11.938 1 94.31 106 ASP B O 1
ATOM 4726 N N . GLY B 1 107 ? -23.016 40.375 13.992 1 93.19 107 GLY B N 1
ATOM 4727 C CA . GLY B 1 107 ? -23.453 39.031 14.398 1 93.19 107 GLY B CA 1
ATOM 4728 C C . GLY B 1 107 ? -22.328 38.031 14.383 1 93.19 107 GLY B C 1
ATOM 4729 O O . GLY B 1 107 ? -22.484 36.906 14.883 1 93.19 107 GLY B O 1
ATOM 4730 N N . GLY B 1 108 ? -21.219 38.406 13.797 1 94.06 108 GLY B N 1
ATOM 4731 C CA . GLY B 1 108 ? -20.094 37.469 13.734 1 94.06 108 GLY B CA 1
ATOM 4732 C C . GLY B 1 108 ? -19.5 37.188 15.102 1 94.06 108 GLY B C 1
ATOM 4733 O O . GLY B 1 108 ? -19.406 38.062 15.953 1 94.06 108 GLY B O 1
ATOM 4734 N N . LEU B 1 109 ? -19.203 35.875 15.359 1 94.81 109 LEU B N 1
ATOM 4735 C CA . LEU B 1 109 ? -18.594 35.469 16.625 1 94.81 109 LEU B CA 1
ATOM 4736 C C . LEU B 1 109 ? -17.062 35.5 16.531 1 94.81 109 LEU B C 1
ATOM 4738 O O . LEU B 1 109 ? -16.5 35.25 15.461 1 94.81 109 LEU B O 1
ATOM 4742 N N . TYR B 1 110 ? -16.438 35.906 17.562 1 95.31 110 TYR B N 1
ATOM 4743 C CA . TYR B 1 110 ? -14.984 35.875 17.609 1 95.31 110 TYR B CA 1
ATOM 4744 C C . TYR B 1 110 ? -14.492 35.562 19.016 1 95.31 110 TYR B C 1
ATOM 4746 O O . TYR B 1 110 ? -15.148 35.875 20.016 1 95.31 110 TYR B O 1
ATOM 4754 N N . LEU B 1 111 ? -13.383 34.812 19.094 1 95.44 111 LEU B N 1
ATOM 4755 C CA . LEU B 1 111 ? -12.727 34.438 20.344 1 95.44 111 LEU B CA 1
ATOM 4756 C C . LEU B 1 111 ? -11.781 35.531 20.812 1 95.44 111 LEU B C 1
ATOM 4758 O O . LEU B 1 111 ? -10.922 35.969 20.047 1 95.44 111 LEU B O 1
ATOM 4762 N N . VAL B 1 112 ? -11.969 35.969 22.016 1 95.5 112 VAL B N 1
ATOM 4763 C CA . VAL B 1 112 ? -11.156 37.094 22.484 1 95.5 112 VAL B CA 1
ATOM 4764 C C . VAL B 1 112 ? -10.398 36.688 23.75 1 95.5 112 VAL B C 1
ATOM 4766 O O . VAL B 1 112 ? -10.922 35.938 24.578 1 95.5 112 VAL B O 1
ATOM 4769 N N . ASP B 1 113 ? -9.156 36.969 23.781 1 94.44 113 ASP B N 1
ATOM 4770 C CA . ASP B 1 113 ? -8.352 36.969 25 1 94.44 113 ASP B CA 1
ATOM 4771 C C . ASP B 1 113 ? -8.43 38.312 25.703 1 94.44 113 ASP B C 1
ATOM 4773 O O . ASP B 1 113 ? -8.039 39.344 25.141 1 94.44 113 ASP B O 1
ATOM 4777 N N . ILE B 1 114 ? -8.938 38.406 26.953 1 95.44 114 ILE B N 1
ATOM 4778 C CA . ILE B 1 114 ? -9.258 39.688 27.562 1 95.44 114 ILE B CA 1
ATOM 4779 C C . ILE B 1 114 ? -8.609 39.781 28.953 1 95.44 114 ILE B C 1
ATOM 4781 O O . ILE B 1 114 ? -8.57 38.781 29.688 1 95.44 114 ILE B O 1
ATOM 4785 N N . ASP B 1 115 ? -8.039 40.875 29.219 1 94.31 115 ASP B N 1
ATOM 4786 C CA . ASP B 1 115 ? -7.547 41.281 30.531 1 94.31 115 ASP B CA 1
ATOM 4787 C C . ASP B 1 115 ? -8.352 42.469 31.078 1 94.31 115 ASP B C 1
ATOM 4789 O O . ASP B 1 115 ? -8.406 43.531 30.469 1 94.31 115 ASP B O 1
ATOM 4793 N N . ILE B 1 116 ? -8.961 42.344 32.25 1 95.06 116 ILE B N 1
ATOM 4794 C CA . ILE B 1 116 ? -9.727 43.406 32.906 1 95.06 116 ILE B CA 1
ATOM 4795 C C . ILE B 1 116 ? -9.086 43.781 34.219 1 95.06 116 ILE B C 1
ATOM 4797 O O . ILE B 1 116 ? -8.867 42.906 35.062 1 95.06 116 ILE B O 1
ATOM 4801 N N . THR B 1 117 ? -8.828 45.031 34.375 1 92.56 117 THR B N 1
ATOM 4802 C CA . THR B 1 117 ? -8.172 45.5 35.594 1 92.56 117 THR B CA 1
ATOM 4803 C C . THR B 1 117 ? -9.008 46.594 36.281 1 92.56 117 THR B C 1
ATOM 4805 O O . THR B 1 117 ? -9.328 47.594 35.656 1 92.56 117 THR B O 1
ATOM 4808 N N . PRO B 1 118 ? -9.336 46.438 37.562 1 92.88 118 PRO B N 1
ATOM 4809 C CA . PRO B 1 118 ? -9.969 47.531 38.312 1 92.88 118 PRO B CA 1
ATOM 4810 C C . PRO B 1 118 ? -9.016 48.688 38.594 1 92.88 118 PRO B C 1
ATOM 4812 O O . PRO B 1 118 ? -7.867 48.469 38.969 1 92.88 118 PRO B O 1
ATOM 4815 N N . VAL B 1 119 ? -9.422 49.875 38.25 1 87.94 119 VAL B N 1
ATOM 4816 C CA . VAL B 1 119 ? -8.656 51.062 38.562 1 87.94 119 VAL B CA 1
ATOM 4817 C C . VAL B 1 119 ? -9.25 51.781 39.781 1 87.94 119 VAL B C 1
ATOM 4819 O O . VAL B 1 119 ? -10.414 52.156 39.781 1 87.94 119 VAL B O 1
ATOM 4822 N N . LEU B 1 120 ? -8.414 51.938 40.812 1 86.94 120 LEU B N 1
ATOM 4823 C CA . LEU B 1 120 ? -8.875 52.5 42.062 1 86.94 120 LEU B CA 1
ATOM 4824 C C . LEU B 1 120 ? -8.406 53.938 42.188 1 86.94 120 LEU B C 1
ATOM 4826 O O . LEU B 1 120 ? -7.336 54.312 41.719 1 86.94 120 LEU B O 1
ATOM 4830 N N . ASN B 1 121 ? -9.227 54.719 42.812 1 79.44 121 ASN B N 1
ATOM 4831 C CA . ASN B 1 121 ? -8.789 56.094 43.125 1 79.44 121 ASN B CA 1
ATOM 4832 C C . ASN B 1 121 ? -7.836 56.094 44.312 1 79.44 121 ASN B C 1
ATOM 4834 O O . ASN B 1 121 ? -7.543 55.031 44.906 1 79.44 121 ASN B O 1
ATOM 4838 N N . PRO B 1 122 ? -7.301 57.25 44.594 1 76.31 122 PRO B N 1
ATOM 4839 C CA . PRO B 1 122 ? -6.34 57.312 45.688 1 76.31 122 PRO B CA 1
ATOM 4840 C C . PRO B 1 122 ? -6.941 56.875 47.031 1 76.31 122 PRO B C 1
ATOM 4842 O O . PRO B 1 122 ? -6.207 56.469 47.938 1 76.31 122 PRO B O 1
ATOM 4845 N N . GLN B 1 123 ? -8.281 57 47.125 1 84.75 123 GLN B N 1
ATOM 4846 C CA . GLN B 1 123 ? -8.961 56.594 48.375 1 84.75 123 GLN B CA 1
ATOM 4847 C C . GLN B 1 123 ? -9.242 55.094 48.406 1 84.75 123 GLN B C 1
ATOM 4849 O O . GLN B 1 123 ? -9.758 54.594 49.375 1 84.75 123 GLN B O 1
ATOM 4854 N N . GLY B 1 124 ? -8.922 54.406 47.375 1 83.62 124 GLY B N 1
ATOM 4855 C CA . GLY B 1 124 ? -9.094 52.938 47.312 1 83.62 124 GLY B CA 1
ATOM 4856 C C . GLY B 1 124 ? -10.461 52.531 46.812 1 83.62 124 GLY B C 1
ATOM 4857 O O . GLY B 1 124 ? -10.852 51.375 46.938 1 83.62 124 GLY B O 1
ATOM 4858 N N . GLU B 1 125 ? -11.164 53.5 46.312 1 88.31 125 GLU B N 1
ATOM 4859 C CA . GLU B 1 125 ? -12.484 53.188 45.781 1 88.31 125 GLU B CA 1
ATOM 4860 C C . GLU B 1 125 ? -12.422 52.875 44.312 1 88.31 125 GLU B C 1
ATOM 4862 O O . GLU B 1 125 ? -11.633 53.5 43.562 1 88.31 125 GLU B O 1
ATOM 4867 N N . LEU B 1 126 ? -13.258 51.938 43.875 1 90.94 126 LEU B N 1
ATOM 4868 C CA . LEU B 1 126 ? -13.32 51.562 42.469 1 90.94 126 LEU B CA 1
ATOM 4869 C C . LEU B 1 126 ? -13.828 52.719 41.625 1 90.94 126 LEU B C 1
ATOM 4871 O O . LEU B 1 126 ? -14.883 53.312 41.906 1 90.94 126 LEU B O 1
ATOM 4875 N N . GLU B 1 127 ? -13.125 53.062 40.594 1 89 127 GLU B N 1
ATOM 4876 C CA . GLU B 1 127 ? -13.508 54.188 39.719 1 89 127 GLU B CA 1
ATOM 4877 C C . GLU B 1 127 ? -13.812 53.688 38.312 1 89 127 GLU B C 1
ATOM 4879 O O . GLU B 1 127 ? -14.797 54.125 37.719 1 89 127 GLU B O 1
ATOM 4884 N N . HIS B 1 128 ? -12.867 52.844 37.844 1 91.62 128 HIS B N 1
ATOM 4885 C CA . HIS B 1 128 ? -13.016 52.375 36.469 1 91.62 128 HIS B CA 1
ATOM 4886 C C . HIS B 1 128 ? -12.594 50.906 36.344 1 91.62 128 HIS B C 1
ATOM 4888 O O . HIS B 1 128 ? -11.93 50.375 37.219 1 91.62 128 HIS B O 1
ATOM 4894 N N . TYR B 1 129 ? -13.102 50.281 35.375 1 94.19 129 TYR B N 1
ATOM 4895 C CA . TYR B 1 129 ? -12.523 49.031 34.875 1 94.19 129 TYR B CA 1
ATOM 4896 C C . TYR B 1 129 ? -11.82 49.25 33.531 1 94.19 129 TYR B C 1
ATOM 4898 O O . TYR B 1 129 ? -12.391 49.844 32.625 1 94.19 129 TYR B O 1
ATOM 4906 N N . LEU B 1 130 ? -10.594 48.844 33.469 1 93.25 130 LEU B N 1
ATOM 4907 C CA . LEU B 1 130 ? -9.82 48.875 32.25 1 93.25 130 LEU B CA 1
ATOM 4908 C C . LEU B 1 130 ? -9.758 47.469 31.609 1 93.25 130 LEU B C 1
ATOM 4910 O O . LEU B 1 130 ? -9.32 46.531 32.25 1 93.25 130 LEU B O 1
ATOM 4914 N N . ALA B 1 131 ? -10.242 47.375 30.406 1 95.38 131 ALA B N 1
ATOM 4915 C CA . ALA B 1 131 ? -10.227 46.094 29.703 1 95.38 131 ALA B CA 1
ATOM 4916 C C . ALA B 1 131 ? -9.367 46.188 28.438 1 95.38 131 ALA B C 1
ATOM 4918 O O . ALA B 1 131 ? -9.43 47.188 27.703 1 95.38 131 ALA B O 1
ATOM 4919 N N . MET B 1 132 ? -8.523 45.25 28.219 1 93.31 132 MET B N 1
ATOM 4920 C CA . MET B 1 132 ? -7.734 45.062 27.016 1 93.31 132 MET B CA 1
ATOM 4921 C C . MET B 1 132 ? -7.988 43.688 26.406 1 93.31 132 MET B C 1
ATOM 4923 O O . MET B 1 132 ? -7.98 42.688 27.109 1 93.31 132 MET B O 1
ATOM 4927 N N . GLN B 1 133 ? -8.312 43.719 25.188 1 94.31 133 GLN B N 1
ATOM 4928 C CA . GLN B 1 133 ? -8.664 42.438 24.594 1 94.31 133 GLN B CA 1
ATOM 4929 C C . GLN B 1 133 ? -8.008 42.281 23.234 1 94.31 133 GLN B C 1
ATOM 4931 O O . GLN B 1 133 ? -7.711 43.25 22.547 1 94.31 133 GLN B O 1
ATOM 4936 N N . ARG B 1 134 ? -7.754 41.062 22.844 1 90.38 134 ARG B N 1
ATOM 4937 C CA . ARG B 1 134 ? -7.176 40.656 21.562 1 90.38 134 ARG B CA 1
ATOM 4938 C C . ARG B 1 134 ? -7.996 39.562 20.906 1 90.38 134 ARG B C 1
ATOM 4940 O O . ARG B 1 134 ? -8.352 38.562 21.562 1 90.38 134 ARG B O 1
ATOM 4947 N N . ASP B 1 135 ? -8.266 39.781 19.562 1 92.75 135 ASP B N 1
ATOM 4948 C CA . ASP B 1 135 ? -8.93 38.75 18.797 1 92.75 135 ASP B CA 1
ATOM 4949 C C . ASP B 1 135 ? -7.969 37.625 18.469 1 92.75 135 ASP B C 1
ATOM 4951 O O . ASP B 1 135 ? -7.027 37.781 17.688 1 92.75 135 ASP B O 1
ATOM 4955 N N . ILE B 1 136 ? -8.211 36.406 19.031 1 92 136 ILE B N 1
ATOM 4956 C CA . ILE B 1 136 ? -7.297 35.281 18.828 1 92 136 ILE B CA 1
ATOM 4957 C C . ILE B 1 136 ? -7.977 34.219 18 1 92 136 ILE B C 1
ATOM 4959 O O . ILE B 1 136 ? -7.609 33.031 18.062 1 92 136 ILE B O 1
ATOM 4963 N N . SER B 1 137 ? -8.992 34.562 17.266 1 92.25 137 SER B N 1
ATOM 4964 C CA . SER B 1 137 ? -9.734 33.625 16.453 1 92.25 137 SER B CA 1
ATOM 4965 C C . SER B 1 137 ? -8.836 32.938 15.43 1 92.25 137 SER B C 1
ATOM 4967 O O . SER B 1 137 ? -8.859 31.719 15.281 1 92.25 137 SER B O 1
ATOM 4969 N N . VAL B 1 138 ? -8.062 33.719 14.734 1 87.69 138 VAL B N 1
ATOM 4970 C CA . VAL B 1 138 ? -7.227 33.188 13.656 1 87.69 138 VAL B CA 1
ATOM 4971 C C . VAL B 1 138 ? -6.172 32.25 14.227 1 87.69 138 VAL B C 1
ATOM 4973 O O . VAL B 1 138 ? -5.949 31.172 13.688 1 87.69 138 VAL B O 1
ATOM 4976 N N . SER B 1 139 ? -5.477 32.719 15.289 1 88.69 139 SER B N 1
ATOM 4977 C CA . SER B 1 139 ? -4.461 31.875 15.922 1 88.69 139 SER B CA 1
ATOM 4978 C C . SER B 1 139 ? -5.051 30.562 16.391 1 88.69 139 SER B C 1
ATOM 4980 O O . SER B 1 139 ? -4.43 29.5 16.234 1 88.69 139 SER B O 1
ATOM 4982 N N . TYR B 1 140 ? -6.207 30.609 16.984 1 90.38 140 TYR B N 1
ATOM 4983 C CA . TYR B 1 140 ? -6.883 29.406 17.453 1 90.38 140 TYR B CA 1
ATOM 4984 C C . TYR B 1 140 ? -7.18 28.469 16.297 1 90.38 140 TYR B C 1
ATOM 4986 O O . TYR B 1 140 ? -6.918 27.266 16.375 1 90.38 140 TYR B O 1
ATOM 4994 N N . THR B 1 141 ? -7.758 28.984 15.266 1 89.81 141 THR B N 1
ATOM 4995 C CA . THR B 1 141 ? -8.094 28.188 14.094 1 89.81 141 THR B CA 1
ATOM 4996 C C . THR B 1 141 ? -6.852 27.516 13.516 1 89.81 141 THR B C 1
ATOM 4998 O O . THR B 1 141 ? -6.883 26.344 13.156 1 89.81 141 THR B O 1
ATOM 5001 N N . LEU B 1 142 ? -5.758 28.234 13.453 1 89.19 142 LEU B N 1
ATOM 5002 C CA . LEU B 1 142 ? -4.508 27.688 12.922 1 89.19 142 LEU B CA 1
ATOM 5003 C C . LEU B 1 142 ? -4.004 26.547 13.797 1 89.19 142 LEU B C 1
ATOM 5005 O O . LEU B 1 142 ? -3.545 25.531 13.281 1 89.19 142 LEU B O 1
ATOM 5009 N N . GLU B 1 143 ? -4.094 26.766 15.023 1 91.06 143 GLU B N 1
ATOM 5010 C CA . GLU B 1 143 ? -3.648 25.734 15.953 1 91.06 143 GLU B CA 1
ATOM 5011 C C . GLU B 1 143 ? -4.48 24.453 15.812 1 91.06 143 GLU B C 1
ATOM 5013 O O . GLU B 1 143 ? -3.939 23.359 15.812 1 91.06 143 GLU B O 1
ATOM 5018 N N . GLN B 1 144 ? -5.766 24.672 15.789 1 90.12 144 GLN B N 1
ATOM 5019 C CA . GLN B 1 144 ? -6.656 23.531 15.664 1 90.12 144 GLN B CA 1
ATOM 5020 C C . GLN B 1 144 ? -6.461 22.812 14.328 1 90.12 144 GLN B C 1
ATOM 5022 O O . GLN B 1 144 ? -6.492 21.594 14.258 1 90.12 144 GLN B O 1
ATOM 5027 N N . ARG B 1 145 ? -6.293 23.594 13.297 1 88.75 145 ARG B N 1
ATOM 5028 C CA . ARG B 1 145 ? -6.027 23 11.984 1 88.75 145 ARG B CA 1
ATOM 5029 C C . ARG B 1 145 ? -4.758 22.156 12.008 1 88.75 145 ARG B C 1
ATOM 5031 O O . ARG B 1 145 ? -4.719 21.078 11.422 1 88.75 145 ARG B O 1
ATOM 5038 N N . LEU B 1 146 ? -3.754 22.688 12.602 1 90.62 146 LEU B N 1
ATOM 5039 C CA . LEU B 1 146 ? -2.51 21.938 12.727 1 90.62 146 LEU B CA 1
ATOM 5040 C C . LEU B 1 146 ? -2.734 20.641 13.492 1 90.62 146 LEU B C 1
ATOM 5042 O O . LEU B 1 146 ? -2.252 19.578 13.078 1 90.62 146 LEU B O 1
ATOM 5046 N N . ARG B 1 147 ? -3.463 20.75 14.547 1 89.62 147 ARG B N 1
ATOM 5047 C CA . ARG B 1 147 ? -3.746 19.562 15.352 1 89.62 147 ARG B CA 1
ATOM 5048 C C . ARG B 1 147 ? -4.48 18.5 14.531 1 89.62 147 ARG B C 1
ATOM 5050 O O . ARG B 1 147 ? -4.156 17.312 14.602 1 89.62 147 ARG B O 1
ATOM 5057 N N . ASN B 1 148 ? -5.453 18.938 13.844 1 88.19 148 ASN B N 1
ATOM 5058 C CA . ASN B 1 148 ? -6.211 18.016 13 1 88.19 148 ASN B CA 1
ATOM 5059 C C . ASN B 1 148 ? -5.324 17.375 11.938 1 88.19 148 ASN B C 1
ATOM 5061 O O . ASN B 1 148 ? -5.434 16.172 11.68 1 88.19 148 ASN B O 1
ATOM 5065 N N . HIS B 1 149 ? -4.535 18.172 11.344 1 87.69 149 HIS B N 1
ATOM 5066 C CA . HIS B 1 149 ? -3.648 17.656 10.305 1 87.69 149 HIS B CA 1
ATOM 5067 C C . HIS B 1 149 ? -2.654 16.656 10.883 1 87.69 149 HIS B C 1
ATOM 5069 O O . HIS B 1 149 ? -2.336 15.648 10.242 1 87.69 149 HIS B O 1
ATOM 5075 N N . MET B 1 150 ? -2.188 17.016 11.969 1 89.31 150 MET B N 1
ATOM 5076 C CA . MET B 1 150 ? -1.243 16.109 12.625 1 89.31 150 MET B CA 1
ATOM 5077 C C . MET B 1 150 ? -1.902 14.773 12.953 1 89.31 150 MET B C 1
ATOM 5079 O O . MET B 1 150 ? -1.307 13.719 12.742 1 89.31 150 MET B O 1
ATOM 5083 N N . THR B 1 151 ? -3.084 14.828 13.453 1 88.5 151 THR B N 1
ATOM 5084 C CA . THR B 1 151 ? -3.82 13.617 13.789 1 88.5 151 THR B CA 1
ATOM 5085 C C . THR B 1 151 ? -4.09 12.781 12.539 1 88.5 151 THR B C 1
ATOM 5087 O O . THR B 1 151 ? -3.943 11.562 12.555 1 88.5 151 THR B O 1
ATOM 5090 N N . LEU B 1 152 ? -4.492 13.422 11.57 1 87.38 152 LEU B N 1
ATOM 5091 C CA . LEU B 1 152 ? -4.742 12.75 10.305 1 87.38 152 LEU B CA 1
ATOM 5092 C C . LEU B 1 152 ? -3.473 12.086 9.781 1 87.38 152 LEU B C 1
ATOM 5094 O O . LEU B 1 152 ? -3.498 10.922 9.367 1 87.38 152 LEU B O 1
ATOM 5098 N N . MET B 1 153 ? -2.459 12.82 9.75 1 87.88 153 MET B N 1
ATOM 5099 C CA . MET B 1 153 ? -1.182 12.312 9.258 1 87.88 153 MET B CA 1
ATOM 5100 C C . MET B 1 153 ? -0.751 11.078 10.039 1 87.88 153 MET B C 1
ATOM 5102 O O . MET B 1 153 ? -0.332 10.078 9.453 1 87.88 153 MET B O 1
ATOM 5106 N N . GLU B 1 154 ? -0.868 11.219 11.258 1 87.81 154 GLU B N 1
ATOM 5107 C CA . GLU B 1 154 ? -0.495 10.094 12.109 1 87.81 154 GLU B CA 1
ATOM 5108 C C . GLU B 1 154 ? -1.341 8.859 11.797 1 87.81 154 GLU B C 1
ATOM 5110 O O . GLU B 1 154 ? -0.82 7.746 11.727 1 87.81 154 GLU B O 1
ATOM 5115 N N . ALA B 1 155 ? -2.586 9.094 11.656 1 88.25 155 ALA B N 1
ATOM 5116 C CA . ALA B 1 155 ? -3.494 7.98 11.367 1 88.25 155 ALA B CA 1
ATOM 5117 C C . ALA B 1 155 ? -3.168 7.344 10.023 1 88.25 155 ALA B C 1
ATOM 5119 O O . ALA B 1 155 ? -3.143 6.117 9.898 1 88.25 155 ALA B O 1
ATOM 5120 N N . VAL B 1 156 ? -2.969 8.094 9.039 1 88.06 156 VAL B N 1
ATOM 5121 C CA . VAL B 1 156 ? -2.648 7.605 7.703 1 88.06 156 VAL B CA 1
ATOM 5122 C C . VAL B 1 156 ? -1.317 6.855 7.73 1 88.06 156 VAL B C 1
ATOM 5124 O O . VAL B 1 156 ? -1.232 5.715 7.273 1 88.06 156 VAL B O 1
ATOM 5127 N N . LEU B 1 157 ? -0.343 7.48 8.273 1 89.56 157 LEU B N 1
ATOM 5128 C CA . LEU B 1 157 ? 1.003 6.914 8.289 1 89.56 157 LEU B CA 1
ATOM 5129 C C . LEU B 1 157 ? 1.029 5.586 9.031 1 89.56 157 LEU B C 1
ATOM 5131 O O . LEU B 1 157 ? 1.773 4.676 8.664 1 89.56 157 LEU B O 1
ATOM 5135 N N . ASN B 1 158 ? 0.199 5.457 9.969 1 87.81 158 ASN B N 1
ATOM 5136 C CA . ASN B 1 158 ? 0.251 4.254 10.797 1 87.81 158 ASN B CA 1
ATOM 5137 C C . ASN B 1 158 ? -0.603 3.135 10.203 1 87.81 158 ASN B C 1
ATOM 5139 O O . ASN B 1 158 ? -0.478 1.975 10.602 1 87.81 158 ASN B O 1
ATOM 5143 N N . ASN B 1 159 ? -1.401 3.451 9.227 1 87.31 159 ASN B N 1
ATOM 5144 C CA . ASN B 1 159 ? -2.328 2.414 8.789 1 87.31 159 ASN B CA 1
ATOM 5145 C C . ASN B 1 159 ? -2.174 2.117 7.297 1 87.31 159 ASN B C 1
ATOM 5147 O O . ASN B 1 159 ? -2.869 1.254 6.758 1 87.31 159 ASN B O 1
ATOM 5151 N N . ILE B 1 160 ? -1.325 2.756 6.699 1 85.75 160 ILE B N 1
ATOM 5152 C CA . ILE B 1 160 ? -1.037 2.449 5.305 1 85.75 160 ILE B CA 1
ATOM 5153 C C . ILE B 1 160 ? -0.13 1.225 5.219 1 85.75 160 ILE B C 1
ATOM 5155 O O . ILE B 1 160 ? 0.669 0.973 6.125 1 85.75 160 ILE B O 1
ATOM 5159 N N . PRO B 1 161 ? -0.326 0.444 4.215 1 84.81 161 PRO B N 1
ATOM 5160 C CA . PRO B 1 161 ? 0.502 -0.756 4.07 1 84.81 161 PRO B CA 1
ATOM 5161 C C . PRO B 1 161 ? 1.872 -0.457 3.465 1 84.81 161 PRO B C 1
ATOM 5163 O O . PRO B 1 161 ? 2.266 -1.083 2.479 1 84.81 161 PRO B O 1
ATOM 5166 N N . ALA B 1 162 ? 2.613 0.415 3.945 1 91.19 162 ALA B N 1
ATOM 5167 C CA . ALA B 1 162 ? 3.945 0.795 3.482 1 91.19 162 ALA B CA 1
ATOM 5168 C C . ALA B 1 162 ? 4.723 1.513 4.582 1 91.19 162 ALA B C 1
ATOM 5170 O O . ALA B 1 162 ? 4.133 2.137 5.465 1 91.19 162 ALA B O 1
ATOM 5171 N N . ALA B 1 163 ? 6 1.322 4.574 1 94 163 ALA B N 1
ATOM 5172 C CA . ALA B 1 163 ? 6.871 2.133 5.422 1 94 163 ALA B CA 1
ATOM 5173 C C . ALA B 1 163 ? 7.148 3.49 4.785 1 94 163 ALA B C 1
ATOM 5175 O O . ALA B 1 163 ? 7.402 3.578 3.58 1 94 163 ALA B O 1
ATOM 5176 N N . VAL B 1 164 ? 6.973 4.469 5.562 1 93.69 164 VAL B N 1
ATOM 5177 C CA . VAL B 1 164 ? 7.203 5.832 5.102 1 93.69 164 VAL B CA 1
ATOM 5178 C C . VAL B 1 164 ? 8.305 6.48 5.941 1 93.69 164 VAL B C 1
ATOM 5180 O O . VAL B 1 164 ? 8.266 6.434 7.172 1 93.69 164 VAL B O 1
ATOM 5183 N N . VAL B 1 165 ? 9.227 7.117 5.27 1 93.62 165 VAL B N 1
ATOM 5184 C CA . VAL B 1 165 ? 10.32 7.793 5.965 1 93.62 165 VAL B CA 1
ATOM 5185 C C . VAL B 1 165 ? 10.703 9.062 5.207 1 93.62 165 VAL B C 1
ATOM 5187 O O . VAL B 1 165 ? 10.672 9.086 3.973 1 93.62 165 VAL B O 1
ATOM 5190 N N . VAL B 1 166 ? 10.898 10.094 5.969 1 92.38 166 VAL B N 1
ATOM 5191 C CA . VAL B 1 166 ? 11.391 11.352 5.406 1 92.38 166 VAL B CA 1
ATOM 5192 C C . VAL B 1 166 ? 12.828 11.594 5.867 1 92.38 166 VAL B C 1
ATOM 5194 O O . VAL B 1 166 ? 13.125 11.516 7.062 1 92.38 166 VAL B O 1
ATOM 5197 N N . VAL B 1 167 ? 13.633 11.883 4.93 1 91.5 167 VAL B N 1
ATOM 5198 C CA . VAL B 1 167 ? 15.039 12.117 5.258 1 91.5 167 VAL B CA 1
ATOM 5199 C C . VAL B 1 167 ? 15.445 13.523 4.828 1 91.5 167 VAL B C 1
ATOM 5201 O O . VAL B 1 167 ? 14.844 14.102 3.924 1 91.5 167 VAL B O 1
ATOM 5204 N N . ASP B 1 168 ? 16.422 14.047 5.578 1 87.81 168 ASP B N 1
ATOM 5205 C CA . ASP B 1 168 ? 16.922 15.375 5.242 1 87.81 168 ASP B CA 1
ATOM 5206 C C . ASP B 1 168 ? 18.047 15.297 4.219 1 87.81 168 ASP B C 1
ATOM 5208 O O . ASP B 1 168 ? 18.25 14.258 3.586 1 87.81 168 ASP B O 1
ATOM 5212 N N . GLU B 1 169 ? 18.75 16.484 4.008 1 81.56 169 GLU B N 1
ATOM 5213 C CA . GLU B 1 169 ? 19.797 16.594 2.998 1 81.56 169 GLU B CA 1
ATOM 5214 C C . GLU B 1 169 ? 20.969 15.664 3.316 1 81.56 169 GLU B C 1
ATOM 5216 O O . GLU B 1 169 ? 21.703 15.25 2.416 1 81.56 169 GLU B O 1
ATOM 5221 N N . GLN B 1 170 ? 21.109 15.305 4.543 1 83.19 170 GLN B N 1
ATOM 5222 C CA . GLN B 1 170 ? 22.203 14.438 4.957 1 83.19 170 GLN B CA 1
ATOM 5223 C C . GLN B 1 170 ? 21.734 13 5.125 1 83.19 170 GLN B C 1
ATOM 5225 O O . GLN B 1 170 ? 22.406 12.188 5.773 1 83.19 170 GLN B O 1
ATOM 5230 N N . ASP B 1 171 ? 20.562 12.656 4.715 1 84.81 171 ASP B N 1
ATOM 5231 C CA . ASP B 1 171 ? 19.969 11.328 4.754 1 84.81 171 ASP B CA 1
ATOM 5232 C C . ASP B 1 171 ? 19.641 10.906 6.191 1 84.81 171 ASP B C 1
ATOM 5234 O O . ASP B 1 171 ? 19.703 9.727 6.523 1 84.81 171 ASP B O 1
ATOM 5238 N N . ARG B 1 172 ? 19.562 11.914 6.977 1 89.38 172 ARG B N 1
ATOM 5239 C CA . ARG B 1 172 ? 19.109 11.617 8.336 1 89.38 172 ARG B CA 1
ATOM 5240 C C . ARG B 1 172 ? 17.578 11.57 8.406 1 89.38 172 ARG B C 1
ATOM 5242 O O . ARG B 1 172 ? 16.906 12.398 7.797 1 89.38 172 ARG B O 1
ATOM 5249 N N . VAL B 1 173 ? 17.078 10.641 9.195 1 91.5 173 VAL B N 1
ATOM 5250 C CA . VAL B 1 173 ? 15.641 10.445 9.312 1 91.5 173 VAL B CA 1
ATOM 5251 C C . VAL B 1 173 ? 15.031 11.586 10.133 1 91.5 173 VAL B C 1
ATOM 5253 O O . VAL B 1 173 ? 15.438 11.836 11.266 1 91.5 173 VAL B O 1
ATOM 5256 N N . VAL B 1 174 ? 14.086 12.258 9.516 1 88.25 174 VAL B N 1
ATOM 5257 C CA . VAL B 1 174 ? 13.398 13.359 10.164 1 88.25 174 VAL B CA 1
ATOM 5258 C C . VAL B 1 174 ? 12.039 12.891 10.695 1 88.25 174 VAL B C 1
ATOM 5260 O O . VAL B 1 174 ? 11.562 13.383 11.711 1 88.25 174 VAL B O 1
ATOM 5263 N N . MET B 1 175 ? 11.5 11.977 9.891 1 89.81 175 MET B N 1
ATOM 5264 C CA . MET B 1 175 ? 10.195 11.422 10.25 1 89.81 175 MET B CA 1
ATOM 5265 C C . MET B 1 175 ? 10.055 9.984 9.742 1 89.81 175 MET B C 1
ATOM 5267 O O . MET B 1 175 ? 10.625 9.633 8.703 1 89.81 175 MET B O 1
ATOM 5271 N N . ASP B 1 176 ? 9.438 9.203 10.445 1 93.38 176 ASP B N 1
ATOM 5272 C CA . ASP B 1 176 ? 9.156 7.836 10.016 1 93.38 176 ASP B CA 1
ATOM 5273 C C . ASP B 1 176 ? 7.867 7.32 10.648 1 93.38 176 ASP B C 1
ATOM 5275 O O . ASP B 1 176 ? 7.332 7.934 11.578 1 93.38 176 ASP B O 1
ATOM 5279 N N . ASN B 1 177 ? 7.258 6.441 10.016 1 92.81 177 ASN B N 1
ATOM 5280 C CA . ASN B 1 177 ? 6.035 5.875 10.57 1 92.81 177 ASN B CA 1
ATOM 5281 C C . ASN B 1 177 ? 6.301 4.555 11.289 1 92.81 177 ASN B C 1
ATOM 5283 O O . ASN B 1 177 ? 7.453 4.141 11.43 1 92.81 177 ASN B O 1
ATOM 5287 N N . LEU B 1 178 ? 5.27 3.99 11.797 1 91.88 178 LEU B N 1
ATOM 5288 C CA . LEU B 1 178 ? 5.383 2.777 12.594 1 91.88 178 LEU B CA 1
ATOM 5289 C C . LEU B 1 178 ? 5.941 1.627 11.766 1 91.88 178 LEU B C 1
ATOM 5291 O O . LEU B 1 178 ? 6.773 0.857 12.25 1 91.88 178 LEU B O 1
ATOM 5295 N N . ALA B 1 179 ? 5.465 1.472 10.539 1 92.69 179 ALA B N 1
ATOM 5296 C CA . ALA B 1 179 ? 5.945 0.408 9.656 1 92.69 179 ALA B CA 1
ATOM 5297 C C . ALA B 1 179 ? 7.457 0.494 9.469 1 92.69 179 ALA B C 1
ATOM 5299 O O . ALA B 1 179 ? 8.148 -0.523 9.5 1 92.69 179 ALA B O 1
ATOM 5300 N N . TYR B 1 180 ? 7.98 1.652 9.281 1 95.12 180 TYR B N 1
ATOM 5301 C CA . TYR B 1 180 ? 9.422 1.836 9.133 1 95.12 180 TYR B CA 1
ATOM 5302 C C . TYR B 1 180 ? 10.156 1.45 10.406 1 95.12 180 TYR B C 1
ATOM 5304 O O . TYR B 1 180 ? 11.188 0.773 10.359 1 95.12 180 TYR B O 1
ATOM 5312 N N . LYS B 1 181 ? 9.617 1.896 11.508 1 94.12 181 LYS B N 1
ATOM 5313 C CA . LYS B 1 181 ? 10.227 1.565 12.797 1 94.12 181 LYS B CA 1
ATOM 5314 C C . LYS B 1 181 ? 10.258 0.056 13.016 1 94.12 181 LYS B C 1
ATOM 5316 O O . LYS B 1 181 ? 11.219 -0.472 13.586 1 94.12 181 LYS B O 1
ATOM 5321 N N . THR B 1 182 ? 9.203 -0.576 12.617 1 92.56 182 THR B N 1
ATOM 5322 C CA . THR B 1 182 ? 9.133 -2.027 12.742 1 92.56 182 THR B CA 1
ATOM 5323 C C . THR B 1 182 ? 10.211 -2.697 11.898 1 92.56 182 THR B C 1
ATOM 5325 O O . THR B 1 182 ? 10.852 -3.648 12.344 1 92.56 182 THR B O 1
ATOM 5328 N N . PHE B 1 183 ? 10.391 -2.225 10.711 1 92.31 183 PHE B N 1
ATOM 5329 C CA . PHE B 1 183 ? 11.438 -2.762 9.852 1 92.31 183 PHE B CA 1
ATOM 5330 C C . PHE B 1 183 ? 12.812 -2.58 10.492 1 92.31 183 PHE B C 1
ATOM 5332 O O . PHE B 1 183 ? 13.656 -3.477 10.422 1 92.31 183 PHE B O 1
ATOM 5339 N N . CYS B 1 184 ? 13 -1.41 11.031 1 93.56 184 CYS B N 1
ATOM 5340 C CA . CYS B 1 184 ? 14.273 -1.158 11.695 1 93.56 184 CYS B CA 1
ATOM 5341 C C . CYS B 1 184 ? 14.492 -2.129 12.852 1 93.56 184 CYS B C 1
ATOM 5343 O O . CYS B 1 184 ? 15.586 -2.664 13.023 1 93.56 184 CYS B O 1
ATOM 5345 N N . ALA B 1 185 ? 13.453 -2.309 13.625 1 92.38 185 ALA B N 1
ATOM 5346 C CA . ALA B 1 185 ? 13.531 -3.256 14.734 1 92.38 185 ALA B CA 1
ATOM 5347 C C . ALA B 1 185 ? 13.859 -4.66 14.234 1 92.38 185 ALA B C 1
ATOM 5349 O O . ALA B 1 185 ? 14.664 -5.371 14.844 1 92.38 185 ALA B O 1
ATOM 5350 N N . ASP B 1 186 ? 13.258 -5.055 13.148 1 90.31 186 ASP B N 1
ATOM 5351 C CA . ASP B 1 186 ? 13.445 -6.383 12.57 1 90.31 186 ASP B CA 1
ATOM 5352 C C . ASP B 1 186 ? 14.867 -6.539 12.016 1 90.31 186 ASP B C 1
ATOM 5354 O O . ASP B 1 186 ? 15.359 -7.656 11.867 1 90.31 186 ASP B O 1
ATOM 5358 N N . CYS B 1 187 ? 15.484 -5.41 11.68 1 88.94 187 CYS B N 1
ATOM 5359 C CA . CYS B 1 187 ? 16.859 -5.426 11.188 1 88.94 187 CYS B CA 1
ATOM 5360 C C . CYS B 1 187 ? 17.844 -5.309 12.344 1 88.94 187 CYS B C 1
ATOM 5362 O O . CYS B 1 187 ? 18.969 -4.844 12.148 1 88.94 187 CYS B O 1
ATOM 5364 N N . GLY B 1 188 ? 17.469 -5.582 13.57 1 88.31 188 GLY B N 1
ATOM 5365 C CA . GLY B 1 188 ? 18.359 -5.543 14.719 1 88.31 188 GLY B CA 1
ATOM 5366 C C . GLY B 1 188 ? 18.562 -4.145 15.266 1 88.31 188 GLY B C 1
ATOM 5367 O O . GLY B 1 188 ? 19.609 -3.848 15.852 1 88.31 188 GLY B O 1
ATOM 5368 N N . GLY B 1 189 ? 17.703 -3.211 14.977 1 90.06 189 GLY B N 1
ATOM 5369 C CA . GLY B 1 189 ? 17.812 -1.848 15.477 1 90.06 189 GLY B CA 1
ATOM 5370 C C . GLY B 1 189 ? 18.578 -0.929 14.547 1 90.06 189 GLY B C 1
ATOM 5371 O O . GLY B 1 189 ? 18.734 0.259 14.836 1 90.06 189 GLY B O 1
ATOM 5372 N N . LYS B 1 190 ? 19.047 -1.553 13.43 1 90 190 LYS B N 1
ATOM 5373 C CA . LYS B 1 190 ? 19.75 -0.737 12.445 1 90 190 LYS B CA 1
ATOM 5374 C C . LYS B 1 190 ? 18.766 0.003 11.539 1 90 190 LYS B C 1
ATOM 5376 O O . LYS B 1 190 ? 17.625 -0.408 11.391 1 90 190 LYS B O 1
ATOM 5381 N N . GLU B 1 191 ? 19.266 1.121 11 1 91.56 191 GLU B N 1
ATOM 5382 C CA . GLU B 1 191 ? 18.438 1.873 10.062 1 91.56 191 GLU B CA 1
ATOM 5383 C C . GLU B 1 191 ? 18.188 1.072 8.781 1 91.56 191 GLU B C 1
ATOM 5385 O O . GLU B 1 191 ? 19.125 0.56 8.172 1 91.56 191 GLU B O 1
ATOM 5390 N N . LEU B 1 192 ? 16.938 0.953 8.43 1 91.31 192 LEU B N 1
ATOM 5391 C CA . LEU B 1 192 ? 16.547 0.175 7.262 1 91.31 192 LEU B CA 1
ATOM 5392 C C . LEU B 1 192 ? 17.234 0.708 6.004 1 91.31 192 LEU B C 1
ATOM 5394 O O . LEU B 1 192 ? 17.688 -0.069 5.164 1 91.31 192 LEU B O 1
ATOM 5398 N N . LEU B 1 193 ? 17.266 2.002 5.852 1 90.31 193 LEU B N 1
ATOM 5399 C CA . LEU B 1 193 ? 17.828 2.611 4.652 1 90.31 193 LEU B CA 1
ATOM 5400 C C . LEU B 1 193 ? 19.297 2.242 4.5 1 90.31 193 LEU B C 1
ATOM 5402 O O . LEU B 1 193 ? 19.797 2.092 3.381 1 90.31 193 LEU B O 1
ATOM 5406 N N . VAL B 1 194 ? 19.984 2.178 5.59 1 88.5 194 VAL B N 1
ATOM 5407 C CA . VAL B 1 194 ? 21.391 1.782 5.582 1 88.5 194 VAL B CA 1
ATOM 5408 C C . VAL B 1 194 ? 21.516 0.318 5.164 1 88.5 194 VAL B C 1
ATOM 5410 O O . VAL B 1 194 ? 22.375 -0.034 4.355 1 88.5 194 VAL B O 1
ATOM 5413 N N . GLU B 1 195 ? 20.609 -0.53 5.703 1 89.44 195 GLU B N 1
ATOM 5414 C CA . GLU B 1 195 ? 20.609 -1.952 5.371 1 89.44 195 GLU B CA 1
ATOM 5415 C C . GLU B 1 195 ? 20.297 -2.18 3.898 1 89.44 195 GLU B C 1
ATOM 5417 O O . GLU B 1 195 ? 20.781 -3.131 3.289 1 89.44 195 GLU B O 1
ATOM 5422 N N . LEU B 1 196 ? 19.453 -1.367 3.355 1 88.75 196 LEU B N 1
ATOM 5423 C CA . LEU B 1 196 ? 19.062 -1.463 1.953 1 88.75 196 LEU B CA 1
ATOM 5424 C C . LEU B 1 196 ? 20.125 -0.847 1.052 1 88.75 196 LEU B C 1
ATOM 5426 O O . LEU B 1 196 ? 20.109 -1.042 -0.166 1 88.75 196 LEU B O 1
ATOM 5430 N N . GLN B 1 197 ? 21.094 -0.121 1.584 1 84.94 197 GLN B N 1
ATOM 5431 C CA . GLN B 1 197 ? 22.156 0.558 0.847 1 84.94 197 GLN B CA 1
ATOM 5432 C C . GLN B 1 197 ? 21.578 1.501 -0.205 1 84.94 197 GLN B C 1
ATOM 5434 O O . GLN B 1 197 ? 21.984 1.475 -1.365 1 84.94 197 GLN B O 1
ATOM 5439 N N . VAL B 1 198 ? 20.5 2.129 0.192 1 84.69 198 VAL B N 1
ATOM 5440 C CA . VAL B 1 198 ? 19.859 3.053 -0.731 1 84.69 198 VAL B CA 1
ATOM 5441 C C . VAL B 1 198 ? 20.141 4.492 -0.313 1 84.69 198 VAL B C 1
ATOM 5443 O O . VAL B 1 198 ? 20.172 4.805 0.879 1 84.69 198 VAL B O 1
ATOM 5446 N N . SER B 1 199 ? 20.5 5.285 -1.348 1 80.12 199 SER B N 1
ATOM 5447 C CA . SER B 1 199 ? 20.594 6.73 -1.156 1 80.12 199 SER B CA 1
ATOM 5448 C C . SER B 1 199 ? 19.5 7.461 -1.929 1 80.12 199 SER B C 1
ATOM 5450 O O . SER B 1 199 ? 19.484 7.445 -3.16 1 80.12 199 SER B O 1
ATOM 5452 N N . PRO B 1 200 ? 18.594 8.023 -1.187 1 75.75 200 PRO B N 1
ATOM 5453 C CA . PRO B 1 200 ? 17.469 8.703 -1.83 1 75.75 200 PRO B CA 1
ATOM 5454 C C . PRO B 1 200 ? 17.922 9.727 -2.873 1 75.75 200 PRO B C 1
ATOM 5456 O O . PRO B 1 200 ? 17.25 9.914 -3.891 1 75.75 200 PRO B O 1
ATOM 5459 N N . ARG B 1 201 ? 19.047 10.43 -2.627 1 73.69 201 ARG B N 1
ATOM 5460 C CA . ARG B 1 201 ? 19.516 11.422 -3.578 1 73.69 201 ARG B CA 1
ATOM 5461 C C . ARG B 1 201 ? 19.891 10.773 -4.91 1 73.69 201 ARG B C 1
ATOM 5463 O O . ARG B 1 201 ? 19.781 11.406 -5.965 1 73.69 201 ARG B O 1
ATOM 5470 N N . LYS B 1 202 ? 20.297 9.484 -4.785 1 75.56 202 LYS B N 1
ATOM 5471 C CA . LYS B 1 202 ? 20.734 8.797 -5.996 1 75.56 202 LYS B CA 1
ATOM 5472 C C . LYS B 1 202 ? 19.547 8.219 -6.762 1 75.56 202 LYS B C 1
ATOM 5474 O O . LYS B 1 202 ? 19.656 7.934 -7.957 1 75.56 202 LYS B O 1
ATOM 5479 N N . MET B 1 203 ? 18.469 8.305 -5.938 1 79.88 203 MET B N 1
ATOM 5480 C CA . MET B 1 203 ? 17.297 7.754 -6.594 1 79.88 203 MET B CA 1
ATOM 5481 C C . MET B 1 203 ? 16.484 8.859 -7.266 1 79.88 203 MET B C 1
ATOM 5483 O O . MET B 1 203 ? 16.344 9.953 -6.719 1 79.88 203 MET B O 1
ATOM 5487 N N . GLY B 1 204 ? 16.438 8.969 -8.531 1 75.56 204 GLY B N 1
ATOM 5488 C CA . GLY B 1 204 ? 15.57 9.914 -9.227 1 75.56 204 GLY B CA 1
ATOM 5489 C C . GLY B 1 204 ? 14.156 9.93 -8.688 1 75.56 204 GLY B C 1
ATOM 5490 O O . GLY B 1 204 ? 13.688 8.938 -8.125 1 75.56 204 GLY B O 1
ATOM 5491 N N . PRO B 1 205 ? 13.523 11.156 -8.562 1 77.25 205 PRO B N 1
ATOM 5492 C CA . PRO B 1 205 ? 12.148 11.234 -8.07 1 77.25 205 PRO B CA 1
ATOM 5493 C C . PRO B 1 205 ? 11.195 10.312 -8.82 1 77.25 205 PRO B C 1
ATOM 5495 O O . PRO B 1 205 ? 11.18 10.297 -10.055 1 77.25 205 PRO B O 1
ATOM 5498 N N . GLY B 1 206 ? 10.555 9.477 -8.102 1 77.88 206 GLY B N 1
ATOM 5499 C CA . GLY B 1 206 ? 9.547 8.602 -8.68 1 77.88 206 GLY B CA 1
ATOM 5500 C C . GLY B 1 206 ? 10.094 7.258 -9.109 1 77.88 206 GLY B C 1
ATOM 5501 O O . GLY B 1 206 ? 9.336 6.375 -9.516 1 77.88 206 GLY B O 1
ATOM 5502 N N . ALA B 1 207 ? 11.383 7.113 -9 1 80.31 207 ALA B N 1
ATOM 5503 C CA . ALA B 1 207 ? 11.977 5.848 -9.422 1 80.31 207 ALA B CA 1
ATOM 5504 C C . ALA B 1 207 ? 11.688 4.742 -8.406 1 80.31 207 ALA B C 1
ATOM 5506 O O . ALA B 1 207 ? 11.695 4.98 -7.199 1 80.31 207 ALA B O 1
ATOM 5507 N N . GLU B 1 208 ? 11.289 3.586 -8.906 1 84.62 208 GLU B N 1
ATOM 5508 C CA . GLU B 1 208 ? 11.039 2.426 -8.055 1 84.62 208 GLU B CA 1
ATOM 5509 C C . GLU B 1 208 ? 12.164 1.402 -8.164 1 84.62 208 GLU B C 1
ATOM 5511 O O . GLU B 1 208 ? 12.648 1.125 -9.258 1 84.62 208 GLU B O 1
ATOM 5516 N N . GLN B 1 209 ? 12.672 0.918 -7.055 1 86.12 209 GLN B N 1
ATOM 5517 C CA . GLN B 1 209 ? 13.672 -0.14 -7 1 86.12 209 GLN B CA 1
ATOM 5518 C C . GLN B 1 209 ? 13.25 -1.246 -6.035 1 86.12 209 GLN B C 1
ATOM 5520 O O . GLN B 1 209 ? 12.758 -0.968 -4.941 1 86.12 209 GLN B O 1
ATOM 5525 N N . ILE B 1 210 ? 13.32 -2.391 -6.461 1 87.69 210 ILE B N 1
ATOM 5526 C CA . ILE B 1 210 ? 13.07 -3.527 -5.582 1 87.69 210 ILE B CA 1
ATOM 5527 C C . ILE B 1 210 ? 14.398 -4.059 -5.039 1 87.69 210 ILE B C 1
ATOM 5529 O O . ILE B 1 210 ? 15.281 -4.441 -5.809 1 87.69 210 ILE B O 1
ATOM 5533 N N . LEU B 1 211 ? 14.562 -4.086 -3.762 1 87.69 211 LEU B N 1
ATOM 5534 C CA . LEU B 1 211 ? 15.828 -4.434 -3.141 1 87.69 211 LEU B CA 1
ATOM 5535 C C . LEU B 1 211 ? 15.648 -5.543 -2.109 1 87.69 211 LEU B C 1
ATOM 5537 O O . LEU B 1 211 ? 14.656 -5.559 -1.381 1 87.69 211 LEU B O 1
ATOM 5541 N N . PRO B 1 212 ? 16.562 -6.465 -2.109 1 88.62 212 PRO B N 1
ATOM 5542 C CA . PRO B 1 212 ? 16.547 -7.504 -1.074 1 88.62 212 PRO B CA 1
ATOM 5543 C C . PRO B 1 212 ? 17.156 -7.035 0.246 1 88.62 212 PRO B C 1
ATOM 5545 O O . PRO B 1 212 ? 18.094 -6.238 0.247 1 88.62 212 PRO B O 1
ATOM 5548 N N . VAL B 1 213 ? 16.562 -7.402 1.38 1 88.44 213 VAL B N 1
ATOM 5549 C CA . VAL B 1 213 ? 17.094 -7.094 2.699 1 88.44 213 VAL B CA 1
ATOM 5550 C C . VAL B 1 213 ? 16.891 -8.281 3.635 1 88.44 213 VAL B C 1
ATOM 5552 O O . VAL B 1 213 ? 15.891 -9 3.525 1 88.44 213 VAL B O 1
ATOM 5555 N N . VAL B 1 214 ? 17.875 -8.594 4.414 1 85.56 214 VAL B N 1
ATOM 5556 C CA . VAL B 1 214 ? 17.75 -9.688 5.371 1 85.56 214 VAL B CA 1
ATOM 5557 C C . VAL B 1 214 ? 17.094 -9.188 6.652 1 85.56 214 VAL B C 1
ATOM 5559 O O . VAL B 1 214 ? 17.594 -8.273 7.305 1 85.56 214 VAL B O 1
ATOM 5562 N N . VAL B 1 215 ? 15.93 -9.672 6.922 1 82.88 215 VAL B N 1
ATOM 5563 C CA . VAL B 1 215 ? 15.188 -9.328 8.133 1 82.88 215 VAL B CA 1
ATOM 5564 C C . VAL B 1 215 ? 14.961 -10.578 8.977 1 82.88 215 VAL B C 1
ATOM 5566 O O . VAL B 1 215 ? 14.32 -11.531 8.531 1 82.88 215 VAL B O 1
ATOM 5569 N N . ARG B 1 216 ? 15.43 -10.641 10.18 1 81.25 216 ARG B N 1
ATOM 5570 C CA . ARG B 1 216 ? 15.305 -11.773 11.102 1 81.25 216 ARG B CA 1
ATOM 5571 C C . ARG B 1 216 ? 15.758 -13.07 10.445 1 81.25 216 ARG B C 1
ATOM 5573 O O . ARG B 1 216 ? 15.062 -14.086 10.523 1 81.25 216 ARG B O 1
ATOM 5580 N N . GLY B 1 217 ? 16.75 -13.055 9.594 1 76.19 217 GLY B N 1
ATOM 5581 C CA . GLY B 1 217 ? 17.344 -14.242 8.992 1 76.19 217 GLY B CA 1
ATOM 5582 C C . GLY B 1 217 ? 16.719 -14.617 7.664 1 76.19 217 GLY B C 1
ATOM 5583 O O . GLY B 1 217 ? 17.188 -15.531 6.984 1 76.19 217 GLY B O 1
ATOM 5584 N N . ALA B 1 218 ? 15.625 -13.922 7.289 1 81.88 218 ALA B N 1
ATOM 5585 C CA . ALA B 1 218 ? 14.977 -14.219 6.016 1 81.88 218 ALA B CA 1
ATOM 5586 C C . ALA B 1 218 ? 15.125 -13.055 5.039 1 81.88 218 ALA B C 1
ATOM 5588 O O . ALA B 1 218 ? 15.156 -11.891 5.449 1 81.88 218 ALA B O 1
ATOM 5589 N N . VAL B 1 219 ? 15.289 -13.445 3.828 1 84.69 219 VAL B N 1
ATOM 5590 C CA . VAL B 1 219 ? 15.406 -12.414 2.799 1 84.69 219 VAL B CA 1
ATOM 5591 C C . VAL B 1 219 ? 14.023 -11.875 2.449 1 84.69 219 VAL B C 1
ATOM 5593 O O . VAL B 1 219 ? 13.102 -12.648 2.158 1 84.69 219 VAL B O 1
ATOM 5596 N N . ARG B 1 220 ? 13.898 -10.531 2.604 1 87.38 220 ARG B N 1
ATOM 5597 C CA . ARG B 1 220 ? 12.688 -9.836 2.195 1 87.38 220 ARG B CA 1
ATOM 5598 C C . ARG B 1 220 ? 12.953 -8.93 1 1 87.38 220 ARG B C 1
ATOM 5600 O O . ARG B 1 220 ? 14.07 -8.43 0.829 1 87.38 220 ARG B O 1
ATOM 5607 N N . TRP B 1 221 ? 11.961 -8.867 0.168 1 87.94 221 TRP B N 1
ATOM 5608 C CA . TRP B 1 221 ? 12.062 -7.988 -0.994 1 87.94 221 TRP B CA 1
ATOM 5609 C C . TRP B 1 221 ? 11.219 -6.734 -0.803 1 87.94 221 TRP B C 1
ATOM 5611 O O . TRP B 1 221 ? 9.992 -6.816 -0.693 1 87.94 221 TRP B O 1
ATOM 5621 N N . LEU B 1 222 ? 11.867 -5.5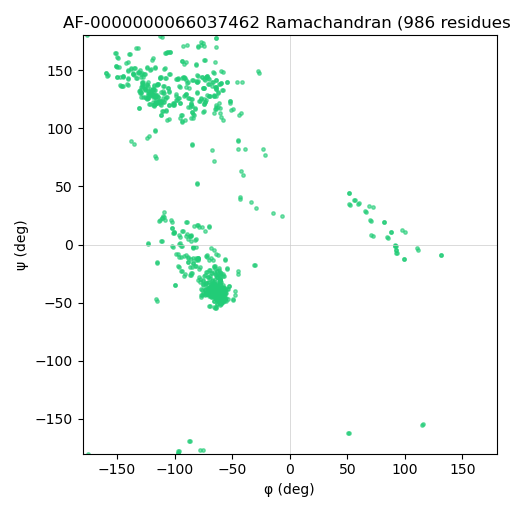74 -0.836 1 91.38 222 LEU B N 1
ATOM 5622 C CA . LEU B 1 222 ? 11.18 -4.316 -0.562 1 91.38 222 LEU B CA 1
ATOM 5623 C C . LEU B 1 222 ? 11.234 -3.391 -1.772 1 91.38 222 LEU B C 1
ATOM 5625 O O . LEU B 1 222 ? 12.289 -3.238 -2.395 1 91.38 222 LEU B O 1
ATOM 5629 N N . SER B 1 223 ? 10.055 -2.881 -2.176 1 90.31 223 SER B N 1
ATOM 5630 C CA . SER B 1 223 ? 9.977 -1.862 -3.219 1 90.31 223 SER B CA 1
ATOM 5631 C C . SER B 1 223 ? 10.148 -0.463 -2.639 1 90.31 223 SER B C 1
ATOM 5633 O O . SER B 1 223 ? 9.367 -0.038 -1.782 1 90.31 223 SER B O 1
ATOM 5635 N N . VAL B 1 224 ? 11.164 0.281 -3.119 1 92.19 224 VAL B N 1
ATOM 5636 C CA . VAL B 1 224 ? 11.484 1.601 -2.588 1 92.19 224 VAL B CA 1
ATOM 5637 C C . VAL B 1 224 ? 11.227 2.664 -3.652 1 92.19 224 VAL B C 1
ATOM 5639 O O . VAL B 1 224 ? 11.711 2.551 -4.781 1 92.19 224 VAL B O 1
ATOM 5642 N N . THR B 1 225 ? 10.469 3.646 -3.301 1 90.5 225 THR B N 1
ATOM 5643 C CA . THR B 1 225 ? 10.203 4.809 -4.141 1 90.5 225 THR B CA 1
ATOM 5644 C C . THR B 1 225 ? 10.508 6.102 -3.391 1 90.5 225 THR B C 1
ATOM 5646 O O . THR B 1 225 ? 10.352 6.164 -2.168 1 90.5 225 THR B O 1
ATOM 5649 N N . CYS B 1 226 ? 10.984 7.18 -4.055 1 90.62 226 CYS B N 1
ATOM 5650 C CA . CYS B 1 226 ? 11.359 8.414 -3.379 1 90.62 226 CYS B CA 1
ATOM 5651 C C . CYS B 1 226 ? 10.836 9.633 -4.137 1 90.62 226 CYS B C 1
ATOM 5653 O O . CYS B 1 226 ? 10.727 9.602 -5.363 1 90.62 226 CYS B O 1
ATOM 5655 N N . TRP B 1 227 ? 10.492 10.648 -3.418 1 88.12 227 TRP B N 1
ATOM 5656 C CA . TRP B 1 227 ? 10 11.906 -3.963 1 88.12 227 TRP B CA 1
ATOM 5657 C C . TRP B 1 227 ? 10.609 13.094 -3.219 1 88.12 227 TRP B C 1
ATOM 5659 O O . TRP B 1 227 ? 10.891 13 -2.021 1 88.12 227 TRP B O 1
ATOM 5669 N N . ALA B 1 228 ? 10.734 14.227 -3.926 1 87.75 228 ALA B N 1
ATOM 5670 C CA . ALA B 1 228 ? 11.188 15.461 -3.281 1 87.75 228 ALA B CA 1
ATOM 5671 C C . ALA B 1 228 ? 10.078 16.078 -2.43 1 87.75 228 ALA B C 1
ATOM 5673 O O . ALA B 1 228 ? 8.914 16.078 -2.832 1 87.75 228 ALA B O 1
ATOM 5674 N N . LEU B 1 229 ? 10.445 16.5 -1.206 1 88.5 229 LEU B N 1
ATOM 5675 C CA . LEU B 1 229 ? 9.516 17.156 -0.292 1 88.5 229 LEU B CA 1
ATOM 5676 C C . LEU B 1 229 ? 9.953 18.578 0.003 1 88.5 229 LEU B C 1
ATOM 5678 O O . LEU B 1 229 ? 10.734 18.812 0.929 1 88.5 229 LEU B O 1
ATOM 5682 N N . PRO B 1 230 ? 9.305 19.469 -0.765 1 83.56 230 PRO B N 1
ATOM 5683 C CA . PRO B 1 230 ? 9.656 20.859 -0.445 1 83.56 230 PRO B CA 1
ATOM 5684 C C . PRO B 1 230 ? 9.188 21.281 0.944 1 83.56 230 PRO B C 1
ATOM 5686 O O . PRO B 1 230 ? 8.164 20.797 1.432 1 83.56 230 PRO B O 1
ATOM 5689 N N . GLY B 1 231 ? 9.961 22 1.63 1 81.44 231 GLY B N 1
ATOM 5690 C CA . GLY B 1 231 ? 9.586 22.484 2.945 1 81.44 231 GLY B CA 1
ATOM 5691 C C . GLY B 1 231 ? 10.023 23.922 3.195 1 81.44 231 GLY B C 1
ATOM 5692 O O . GLY B 1 231 ? 10.68 24.531 2.346 1 81.44 231 GLY B O 1
ATOM 5693 N N . VAL B 1 232 ? 9.406 24.453 4.215 1 79.94 232 VAL B N 1
ATOM 5694 C CA . VAL B 1 232 ? 9.758 25.797 4.633 1 79.94 232 VAL B CA 1
ATOM 5695 C C . VAL B 1 232 ? 10.336 25.766 6.047 1 79.94 232 VAL B C 1
ATOM 5697 O O . VAL B 1 232 ? 10.07 24.844 6.812 1 79.94 232 VAL B O 1
ATOM 5700 N N . SER B 1 233 ? 11.203 26.766 6.309 1 82.75 233 SER B N 1
ATOM 5701 C CA . SER B 1 233 ? 11.773 26.859 7.648 1 82.75 233 SER B CA 1
ATOM 5702 C C . SER B 1 233 ? 10.719 27.281 8.672 1 82.75 233 SER B C 1
ATOM 5704 O O . SER B 1 233 ? 9.891 28.156 8.398 1 82.75 233 SER B O 1
ATOM 5706 N N . GLU B 1 234 ? 10.805 26.609 9.812 1 82.5 234 GLU B N 1
ATOM 5707 C CA . GLU B 1 234 ? 9.844 26.922 10.875 1 82.5 234 GLU B CA 1
ATOM 5708 C C . GLU B 1 234 ? 10.414 27.953 11.852 1 82.5 234 GLU B C 1
ATOM 5710 O O . GLU B 1 234 ? 9.719 28.391 12.766 1 82.5 234 GLU B O 1
ATOM 5715 N N . GLU B 1 235 ? 11.648 28.312 11.555 1 83.12 235 GLU B N 1
ATOM 5716 C CA . GLU B 1 235 ? 12.297 29.25 12.469 1 83.12 235 GLU B CA 1
ATOM 5717 C C . GLU B 1 235 ? 11.992 30.688 12.094 1 83.12 235 GLU B C 1
ATOM 5719 O O . GLU B 1 235 ? 12.273 31.125 10.969 1 83.12 235 GLU B O 1
ATOM 5724 N N . ALA B 1 236 ? 11.508 31.391 13.031 1 84 236 ALA B N 1
ATOM 5725 C CA . ALA B 1 236 ? 11.172 32.781 12.812 1 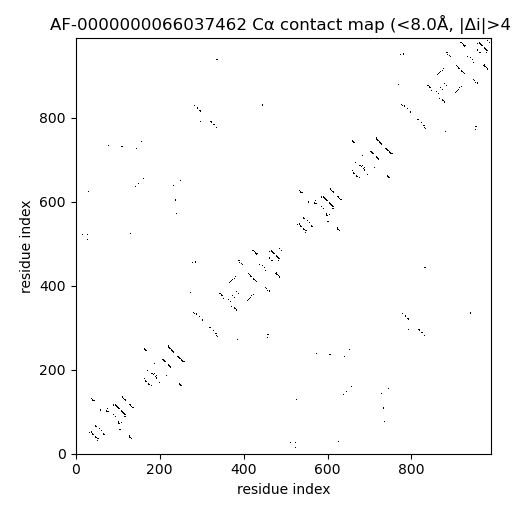84 236 ALA B CA 1
ATOM 5726 C C . ALA B 1 236 ? 12.398 33.594 12.414 1 84 236 ALA B C 1
ATOM 5728 O O . ALA B 1 236 ? 12.289 34.594 11.688 1 84 236 ALA B O 1
ATOM 5729 N N . SER B 1 237 ? 13.578 33.125 12.875 1 81.94 237 SER B N 1
ATOM 5730 C CA . SER B 1 237 ? 14.82 33.812 12.578 1 81.94 237 SER B CA 1
ATOM 5731 C C . SER B 1 237 ? 15.164 33.75 11.102 1 81.94 237 SER B C 1
ATOM 5733 O O . SER B 1 237 ? 16.016 34.5 10.609 1 81.94 237 SER B O 1
ATOM 5735 N N . ARG B 1 238 ? 14.453 32.875 10.414 1 82.81 238 ARG B N 1
ATOM 5736 C CA . ARG B 1 238 ? 14.727 32.688 8.992 1 82.81 238 ARG B CA 1
ATOM 5737 C C . ARG B 1 238 ? 13.602 33.25 8.141 1 82.81 238 ARG B C 1
ATOM 5739 O O . ARG B 1 238 ? 13.422 32.844 6.992 1 82.81 238 ARG B O 1
ATOM 5746 N N . TYR B 1 239 ? 12.891 34.125 8.633 1 86.25 239 TYR B N 1
ATOM 5747 C CA . TYR B 1 239 ? 11.727 34.75 7.992 1 86.25 239 TYR B CA 1
ATOM 5748 C C . TYR B 1 239 ? 12.086 35.312 6.625 1 86.25 239 TYR B C 1
ATOM 5750 O O . TYR B 1 239 ? 11.344 35.125 5.656 1 86.25 239 TYR B O 1
ATOM 5758 N N . PHE B 1 240 ? 13.25 35.875 6.5 1 87.75 240 PHE B N 1
ATOM 5759 C CA . PHE B 1 240 ? 13.578 36.594 5.266 1 87.75 240 PHE B CA 1
ATOM 5760 C C . PHE B 1 240 ? 14.352 35.688 4.316 1 87.75 240 PHE B C 1
ATOM 5762 O O . PHE B 1 240 ? 14.648 36.062 3.182 1 87.75 240 PHE B O 1
ATOM 5769 N N . VAL B 1 241 ? 14.898 34.438 4.605 1 76.31 241 VAL B N 1
ATOM 5770 C CA . VAL B 1 241 ? 15.68 33.562 3.746 1 76.31 241 VAL B CA 1
ATOM 5771 C C . VAL B 1 241 ? 14.852 32.344 3.365 1 76.31 241 VAL B C 1
ATOM 5773 O O . VAL B 1 241 ? 15.234 31.578 2.486 1 76.31 241 VAL B O 1
ATOM 5776 N N . ASP B 1 242 ? 13.555 32.312 3.283 1 66.94 242 ASP B N 1
ATOM 5777 C CA . ASP B 1 242 ? 12.578 31.25 3.062 1 66.94 242 ASP B CA 1
ATOM 5778 C C . ASP B 1 242 ? 13.266 29.984 2.555 1 66.94 242 ASP B C 1
ATOM 5780 O O . ASP B 1 242 ? 12.695 29.25 1.751 1 66.94 242 ASP B O 1
ATOM 5784 N N . SER B 1 243 ? 14.547 29.703 2.852 1 69.31 243 SER B N 1
ATOM 5785 C CA . SER B 1 243 ? 15.172 28.484 2.318 1 69.31 243 SER B CA 1
ATOM 5786 C C . SER B 1 243 ? 15.055 27.328 3.295 1 69.31 243 SER B C 1
ATOM 5788 O O . SER B 1 243 ? 15.281 27.484 4.496 1 69.31 243 SER B O 1
ATOM 5790 N N . ALA B 1 244 ? 14.203 26.391 3.012 1 74.12 244 ALA B N 1
ATOM 5791 C CA . ALA B 1 244 ? 14.156 25.203 3.859 1 74.12 244 ALA B CA 1
ATOM 5792 C C . ALA B 1 244 ? 14.953 24.062 3.244 1 74.12 244 ALA B C 1
ATOM 5794 O O . ALA B 1 244 ? 15.055 23.953 2.02 1 74.12 244 ALA B O 1
ATOM 5795 N N . PRO B 1 245 ? 15.633 23.312 4.18 1 72.31 245 PRO B N 1
ATOM 5796 C CA . PRO B 1 245 ? 16.406 22.172 3.699 1 72.31 245 PRO B CA 1
ATOM 5797 C C . PRO B 1 245 ? 15.578 21.203 2.863 1 72.31 245 PRO B C 1
ATOM 5799 O O . PRO B 1 245 ? 14.375 21.062 3.1 1 72.31 245 PRO B O 1
ATOM 5802 N N . ALA B 1 246 ? 16.25 20.766 1.848 1 80.12 246 ALA B N 1
ATOM 5803 C CA . ALA B 1 246 ? 15.625 19.797 0.946 1 80.12 246 ALA B CA 1
ATOM 5804 C C . ALA B 1 246 ? 15.328 18.484 1.668 1 80.12 246 ALA B C 1
ATOM 5806 O O . ALA B 1 246 ? 16.156 17.984 2.424 1 80.12 246 ALA B O 1
ATOM 5807 N N . ARG B 1 247 ? 14.109 18.094 1.731 1 88.75 247 ARG B N 1
ATOM 5808 C CA . ARG B 1 247 ? 13.734 16.812 2.312 1 88.75 247 ARG B CA 1
ATOM 5809 C C . ARG B 1 247 ? 13.258 15.844 1.235 1 88.75 247 ARG B C 1
ATOM 5811 O O . ARG B 1 247 ? 12.961 16.25 0.109 1 88.75 247 ARG B O 1
ATOM 5818 N N . THR B 1 248 ? 13.453 14.562 1.497 1 90.81 248 THR B N 1
ATOM 5819 C CA . THR B 1 248 ? 13.016 13.523 0.573 1 90.81 248 THR B CA 1
ATOM 5820 C C . THR B 1 248 ? 12.062 12.555 1.264 1 90.81 248 THR B C 1
ATOM 5822 O O . THR B 1 248 ? 12.344 12.078 2.369 1 90.81 248 THR B O 1
ATOM 5825 N N . LEU B 1 249 ? 10.969 12.344 0.62 1 92.25 249 LEU B N 1
ATOM 5826 C CA . LEU B 1 249 ? 10.008 11.352 1.088 1 92.25 249 LEU B CA 1
ATOM 5827 C C . LEU B 1 249 ? 10.281 9.992 0.454 1 92.25 249 LEU B C 1
ATOM 5829 O O . LEU B 1 249 ? 10.43 9.891 -0.767 1 92.25 249 LEU B O 1
ATOM 5833 N N . MET B 1 250 ? 10.398 8.922 1.249 1 93.12 250 MET B N 1
ATOM 5834 C CA . MET B 1 250 ? 10.586 7.559 0.756 1 93.12 250 MET B CA 1
ATOM 5835 C C . MET B 1 250 ? 9.438 6.66 1.204 1 93.12 250 MET B C 1
ATOM 5837 O O . MET B 1 250 ? 9.016 6.707 2.363 1 93.12 250 MET B O 1
ATOM 5841 N N . VAL B 1 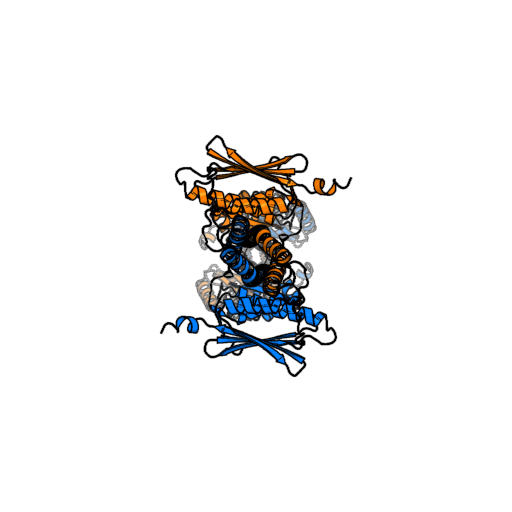251 ? 8.961 5.941 0.251 1 93 251 VAL B N 1
ATOM 5842 C CA . VAL B 1 251 ? 7.91 4.969 0.525 1 93 251 VAL B CA 1
ATOM 5843 C C . VAL B 1 251 ? 8.422 3.561 0.226 1 93 251 VAL B C 1
ATOM 5845 O O . VAL B 1 251 ? 8.914 3.293 -0.872 1 93 251 VAL B O 1
ATOM 5848 N N . ILE B 1 252 ? 8.312 2.633 1.195 1 93.06 252 ILE B N 1
ATOM 5849 C CA . ILE B 1 252 ? 8.844 1.28 1.1 1 93.06 252 ILE B CA 1
ATOM 5850 C C . ILE B 1 252 ? 7.719 0.266 1.274 1 93.06 252 ILE B C 1
ATOM 5852 O O . ILE B 1 252 ? 7.039 0.254 2.305 1 93.06 252 ILE B O 1
ATOM 5856 N N . ALA B 1 253 ? 7.477 -0.572 0.326 1 90.25 253 ALA B N 1
ATOM 5857 C CA . ALA B 1 253 ? 6.434 -1.593 0.375 1 90.25 253 ALA B CA 1
ATOM 5858 C C . ALA B 1 253 ? 7.039 -2.994 0.37 1 90.25 253 ALA B C 1
ATOM 5860 O O . ALA B 1 253 ? 8.008 -3.256 -0.341 1 90.25 253 ALA B O 1
ATOM 5861 N N . ASP B 1 254 ? 6.473 -3.92 1.227 1 87.62 254 ASP B N 1
ATOM 5862 C CA . ASP B 1 254 ? 6.926 -5.305 1.307 1 87.62 254 ASP B CA 1
ATOM 5863 C C . ASP B 1 254 ? 6.281 -6.156 0.215 1 87.62 254 ASP B C 1
ATOM 5865 O O . ASP B 1 254 ? 5.078 -6.422 0.256 1 87.62 254 ASP B O 1
ATOM 5869 N N . CYS B 1 255 ? 7.086 -6.57 -0.686 1 83.94 255 CYS B N 1
ATOM 5870 C CA . CYS B 1 255 ? 6.562 -7.391 -1.772 1 83.94 255 CYS B CA 1
ATOM 5871 C C . CYS B 1 255 ? 7.066 -8.828 -1.66 1 83.94 255 CYS B C 1
ATOM 5873 O O . CYS B 1 255 ? 7.102 -9.555 -2.652 1 83.94 255 CYS B O 1
ATOM 5875 N N . THR B 1 256 ? 7.453 -9.234 -0.493 1 79.75 256 THR B N 1
ATOM 5876 C CA . THR B 1 256 ? 8.062 -10.539 -0.261 1 79.75 256 THR B CA 1
ATOM 5877 C C . THR B 1 256 ? 7.078 -11.656 -0.583 1 79.75 256 THR B C 1
ATOM 5879 O O . THR B 1 256 ? 7.406 -12.578 -1.334 1 79.75 256 THR B O 1
ATOM 5882 N N . GLN B 1 257 ? 5.93 -11.586 0.029 1 72.5 257 GLN B N 1
ATOM 5883 C CA . GLN B 1 257 ? 4.957 -12.664 -0.135 1 72.5 257 GLN B CA 1
ATOM 5884 C C . GLN B 1 257 ? 4.555 -12.828 -1.599 1 72.5 257 GLN B C 1
ATOM 5886 O O . GLN B 1 257 ? 4.438 -13.945 -2.096 1 72.5 257 GLN B O 1
ATOM 5891 N N . GLN B 1 258 ? 4.367 -11.75 -2.123 1 72.44 258 GLN B N 1
ATOM 5892 C CA . GLN B 1 258 ? 4 -11.789 -3.535 1 72.44 258 GLN B CA 1
ATOM 5893 C C . GLN B 1 258 ? 5.094 -12.453 -4.371 1 72.44 258 GLN B C 1
ATOM 5895 O O . GLN B 1 258 ? 4.809 -13.312 -5.207 1 72.44 258 GLN B O 1
ATOM 5900 N N . ARG B 1 259 ? 6.273 -12.125 -4.074 1 71.44 259 ARG B N 1
ATOM 5901 C CA . ARG B 1 259 ? 7.395 -12.688 -4.816 1 71.44 259 ARG B CA 1
ATOM 5902 C C . ARG B 1 259 ? 7.586 -14.164 -4.496 1 71.44 259 ARG B C 1
ATOM 5904 O O . ARG B 1 259 ? 7.832 -14.977 -5.391 1 71.44 259 ARG B O 1
ATOM 5911 N N . GLN B 1 260 ? 7.473 -14.477 -3.244 1 72.88 260 GLN B N 1
ATOM 5912 C CA . GLN B 1 260 ? 7.625 -15.867 -2.83 1 72.88 260 GLN B CA 1
ATOM 5913 C C . GLN B 1 260 ? 6.531 -16.75 -3.428 1 72.88 260 GLN B C 1
ATOM 5915 O O . GLN B 1 260 ? 6.801 -17.844 -3.904 1 72.88 260 GLN B O 1
ATOM 5920 N N . GLN B 1 261 ? 5.328 -16.203 -3.305 1 70.38 261 GLN B N 1
ATOM 5921 C CA . GLN B 1 261 ? 4.219 -16.969 -3.857 1 70.38 261 GLN B CA 1
ATOM 5922 C C . GLN B 1 261 ? 4.375 -17.156 -5.363 1 70.38 261 GLN B C 1
ATOM 5924 O O . GLN B 1 261 ? 4.086 -18.234 -5.895 1 70.38 261 GLN B O 1
ATOM 5929 N N . GLN B 1 262 ? 4.855 -16.141 -5.883 1 69.75 262 GLN B N 1
ATOM 5930 C CA . GLN B 1 262 ? 5.09 -16.234 -7.32 1 69.75 262 GLN B CA 1
ATOM 5931 C C . GLN B 1 262 ? 6.191 -17.25 -7.637 1 69.75 262 GLN B C 1
ATOM 5933 O O . GLN B 1 262 ? 6.059 -18.047 -8.555 1 69.75 262 GLN B O 1
ATOM 5938 N N . GLU B 1 263 ? 7.156 -17.219 -6.828 1 73.5 263 GLU B N 1
ATOM 5939 C CA . GLU B 1 263 ? 8.273 -18.125 -7.039 1 73.5 263 GLU B CA 1
ATOM 5940 C C . GLU B 1 263 ? 7.879 -19.562 -6.703 1 73.5 263 GLU B C 1
ATOM 5942 O O . GLU B 1 263 ? 8.234 -20.5 -7.434 1 73.5 263 GLU B O 1
ATOM 5947 N N . GLN B 1 264 ? 7.191 -19.703 -5.66 1 74 264 GLN B N 1
ATOM 5948 C CA . GLN B 1 264 ? 6.742 -21.031 -5.285 1 74 264 GLN B CA 1
ATOM 5949 C C . GLN B 1 264 ? 5.789 -21.609 -6.328 1 74 264 GLN B C 1
ATOM 5951 O O . GLN B 1 264 ? 5.863 -22.797 -6.664 1 74 264 GLN B O 1
ATOM 5956 N N . GLY B 1 265 ? 4.879 -20.75 -6.703 1 71.06 265 GLY B N 1
ATOM 5957 C CA . GLY B 1 265 ? 3.992 -21.188 -7.77 1 71.06 265 GLY B CA 1
ATOM 5958 C C . GLY B 1 265 ? 4.73 -21.609 -9.023 1 71.06 265 GLY B C 1
ATOM 5959 O O . GLY B 1 265 ? 4.41 -22.641 -9.625 1 71.06 265 GLY B O 1
ATOM 5960 N N . ARG B 1 266 ? 5.734 -20.922 -9.281 1 73.62 266 ARG B N 1
ATOM 5961 C CA . ARG B 1 266 ? 6.551 -21.219 -10.453 1 73.62 266 ARG B CA 1
ATOM 5962 C C . ARG B 1 266 ? 7.281 -22.547 -10.281 1 73.62 266 ARG B C 1
ATOM 5964 O O . ARG B 1 266 ? 7.301 -23.375 -11.195 1 73.62 266 ARG B O 1
ATOM 5971 N N . LEU B 1 267 ? 7.832 -22.828 -9.117 1 79.81 267 LEU B N 1
ATOM 5972 C CA . LEU B 1 267 ? 8.578 -24.047 -8.859 1 79.81 267 LEU B CA 1
ATOM 5973 C C . LEU B 1 267 ? 7.641 -25.25 -8.836 1 79.81 267 LEU B C 1
ATOM 5975 O O . LEU B 1 267 ? 8 -26.328 -9.32 1 79.81 267 LEU B O 1
ATOM 5979 N N . ASP B 1 268 ? 6.492 -25.078 -8.336 1 76 268 ASP B N 1
ATOM 5980 C CA . ASP B 1 268 ? 5.516 -26.156 -8.32 1 76 268 ASP B CA 1
ATOM 5981 C C . ASP B 1 268 ? 5.109 -26.547 -9.734 1 76 268 ASP B C 1
ATOM 5983 O O . ASP B 1 268 ? 4.965 -27.734 -10.031 1 76 268 ASP B O 1
ATOM 5987 N N . ARG B 1 269 ? 4.996 -25.562 -10.492 1 75.31 269 ARG B N 1
ATOM 5988 C CA . ARG B 1 269 ? 4.676 -25.844 -11.891 1 75.31 269 ARG B CA 1
ATOM 5989 C C . ARG B 1 269 ? 5.812 -26.594 -12.578 1 75.31 269 ARG B C 1
ATOM 5991 O O . ARG B 1 269 ? 5.57 -27.531 -13.336 1 75.31 269 ARG B O 1
ATOM 5998 N N . LEU B 1 270 ? 6.941 -26.188 -12.234 1 81.69 270 LEU B N 1
ATOM 5999 C CA . LEU B 1 270 ? 8.109 -26.844 -12.82 1 81.69 270 LEU B CA 1
ATOM 6000 C C . LEU B 1 270 ? 8.219 -28.281 -12.359 1 81.69 270 LEU B C 1
ATOM 6002 O O . LEU B 1 270 ? 8.492 -29.188 -13.156 1 81.69 270 LEU B O 1
ATOM 6006 N N . LYS B 1 271 ? 7.953 -28.516 -11.117 1 82.88 271 LYS B N 1
ATOM 6007 C CA . LYS B 1 271 ? 8 -29.859 -10.562 1 82.88 271 LYS B CA 1
ATOM 6008 C C . LYS B 1 271 ? 6.961 -30.766 -11.219 1 82.88 271 LYS B C 1
ATOM 6010 O O . LYS B 1 271 ? 7.25 -31.922 -11.547 1 82.88 271 LYS B O 1
ATOM 6015 N N . GLN B 1 272 ? 5.82 -30.25 -11.391 1 78.06 272 GLN B N 1
ATOM 6016 C CA . GLN B 1 272 ? 4.758 -31.016 -12.031 1 78.06 272 GLN B CA 1
ATOM 6017 C C . GLN B 1 272 ? 5.113 -31.359 -13.477 1 78.06 272 GLN B C 1
ATOM 6019 O O . GLN B 1 272 ? 4.863 -32.469 -13.938 1 78.06 272 GLN B O 1
ATOM 6024 N N . GLN B 1 273 ? 5.68 -30.438 -14.109 1 81.94 273 GLN B N 1
ATOM 6025 C CA . GLN B 1 273 ? 6.082 -30.656 -15.5 1 81.94 273 GLN B CA 1
ATOM 6026 C C . GLN B 1 273 ? 7.168 -31.734 -15.586 1 81.94 273 GLN B C 1
ATOM 6028 O O . GLN B 1 273 ? 7.129 -32.594 -16.469 1 81.94 273 GLN B O 1
ATOM 6033 N N . MET B 1 274 ? 8.031 -31.625 -14.68 1 85.94 274 MET B N 1
ATOM 6034 C CA . MET B 1 274 ? 9.117 -32.594 -14.656 1 85.94 274 MET B CA 1
ATOM 6035 C C . MET B 1 274 ? 8.602 -34 -14.352 1 85.94 274 MET B C 1
ATOM 6037 O O . MET B 1 274 ? 9.016 -34.969 -14.977 1 85.94 274 MET B O 1
ATOM 6041 N N . THR B 1 275 ? 7.715 -34.094 -13.398 1 82.19 275 THR B N 1
ATOM 6042 C CA . THR B 1 275 ? 7.145 -35.406 -13.039 1 82.19 275 THR B CA 1
ATOM 6043 C C . THR B 1 275 ? 6.391 -36 -14.219 1 82.19 275 THR B C 1
ATOM 6045 O O . THR B 1 275 ? 6.52 -37.188 -14.492 1 82.19 275 THR B O 1
ATOM 6048 N N . ALA B 1 276 ? 5.695 -35.156 -14.828 1 80.25 276 ALA B N 1
ATOM 6049 C CA . ALA B 1 276 ? 4.98 -35.625 -16.016 1 80.25 276 ALA B CA 1
ATOM 6050 C C . ALA B 1 276 ? 5.953 -36.062 -17.094 1 80.25 276 ALA B C 1
ATOM 6052 O O . ALA B 1 276 ? 5.742 -37.094 -17.75 1 80.25 276 ALA B O 1
ATOM 6053 N N . GLY B 1 277 ? 6.969 -35.312 -17.281 1 80.56 277 GLY B N 1
ATOM 6054 C CA . GLY B 1 277 ? 7.969 -35.656 -18.281 1 80.56 277 GLY B CA 1
ATOM 6055 C C . GLY B 1 277 ? 8.672 -36.969 -17.984 1 80.56 277 GLY B C 1
ATOM 6056 O O . GLY B 1 277 ? 8.883 -37.781 -18.875 1 80.56 277 GLY B O 1
ATOM 6057 N N . LYS B 1 278 ? 8.992 -37.188 -16.766 1 83.94 278 LYS B N 1
ATOM 6058 C CA . LYS B 1 278 ? 9.633 -38.438 -16.344 1 83.94 278 LYS B CA 1
ATOM 6059 C C . LYS B 1 278 ? 8.719 -39.656 -16.578 1 83.94 278 LYS B C 1
ATOM 6061 O O . LYS B 1 278 ? 9.164 -40.688 -17.047 1 83.94 278 LYS B O 1
ATOM 6066 N N . LEU B 1 279 ? 7.527 -39.438 -16.25 1 81.56 279 LEU B N 1
ATOM 6067 C CA . LEU B 1 279 ? 6.559 -40.5 -16.422 1 81.56 279 LEU B CA 1
ATOM 6068 C C . LEU B 1 279 ? 6.398 -40.875 -17.891 1 81.56 279 LEU B C 1
ATOM 6070 O O . LEU B 1 279 ? 6.375 -42.031 -18.25 1 81.56 279 LEU B O 1
ATOM 6074 N N . LEU B 1 280 ? 6.348 -39.906 -18.703 1 84.12 280 LEU B N 1
ATOM 6075 C CA . LEU B 1 280 ? 6.188 -40.156 -20.141 1 84.12 280 LEU B CA 1
ATOM 6076 C C . LEU B 1 280 ? 7.426 -40.844 -20.719 1 84.12 280 LEU B C 1
ATOM 6078 O O . LEU B 1 280 ? 7.316 -41.719 -21.578 1 84.12 280 LEU B O 1
ATOM 6082 N N . ALA B 1 281 ? 8.508 -40.406 -20.234 1 84.81 281 ALA B N 1
ATOM 6083 C CA . ALA B 1 281 ? 9.75 -41.062 -20.672 1 84.81 281 ALA B CA 1
ATOM 6084 C C . ALA B 1 281 ? 9.773 -42.531 -20.266 1 84.81 281 ALA B C 1
ATOM 6086 O O . ALA B 1 281 ? 10.234 -43.375 -21.016 1 84.81 281 ALA B O 1
ATOM 6087 N N . ALA B 1 282 ? 9.344 -42.812 -19.062 1 84.38 282 ALA B N 1
ATOM 6088 C CA . ALA B 1 282 ? 9.289 -44.188 -18.578 1 84.38 282 ALA B CA 1
ATOM 6089 C C . ALA B 1 282 ? 8.344 -45.031 -19.406 1 84.38 282 ALA B C 1
ATOM 6091 O O . ALA B 1 282 ? 8.664 -46.156 -19.766 1 84.38 282 ALA B O 1
ATOM 6092 N N . ILE B 1 283 ? 7.266 -44.5 -19.688 1 84.69 283 ILE B N 1
ATOM 6093 C CA . ILE B 1 283 ? 6.281 -45.188 -20.5 1 84.69 283 ILE B CA 1
ATOM 6094 C C . ILE B 1 283 ? 6.848 -45.469 -21.891 1 84.69 283 ILE B C 1
ATOM 6096 O O . ILE B 1 283 ? 6.75 -46.562 -22.422 1 84.69 283 ILE B O 1
ATOM 6100 N N . ARG B 1 284 ? 7.449 -44.531 -22.422 1 85.81 284 ARG B N 1
ATOM 6101 C CA . ARG B 1 284 ? 8.031 -44.656 -23.75 1 85.81 284 ARG B CA 1
ATOM 6102 C C . ARG B 1 284 ? 9.109 -45.75 -23.766 1 85.81 284 ARG B C 1
ATOM 6104 O O . ARG B 1 284 ? 9.148 -46.562 -24.672 1 85.81 284 ARG B O 1
ATOM 6111 N N . GLU B 1 285 ? 9.922 -45.656 -22.828 1 83.75 285 GLU B N 1
ATOM 6112 C CA . GLU B 1 285 ? 10.992 -46.656 -22.734 1 83.75 285 GLU B CA 1
ATOM 6113 C C . GLU B 1 285 ? 10.438 -48.062 -22.625 1 83.75 285 GLU B C 1
ATOM 6115 O O . GLU B 1 285 ? 10.93 -48.969 -23.281 1 83.75 285 GLU B O 1
ATOM 6120 N N . SER B 1 286 ? 9.508 -48.281 -21.828 1 84.12 286 SER B N 1
ATOM 6121 C CA . SER B 1 286 ? 8.914 -49.594 -21.641 1 84.12 286 SER B CA 1
ATOM 6122 C C . SER B 1 286 ? 8.195 -50.062 -22.891 1 84.12 286 SER B C 1
ATOM 6124 O O . SER B 1 286 ? 8.273 -51.219 -23.25 1 84.12 286 SER B O 1
ATOM 6126 N N . LEU B 1 287 ? 7.559 -49.188 -23.5 1 86.62 287 LEU B N 1
ATOM 6127 C CA . LEU B 1 287 ? 6.848 -49.5 -24.734 1 86.62 287 LEU B CA 1
ATOM 6128 C C . LEU B 1 287 ? 7.828 -49.906 -25.844 1 86.62 287 LEU B C 1
ATOM 6130 O O . LEU B 1 287 ? 7.625 -50.906 -26.531 1 86.62 287 LEU B O 1
ATOM 6134 N N . ASP B 1 288 ? 8.844 -49.188 -25.984 1 85.62 288 ASP B N 1
ATOM 6135 C CA . ASP B 1 288 ? 9.844 -49.469 -27 1 85.62 288 ASP B CA 1
ATOM 6136 C C . ASP B 1 288 ? 10.484 -50.844 -26.781 1 85.62 288 ASP B C 1
ATOM 6138 O O . ASP B 1 288 ? 10.656 -51.625 -27.734 1 85.62 288 ASP B O 1
ATOM 6142 N N . ALA B 1 289 ? 10.836 -51.094 -25.594 1 84.38 289 ALA B N 1
ATOM 6143 C CA . ALA B 1 289 ? 11.43 -52.375 -25.25 1 84.38 289 ALA B CA 1
ATOM 6144 C C . ALA B 1 289 ? 10.453 -53.531 -25.531 1 84.38 289 ALA B C 1
ATOM 6146 O O . ALA B 1 289 ? 10.836 -54.562 -26.078 1 84.38 289 ALA B O 1
ATOM 6147 N N . ALA B 1 290 ? 9.25 -53.344 -25.188 1 88.31 290 ALA B N 1
ATOM 6148 C CA . ALA B 1 290 ? 8.234 -54.375 -25.406 1 88.31 290 ALA B CA 1
ATOM 6149 C C . ALA B 1 290 ? 7.988 -54.625 -26.891 1 88.31 290 ALA B C 1
ATOM 6151 O O . ALA B 1 290 ? 7.797 -55.75 -27.328 1 88.31 290 ALA B O 1
ATOM 6152 N N . LEU B 1 291 ? 8.008 -53.594 -27.625 1 89.62 291 LEU B N 1
ATOM 6153 C CA . LEU B 1 291 ? 7.789 -53.719 -29.062 1 89.62 291 LEU B CA 1
ATOM 6154 C C . LEU B 1 291 ? 8.906 -54.5 -29.719 1 89.62 291 LEU B C 1
ATOM 6156 O O . LEU B 1 291 ? 8.656 -55.344 -30.594 1 89.62 291 LEU B O 1
ATOM 6160 N N . ILE B 1 292 ? 10.109 -54.281 -29.328 1 88.88 292 ILE B N 1
ATOM 6161 C CA . ILE B 1 292 ? 11.25 -55 -29.844 1 88.88 292 ILE B CA 1
ATOM 6162 C C . ILE B 1 292 ? 11.125 -56.5 -29.484 1 88.88 292 ILE B C 1
ATOM 6164 O O . ILE B 1 292 ? 11.312 -57.375 -30.344 1 88.88 292 ILE B O 1
ATOM 6168 N N . GLN B 1 293 ? 10.727 -56.781 -28.297 1 88.69 293 GLN B N 1
ATOM 6169 C CA . GLN B 1 293 ? 10.617 -58.156 -27.812 1 88.69 293 GLN B CA 1
ATOM 6170 C C . GLN B 1 293 ? 9.461 -58.875 -28.484 1 88.69 293 GLN B C 1
ATOM 6172 O O . GLN B 1 293 ? 9.523 -60.094 -28.688 1 88.69 293 GLN B O 1
ATOM 6177 N N . LEU B 1 294 ? 8.453 -58.156 -28.891 1 91.81 294 LEU B N 1
ATOM 6178 C CA . LEU B 1 294 ? 7.262 -58.781 -29.453 1 91.81 294 LEU B CA 1
ATOM 6179 C C . LEU B 1 294 ? 7.488 -59.125 -30.922 1 91.81 294 LEU B C 1
ATOM 6181 O O . LEU B 1 294 ? 6.73 -59.906 -31.5 1 91.81 294 LEU B O 1
ATOM 6185 N N . ASN B 1 295 ? 8.539 -58.625 -31.469 1 89.81 295 ASN B N 1
ATOM 6186 C CA . ASN B 1 295 ? 8.828 -58.906 -32.875 1 89.81 295 ASN B CA 1
ATOM 6187 C C . ASN B 1 295 ? 9.102 -60.406 -33.094 1 89.81 295 ASN B C 1
ATOM 6189 O O . ASN B 1 295 ? 8.633 -61 -34.062 1 89.81 295 ASN B O 1
ATOM 6193 N N . CYS B 1 296 ? 9.797 -61 -32.156 1 88.44 296 CYS B N 1
ATOM 6194 C CA . CYS B 1 296 ? 10.172 -62.406 -32.312 1 88.44 296 CYS B CA 1
ATOM 6195 C C . CYS B 1 296 ? 8.945 -63.281 -32.312 1 88.44 296 CYS B C 1
ATOM 6197 O O . CYS B 1 296 ? 8.719 -64.062 -33.281 1 88.44 296 CYS B O 1
ATOM 6199 N N . PRO B 1 297 ? 8.102 -63.219 -31.344 1 89.25 297 PRO B N 1
ATOM 6200 C CA . PRO B 1 297 ? 6.898 -64.062 -31.344 1 89.25 297 PRO B CA 1
ATOM 6201 C C . PRO B 1 297 ? 6.012 -63.844 -32.562 1 89.25 297 PRO B C 1
ATOM 6203 O O . PRO B 1 297 ? 5.492 -64.812 -33.156 1 89.25 297 PRO B O 1
ATOM 6206 N N . ILE B 1 298 ? 5.863 -62.656 -32.969 1 90.69 298 ILE B N 1
ATOM 6207 C CA . ILE B 1 298 ? 4.984 -62.344 -34.094 1 90.69 298 ILE B CA 1
ATOM 6208 C C . ILE B 1 298 ? 5.602 -62.875 -35.375 1 90.69 298 ILE B C 1
ATOM 6210 O O . ILE B 1 298 ? 4.902 -63.406 -36.25 1 90.69 298 ILE B O 1
ATOM 6214 N N . ASN B 1 299 ? 6.867 -62.719 -35.562 1 87.81 299 ASN B N 1
ATOM 6215 C CA . ASN B 1 299 ? 7.566 -63.219 -36.719 1 87.81 299 ASN B CA 1
ATOM 6216 C C . ASN B 1 299 ? 7.508 -64.75 -36.781 1 87.81 299 ASN B C 1
ATOM 6218 O O . ASN B 1 299 ? 7.418 -65.312 -37.875 1 87.81 299 ASN B O 1
ATOM 6222 N N . MET B 1 300 ? 7.617 -65.438 -35.625 1 86.31 300 MET B N 1
ATOM 6223 C CA . MET B 1 300 ? 7.531 -66.875 -35.562 1 86.31 300 MET B CA 1
ATOM 6224 C C . MET B 1 300 ? 6.152 -67.312 -36.031 1 86.31 300 MET B C 1
ATOM 6226 O O . MET B 1 300 ? 6.039 -68.375 -36.688 1 86.31 300 MET B O 1
ATOM 6230 N N . LEU B 1 301 ? 5.148 -66.688 -35.656 1 85.5 301 LEU B N 1
ATOM 6231 C CA . LEU B 1 301 ? 3.795 -67 -36.094 1 85.5 301 LEU B CA 1
ATOM 6232 C C . LEU B 1 301 ? 3.658 -66.812 -37.594 1 85.5 301 LEU B C 1
ATOM 6234 O O . LEU B 1 301 ? 3.008 -67.625 -38.25 1 85.5 301 LEU B O 1
ATOM 6238 N N . ALA B 1 302 ? 4.266 -65.812 -38.094 1 84.88 302 ALA B N 1
ATOM 6239 C CA . ALA B 1 302 ? 4.262 -65.562 -39.562 1 84.88 302 ALA B CA 1
ATOM 6240 C C . ALA B 1 302 ? 4.949 -66.75 -40.281 1 84.88 302 ALA B C 1
ATOM 6242 O O . ALA B 1 302 ? 4.473 -67.188 -41.344 1 84.88 302 ALA B O 1
ATOM 6243 N N . ALA B 1 303 ? 6.027 -67.188 -39.719 1 82.56 303 ALA B N 1
ATOM 6244 C CA . ALA B 1 303 ? 6.766 -68.312 -40.312 1 82.56 303 ALA B CA 1
ATOM 6245 C C . ALA B 1 303 ? 5.953 -69.625 -40.25 1 82.56 303 ALA B C 1
ATOM 6247 O O . ALA B 1 303 ? 5.906 -70.375 -41.219 1 82.56 303 ALA B O 1
ATOM 6248 N N . ALA B 1 304 ? 5.359 -69.812 -39.125 1 78.88 304 ALA B N 1
ATOM 6249 C CA . ALA B 1 304 ? 4.531 -71 -38.969 1 78.88 304 ALA B CA 1
ATOM 6250 C C . ALA B 1 304 ? 3.363 -71 -39.938 1 78.88 304 ALA B C 1
ATOM 6252 O O . ALA B 1 304 ? 2.986 -72.062 -40.469 1 78.88 304 ALA B O 1
ATOM 6253 N N . ARG B 1 305 ? 2.855 -69.875 -40.188 1 79.38 305 ARG B N 1
ATOM 6254 C CA . ARG B 1 305 ? 1.771 -69.688 -41.125 1 79.38 305 ARG B CA 1
ATOM 6255 C C . ARG B 1 305 ? 2.227 -70.062 -42.531 1 79.38 305 ARG B C 1
ATOM 6257 O O . ARG B 1 305 ? 1.513 -70.75 -43.281 1 79.38 305 ARG B O 1
ATOM 6264 N N . ARG B 1 306 ? 3.355 -69.688 -42.938 1 78.38 306 ARG B N 1
ATOM 6265 C CA . ARG B 1 306 ? 3.891 -70 -44.281 1 78.38 306 ARG B CA 1
ATOM 6266 C C . ARG B 1 306 ? 4.191 -71.438 -44.438 1 78.38 306 ARG B C 1
ATOM 6268 O O . ARG B 1 306 ? 3.98 -72 -45.531 1 78.38 306 ARG B O 1
ATOM 6275 N N . LEU B 1 307 ? 4.641 -72.125 -43.406 1 76.75 307 LEU B N 1
ATOM 6276 C CA . LEU B 1 307 ? 5.047 -73.562 -43.469 1 76.75 307 LEU B CA 1
ATOM 6277 C C . LEU B 1 307 ? 3.828 -74.438 -43.5 1 76.75 307 LEU B C 1
ATOM 6279 O O . LEU B 1 307 ? 3.879 -75.562 -44.094 1 76.75 307 LEU B O 1
ATOM 6283 N N . ASN B 1 308 ? 2.787 -74.125 -42.75 1 70.81 308 ASN B N 1
ATOM 6284 C CA . ASN B 1 308 ? 1.621 -75 -42.656 1 70.81 308 ASN B CA 1
ATOM 6285 C C . ASN B 1 308 ? 0.771 -74.938 -43.938 1 70.81 308 ASN B C 1
ATOM 6287 O O . ASN B 1 308 ? -0.132 -75.75 -44.125 1 70.81 308 ASN B O 1
ATOM 6291 N N . GLY B 1 309 ? 1.169 -74.375 -45.062 1 63.34 309 GLY B N 1
ATOM 6292 C CA . GLY B 1 309 ? 0.481 -74.375 -46.344 1 63.34 309 GLY B CA 1
ATOM 6293 C C . GLY B 1 309 ? -0.955 -73.938 -46.25 1 63.34 309 GLY B C 1
ATOM 6294 O O . GLY B 1 309 ? -1.304 -73.125 -45.344 1 63.34 309 GLY B O 1
ATOM 6295 N N . GLU B 1 310 ? -1.934 -74.188 -47.25 1 59.78 310 GLU B N 1
ATOM 6296 C CA . GLU B 1 310 ? -3.301 -73.688 -47.438 1 59.78 310 GLU B CA 1
ATOM 6297 C C . GLU B 1 310 ? -4.285 -74.5 -46.594 1 59.78 310 GLU B C 1
ATOM 6299 O O . GLU B 1 310 ? -5.5 -74.375 -46.75 1 59.78 310 GLU B O 1
ATOM 6304 N N . GLY B 1 311 ? -3.922 -75.312 -45.562 1 56.78 311 GLY B N 1
ATOM 6305 C CA . GLY B 1 311 ? -4.906 -76.125 -44.875 1 56.78 311 GLY B CA 1
ATOM 6306 C C . GLY B 1 311 ? -5.57 -75.438 -43.688 1 56.78 311 GLY B C 1
ATOM 6307 O O . GLY B 1 311 ? -5.285 -74.25 -43.406 1 56.78 311 GLY B O 1
ATOM 6308 N N . SER B 1 312 ? -6.723 -76.062 -43 1 58.31 312 SER B N 1
ATOM 6309 C CA . SER B 1 312 ? -7.625 -75.625 -41.969 1 58.31 312 SER B CA 1
ATOM 6310 C C . SER B 1 312 ? -6.852 -75 -40.812 1 58.31 312 SER B C 1
ATOM 6312 O O . SER B 1 312 ? -7.297 -74 -40.188 1 58.31 312 SER B O 1
ATOM 6314 N N . GLY B 1 313 ? -5.734 -75.562 -40.344 1 59.69 313 GLY B N 1
ATOM 6315 C CA . GLY B 1 313 ? -4.91 -75.062 -39.25 1 59.69 313 GLY B CA 1
ATOM 6316 C C . GLY B 1 313 ? -4.297 -73.688 -39.5 1 59.69 313 GLY B C 1
ATOM 6317 O O . GLY B 1 313 ? -3.971 -73 -38.562 1 59.69 313 GLY B O 1
ATOM 6318 N N . ASN B 1 314 ? -4.434 -73.25 -40.688 1 74.56 314 ASN B N 1
ATOM 6319 C CA . ASN B 1 314 ? -3.846 -72 -41.219 1 74.56 314 ASN B CA 1
ATOM 6320 C C . ASN B 1 314 ? -4.719 -70.812 -40.906 1 74.56 314 ASN B C 1
ATOM 6322 O O . ASN B 1 314 ? -4.207 -69.688 -40.688 1 74.56 314 ASN B O 1
ATOM 6326 N N . VAL B 1 315 ? -6.059 -71.125 -40.594 1 79.31 315 VAL B N 1
ATOM 6327 C CA . VAL B 1 315 ? -6.957 -70 -40.344 1 79.31 315 VAL B CA 1
ATOM 6328 C C . VAL B 1 315 ? -6.695 -69.438 -38.938 1 79.31 315 VAL B C 1
ATOM 6330 O O . VAL B 1 315 ? -6.652 -68.188 -38.781 1 79.31 315 VAL B O 1
ATOM 6333 N N . ALA B 1 316 ? -6.539 -70.375 -38 1 81.5 316 ALA B N 1
ATOM 6334 C CA . ALA B 1 316 ? -6.277 -69.938 -36.625 1 81.5 316 ALA B CA 1
ATOM 6335 C C . ALA B 1 316 ? -4.941 -69.188 -36.531 1 81.5 316 ALA B C 1
ATOM 6337 O O . ALA B 1 316 ? -4.824 -68.188 -35.812 1 81.5 316 ALA B O 1
ATOM 6338 N N . LEU B 1 317 ? -3.922 -69.688 -37.25 1 83.5 317 LEU B N 1
ATOM 6339 C CA . LEU B 1 317 ? -2.604 -69.062 -37.25 1 83.5 317 LEU B CA 1
ATOM 6340 C C . LEU B 1 317 ? -2.652 -67.688 -37.906 1 83.5 317 LEU B C 1
ATOM 6342 O O . LEU B 1 317 ? -1.99 -66.75 -37.469 1 83.5 317 LEU B O 1
ATOM 6346 N N . ASP B 1 318 ? -3.451 -67.688 -38.938 1 86.31 318 ASP B N 1
ATOM 6347 C CA . ASP B 1 318 ? -3.621 -66.375 -39.625 1 86.31 318 ASP B CA 1
ATOM 6348 C C . ASP B 1 318 ? -4.312 -65.375 -38.75 1 86.31 318 ASP B C 1
ATOM 6350 O O . ASP B 1 318 ? -3.91 -64.188 -38.719 1 86.31 318 ASP B O 1
ATOM 6354 N N . ALA B 1 319 ? -5.34 -65.812 -38.094 1 86.56 319 ALA B N 1
ATOM 6355 C CA . ALA B 1 319 ? -6.062 -64.875 -37.188 1 86.56 319 ALA B CA 1
ATOM 6356 C C . ALA B 1 319 ? -5.16 -64.438 -36.062 1 86.56 319 ALA B C 1
ATOM 6358 O O . ALA B 1 319 ? -5.172 -63.25 -35.719 1 86.56 319 ALA B O 1
ATOM 6359 N N . ALA B 1 320 ? -4.418 -65.312 -35.469 1 88.56 320 ALA B N 1
ATOM 6360 C CA . ALA B 1 320 ? -3.496 -64.938 -34.375 1 88.56 320 ALA B CA 1
ATOM 6361 C C . ALA B 1 320 ? -2.436 -63.969 -34.844 1 88.56 320 ALA B C 1
ATOM 6363 O O . ALA B 1 320 ? -2.098 -63 -34.125 1 88.56 320 ALA B O 1
ATOM 6364 N N . TRP B 1 321 ? -1.924 -64.188 -35.969 1 89.44 321 TRP B N 1
ATOM 6365 C CA . TRP B 1 321 ? -0.905 -63.312 -36.531 1 89.44 321 TRP B CA 1
ATOM 6366 C C . TRP B 1 321 ? -1.479 -61.938 -36.812 1 89.44 321 TRP B C 1
ATOM 6368 O O . TRP B 1 321 ? -0.844 -60.906 -36.5 1 89.44 321 TRP B O 1
ATOM 6378 N N . ARG B 1 322 ? -2.645 -61.812 -37.344 1 89.56 322 ARG B N 1
ATOM 6379 C CA . ARG B 1 322 ? -3.285 -60.531 -37.656 1 89.56 322 ARG B CA 1
ATOM 6380 C C . ARG B 1 322 ? -3.553 -59.75 -36.375 1 89.56 322 ARG B C 1
ATOM 6382 O O . ARG B 1 322 ? -3.336 -58.531 -36.312 1 89.56 322 ARG B O 1
ATOM 6389 N N . GLU B 1 323 ? -3.994 -60.469 -35.375 1 90.06 323 GLU B N 1
ATOM 6390 C CA . GLU B 1 323 ? -4.23 -59.844 -34.062 1 90.06 323 GLU B CA 1
ATOM 6391 C C . GLU B 1 323 ? -2.93 -59.312 -33.469 1 90.06 323 GLU B C 1
ATOM 6393 O O . GLU B 1 323 ? -2.916 -58.25 -32.844 1 90.06 323 GLU B O 1
ATOM 6398 N N . GLY B 1 324 ? -1.923 -60.062 -33.594 1 91.06 324 GLY B N 1
ATOM 6399 C CA . GLY B 1 324 ? -0.622 -59.625 -33.125 1 91.06 324 GLY B CA 1
ATOM 6400 C C . GLY B 1 324 ? -0.127 -58.375 -33.812 1 91.06 324 GLY B C 1
ATOM 6401 O O . GLY B 1 324 ? 0.367 -57.438 -33.188 1 91.06 324 GLY B O 1
ATOM 6402 N N . GLU B 1 325 ? -0.285 -58.344 -35.125 1 91.38 325 GLU B N 1
ATOM 6403 C CA . GLU B 1 325 ? 0.136 -57.188 -35.906 1 91.38 325 GLU B CA 1
ATOM 6404 C C . GLU B 1 325 ? -0.672 -55.938 -35.531 1 91.38 325 GLU B C 1
ATOM 6406 O O . GLU B 1 325 ? -0.131 -54.812 -35.469 1 91.38 325 GLU B O 1
ATOM 6411 N N . GLU B 1 326 ? -1.893 -56.125 -35.375 1 90.5 326 GLU B N 1
ATOM 6412 C CA . GLU B 1 326 ? -2.752 -55 -34.969 1 90.5 326 GLU B CA 1
ATOM 6413 C C . GLU B 1 326 ? -2.381 -54.469 -33.594 1 90.5 326 GLU B C 1
ATOM 6415 O O . GLU B 1 326 ? -2.398 -53.281 -33.375 1 90.5 326 GLU B O 1
ATOM 6420 N N . ALA B 1 327 ? -2.113 -55.375 -32.719 1 90.19 327 ALA B N 1
ATOM 6421 C CA . ALA B 1 327 ? -1.698 -54.969 -31.359 1 90.19 327 ALA B CA 1
ATOM 6422 C C . ALA B 1 327 ? -0.395 -54.188 -31.391 1 90.19 327 ALA B C 1
ATOM 6424 O O . ALA B 1 327 ? -0.25 -53.188 -30.688 1 90.19 327 ALA B O 1
ATOM 6425 N N . MET B 1 328 ? 0.52 -54.625 -32.188 1 90.38 328 MET B N 1
ATOM 6426 C CA . MET B 1 328 ? 1.797 -53.906 -32.344 1 90.38 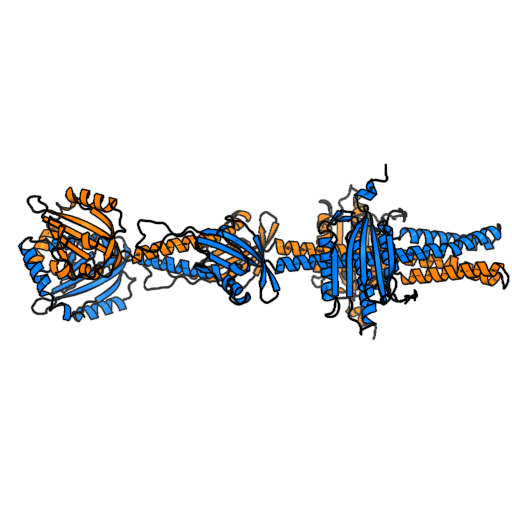328 MET B CA 1
ATOM 6427 C C . MET B 1 328 ? 1.596 -52.5 -32.906 1 90.38 328 MET B C 1
ATOM 6429 O O . MET B 1 328 ? 2.232 -51.562 -32.469 1 90.38 328 MET B O 1
ATOM 6433 N N . ALA B 1 329 ? 0.733 -52.406 -33.844 1 90.5 329 ALA B N 1
ATOM 6434 C CA . ALA B 1 329 ? 0.423 -51.094 -34.438 1 90.5 329 ALA B CA 1
ATOM 6435 C C . ALA B 1 329 ? -0.197 -50.156 -33.406 1 90.5 329 ALA B C 1
ATOM 6437 O O . ALA B 1 329 ? 0.11 -48.969 -33.375 1 90.5 329 ALA B O 1
ATOM 6438 N N . ARG B 1 330 ? -1.014 -50.688 -32.625 1 85 330 ARG B N 1
ATOM 6439 C CA . ARG B 1 330 ? -1.651 -49.906 -31.562 1 85 330 ARG B CA 1
ATOM 6440 C C . ARG B 1 330 ? -0.622 -49.406 -30.562 1 85 330 ARG B C 1
ATOM 6442 O O . ARG B 1 330 ? -0.675 -48.25 -30.125 1 85 330 ARG B O 1
ATOM 6449 N N . LEU B 1 331 ? 0.263 -50.25 -30.109 1 87.44 331 LEU B N 1
ATOM 6450 C CA . LEU B 1 331 ? 1.312 -49.875 -29.156 1 87.44 331 LEU B CA 1
ATOM 6451 C C . LEU B 1 331 ? 2.23 -48.812 -29.75 1 87.44 331 LEU B C 1
ATOM 6453 O O . LEU B 1 331 ? 2.666 -47.906 -29.047 1 87.44 331 LEU B O 1
ATOM 6457 N N . GLN B 1 332 ? 2.504 -48.906 -31.016 1 87.5 332 GLN B N 1
ATOM 6458 C CA . GLN B 1 332 ? 3.35 -47.938 -31.688 1 87.5 332 GLN B CA 1
ATOM 6459 C C . GLN B 1 332 ? 2.68 -46.562 -31.719 1 87.5 332 GLN B C 1
ATOM 6461 O O . GLN B 1 332 ? 3.342 -45.531 -31.547 1 87.5 332 GLN B O 1
ATOM 6466 N N . ARG B 1 333 ? 1.452 -46.594 -31.844 1 81.25 333 ARG B N 1
ATOM 6467 C CA . ARG B 1 333 ? 0.699 -45.344 -31.922 1 81.25 333 ARG B CA 1
ATOM 6468 C C . ARG B 1 333 ? 0.585 -44.688 -30.547 1 81.25 333 ARG B C 1
ATOM 6470 O O . ARG B 1 333 ? 0.462 -43.469 -30.453 1 81.25 333 ARG B O 1
ATOM 6477 N N . CYS B 1 334 ? 0.564 -45.469 -29.547 1 80.75 334 CYS B N 1
ATOM 6478 C CA . CYS B 1 334 ? 0.372 -44.906 -28.203 1 80.75 334 CYS B CA 1
ATOM 6479 C C . CYS B 1 334 ? 1.697 -44.469 -27.594 1 80.75 334 CYS B C 1
ATOM 6481 O O . CYS B 1 334 ? 1.745 -44.031 -26.438 1 80.75 334 CYS B O 1
ATOM 6483 N N . ARG B 1 335 ? 2.723 -44.531 -28.438 1 82 335 ARG B N 1
ATOM 6484 C CA . ARG B 1 335 ? 4.031 -44.062 -27.984 1 82 335 ARG B CA 1
ATOM 6485 C C . ARG B 1 335 ? 4.004 -42.562 -27.672 1 82 335 ARG B C 1
ATOM 6487 O O . ARG B 1 335 ? 3.756 -41.75 -28.562 1 82 335 ARG B O 1
ATOM 6494 N N . PRO B 1 336 ? 4.23 -42.188 -26.438 1 84.75 336 PRO B N 1
ATOM 6495 C CA . PRO B 1 336 ? 4.109 -40.781 -26.078 1 84.75 336 PRO B CA 1
ATOM 6496 C C . PRO B 1 336 ? 5.234 -39.938 -26.672 1 84.75 336 PRO B C 1
ATOM 6498 O O . PRO B 1 336 ? 6.379 -40.375 -26.734 1 84.75 336 PRO B O 1
ATOM 6501 N N . SER B 1 337 ? 4.773 -38.719 -27.047 1 82.69 337 SER B N 1
ATOM 6502 C CA . SER B 1 337 ? 5.773 -37.75 -27.469 1 82.69 337 SER B CA 1
ATOM 6503 C C . SER B 1 337 ? 6.512 -37.156 -26.281 1 82.69 337 SER B C 1
ATOM 6505 O O . SER B 1 337 ? 5.91 -36.938 -25.219 1 82.69 337 SER B O 1
ATOM 6507 N N . LEU B 1 338 ? 7.738 -36.906 -26.469 1 83.19 338 LEU B N 1
ATOM 6508 C CA . LEU B 1 338 ? 8.531 -36.281 -25.422 1 83.19 338 LEU B CA 1
ATOM 6509 C C . LEU B 1 338 ? 8.734 -34.812 -25.688 1 83.19 338 LEU B C 1
ATOM 6511 O O . LEU B 1 338 ? 9.516 -34.156 -25 1 83.19 338 LEU B O 1
ATOM 6515 N N . GLU B 1 339 ? 7.984 -34.344 -26.688 1 80.94 339 GLU B N 1
ATOM 6516 C CA . GLU B 1 339 ? 8.031 -32.906 -26.969 1 80.94 339 GLU B CA 1
ATOM 6517 C C . GLU B 1 339 ? 7.059 -32.156 -26.078 1 80.94 339 GLU B C 1
ATOM 6519 O O . GLU B 1 339 ? 5.961 -31.797 -26.5 1 80.94 339 GLU B O 1
ATOM 6524 N N . LEU B 1 340 ? 7.477 -31.812 -24.969 1 76.12 340 LEU B N 1
ATOM 6525 C CA . LEU B 1 340 ? 6.617 -31.172 -23.969 1 76.12 340 LEU B CA 1
ATOM 6526 C C . LEU B 1 340 ? 6.762 -29.656 -24.031 1 76.12 340 LEU B C 1
ATOM 6528 O O . LEU B 1 340 ? 5.895 -28.922 -23.547 1 76.12 340 LEU B O 1
ATOM 6532 N N . GLU B 1 341 ? 7.879 -29.219 -24.641 1 81.19 341 GLU B N 1
ATOM 6533 C CA . GLU B 1 341 ? 8.125 -27.797 -24.797 1 81.19 341 GLU B CA 1
ATOM 6534 C C . GLU B 1 341 ? 8.945 -27.516 -26.047 1 81.19 341 GLU B C 1
ATOM 6536 O O . GLU B 1 341 ? 9.562 -28.422 -26.625 1 81.19 341 GLU B O 1
ATOM 6541 N N . SER B 1 342 ? 8.867 -26.328 -26.422 1 82.44 342 SER B N 1
ATOM 6542 C CA . SER B 1 342 ? 9.617 -25.953 -27.625 1 82.44 342 SER B CA 1
ATOM 6543 C C . SER B 1 342 ? 11.109 -25.859 -27.328 1 82.44 342 SER B C 1
ATOM 6545 O O . SER B 1 342 ? 11.508 -25.453 -26.25 1 82.44 342 SER B O 1
ATOM 6547 N N . ASN B 1 343 ? 11.789 -26.297 -28.312 1 87.25 343 ASN B N 1
ATOM 6548 C CA . ASN B 1 343 ? 13.227 -26.125 -28.203 1 87.25 343 ASN B CA 1
ATOM 6549 C C . ASN B 1 343 ? 13.625 -24.656 -28.188 1 87.25 343 ASN B C 1
ATOM 6551 O O . ASN B 1 343 ? 13.055 -23.859 -28.922 1 87.25 343 ASN B O 1
ATOM 6555 N N . ALA B 1 344 ? 14.461 -24.328 -27.297 1 89.38 344 ALA B N 1
ATOM 6556 C CA . ALA B 1 344 ? 14.906 -22.953 -27.172 1 89.38 344 ALA B CA 1
ATOM 6557 C C . ALA B 1 344 ? 16.312 -22.875 -26.594 1 89.38 344 ALA B C 1
ATOM 6559 O O . ALA B 1 344 ? 16.844 -23.875 -26.125 1 89.38 344 ALA B O 1
ATOM 6560 N N . VAL B 1 345 ? 16.875 -21.688 -26.75 1 91.12 345 VAL B N 1
ATOM 6561 C CA . VAL B 1 345 ? 18.141 -21.375 -26.094 1 91.12 345 VAL B CA 1
ATOM 6562 C C . VAL B 1 345 ? 17.875 -20.766 -24.719 1 91.12 345 VAL B C 1
ATOM 6564 O O . VAL B 1 345 ? 17.047 -19.859 -24.594 1 91.12 345 VAL B O 1
ATOM 6567 N N . TRP B 1 346 ? 18.516 -21.297 -23.75 1 89 346 TRP B N 1
ATOM 6568 C CA . TRP B 1 346 ? 18.297 -20.797 -22.391 1 89 346 TRP B CA 1
ATOM 6569 C C . TRP B 1 346 ? 19.609 -20.734 -21.609 1 89 346 TRP B C 1
ATOM 6571 O O . TRP B 1 346 ? 20.5 -21.547 -21.828 1 89 346 TRP B O 1
ATOM 6581 N N . PRO B 1 347 ? 19.719 -19.766 -20.672 1 92.56 347 PRO B N 1
ATOM 6582 C CA . PRO B 1 347 ? 20.938 -19.656 -19.859 1 92.56 347 PRO B CA 1
ATOM 6583 C C . PRO B 1 347 ? 21.062 -20.766 -18.812 1 92.56 347 PRO B C 1
ATOM 6585 O O . PRO B 1 347 ? 20.047 -21.203 -18.25 1 92.56 347 PRO B O 1
ATOM 6588 N N . LEU B 1 348 ? 22.203 -21.219 -18.547 1 93.38 348 LEU B N 1
ATOM 6589 C CA . LEU B 1 348 ? 22.453 -22.359 -17.672 1 93.38 348 LEU B CA 1
ATOM 6590 C C . LEU B 1 348 ? 22.344 -21.953 -16.203 1 93.38 348 LEU B C 1
ATOM 6592 O O . LEU B 1 348 ? 21.969 -22.766 -15.359 1 93.38 348 LEU B O 1
ATOM 6596 N N . GLN B 1 349 ? 22.703 -20.734 -15.969 1 92 349 GLN B N 1
ATOM 6597 C CA . GLN B 1 349 ? 22.703 -20.312 -14.57 1 92 349 GLN B CA 1
ATOM 6598 C C . GLN B 1 349 ? 21.312 -20.438 -13.953 1 92 349 GLN B C 1
ATOM 6600 O O . GLN B 1 349 ? 21.141 -21.109 -12.93 1 92 349 GLN B O 1
ATOM 6605 N N . PRO B 1 350 ? 20.281 -19.859 -14.625 1 90.19 350 PRO B N 1
ATOM 6606 C CA . PRO B 1 350 ? 18.938 -20.062 -14.07 1 90.19 350 PRO B CA 1
ATOM 6607 C C . PRO B 1 350 ? 18.531 -21.531 -14.039 1 90.19 350 PRO B C 1
ATOM 6609 O O . PRO B 1 350 ? 17.75 -21.938 -13.164 1 90.19 350 PRO B O 1
ATOM 6612 N N . PHE B 1 351 ? 19.031 -22.234 -14.914 1 92.75 351 PHE B N 1
ATOM 6613 C CA . PHE B 1 351 ? 18.781 -23.656 -14.984 1 92.75 351 PHE B CA 1
ATOM 6614 C C . PHE B 1 351 ? 19.281 -24.359 -13.734 1 92.75 351 PHE B C 1
ATOM 6616 O O . PHE B 1 351 ? 18.547 -25.141 -13.109 1 92.75 351 PHE B O 1
ATOM 6623 N N . PHE B 1 352 ? 20.406 -24.094 -13.312 1 93.06 352 PHE B N 1
ATOM 6624 C CA . PHE B 1 352 ? 20.984 -24.688 -12.117 1 93.06 352 PHE B CA 1
ATOM 6625 C C . PHE B 1 352 ? 20.344 -24.141 -10.859 1 93.06 352 PHE B C 1
ATOM 6627 O O . PHE B 1 352 ? 20.188 -24.844 -9.867 1 93.06 352 PHE B O 1
ATOM 6634 N N . ASP B 1 353 ? 19.969 -22.875 -10.984 1 90.5 353 ASP B N 1
ATOM 6635 C CA . ASP B 1 353 ? 19.266 -22.281 -9.852 1 90.5 353 ASP B CA 1
ATOM 6636 C C . ASP B 1 353 ? 17.969 -23.031 -9.562 1 90.5 353 ASP B C 1
ATOM 6638 O O . ASP B 1 353 ? 17.625 -23.266 -8.398 1 90.5 353 ASP B O 1
ATOM 6642 N N . ASP B 1 354 ? 17.297 -23.344 -10.609 1 90 354 ASP B N 1
ATOM 6643 C CA . ASP B 1 354 ? 16.047 -24.094 -10.469 1 90 354 ASP B CA 1
ATOM 6644 C C . ASP B 1 354 ? 16.297 -25.469 -9.883 1 90 354 ASP B C 1
ATOM 6646 O O . ASP B 1 354 ? 15.562 -25.922 -9 1 90 354 ASP B O 1
ATOM 6650 N N . LEU B 1 355 ? 17.312 -26.109 -10.375 1 91.5 355 LEU B N 1
ATOM 6651 C CA . LEU B 1 355 ? 17.672 -27.422 -9.859 1 91.5 355 LEU B CA 1
ATOM 6652 C C . LEU B 1 355 ? 17.953 -27.359 -8.367 1 91.5 355 LEU B C 1
ATOM 6654 O O . LEU B 1 355 ? 17.453 -28.203 -7.602 1 91.5 355 LEU B O 1
ATOM 6658 N N . TYR B 1 356 ? 18.703 -26.375 -8.039 1 88.62 356 TYR B N 1
ATOM 6659 C CA . TYR B 1 356 ? 19.062 -26.203 -6.633 1 88.62 356 TYR B CA 1
ATOM 6660 C C . TYR B 1 356 ? 17.828 -25.953 -5.785 1 88.62 356 TYR B C 1
ATOM 6662 O O . TYR B 1 356 ? 17.688 -26.531 -4.699 1 88.62 356 TYR B O 1
ATOM 6670 N N . ALA B 1 357 ? 16.969 -25.156 -6.266 1 86.38 357 ALA B N 1
ATOM 6671 C CA . ALA B 1 357 ? 15.75 -24.797 -5.539 1 86.38 357 ALA B CA 1
ATOM 6672 C C . ALA B 1 357 ? 14.859 -26.031 -5.34 1 86.38 357 ALA B C 1
ATOM 6674 O O . ALA B 1 357 ? 14.234 -26.188 -4.289 1 86.38 357 ALA B O 1
ATOM 6675 N N . LEU B 1 358 ? 14.773 -26.844 -6.246 1 86.62 358 LEU B N 1
ATOM 6676 C CA . LEU B 1 358 ? 13.922 -28.031 -6.199 1 86.62 358 LEU B CA 1
ATOM 6677 C C . LEU B 1 358 ? 14.453 -29.047 -5.188 1 86.62 358 LEU B C 1
ATOM 6679 O O . LEU B 1 358 ? 13.68 -29.781 -4.574 1 86.62 358 LEU B O 1
ATOM 6683 N N . TYR B 1 359 ? 15.758 -29.062 -4.961 1 88 359 TYR B N 1
ATOM 6684 C CA . TYR B 1 359 ? 16.328 -30.125 -4.152 1 88 359 TYR B CA 1
ATOM 6685 C C . TYR B 1 359 ? 16.828 -29.594 -2.814 1 88 359 TYR B C 1
ATOM 6687 O O . TYR B 1 359 ? 17.344 -30.344 -1.986 1 88 359 TYR B O 1
ATOM 6695 N N . ARG B 1 360 ? 16.594 -28.359 -2.639 1 79.56 360 ARG B N 1
ATOM 6696 C CA . ARG B 1 360 ? 17.094 -27.703 -1.427 1 79.56 360 ARG B CA 1
ATOM 6697 C C . ARG B 1 360 ? 16.547 -28.406 -0.179 1 79.56 360 ARG B C 1
ATOM 6699 O O . ARG B 1 360 ? 17.297 -28.609 0.787 1 79.56 360 ARG B O 1
ATOM 6706 N N . THR B 1 361 ? 15.312 -28.797 -0.268 1 77.5 361 THR B N 1
ATOM 6707 C CA . THR B 1 361 ? 14.688 -29.391 0.914 1 77.5 361 THR B CA 1
ATOM 6708 C C . THR B 1 361 ? 14.922 -30.891 0.955 1 77.5 361 THR B C 1
ATOM 6710 O O . THR B 1 361 ? 14.664 -31.547 1.973 1 77.5 361 THR B O 1
ATOM 6713 N N . ARG B 1 362 ? 15.336 -31.453 -0.129 1 80.5 362 ARG B N 1
ATOM 6714 C CA . ARG B 1 362 ? 15.508 -32.906 -0.198 1 80.5 362 ARG B CA 1
ATOM 6715 C C . ARG B 1 362 ? 16.875 -33.312 0.319 1 80.5 362 ARG B C 1
ATOM 6717 O O . ARG B 1 362 ? 17.078 -34.469 0.724 1 80.5 362 ARG B O 1
ATOM 6724 N N . PHE B 1 363 ? 17.812 -32.312 0.222 1 79.81 363 PHE B N 1
ATOM 6725 C CA . PHE B 1 363 ? 19.156 -32.594 0.704 1 79.81 363 PHE B CA 1
ATOM 6726 C C . PHE B 1 363 ? 19.234 -32.406 2.217 1 79.81 363 PHE B C 1
ATOM 6728 O O . PHE B 1 363 ? 18.703 -31.453 2.768 1 79.81 363 PHE B O 1
ATOM 6735 N N . ASP B 1 364 ? 19.531 -33.469 2.883 1 74.38 364 ASP B N 1
ATOM 6736 C CA . ASP B 1 364 ? 19.75 -33.375 4.32 1 74.38 364 ASP B CA 1
ATOM 6737 C C . ASP B 1 364 ? 20.969 -32.5 4.633 1 74.38 364 ASP B C 1
ATOM 6739 O O . ASP B 1 364 ? 21.672 -32.062 3.719 1 74.38 364 ASP B O 1
ATOM 6743 N N . ASP B 1 365 ? 21.281 -32.281 5.961 1 71 365 ASP B N 1
ATOM 6744 C CA . ASP B 1 365 ? 22.359 -31.422 6.438 1 71 365 ASP B CA 1
ATOM 6745 C C . ASP B 1 365 ? 23.719 -31.969 6.031 1 71 365 ASP B C 1
ATOM 6747 O O . ASP B 1 365 ? 24.703 -31.219 5.977 1 71 365 ASP B O 1
ATOM 6751 N N . ARG B 1 366 ? 23.766 -33.312 5.668 1 75.69 366 ARG B N 1
ATOM 6752 C CA . ARG B 1 366 ? 25.078 -33.906 5.383 1 75.69 366 ARG B CA 1
ATOM 6753 C C . ARG B 1 366 ? 25.297 -34.031 3.881 1 75.69 366 ARG B C 1
ATOM 6755 O O . ARG B 1 366 ? 26.391 -34.406 3.443 1 75.69 366 ARG B O 1
ATOM 6762 N N . ALA B 1 367 ? 24.281 -33.625 3.121 1 81.62 367 ALA B N 1
ATOM 6763 C CA . ALA B 1 367 ? 24.422 -33.719 1.671 1 81.62 367 ALA B CA 1
ATOM 6764 C C . ALA B 1 367 ? 24.812 -32.375 1.062 1 81.62 367 ALA B C 1
ATOM 6766 O O . ALA B 1 367 ? 24.344 -31.328 1.494 1 81.62 367 ALA B O 1
ATOM 6767 N N . ARG B 1 368 ? 25.922 -32.375 0.232 1 84.62 368 ARG B N 1
ATOM 6768 C CA . ARG B 1 368 ? 26.406 -31.156 -0.407 1 84.62 368 ARG B CA 1
ATOM 6769 C C . ARG B 1 368 ? 26.312 -31.266 -1.926 1 84.62 368 ARG B C 1
ATOM 6771 O O . ARG B 1 368 ? 26.781 -32.25 -2.518 1 84.62 368 ARG B O 1
ATOM 6778 N N . LEU B 1 369 ? 25.594 -30.391 -2.502 1 89.19 369 LEU B N 1
ATOM 6779 C CA . LEU B 1 369 ? 25.547 -30.25 -3.953 1 89.19 369 LEU B CA 1
ATOM 6780 C C . LEU B 1 369 ? 26.344 -29.016 -4.406 1 89.19 369 LEU B C 1
ATOM 6782 O O . LEU B 1 369 ? 25.984 -27.891 -4.07 1 89.19 369 LEU B O 1
ATOM 6786 N N . GLN B 1 370 ? 27.5 -29.25 -5.02 1 91.44 370 GLN B N 1
ATOM 6787 C CA . GLN B 1 370 ? 28.312 -28.156 -5.551 1 91.44 370 GLN B CA 1
ATOM 6788 C C . GLN B 1 370 ? 28.141 -28.016 -7.059 1 91.44 370 GLN B C 1
ATOM 6790 O O . GLN B 1 370 ? 28.297 -29 -7.801 1 91.44 370 GLN B O 1
ATOM 6795 N N . VAL B 1 371 ? 27.703 -26.859 -7.48 1 92.81 371 VAL B N 1
ATOM 6796 C CA . VAL B 1 371 ? 27.484 -26.594 -8.898 1 92.81 371 VAL B CA 1
ATOM 6797 C C . VAL B 1 371 ? 28.469 -25.547 -9.391 1 92.81 371 VAL B C 1
ATOM 6799 O O . VAL B 1 371 ? 28.594 -24.469 -8.797 1 92.81 371 VAL B O 1
ATOM 6802 N N . ASP B 1 372 ? 29.266 -25.906 -10.43 1 93.81 372 ASP B N 1
ATOM 6803 C CA . ASP B 1 372 ? 30.219 -24.969 -11.031 1 93.81 372 ASP B CA 1
ATOM 6804 C C . ASP B 1 372 ? 30.062 -24.938 -12.547 1 93.81 372 ASP B C 1
ATOM 6806 O O . ASP B 1 372 ? 29.656 -25.938 -13.156 1 93.81 372 ASP B O 1
ATOM 6810 N N . MET B 1 373 ? 30.359 -23.828 -13.117 1 94.31 373 MET B N 1
ATOM 6811 C CA . MET B 1 373 ? 30.312 -23.656 -14.562 1 94.31 373 MET B CA 1
ATOM 6812 C C . MET B 1 373 ? 31.609 -23.062 -15.086 1 94.31 373 MET B C 1
ATOM 6814 O O . MET B 1 373 ? 32.219 -22.203 -14.438 1 94.31 373 MET B O 1
ATOM 6818 N N . ALA B 1 374 ? 32.031 -23.469 -16.25 1 94.19 374 ALA B N 1
ATOM 6819 C CA . ALA B 1 374 ? 33.219 -22.938 -16.891 1 94.19 374 ALA B CA 1
ATOM 6820 C C . ALA B 1 374 ? 33.062 -21.438 -17.141 1 94.19 374 ALA B C 1
ATOM 6822 O O . ALA B 1 374 ? 34.062 -20.703 -17.172 1 94.19 374 ALA B O 1
ATOM 6823 N N . SER B 1 375 ? 31.875 -21.016 -17.484 1 92.69 375 SER B N 1
ATOM 6824 C CA . SER B 1 375 ? 31.516 -19.625 -17.734 1 92.69 375 SER B CA 1
ATOM 6825 C C . SER B 1 375 ? 30.094 -19.312 -17.281 1 92.69 375 SER B C 1
ATOM 6827 O O . SER B 1 375 ? 29.203 -20.141 -17.406 1 92.69 375 SER B O 1
ATOM 6829 N N . PRO B 1 376 ? 29.969 -18.125 -16.812 1 90.06 376 PRO B N 1
ATOM 6830 C CA . PRO B 1 376 ? 28.625 -17.766 -16.391 1 90.06 376 PRO B CA 1
ATOM 6831 C C . PRO B 1 376 ? 27.672 -17.531 -17.562 1 90.06 376 PRO B C 1
ATOM 6833 O O . PRO B 1 376 ? 26.453 -17.453 -17.391 1 90.06 376 PRO B O 1
ATOM 6836 N N . HIS B 1 377 ? 28.203 -17.484 -18.781 1 90.75 377 HIS B N 1
ATOM 6837 C CA . HIS B 1 377 ? 27.391 -17.172 -19.953 1 90.75 377 HIS B CA 1
ATOM 6838 C C . HIS B 1 377 ? 27.047 -18.438 -20.75 1 90.75 377 HIS B C 1
ATOM 6840 O O . HIS B 1 377 ? 26.625 -18.359 -21.891 1 90.75 377 HIS B O 1
ATOM 6846 N N . LEU B 1 378 ? 27.266 -19.547 -20.141 1 92.81 378 LEU B N 1
ATOM 6847 C CA . LEU B 1 378 ? 26.938 -20.797 -20.828 1 92.81 378 LEU B CA 1
ATOM 6848 C C . LEU B 1 378 ? 25.438 -20.906 -21.094 1 92.81 378 LEU B C 1
ATOM 6850 O O . LEU B 1 378 ? 24.625 -20.422 -20.297 1 92.81 378 LEU B O 1
ATOM 6854 N N . VAL B 1 379 ? 25.094 -21.438 -22.266 1 93 379 VAL B N 1
ATOM 6855 C CA . VAL B 1 379 ? 23.703 -21.625 -22.641 1 93 379 VAL B CA 1
ATOM 6856 C C . VAL B 1 379 ? 23.453 -23.094 -23 1 93 379 VAL B C 1
ATOM 6858 O O . VAL B 1 379 ? 24.391 -23.828 -23.297 1 93 379 VAL B O 1
ATOM 6861 N N . GLY B 1 380 ? 22.25 -23.531 -22.812 1 92.25 380 GLY B N 1
ATOM 6862 C CA . GLY B 1 380 ? 21.766 -24.812 -23.312 1 92.25 380 GLY B CA 1
ATOM 6863 C C . GLY B 1 380 ? 20.797 -24.688 -24.469 1 92.25 380 GLY B C 1
ATOM 6864 O O . GLY B 1 380 ? 20.359 -23.578 -24.797 1 92.25 380 GLY B O 1
ATOM 6865 N N . PHE B 1 381 ? 20.609 -25.781 -25.109 1 92.19 381 PHE B N 1
ATOM 6866 C CA . PHE B 1 381 ? 19.641 -25.828 -26.203 1 92.19 381 PHE B CA 1
ATOM 6867 C C . PHE B 1 381 ? 18.734 -27.047 -26.078 1 92.19 381 PHE B C 1
ATOM 6869 O O . PHE B 1 381 ? 19.188 -28.125 -25.688 1 92.19 381 PHE B O 1
ATOM 6876 N N . GLY B 1 382 ? 17.422 -26.875 -26.438 1 90.69 382 GLY B N 1
ATOM 6877 C CA . GLY B 1 382 ? 16.438 -27.938 -26.375 1 90.69 382 GLY B CA 1
ATOM 6878 C C . GLY B 1 382 ? 15.328 -27.672 -25.375 1 90.69 382 GLY B C 1
ATOM 6879 O O . GLY B 1 382 ? 15.031 -26.5 -25.078 1 90.69 382 GLY B O 1
ATOM 6880 N N . GLN B 1 383 ? 14.75 -28.766 -24.906 1 91.38 383 GLN B N 1
ATOM 6881 C CA . GLN B 1 383 ? 13.688 -28.625 -23.922 1 91.38 383 GLN B CA 1
ATOM 6882 C C . GLN B 1 383 ? 14.266 -28.531 -22.5 1 91.38 383 GLN B C 1
ATOM 6884 O O . GLN B 1 383 ? 14.711 -29.531 -21.938 1 91.38 383 GLN B O 1
ATOM 6889 N N . ARG B 1 384 ? 14.203 -27.484 -21.953 1 91.88 384 ARG B N 1
ATOM 6890 C CA . ARG B 1 384 ? 14.828 -27.172 -20.672 1 91.88 384 ARG B CA 1
ATOM 6891 C C . ARG B 1 384 ? 14.32 -28.094 -19.578 1 91.88 384 ARG B C 1
ATOM 6893 O O . ARG B 1 384 ? 15.109 -28.625 -18.781 1 91.88 384 ARG B O 1
ATOM 6900 N N . THR B 1 385 ? 13.031 -28.312 -19.594 1 89.94 385 THR B N 1
ATOM 6901 C CA . THR B 1 385 ? 12.414 -29.094 -18.531 1 89.94 385 THR B CA 1
ATOM 6902 C C . THR B 1 385 ? 12.859 -30.562 -18.609 1 89.94 385 THR B C 1
ATOM 6904 O O . THR B 1 385 ? 13.031 -31.219 -17.578 1 89.94 385 THR B O 1
ATOM 6907 N N . GLN B 1 386 ? 13.055 -31.031 -19.734 1 91.75 386 GLN B N 1
ATOM 6908 C CA . GLN B 1 386 ? 13.492 -32.406 -19.906 1 91.75 386 GLN B CA 1
ATOM 6909 C C . GLN B 1 386 ? 14.945 -32.594 -19.469 1 91.75 386 GLN B C 1
ATOM 6911 O O . GLN B 1 386 ? 15.312 -33.625 -18.922 1 91.75 386 GLN B O 1
ATOM 6916 N N . LEU B 1 387 ? 15.742 -31.609 -19.828 1 93.31 387 LEU B N 1
ATOM 6917 C CA . LEU B 1 387 ? 17.125 -31.672 -19.359 1 93.31 387 LEU B CA 1
ATOM 6918 C C . LEU B 1 387 ? 17.188 -31.609 -17.844 1 93.31 387 LEU B C 1
ATOM 6920 O O . LEU B 1 387 ? 18.016 -32.281 -17.219 1 93.31 387 LEU B O 1
ATOM 6924 N N . LEU B 1 388 ? 16.359 -30.844 -17.312 1 93.69 388 LEU B N 1
ATOM 6925 C CA . LEU B 1 388 ? 16.266 -30.781 -15.867 1 93.69 388 LEU B CA 1
ATOM 6926 C C . LEU B 1 388 ? 15.812 -32.125 -15.297 1 93.69 388 LEU B C 1
ATOM 6928 O O . LEU B 1 388 ? 16.297 -32.531 -14.242 1 93.69 388 LEU B O 1
ATOM 6932 N N . ALA B 1 389 ? 14.883 -32.75 -15.969 1 91.94 389 ALA B N 1
ATOM 6933 C CA . ALA B 1 389 ? 14.398 -34.062 -15.562 1 91.94 389 ALA B CA 1
ATOM 6934 C C . ALA B 1 389 ? 15.539 -35.062 -15.547 1 91.94 389 ALA B C 1
ATOM 6936 O O . ALA B 1 389 ? 15.594 -35.938 -14.68 1 91.94 389 ALA B O 1
ATOM 6937 N N . CYS B 1 390 ? 16.469 -35 -16.516 1 92.69 390 CYS B N 1
ATOM 6938 C CA . CYS B 1 390 ? 17.625 -35.875 -16.547 1 92.69 390 CYS B CA 1
ATOM 6939 C C . CYS B 1 390 ? 18.453 -35.75 -15.281 1 92.69 390 CYS B C 1
ATOM 6941 O O . CYS B 1 390 ? 18.781 -36.75 -14.656 1 92.69 390 CYS B O 1
ATOM 6943 N N . LEU B 1 391 ? 18.719 -34.531 -14.984 1 94.38 391 LEU B N 1
ATOM 6944 C CA . LEU B 1 391 ? 19.516 -34.312 -13.781 1 94.38 391 LEU B CA 1
ATOM 6945 C C . LEU B 1 391 ? 18.766 -34.75 -12.531 1 94.38 391 LEU B C 1
ATOM 6947 O O . LEU B 1 391 ? 19.359 -35.312 -11.609 1 94.38 391 LEU B O 1
ATOM 6951 N N . SER B 1 392 ? 17.516 -34.438 -12.5 1 92.69 392 SER B N 1
ATOM 6952 C CA . SER B 1 392 ? 16.672 -34.844 -11.375 1 92.69 392 SER B CA 1
ATOM 6953 C C . SER B 1 392 ? 16.672 -36.344 -11.172 1 92.69 392 SER B C 1
ATOM 6955 O O . SER B 1 392 ? 16.719 -36.812 -10.031 1 92.69 392 SER B O 1
ATOM 6957 N N . LEU B 1 393 ? 16.547 -37.031 -12.234 1 90.56 393 LEU B N 1
ATOM 6958 C CA . LEU B 1 393 ? 16.562 -38.5 -12.164 1 90.56 393 LEU B CA 1
ATOM 6959 C C . LEU B 1 393 ? 17.844 -39 -11.531 1 90.56 393 LEU B C 1
ATOM 6961 O O . LEU B 1 393 ? 17.812 -39.906 -10.688 1 90.56 393 LEU B O 1
ATOM 6965 N N . TRP B 1 394 ? 18.922 -38.438 -11.961 1 91.38 394 TRP B N 1
ATOM 6966 C CA . TRP B 1 394 ? 20.219 -38.844 -11.406 1 91.38 394 TRP B CA 1
ATOM 6967 C C . TRP B 1 394 ? 20.312 -38.5 -9.922 1 91.38 394 TRP B C 1
ATOM 6969 O O . TRP B 1 394 ? 20.75 -39.344 -9.117 1 91.38 394 TRP B O 1
ATOM 6979 N N . LEU B 1 395 ? 19.922 -37.344 -9.594 1 91.44 395 LEU B N 1
ATOM 6980 C CA . LEU B 1 395 ? 20 -36.906 -8.203 1 91.44 395 LEU B CA 1
ATOM 6981 C C . LEU B 1 395 ? 19.094 -37.75 -7.316 1 91.44 395 LEU B C 1
ATOM 6983 O O . LEU B 1 395 ? 19.484 -38.094 -6.199 1 91.44 395 LEU B O 1
ATOM 6987 N N . ASP B 1 396 ? 17.906 -38 -7.797 1 87 396 ASP B N 1
ATOM 6988 C CA . ASP B 1 396 ? 16.984 -38.875 -7.035 1 87 396 ASP B CA 1
ATOM 6989 C C . ASP B 1 396 ? 17.609 -40.25 -6.789 1 87 396 ASP B C 1
ATOM 6991 O O . ASP B 1 396 ? 17.484 -40.781 -5.691 1 87 396 ASP B O 1
ATOM 6995 N N . ARG B 1 397 ? 18.188 -40.75 -7.832 1 84.25 397 ARG B N 1
ATOM 6996 C CA . ARG B 1 397 ? 18.859 -42.031 -7.723 1 84.25 397 ARG B CA 1
ATOM 6997 C C . ARG B 1 397 ? 19.969 -42 -6.688 1 84.25 397 ARG B C 1
ATOM 6999 O O . ARG B 1 397 ? 20.078 -42.875 -5.84 1 84.25 397 ARG B O 1
ATOM 7006 N N . THR B 1 398 ? 20.766 -40.969 -6.801 1 87.44 398 THR B N 1
ATOM 7007 C CA . THR B 1 398 ? 21.906 -40.812 -5.906 1 87.44 398 THR B CA 1
ATOM 7008 C C . THR B 1 398 ? 21.438 -40.656 -4.461 1 87.44 398 THR B C 1
ATOM 7010 O O . THR B 1 398 ? 22.031 -41.219 -3.547 1 87.44 398 THR B O 1
ATOM 7013 N N . LEU B 1 399 ? 20.422 -39.969 -4.266 1 86.56 399 LEU B N 1
ATOM 7014 C CA . LEU B 1 399 ? 19.891 -39.75 -2.926 1 86.56 399 LEU B CA 1
ATOM 7015 C C . LEU B 1 399 ? 19.328 -41.031 -2.346 1 86.56 399 LEU B C 1
ATOM 7017 O O . LEU B 1 399 ? 19.5 -41.312 -1.159 1 86.56 399 LEU B O 1
ATOM 7021 N N . ALA B 1 400 ? 18.578 -41.781 -3.191 1 82.25 400 ALA B N 1
ATOM 7022 C CA . ALA B 1 400 ? 18.016 -43.031 -2.754 1 82.25 400 ALA B CA 1
ATOM 7023 C C . ALA B 1 400 ? 19.109 -44.031 -2.359 1 82.25 400 ALA B C 1
ATOM 7025 O O . ALA B 1 400 ? 18.984 -44.719 -1.352 1 82.25 400 ALA B O 1
ATOM 7026 N N . LEU B 1 401 ? 20.156 -44.062 -3.133 1 82.31 401 LEU B N 1
ATOM 7027 C CA . LEU B 1 401 ? 21.266 -44.969 -2.867 1 82.31 401 LEU B CA 1
ATOM 7028 C C . LEU B 1 401 ? 22.047 -44.531 -1.632 1 82.31 401 LEU B C 1
ATOM 7030 O O . LEU B 1 401 ? 22.5 -45.344 -0.846 1 82.31 401 LEU B O 1
ATOM 7034 N N . ALA B 1 402 ? 22.172 -43.281 -1.521 1 84.56 402 ALA B N 1
ATOM 7035 C CA . ALA B 1 402 ? 22.891 -42.719 -0.369 1 84.56 402 ALA B CA 1
ATOM 7036 C C . ALA B 1 402 ? 22.141 -43.031 0.929 1 84.56 402 ALA B C 1
ATOM 7038 O O . ALA B 1 402 ? 22.766 -43.188 1.982 1 84.56 402 ALA B O 1
ATOM 7039 N N . ALA B 1 403 ? 20.875 -43.031 0.84 1 80.62 403 ALA B N 1
ATOM 7040 C CA . ALA B 1 403 ? 20.062 -43.312 2.021 1 80.62 403 ALA B CA 1
ATOM 7041 C C . ALA B 1 403 ? 20.297 -44.719 2.541 1 80.62 403 ALA B C 1
ATOM 7043 O O . ALA B 1 403 ? 20.156 -44.969 3.738 1 80.62 403 ALA B O 1
ATOM 7044 N N . GLU B 1 404 ? 20.703 -45.594 1.623 1 77.31 404 GLU B N 1
ATOM 7045 C CA . GLU B 1 404 ? 20.953 -46.969 1.988 1 77.31 404 GLU B CA 1
ATOM 7046 C C . GLU B 1 404 ? 22.359 -47.156 2.559 1 77.31 404 GLU B C 1
ATOM 7048 O O . GLU B 1 404 ? 22.688 -48.188 3.15 1 77.31 404 GLU B O 1
ATOM 7053 N N . LEU B 1 405 ? 23.172 -46.125 2.291 1 75.19 405 LEU B N 1
ATOM 7054 C CA . LEU B 1 405 ? 24.547 -46.156 2.805 1 75.19 405 LEU B CA 1
ATOM 7055 C C . LEU B 1 405 ? 24.781 -45.031 3.791 1 75.19 405 LEU B C 1
ATOM 7057 O O . LEU B 1 405 ? 25.484 -44.062 3.482 1 75.19 405 LEU B O 1
ATOM 7061 N N . PRO B 1 406 ? 24.312 -45 5.043 1 66.75 406 PRO B N 1
ATOM 7062 C CA . PRO B 1 406 ? 24.25 -43.844 5.922 1 66.75 406 PRO B CA 1
ATOM 7063 C C . PRO B 1 406 ? 25.641 -43.375 6.406 1 66.75 406 PRO B C 1
ATOM 7065 O O . PRO B 1 406 ? 25.781 -42.25 6.879 1 66.75 406 PRO B O 1
ATOM 7068 N N . SER B 1 407 ? 26.641 -44.156 6.227 1 72.69 407 SER B N 1
ATOM 7069 C CA . SER B 1 407 ? 27.891 -43.844 6.918 1 72.69 407 SER B CA 1
ATOM 7070 C C . SER B 1 407 ? 28.656 -42.75 6.188 1 72.69 407 SER B C 1
ATOM 7072 O O . SER B 1 407 ? 29.547 -42.125 6.766 1 72.69 407 SER B O 1
ATOM 7074 N N . VAL B 1 408 ? 28.297 -42.406 4.965 1 73.62 408 VAL B N 1
ATOM 7075 C CA . VAL B 1 408 ? 29.125 -41.469 4.227 1 73.62 408 VAL B CA 1
ATOM 7076 C C . VAL B 1 408 ? 28.281 -40.281 3.783 1 73.62 408 VAL B C 1
ATOM 7078 O O . VAL B 1 408 ? 27.188 -40.438 3.242 1 73.62 408 VAL B O 1
ATOM 7081 N N . PRO B 1 409 ? 28.812 -39.062 4.207 1 85.06 409 PRO B N 1
ATOM 7082 C CA . PRO B 1 409 ? 28.094 -37.906 3.705 1 85.06 409 PRO B CA 1
ATOM 7083 C C . PRO B 1 409 ? 28.047 -37.844 2.18 1 85.06 409 PRO B C 1
ATOM 7085 O O . PRO B 1 409 ? 29.047 -38.094 1.518 1 85.06 409 PRO B O 1
ATOM 7088 N N . LEU B 1 410 ? 26.906 -37.594 1.666 1 88.75 410 LEU B N 1
ATOM 7089 C CA . LEU B 1 410 ? 26.703 -37.562 0.221 1 88.75 410 LEU B CA 1
ATOM 7090 C C . LEU B 1 410 ? 27.297 -36.281 -0.373 1 88.75 410 LEU B C 1
ATOM 7092 O O . LEU B 1 410 ? 27 -35.188 0.096 1 88.75 410 LEU B O 1
ATOM 7096 N N . GLU B 1 411 ? 28.234 -36.438 -1.286 1 89.94 411 GLU B N 1
ATOM 7097 C CA . GLU B 1 411 ? 28.828 -35.312 -2.027 1 89.94 411 GLU B CA 1
ATOM 7098 C C . GLU B 1 411 ? 28.547 -35.438 -3.521 1 89.94 411 GLU B C 1
ATOM 7100 O O . GLU B 1 411 ? 28.891 -36.469 -4.141 1 89.94 411 GLU B O 1
ATOM 7105 N N . ILE B 1 412 ? 27.875 -34.469 -4.059 1 92.38 412 ILE B N 1
ATOM 7106 C CA . ILE B 1 412 ? 27.578 -34.406 -5.488 1 92.38 412 ILE B CA 1
ATOM 7107 C C . ILE B 1 412 ? 28.203 -33.156 -6.109 1 92.38 412 ILE B C 1
ATOM 7109 O O . ILE B 1 412 ? 28.062 -32.062 -5.574 1 92.38 412 ILE B O 1
ATOM 7113 N N . GLU B 1 413 ? 28.969 -33.312 -7.16 1 94 413 GLU B N 1
ATOM 7114 C CA . GLU B 1 413 ? 29.578 -32.188 -7.895 1 94 413 GLU B CA 1
ATOM 7115 C C . GLU B 1 413 ? 29.047 -32.125 -9.328 1 94 413 GLU B C 1
ATOM 7117 O O . GLU B 1 413 ? 29.109 -33.125 -10.062 1 94 413 GLU B O 1
ATOM 7122 N N . LEU B 1 414 ? 28.484 -31.031 -9.648 1 95.25 414 LEU B N 1
ATOM 7123 C CA . LEU B 1 414 ? 28 -30.781 -11 1 95.25 414 LEU B CA 1
ATOM 7124 C C . LEU B 1 414 ? 28.844 -29.688 -11.68 1 95.25 414 LEU B C 1
ATOM 7126 O O . LEU B 1 414 ? 29.031 -28.609 -11.125 1 95.25 414 LEU B O 1
ATOM 7130 N N . TYR B 1 415 ? 29.422 -30.047 -12.852 1 95.88 415 TYR B N 1
ATOM 7131 C CA . TYR B 1 415 ? 30.25 -29.109 -13.617 1 95.88 415 TYR B CA 1
ATOM 7132 C C . TYR B 1 415 ? 29.781 -29.031 -15.062 1 95.88 415 TYR B C 1
ATOM 7134 O O . TYR B 1 415 ? 29.453 -30.047 -15.672 1 95.88 415 TYR B O 1
ATOM 7142 N N . ALA B 1 416 ? 29.703 -27.797 -15.586 1 96.31 416 ALA B N 1
ATOM 7143 C CA . ALA B 1 416 ? 29.234 -27.609 -16.969 1 96.31 416 ALA B CA 1
ATOM 7144 C C . ALA B 1 416 ? 30.281 -26.859 -17.781 1 96.31 416 ALA B C 1
ATOM 7146 O O . ALA B 1 416 ? 30.922 -25.922 -17.297 1 96.31 416 ALA B O 1
ATOM 7147 N N . GLU B 1 417 ? 30.484 -27.25 -19 1 95.75 417 GLU B N 1
ATOM 7148 C CA . GLU B 1 417 ? 31.375 -26.578 -19.922 1 95.75 417 GLU B CA 1
ATOM 7149 C C . GLU B 1 417 ? 30.906 -26.734 -21.375 1 95.75 417 GLU B C 1
ATOM 7151 O O . GLU B 1 417 ? 30.094 -27.609 -21.672 1 95.75 417 GLU B O 1
ATOM 7156 N N . GLU B 1 418 ? 31.25 -25.812 -22.156 1 93.56 418 GLU B N 1
ATOM 7157 C CA . GLU B 1 418 ? 31.016 -25.922 -23.594 1 93.56 418 GLU B CA 1
ATOM 7158 C C . GLU B 1 418 ? 32.25 -26.375 -24.328 1 93.56 418 GLU B C 1
ATOM 7160 O O . GLU B 1 418 ? 33.344 -25.859 -24.094 1 93.56 418 GLU B O 1
ATOM 7165 N N . ASP B 1 419 ? 32.094 -27.484 -25.078 1 86.62 419 ASP B N 1
ATOM 7166 C CA . ASP B 1 419 ? 33.219 -28.016 -25.859 1 86.62 419 ASP B CA 1
ATOM 7167 C C . ASP B 1 419 ? 32.781 -28.297 -27.297 1 86.62 419 ASP B C 1
ATOM 7169 O O . ASP B 1 419 ? 32 -29.219 -27.547 1 86.62 419 ASP B O 1
ATOM 7173 N N . GLU B 1 420 ? 33.375 -27.625 -28.234 1 83.44 420 GLU B N 1
ATOM 7174 C CA . GLU B 1 420 ? 33.188 -27.875 -29.672 1 83.44 420 GLU B CA 1
ATOM 7175 C C . GLU B 1 420 ? 31.688 -27.906 -30.031 1 83.44 420 GLU B C 1
ATOM 7177 O O . GLU B 1 420 ? 31.234 -28.844 -30.688 1 83.44 420 GLU B O 1
ATOM 7182 N N . GLY B 1 421 ? 30.938 -27 -29.531 1 87.75 421 GLY B N 1
ATOM 7183 C CA . GLY B 1 421 ? 29.531 -26.906 -29.906 1 87.75 421 GLY B CA 1
ATOM 7184 C C . GLY B 1 421 ? 28.625 -27.797 -29.094 1 87.75 421 GLY B C 1
ATOM 7185 O O . GLY B 1 421 ? 27.438 -27.922 -29.391 1 87.75 421 GLY B O 1
ATOM 7186 N N . TRP B 1 422 ? 29.25 -28.453 -28.078 1 92.81 422 TRP B N 1
ATOM 7187 C CA . TRP B 1 422 ? 28.453 -29.312 -27.188 1 92.81 422 TRP B CA 1
ATOM 7188 C C . TRP B 1 422 ? 28.453 -28.766 -25.766 1 92.81 422 TRP B C 1
ATOM 7190 O O . TRP B 1 422 ? 29.469 -28.234 -25.297 1 92.81 422 TRP B O 1
ATOM 7200 N N . LEU B 1 423 ? 27.328 -28.812 -25.219 1 95.31 423 LEU B N 1
ATOM 7201 C CA . LEU B 1 423 ? 27.266 -28.594 -23.766 1 95.31 423 LEU B CA 1
ATOM 7202 C C . LEU B 1 423 ? 27.531 -29.875 -23 1 95.31 423 LEU B C 1
ATOM 7204 O O . LEU B 1 423 ? 26.812 -30.875 -23.188 1 95.31 423 LEU B O 1
ATOM 7208 N N . SER B 1 424 ? 28.516 -29.906 -22.219 1 95.69 424 SER B N 1
ATOM 7209 C CA . SER B 1 424 ? 28.859 -31.078 -21.422 1 95.69 424 SER B CA 1
ATOM 7210 C C . SER B 1 424 ? 28.562 -30.844 -19.953 1 95.69 424 SER B C 1
ATOM 7212 O O . SER B 1 424 ? 28.984 -29.844 -19.375 1 95.69 424 SER B O 1
ATOM 7214 N N . LEU B 1 425 ? 27.797 -31.703 -19.375 1 96.19 425 LEU B N 1
ATOM 7215 C CA . LEU B 1 425 ? 27.516 -31.703 -17.953 1 96.19 425 LEU B CA 1
ATOM 7216 C C . LEU B 1 425 ? 28.188 -32.875 -17.25 1 96.19 425 LEU B C 1
ATOM 7218 O O . LEU B 1 425 ? 27.953 -34.031 -17.609 1 96.19 425 LEU B O 1
ATOM 7222 N N . TYR B 1 426 ? 28.984 -32.594 -16.297 1 95.25 426 TYR B N 1
ATOM 7223 C CA . TYR B 1 426 ? 29.688 -33.625 -15.539 1 95.25 426 TYR B CA 1
ATOM 7224 C C . TYR B 1 426 ? 29.094 -33.75 -14.141 1 95.25 426 TYR B C 1
ATOM 7226 O O . TYR B 1 426 ? 29.078 -32.781 -13.367 1 95.25 426 TYR B O 1
ATOM 7234 N N . LEU B 1 427 ? 28.516 -34.906 -13.852 1 94.81 427 LEU B N 1
ATOM 7235 C CA . LEU B 1 427 ? 27.969 -35.188 -12.531 1 94.81 427 LEU B CA 1
ATOM 7236 C C . LEU B 1 427 ? 28.812 -36.25 -11.812 1 94.81 427 LEU B C 1
ATOM 7238 O O . LEU B 1 427 ? 28.891 -37.406 -12.258 1 94.81 427 LEU B O 1
ATOM 7242 N N . ASN B 1 428 ? 29.438 -35.875 -10.75 1 93.56 428 ASN B N 1
ATOM 7243 C CA . ASN B 1 428 ? 30.234 -36.75 -9.938 1 93.56 428 ASN B CA 1
ATOM 7244 C C . ASN B 1 428 ? 29.672 -36.906 -8.531 1 93.56 428 ASN B C 1
ATOM 7246 O O . ASN B 1 428 ? 29.219 -35.938 -7.934 1 93.56 428 ASN B O 1
ATOM 7250 N N . ASP B 1 429 ? 29.5 -38.094 -8.117 1 90.62 429 ASP B N 1
ATOM 7251 C CA . ASP B 1 429 ? 29.078 -38.344 -6.742 1 90.62 429 ASP B CA 1
ATOM 7252 C C . ASP B 1 429 ? 29.922 -39.406 -6.082 1 90.62 429 ASP B C 1
ATOM 7254 O O . ASP B 1 429 ? 30.766 -40.031 -6.734 1 90.62 429 ASP B O 1
ATOM 7258 N N . ASN B 1 430 ? 29.875 -39.656 -4.785 1 88 430 ASN B N 1
ATOM 7259 C CA . ASN B 1 430 ? 30.688 -40.625 -4.055 1 88 430 ASN B CA 1
ATOM 7260 C C . ASN B 1 430 ? 29.891 -41.906 -3.736 1 88 430 ASN B C 1
ATOM 7262 O O . ASN B 1 430 ? 30.234 -42.625 -2.797 1 88 430 ASN B O 1
ATOM 7266 N N . VAL B 1 431 ? 28.828 -42.094 -4.473 1 85.75 431 VAL B N 1
ATOM 7267 C CA . VAL B 1 431 ? 28.047 -43.312 -4.277 1 85.75 431 VAL B CA 1
ATOM 7268 C C . VAL B 1 431 ? 28.453 -44.375 -5.289 1 85.75 431 VAL B C 1
ATOM 7270 O O . VAL B 1 431 ? 28.547 -44.094 -6.488 1 85.75 431 VAL B O 1
ATOM 7273 N N . PRO B 1 432 ? 28.797 -45.531 -4.734 1 79.69 432 PRO B N 1
ATOM 7274 C CA . PRO B 1 432 ? 29.25 -46.594 -5.648 1 79.69 432 PRO B CA 1
ATOM 7275 C C . PRO B 1 432 ? 28.188 -46.969 -6.672 1 79.69 432 PRO B C 1
ATOM 7277 O O . PRO B 1 432 ? 26.984 -46.906 -6.375 1 79.69 432 PRO B O 1
ATOM 7280 N N . LEU B 1 433 ? 28.688 -47.156 -7.844 1 73 433 LEU B N 1
ATOM 7281 C CA . LEU B 1 433 ? 27.797 -47.594 -8.914 1 73 433 LEU B CA 1
ATOM 7282 C C . LEU B 1 433 ? 27.25 -48.969 -8.656 1 73 433 LEU B C 1
ATOM 7284 O O . LEU B 1 433 ? 28.016 -49.938 -8.484 1 73 433 LEU B O 1
ATOM 7288 N N . LEU B 1 434 ? 26.406 -49.188 -7.789 1 59.94 434 LEU B N 1
ATOM 7289 C CA . LEU B 1 434 ? 25.922 -50.531 -7.555 1 59.94 434 LEU B CA 1
ATOM 7290 C C . LEU B 1 434 ? 25.266 -51.094 -8.805 1 59.94 434 LEU B C 1
ATOM 7292 O O . LEU B 1 434 ? 24.594 -50.375 -9.539 1 59.94 434 LEU B O 1
ATOM 7296 N N . GLN B 1 435 ? 25.922 -52.062 -9.305 1 49.41 435 GLN B N 1
ATOM 7297 C CA . GLN B 1 435 ? 25.281 -52.812 -10.391 1 49.41 435 GLN B CA 1
ATOM 7298 C C . GLN B 1 435 ? 23.797 -53.031 -10.094 1 49.41 435 GLN B C 1
ATOM 7300 O O . GLN B 1 435 ? 23.453 -53.781 -9.203 1 49.41 435 GLN B O 1
ATOM 7305 N N . VAL B 1 436 ? 23.125 -52 -9.945 1 43.78 436 VAL B N 1
ATOM 7306 C CA . VAL B 1 436 ? 21.688 -52.219 -9.781 1 43.78 436 VAL B CA 1
ATOM 7307 C C . VAL B 1 436 ? 21.219 -53.344 -10.703 1 43.78 436 VAL B C 1
ATOM 7309 O O . VAL B 1 436 ? 21.297 -53.219 -11.93 1 43.78 436 VAL B O 1
ATOM 7312 N N . ARG B 1 437 ? 21.422 -54.594 -10.234 1 40.75 437 ARG B N 1
ATOM 7313 C CA . ARG B 1 437 ? 20.609 -55.625 -10.867 1 40.75 437 ARG B CA 1
ATOM 7314 C C . ARG B 1 437 ? 19.172 -55.156 -11.055 1 40.75 437 ARG B C 1
ATOM 7316 O O . ARG B 1 437 ? 18.594 -54.5 -10.18 1 40.75 437 ARG B O 1
ATOM 7323 N N . TYR B 1 438 ? 18.797 -55 -12.227 1 37.25 438 TYR B N 1
ATOM 7324 C CA . TYR B 1 438 ? 17.438 -54.75 -12.711 1 37.25 438 TYR B CA 1
ATOM 7325 C C . TYR B 1 438 ? 16.422 -55.469 -11.82 1 37.25 438 TYR B C 1
ATOM 7327 O O . TYR B 1 438 ? 16.125 -56.656 -12.016 1 37.25 438 TYR B O 1
ATOM 7335 N N . ALA B 1 439 ? 16.656 -55.531 -10.555 1 32.97 439 ALA B N 1
ATOM 7336 C CA . ALA B 1 439 ? 15.508 -56.188 -9.938 1 32.97 439 ALA B CA 1
ATOM 7337 C C . ALA B 1 439 ? 14.219 -55.438 -10.234 1 32.97 439 ALA B C 1
ATOM 7339 O O . ALA B 1 439 ? 14.164 -54.219 -10.086 1 32.97 439 ALA B O 1
ATOM 7340 N N . HIS B 1 440 ? 13.406 -55.969 -11.062 1 34.19 440 HIS B N 1
ATOM 7341 C CA . HIS B 1 440 ? 12.023 -55.688 -11.438 1 34.19 440 HIS B CA 1
ATOM 7342 C C . HIS B 1 440 ? 11.172 -55.406 -10.211 1 34.19 440 HIS B C 1
ATOM 7344 O O . HIS B 1 440 ? 10.617 -56.312 -9.594 1 34.19 440 HIS B O 1
ATOM 7350 N N . SER B 1 441 ? 11.602 -54.719 -9.258 1 33.19 441 SER B N 1
ATOM 7351 C CA . SER B 1 441 ? 10.508 -54.625 -8.297 1 33.19 441 SER B CA 1
ATOM 7352 C C . SER B 1 441 ? 9.219 -54.156 -8.984 1 33.19 441 SER B C 1
ATOM 7354 O O . SER B 1 441 ? 9.234 -53.219 -9.789 1 33.19 441 SER B O 1
ATOM 7356 N N . PRO B 1 442 ? 8.195 -54.938 -9.031 1 32.09 442 PRO B N 1
ATOM 7357 C CA . PRO B 1 442 ? 6.863 -54.875 -9.633 1 32.09 442 PRO B CA 1
ATOM 7358 C C . PRO B 1 442 ? 6.184 -53.531 -9.406 1 32.09 442 PRO B C 1
ATOM 7360 O O . PRO B 1 442 ? 5.039 -53.312 -9.828 1 32.09 442 PRO B O 1
ATOM 7363 N N . ASP B 1 443 ? 6.5 -52.781 -8.383 1 34.28 443 ASP B N 1
ATOM 7364 C CA . ASP B 1 443 ? 5.492 -51.781 -8.031 1 34.28 443 ASP B CA 1
ATOM 7365 C C . ASP B 1 443 ? 5.301 -50.75 -9.164 1 34.28 443 ASP B C 1
ATOM 7367 O O . ASP B 1 443 ? 6.184 -50.594 -10.016 1 34.28 443 ASP B O 1
ATOM 7371 N N . ALA B 1 444 ? 4.246 -49.812 -9.156 1 40.25 444 ALA B N 1
ATOM 7372 C CA . ALA B 1 444 ? 3.494 -48.906 -10.008 1 40.25 444 ALA B CA 1
ATOM 7373 C C . ALA B 1 444 ? 4.402 -47.844 -10.594 1 40.25 444 ALA B C 1
ATOM 7375 O O . ALA B 1 444 ? 5.312 -47.344 -9.914 1 40.25 444 ALA B O 1
ATOM 7376 N N . LEU B 1 445 ? 4.492 -47.719 -11.852 1 38.22 445 LEU B N 1
ATOM 7377 C CA . LEU B 1 445 ? 5.039 -46.625 -12.664 1 38.22 445 LEU B CA 1
ATOM 7378 C C . LEU B 1 445 ? 4.879 -45.281 -11.961 1 38.22 445 LEU B C 1
ATOM 7380 O O . LEU B 1 445 ? 5.312 -44.25 -12.477 1 38.22 445 LEU B O 1
ATOM 7384 N N . ASN B 1 446 ? 4.039 -45.156 -10.992 1 40.66 446 ASN B N 1
ATOM 7385 C CA . ASN B 1 446 ? 3.797 -43.844 -10.422 1 40.66 446 ASN B CA 1
ATOM 7386 C C . ASN B 1 446 ? 5.066 -43.25 -9.82 1 40.66 446 ASN B C 1
ATOM 7388 O O . ASN B 1 446 ? 5.09 -42.094 -9.422 1 40.66 446 ASN B O 1
ATOM 7392 N N . SER B 1 447 ? 6.105 -44.188 -9.5 1 39.84 447 SER B N 1
ATOM 7393 C CA . SER B 1 447 ? 7.449 -43.781 -9.109 1 39.84 447 SER B CA 1
ATOM 7394 C C . SER B 1 447 ? 8.5 -44.406 -10.031 1 39.84 447 SER B C 1
ATOM 7396 O O . SER B 1 447 ? 8.555 -45.625 -10.211 1 39.84 447 SER B O 1
ATOM 7398 N N . PRO B 1 448 ? 8.922 -43.75 -11.133 1 40.88 448 PRO B N 1
ATOM 7399 C CA . PRO B 1 448 ? 10.008 -44.438 -11.859 1 40.88 448 PRO B CA 1
ATOM 7400 C C . PRO B 1 448 ? 10.805 -45.406 -10.977 1 40.88 448 PRO B C 1
ATOM 7402 O O . PRO B 1 448 ? 11.281 -45 -9.906 1 40.88 448 PRO B O 1
ATOM 7405 N N . GLY B 1 449 ? 10.328 -46.5 -10.812 1 40.81 449 GLY B N 1
ATOM 7406 C CA . GLY B 1 449 ? 10.875 -47.562 -10.008 1 40.81 449 GLY B CA 1
ATOM 7407 C C . GLY B 1 449 ? 12.383 -47.5 -9.867 1 40.81 449 GLY B C 1
ATOM 7408 O O . GLY B 1 449 ? 13.062 -46.844 -10.664 1 40.81 449 GLY B O 1
ATOM 7409 N N . LYS B 1 450 ? 12.859 -47.906 -8.805 1 51.25 450 LYS B N 1
ATOM 7410 C CA . LYS B 1 450 ? 14.211 -48.188 -8.336 1 51.25 450 LYS B CA 1
ATOM 7411 C C . LYS B 1 450 ? 15.008 -48.969 -9.391 1 51.25 450 LYS B C 1
ATOM 7413 O O . LYS B 1 450 ? 14.57 -50.031 -9.852 1 51.25 450 LYS B O 1
ATOM 7418 N N . GLY B 1 451 ? 15.734 -48.188 -10.32 1 59.97 451 GLY B N 1
ATOM 7419 C CA . GLY B 1 451 ? 16.703 -48.812 -11.203 1 59.97 451 GLY B CA 1
ATOM 7420 C C . GLY B 1 451 ? 16.547 -48.406 -12.656 1 59.97 451 GLY B C 1
ATOM 7421 O O . GLY B 1 451 ? 17.406 -48.688 -13.484 1 59.97 451 GLY B O 1
ATOM 7422 N N . MET B 1 452 ? 15.383 -47.656 -12.961 1 73.81 452 MET B N 1
ATOM 7423 C CA . MET B 1 452 ? 15.18 -47.312 -14.367 1 73.81 452 MET B CA 1
ATOM 7424 C C . MET B 1 452 ? 15.727 -45.906 -14.672 1 73.81 452 MET B C 1
ATOM 7426 O O . MET B 1 452 ? 15.625 -45.438 -15.805 1 73.81 452 MET B O 1
ATOM 7430 N N . GLU B 1 453 ? 16.266 -45.312 -13.695 1 81.94 453 GLU B N 1
ATOM 7431 C CA . GLU B 1 453 ? 16.672 -43.938 -13.836 1 81.94 453 GLU B CA 1
ATOM 7432 C C . GLU B 1 453 ? 17.672 -43.75 -14.984 1 81.94 453 GLU B C 1
ATOM 7434 O O . GLU B 1 453 ? 17.531 -42.844 -15.812 1 81.94 453 GLU B O 1
ATOM 7439 N N . LEU B 1 454 ? 18.562 -44.688 -15.039 1 82.5 454 LEU B N 1
ATOM 7440 C CA . LEU B 1 454 ? 19.609 -44.562 -16.062 1 82.5 454 LEU B CA 1
ATOM 7441 C C . LEU B 1 454 ? 19.016 -44.75 -17.453 1 82.5 454 LEU B C 1
ATOM 7443 O O . LEU B 1 454 ? 19.406 -44.062 -18.406 1 82.5 454 LEU B O 1
ATOM 7447 N N . ARG B 1 455 ? 18.125 -45.688 -17.516 1 83 455 ARG B N 1
ATOM 7448 C CA . ARG B 1 455 ? 17.484 -45.906 -18.812 1 83 455 ARG B CA 1
ATOM 7449 C C . ARG B 1 455 ? 16.656 -44.688 -19.234 1 83 455 ARG B C 1
ATOM 7451 O O . ARG B 1 455 ? 16.641 -44.344 -20.422 1 83 455 ARG B O 1
ATOM 7458 N N . LEU B 1 456 ? 16.062 -44.156 -18.297 1 87.56 456 LEU B N 1
ATOM 7459 C CA . LEU B 1 456 ? 15.258 -42.969 -18.594 1 87.56 456 LEU B CA 1
ATOM 7460 C C . LEU B 1 456 ? 16.141 -41.812 -19.031 1 87.56 456 LEU B C 1
ATOM 7462 O O . LEU B 1 456 ? 15.805 -41.062 -19.969 1 87.56 456 LEU B O 1
ATOM 7466 N N . ILE B 1 457 ? 17.25 -41.625 -18.375 1 91.19 457 ILE B N 1
ATOM 7467 C CA . ILE B 1 457 ? 18.203 -40.594 -18.75 1 91.19 457 ILE B CA 1
ATOM 7468 C C . ILE B 1 457 ? 18.672 -40.844 -20.188 1 91.19 457 ILE B C 1
ATOM 7470 O O . ILE B 1 457 ? 18.734 -39.906 -20.984 1 91.19 457 ILE B O 1
ATOM 7474 N N . GLN B 1 458 ? 18.906 -42.062 -20.469 1 87.06 458 GLN B N 1
ATOM 7475 C CA . GLN B 1 458 ? 19.359 -42.438 -21.812 1 87.06 458 GLN B CA 1
ATOM 7476 C C . GLN B 1 458 ? 18.297 -42.062 -22.859 1 87.06 458 GLN B C 1
ATOM 7478 O O . GLN B 1 458 ? 18.641 -41.562 -23.922 1 87.06 458 GLN B O 1
ATOM 7483 N N . THR B 1 459 ? 17.109 -42.406 -22.5 1 86.88 459 THR B N 1
ATOM 7484 C CA . THR B 1 459 ? 16.016 -42.094 -23.406 1 86.88 459 THR B CA 1
ATOM 7485 C C . THR B 1 459 ? 15.922 -40.594 -23.672 1 86.88 459 THR B C 1
ATOM 7487 O O . THR B 1 459 ? 15.789 -40.156 -24.812 1 86.88 459 THR B O 1
ATOM 7490 N N . LEU B 1 460 ? 16.016 -39.812 -22.656 1 90.5 460 LEU B N 1
ATOM 7491 C CA . LEU B 1 460 ? 15.875 -38.375 -22.766 1 90.5 460 LEU B CA 1
ATOM 7492 C C . LEU B 1 460 ? 17.078 -37.75 -23.5 1 90.5 460 LEU B C 1
ATOM 7494 O O . LEU B 1 460 ? 16.922 -36.844 -24.312 1 90.5 460 LEU B O 1
ATOM 7498 N N . VAL B 1 461 ? 18.25 -38.25 -23.188 1 92 461 VAL B N 1
ATOM 7499 C CA . VAL B 1 461 ? 19.469 -37.75 -23.828 1 92 461 VAL B CA 1
ATOM 7500 C C . VAL B 1 461 ? 19.422 -38.062 -25.328 1 92 461 VAL B C 1
ATOM 7502 O O . VAL B 1 461 ? 19.766 -37.219 -26.141 1 92 461 VAL B O 1
ATOM 7505 N N . ALA B 1 462 ? 19 -39.312 -25.594 1 88.62 462 ALA B N 1
ATOM 7506 C CA . ALA B 1 462 ? 18.906 -39.719 -27 1 88.62 462 ALA B CA 1
ATOM 7507 C C . ALA B 1 462 ? 17.906 -38.844 -27.75 1 88.62 462 ALA B C 1
ATOM 7509 O O . ALA B 1 462 ? 18.141 -38.5 -28.922 1 88.62 462 ALA B O 1
ATOM 7510 N N . TYR B 1 463 ? 16.906 -38.562 -27.109 1 88.38 463 TYR B N 1
ATOM 7511 C CA . TYR B 1 463 ? 15.883 -37.719 -27.734 1 88.38 463 TYR B CA 1
ATOM 7512 C C . TYR B 1 463 ? 16.469 -36.344 -28.109 1 88.38 463 TYR B C 1
ATOM 7514 O O . TYR B 1 463 ? 16.062 -35.75 -29.125 1 88.38 463 TYR B O 1
ATOM 7522 N N . HIS B 1 464 ? 17.359 -35.875 -27.359 1 91.06 464 HIS B N 1
ATOM 7523 C CA . HIS B 1 464 ? 17.984 -34.562 -27.625 1 91.06 464 HIS B CA 1
ATOM 7524 C C . HIS B 1 464 ? 19.266 -34.75 -28.438 1 91.06 464 HIS B C 1
ATOM 7526 O O . HIS B 1 464 ? 20.109 -33.812 -28.469 1 91.06 464 HIS B O 1
ATOM 7532 N N . ARG B 1 465 ? 19.438 -35.969 -28.953 1 89.56 465 ARG B N 1
ATOM 7533 C CA . ARG B 1 465 ? 20.609 -36.281 -29.766 1 89.56 465 ARG B CA 1
ATOM 7534 C C . ARG B 1 465 ? 21.891 -36.062 -28.953 1 89.56 465 ARG B C 1
ATOM 7536 O O . ARG B 1 465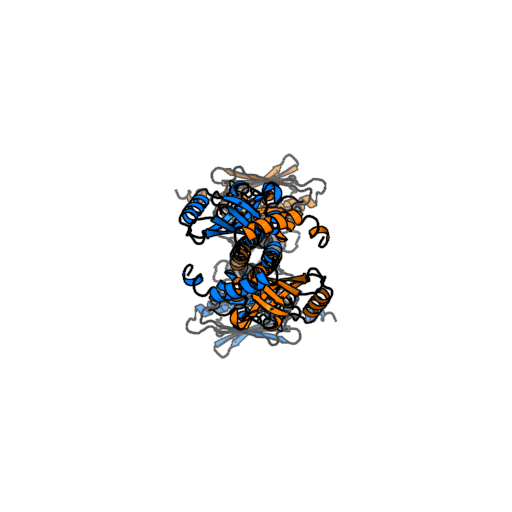 ? 22.891 -35.531 -29.484 1 89.56 465 ARG B O 1
ATOM 7543 N N . GLY B 1 466 ? 21.766 -36.375 -27.734 1 92.62 466 GLY B N 1
ATOM 7544 C CA . GLY B 1 466 ? 22.922 -36.25 -26.859 1 92.62 466 GLY B CA 1
ATOM 7545 C C . GLY B 1 466 ? 23.672 -37.531 -26.656 1 92.62 466 GLY B C 1
ATOM 7546 O O . GLY B 1 466 ? 23.422 -38.531 -27.359 1 92.62 466 GLY B O 1
ATOM 7547 N N . ALA B 1 467 ? 24.688 -37.375 -25.812 1 92.75 467 ALA B N 1
ATOM 7548 C CA . ALA B 1 467 ? 25.5 -38.562 -25.453 1 92.75 467 ALA B CA 1
ATOM 7549 C C . ALA B 1 467 ? 25.609 -38.688 -23.938 1 92.75 467 ALA B C 1
ATOM 7551 O O . ALA B 1 467 ? 25.531 -37.688 -23.203 1 92.75 467 ALA B O 1
ATOM 7552 N N . ILE B 1 468 ? 25.688 -39.938 -23.5 1 93.19 468 ILE B N 1
ATOM 7553 C CA . ILE B 1 468 ? 25.766 -40.25 -22.078 1 93.19 468 ILE B CA 1
ATOM 7554 C C . ILE B 1 468 ? 26.938 -41.188 -21.812 1 93.19 468 ILE B C 1
ATOM 7556 O O . ILE B 1 468 ? 27.172 -42.094 -22.594 1 93.19 468 ILE B O 1
ATOM 7560 N N . GLU B 1 469 ? 27.734 -40.844 -20.844 1 90.81 469 GLU B N 1
ATOM 7561 C CA . GLU B 1 469 ? 28.828 -41.719 -20.422 1 90.81 469 GLU B CA 1
ATOM 7562 C C . GLU B 1 469 ? 28.797 -41.938 -18.906 1 90.81 469 GLU B C 1
ATOM 7564 O O . GLU B 1 469 ? 28.609 -41 -18.141 1 90.81 469 GLU B O 1
ATOM 7569 N N . LEU B 1 470 ? 28.812 -43.188 -18.562 1 89.75 470 LEU B N 1
ATOM 7570 C CA . LEU B 1 470 ? 28.828 -43.562 -17.156 1 89.75 470 LEU B CA 1
ATOM 7571 C C . LEU B 1 470 ? 30.125 -44.281 -16.797 1 89.75 470 LEU B C 1
ATOM 7573 O O . LEU B 1 470 ? 30.547 -45.188 -17.516 1 89.75 470 LEU B O 1
ATOM 7577 N N . ALA B 1 471 ? 30.766 -43.781 -15.734 1 86 471 ALA B N 1
ATOM 7578 C CA . ALA B 1 471 ? 32 -44.406 -15.305 1 86 471 ALA B CA 1
ATOM 7579 C C . ALA B 1 471 ? 32.094 -44.469 -13.789 1 86 471 ALA B C 1
ATOM 7581 O O . ALA B 1 471 ? 31.516 -43.656 -13.086 1 86 471 ALA B O 1
ATOM 7582 N N . SER B 1 472 ? 32.656 -45.594 -13.336 1 85.94 472 SER B N 1
ATOM 7583 C CA . SER B 1 4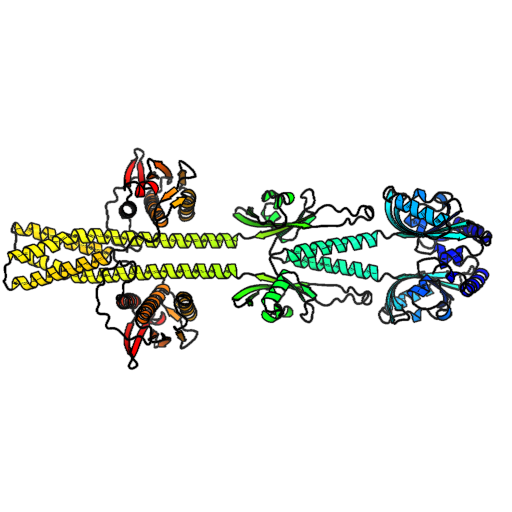72 ? 33 -45.656 -11.922 1 85.94 472 SER B CA 1
ATOM 7584 C C . SER B 1 472 ? 34.312 -44.938 -11.609 1 85.94 472 SER B C 1
ATOM 7586 O O . SER B 1 472 ? 35.25 -45 -12.398 1 85.94 472 SER B O 1
ATOM 7588 N N . ARG B 1 473 ? 34.25 -44.312 -10.516 1 81.94 473 ARG B N 1
ATOM 7589 C CA . ARG B 1 473 ? 35.469 -43.562 -10.125 1 81.94 473 ARG B CA 1
ATOM 7590 C C . ARG B 1 473 ? 36.375 -44.406 -9.25 1 81.94 473 ARG B C 1
ATOM 7592 O O . ARG B 1 473 ? 35.906 -45.25 -8.5 1 81.94 473 ARG B O 1
ATOM 7599 N N . PRO B 1 474 ? 37.594 -44.188 -9.469 1 73 474 PRO B N 1
ATOM 7600 C CA . PRO B 1 474 ? 38.562 -44.969 -8.695 1 73 474 PRO B CA 1
ATOM 7601 C C . PRO B 1 474 ? 38.375 -44.812 -7.188 1 73 474 PRO B C 1
ATOM 7603 O O . PRO B 1 474 ? 38.562 -45.781 -6.434 1 73 474 PRO B O 1
ATOM 7606 N N . GLN B 1 475 ? 37.906 -43.844 -6.703 1 74 475 GLN B N 1
ATOM 7607 C CA . GLN B 1 475 ? 37.781 -43.562 -5.277 1 74 475 GLN B CA 1
ATOM 7608 C C . GLN B 1 475 ? 36.438 -44.094 -4.742 1 74 475 GLN B C 1
ATOM 7610 O O . GLN B 1 475 ? 36.094 -43.875 -3.574 1 74 475 GLN B O 1
ATOM 7615 N N . GLY B 1 476 ? 35.594 -44.875 -5.516 1 77.31 476 GLY B N 1
ATOM 7616 C CA . GLY B 1 476 ? 34.375 -45.5 -5.059 1 77.31 476 GLY B CA 1
ATOM 7617 C C . GLY B 1 476 ? 33.125 -44.719 -5.461 1 77.31 476 GLY B C 1
ATOM 7618 O O . GLY B 1 476 ? 32 -45.156 -5.199 1 77.31 476 GLY B O 1
ATOM 7619 N N . GLY B 1 477 ? 33.25 -43.75 -6.301 1 87.5 477 GLY B N 1
ATOM 7620 C CA . GLY B 1 477 ? 32.125 -42.938 -6.707 1 87.5 477 GLY B CA 1
ATOM 7621 C C . GLY B 1 477 ? 31.719 -43.156 -8.156 1 87.5 477 GLY B C 1
ATOM 7622 O O . GLY B 1 477 ? 32.156 -44.125 -8.781 1 87.5 477 GLY B O 1
ATOM 7623 N N . THR B 1 478 ? 30.703 -42.5 -8.602 1 89.5 478 THR B N 1
ATOM 7624 C CA . THR B 1 478 ? 30.188 -42.625 -9.953 1 89.5 478 THR B CA 1
ATOM 7625 C C . THR B 1 478 ? 30.281 -41.281 -10.688 1 89.5 478 THR B C 1
ATOM 7627 O O . THR B 1 478 ? 30.156 -40.219 -10.07 1 89.5 478 THR B O 1
ATOM 7630 N N . SER B 1 479 ? 30.703 -41.406 -11.914 1 91.56 479 SER B N 1
ATOM 7631 C CA . SER B 1 479 ? 30.75 -40.219 -12.773 1 91.56 479 SER B CA 1
ATOM 7632 C C . SER B 1 479 ? 29.797 -40.375 -13.953 1 91.56 479 SER B C 1
ATOM 7634 O O . SER B 1 479 ? 29.844 -41.375 -14.688 1 91.56 479 SER B O 1
ATOM 7636 N N . LEU B 1 480 ? 28.859 -39.406 -14.086 1 92.56 480 LEU B N 1
ATOM 7637 C CA . LEU B 1 480 ? 27.938 -39.344 -15.219 1 92.56 480 LEU B CA 1
ATOM 7638 C C . LEU B 1 480 ? 28.234 -38.125 -16.078 1 92.56 480 LEU B C 1
ATOM 7640 O O . LEU B 1 480 ? 28.312 -37 -15.57 1 92.56 480 LEU B O 1
ATOM 7644 N N . VAL B 1 481 ? 28.484 -38.344 -17.344 1 94.12 481 VAL B N 1
ATOM 7645 C CA . VAL B 1 481 ? 28.719 -37.25 -18.266 1 94.12 481 VAL B CA 1
ATOM 7646 C C . VAL B 1 481 ? 27.578 -37.156 -19.266 1 94.12 481 VAL B C 1
ATOM 7648 O O . VAL B 1 481 ? 27.266 -38.156 -19.953 1 94.12 481 VAL B O 1
ATOM 7651 N N . LEU B 1 482 ? 26.922 -36.062 -19.297 1 95 482 LEU B N 1
ATOM 7652 C CA . LEU B 1 482 ? 25.875 -35.812 -20.281 1 95 482 LEU B CA 1
ATOM 7653 C C . LEU B 1 482 ? 26.328 -34.75 -21.281 1 95 482 LEU B C 1
ATOM 7655 O O . LEU B 1 482 ? 26.859 -33.719 -20.875 1 95 482 LEU B O 1
ATOM 7659 N N . ARG B 1 483 ? 26.172 -34.969 -22.531 1 94.56 483 ARG B N 1
ATOM 7660 C CA . ARG B 1 483 ? 26.516 -34.031 -23.578 1 94.56 483 ARG B CA 1
ATOM 7661 C C . ARG B 1 483 ? 25.312 -33.719 -24.469 1 94.56 483 ARG B C 1
ATOM 7663 O O . ARG B 1 483 ? 24.594 -34.625 -24.875 1 94.56 483 ARG B O 1
ATOM 7670 N N . PHE B 1 484 ? 25.031 -32.5 -24.719 1 94.31 484 PHE B N 1
ATOM 7671 C CA . PHE B 1 484 ? 23.922 -32.062 -25.562 1 94.31 484 PHE B CA 1
ATOM 7672 C C . PHE B 1 484 ? 24.406 -31.109 -26.641 1 94.31 484 PHE B C 1
ATOM 7674 O O . PHE B 1 484 ? 25.266 -30.266 -26.391 1 94.31 484 PHE B O 1
ATOM 7681 N N . PRO B 1 485 ? 23.844 -31.281 -27.828 1 92.62 485 PRO B N 1
ATOM 7682 C CA . PRO B 1 485 ? 24.266 -30.359 -28.906 1 92.62 485 PRO B CA 1
ATOM 7683 C C . PRO B 1 485 ? 23.719 -28.953 -28.719 1 92.62 485 PRO B C 1
ATOM 7685 O O . PRO B 1 485 ? 22.594 -28.781 -28.234 1 92.62 485 PRO B O 1
ATOM 7688 N N . LEU B 1 486 ? 24.469 -27.969 -29.078 1 90.62 486 LEU B N 1
ATOM 7689 C CA . LEU B 1 486 ? 24.031 -26.578 -29.016 1 90.62 486 LEU B CA 1
ATOM 7690 C C . LEU B 1 486 ? 23.438 -26.141 -30.359 1 90.62 486 LEU B C 1
ATOM 7692 O O . LEU B 1 486 ? 23.609 -26.828 -31.375 1 90.62 486 LEU B O 1
ATOM 7696 N N . PHE B 1 487 ? 22.609 -25.094 -30.359 1 71.81 487 PHE B N 1
ATOM 7697 C CA . PHE B 1 487 ? 21.844 -24.641 -31.5 1 71.81 487 PHE B CA 1
ATOM 7698 C C . PHE B 1 487 ? 22.734 -24.516 -32.75 1 71.81 487 PHE B C 1
ATOM 7700 O O . PHE B 1 487 ? 22.344 -24.922 -33.844 1 71.81 487 PHE B O 1
ATOM 7707 N N . ASN B 1 488 ? 23.844 -23.906 -32.625 1 63.38 488 ASN B N 1
ATOM 7708 C CA . ASN B 1 488 ? 24.719 -23.641 -33.75 1 63.38 488 ASN B CA 1
ATOM 7709 C C . ASN B 1 488 ? 25.172 -24.922 -34.406 1 63.38 488 ASN B C 1
ATOM 7711 O O . ASN B 1 488 ? 25.406 -24.953 -35.625 1 63.38 488 ASN B O 1
ATOM 7715 N N . THR B 1 489 ? 25.328 -25.969 -33.75 1 56.12 489 THR B N 1
ATOM 7716 C CA . THR B 1 489 ? 25.828 -27.219 -34.281 1 56.12 489 THR B CA 1
ATOM 7717 C C . THR B 1 489 ? 24.734 -27.953 -35.062 1 56.12 489 THR B C 1
ATOM 7719 O O . THR B 1 489 ? 25 -28.75 -35.938 1 56.12 489 THR B O 1
ATOM 7722 N N . LEU B 1 490 ? 23.531 -27.766 -34.688 1 56.34 490 LEU B N 1
ATOM 7723 C CA . LEU B 1 490 ? 22.438 -28.453 -35.375 1 56.34 490 LEU B CA 1
ATOM 7724 C C . LEU B 1 490 ? 22.156 -27.812 -36.719 1 56.34 490 LEU B C 1
ATOM 7726 O O . LEU B 1 490 ? 21.75 -28.5 -37.656 1 56.34 490 LEU B O 1
ATOM 7730 N N . THR B 1 491 ? 22.266 -26.578 -36.906 1 54.25 491 THR B N 1
ATOM 7731 C CA . THR B 1 491 ? 22.078 -25.922 -38.219 1 54.25 491 THR B CA 1
ATOM 7732 C C . THR B 1 491 ? 23.328 -26.031 -39.062 1 54.25 491 THR B C 1
ATOM 7734 O O . THR B 1 491 ? 23.297 -25.781 -40.281 1 54.25 491 THR B O 1
ATOM 7737 N N . GLY B 1 492 ? 24.453 -26.281 -38.625 1 47.19 492 GLY B N 1
ATOM 7738 C CA . GLY B 1 492 ? 25.625 -26.312 -39.5 1 47.19 492 GLY B CA 1
ATOM 7739 C C . GLY B 1 492 ? 25.734 -27.594 -40.312 1 47.19 492 GLY B C 1
ATOM 7740 O O . GLY B 1 492 ? 26.672 -27.766 -41.094 1 47.19 492 GLY B O 1
ATOM 7741 N N . GLY B 1 493 ? 25.141 -28.703 -40.031 1 38.91 493 GLY B N 1
ATOM 7742 C CA . GLY B 1 493 ? 25.406 -29.812 -40.938 1 38.91 493 GLY B CA 1
ATOM 7743 C C . GLY B 1 493 ? 24.859 -29.594 -42.344 1 38.91 493 GLY B C 1
ATOM 7744 O O . GLY B 1 493 ? 24.953 -30.469 -43.219 1 38.91 493 GLY B O 1
ATOM 7745 N N . GLU B 1 494 ? 23.859 -28.766 -42.562 1 35.69 494 GLU B N 1
ATOM 7746 C CA . GLU B 1 494 ? 23.531 -28.656 -44 1 35.69 494 GLU B CA 1
ATOM 7747 C C . GLU B 1 494 ? 24.609 -27.922 -44.781 1 35.69 494 GLU B C 1
ATOM 7749 O O . GLU B 1 494 ? 24.453 -27.641 -45.969 1 35.69 494 GLU B O 1
ATOM 7754 N N . GLN B 1 495 ? 25.859 -27.703 -44.312 1 28.06 495 GLN B N 1
ATOM 7755 C CA . GLN B 1 495 ? 26.656 -27.516 -45.531 1 28.06 495 GLN B CA 1
ATOM 7756 C C . GLN B 1 495 ? 27.078 -28.844 -46.125 1 28.06 495 GLN B C 1
ATOM 7758 O O . GLN B 1 495 ? 27.453 -29.766 -45.375 1 28.06 495 GLN B O 1
#

pLDDT: mean 83.64, std 14.12, range [24.55, 96.56]